Protein 1PBY (pdb70)

Organism: Paracoccus denitrificans (NCBI:txid266)

Sequence (904 aa):
VTGEEVLQNACAACHVQHEDGRWERIDAARKTPEGWDMTVTRMMRNHGVALEPEERAAIVRHLSDTRGLSLAETEERRYILEREPVAWWDEGPDTSMTQTCGRCHSYARVALQRRTPEEDWKHLVNFHLGQFPTLLEYQALARDRDWWGIAQAEIIPFLARTYPLGEAPDAYADDASGAYVLAGRQPGRGDYTGRLVLKKAGEDYEVTMTLDFADGSRSFSGTGRILGAGEWRATLSSDGTVTIRQIFALQDGRFSGRWHDADSDVIGGRLAAVKADAAPQVLAVAPARLKIGEETQLRVAGTGLGSDLTLPEGVAGSVESAGNGVTVLKLTATGTPGPVSLELGGQKVDLVAYDRPDRISIVPDLTIARIGGNGGPIPKVPAQFEAMGWLNGPDGQPGTGDDIALGAFPASWATDNFDEEAEKMQDAKYAGSIDDTGLFTPAEAGPNPERPMQTNNAGNLKVIATVDAEGEPLSAEAHLYATVQRFVDAPIRRDYILAPARPDKLVVIDTEKMAVDKVITIADAGPTPMVPMVAPGGRIAYATVVNKSESLVKIDLVTGETLGRIDLSTPEERVKSLFGAALSPDGKTLAIYESPVRLELTHFEVQPTRVALYDAETLSRRKAFEAPRQITMMLAWARDGSKLYGLGRRDLHVMDPEAGTLVEDKPIQSWEAEETYAQPDVLAVWNQHESSGVMATPFYTARKDIDPADPTTAYRTGLLLTMDLEETGEMAMREVRIMDVFYFSTAVNPAKTRAFGAYNVLLESFDLEKNASIKRVPLPHSYYSVNVSTDGSTVWLGGALGDLAAYDAETLEKKGQVDLPGNASMSLASVRLFTRDEMNALVGCTTSFDPGWEVVDAFGAVSNLCQPMEADLYGCADPCWPAQVADTLNTYPNWSAGADDVMQDWRKLQSVFPETK

CATH classification: 2.40.128.120 (+2 more: 2.60.40.10, 2.60.40.10)

Foldseek 3Di:
DAQVVCCVVFVVVPWPQDPVRRIPLLNFKAFALQLLLVVLVCCCVVVVGDDDPVNSVRNSLNRLAFRYAAVVLCPPLCCLLLVAQQDDAADPDPLLRLLPDPPAGCSSLSRMAGALVSLVVVVVCCCVVPVCSCVDPSRVVDPNVVCCVVPVSVCSNVVRHRPGFDHFDDDDLAAKKKKWWAWQLQTIWIWMWGWDDDPQKTWIKTWTQDPVGIDMWTWIWHAGHHFWIWIWTGDPPWIKIFTWGADPQKTWGWMATPQASNTTITMMIHHQADDWDWGAKPPQEAAAQDWDKMKTFTHPQPFDKFFDDQKDWGWDDDDPRITIITMHGHDAWAWGWIGTSNHIRIHTYDNAFPEKEKVPQEGEWAAEDPPDPRDTHKHAIFIWGWHCADVNVVDDDHIGTSGTAQWAKWKDAPDPVQVVQPLSVQQFTADRSRMTTGYHFDQQPVGVVSHTSWTFMKMKIAHDDDVRPYMYIGTYTHYYDDPDDGSGD/DKWKWFKFAAFWTWIGDVVVLETDDIAGDPLFGRIWFEKAAAPQRQKIKTQGNQQQKMWIAGPVVNDTPDMGGNDDPFKGWHQALEWEAANNRFKIKTKTFMWGHDPPDIHTDAIWIWIAGRVVRHTDDIAGDHPQFAYWYAQNVRQWIWTDGLFTFTHGVVVRGTDDTHDQQCPVVVFKHGKAWADRADAAVLAQKAKFKIKIFGPPDPPVDQQGIFIKMWIQRSHVRDIDIGTAGRDPDDFQGWYAHNVNQWIWTFFQKIWIGGNVVSYTDDIGGDPHTFHDWYADNVRQWIWTFADWFKIWIAGNRPRHTPDIYGDVVRRGSHNHYMYMHDHPD/DVVPPQFDPDDPQGDPAGPVRHNVVADVVVLVCQVVCADCVCPSAHHNLVPDNVCQCPPCPVSVPPVVSRDDPPPDDD

Radius of gyration: 30.81 Å; Cα contacts (8 Å, |Δi|>4): 2446; chains: 3; bounding box: 97×65×70 Å

B-factor: mean 22.51, std 10.13, range [9.24, 61.37]

Nearest PDB structures (foldseek):
  1pby-assembly1_B  TM=1.003E+00  e=1.424E-69  Paracoccus denitrificans
  1jmx-assembly1_B  TM=9.142E-01  e=6.664E-31  Pseudomonas putida
  8itf-assembly1_B  TM=7.274E-01  e=6.333E-11  Homo sapiens
  5oa1-assembly1_V  TM=7.363E-01  e=1.010E-07  Saccharomyces cerevisiae S288C
  9esi-assembly1_C  TM=7.291E-01  e=8.686E-08  Schizosaccharomyces pombe

InterPro domains:
  IPR009111 Quinohemoprotein amine dehydrogenase, alpha subunit, domain 2 [PF14930] (196-295)
  IPR013783 Immunoglobulin-like fold [G3DSA:2.60.40.10] (298-373)
  IPR013783 Immunoglobulin-like fold [G3DSA:2.60.40.10] (374-504)
  IPR014756 Immunoglobulin E-set [SSF81296] (298-374)
  IPR014756 Immunoglobulin E-set [SSF81296] (376-512)
  IPR015182 Quinohemoprotein amine dehydrogenase, alpha subunit, haem binding domain [PF09098] (25-188)
  IPR015183 Quinohemoprotein amine dehydrogenase, alpha subunit domain III [PF09099] (298-374)
  IPR015184 Quinohemoprotein amine dehydrogenase, alpha subunit domain IV [PF09100] (379-511)
  IPR023887 Quinohemoprotein amine dehydrogenase, alpha subunit [TIGR03908] (24-511)
  IPR036718 Quinohemoprotein amine dehydrogenase alpha subunit, domain 2 superfamily [G3DSA:2.40.128.120] (192-297)
  IPR036718 Quinohemoprotein amine dehydrogenase alpha subunit, domain 2 superfamily [SSF69298] (190-296)
  IPR036909 Cytochrome c-like domain superfamily [G3DSA:1.10.760.10] (25-89)
  IPR036909 Cytochrome c-like domain superfamily [SSF46626] (25-102)
  IPR036909 Cytochrome c-like domain superfamily [SSF46626] (110-187)

Solvent-accessible surface area: 34362 Å² total

Secondary structure (DSSP, 8-state):
--HHHHHHHTGGGTS-B-TTSPBTTGGGEEE-HHHHHHHHHHHHHHS-----HHHHHHHHHHHHHHS---SGGGTT-HHHHHT-SS-----SSHHHHHHHSSSS-THHHHTEEE-HHHHHHHHHHHHHH-GGGGGSTTTTTTTHHHHIIIIIHHHHHHHSB---PPPPP-S---EEEEEEEEETTTEEEEEEEEEEEETTEEEEEEEEE-SS-EEEEEEEEEEETTTEEEEEEEETTEEEEEEEEEETTEEEEEEEETTEEEEEEEEEEEETTPSSEEEEEES-EEETT--EEEEEEEES--S-EE--TTEEEEEEE--TTEEEEEEEE-SSSEEEEEEETTEEEEEEEESS-SEEEEESSEEEEE-B-TTSSS--B-EE-EEEEEE--TT--SSSTT-EEEEEE--EEEEEESSHHHHHHTHHHHSEEE-TTSEEEE-B-S--TTSGGG--S-EEEEEEEE--SSS---EEEEEEEEE---S---S--/-EEEEEEETTTEEEEEETTTTEEEEEEE-TT-TT----EEE-TTSSEEEEEETTTTEEEEEETTT--EEEEEE--BTTEEEE-TT-EEE-TTSSEEEEEEEEEEE-SS-EEE---EEEEEETTTTEEEEEEE--SS---EEE-TTSS-EEEESSSEEEEETTTTEEEEEE-STTTTTTTBPPPB--------TTTTEEEEEEEEEBTTS-TTSGGGEEEEEEEEETTT--EEEEEEEE-SS-EEEEEE-TTSSEEEEEESEEEEEETTTTEEEEEEE-SS---EEEE-TTS-EEEEESBSSEEEEEETTT--EEEEEEPGGG---BT---EEEE---/-TTSTTS----SSBSSSBTTSSSTTS-SSTHHHHHHHHTTT---SS--TTTT-TTTTTT-SSHHHHGGGPPPSS-S--

Structure (mmCIF, N/CA/C/O backbone):
data_1PBY
#
_entry.id   1PBY
#
_cell.length_a   99.237
_cell.length_b   99.237
_cell.length_c   213.056
_cell.angle_alpha   90.00
_cell.angle_beta   90.00
_cell.angle_gamma   90.00
#
_symmetry.space_group_name_H-M   'P 41 21 2'
#
loop_
_entity.id
_entity.type
_entity.pdbx_description
1 polymer 'quinohemoprotein amine dehydrogenase 60 kDa subunit'
2 polymer 'quinohemoprotein amine dehydrogenase 40 kDa subunit'
3 polymer 'quinohemoprotein amine dehydrogenase 9 kDa subunit'
4 non-polymer 'HEME C'
5 non-polymer 'TERTIARY-BUTYL ALCOHOL'
6 water water
#
loop_
_atom_site.group_PDB
_atom_site.id
_atom_site.type_symbol
_atom_site.label_atom_id
_atom_site.label_alt_id
_atom_site.label_comp_id
_atom_site.label_asym_id
_atom_site.label_entity_id
_atom_site.label_seq_id
_atom_site.pdbx_PDB_ins_code
_atom_site.Cartn_x
_atom_site.Cartn_y
_atom_site.Cartn_z
_atom_site.occupancy
_atom_site.B_iso_or_equiv
_atom_site.auth_seq_id
_atom_site.auth_comp_id
_atom_site.auth_asym_id
_atom_site.auth_atom_id
_atom_site.pdbx_PDB_model_num
ATOM 1 N N . VAL A 1 1 ? 45.059 41.945 1.388 1.00 29.10 1 VAL A N 1
ATOM 2 C CA . VAL A 1 1 ? 44.660 43.281 1.921 1.00 29.08 1 VAL A CA 1
ATOM 3 C C . VAL A 1 1 ? 45.781 43.832 2.820 1.00 28.38 1 VAL A C 1
ATOM 4 O O . VAL A 1 1 ? 46.496 43.067 3.467 1.00 28.85 1 VAL A O 1
ATOM 8 N N . THR A 1 2 ? 45.929 45.152 2.854 1.00 27.73 2 THR A N 1
ATOM 9 C CA . THR A 1 2 ? 46.962 45.767 3.682 1.00 26.98 2 THR A CA 1
ATOM 10 C C . THR A 1 2 ? 46.327 46.446 4.901 1.00 26.43 2 THR A C 1
ATOM 11 O O . THR A 1 2 ? 45.130 46.711 4.918 1.00 26.02 2 THR A O 1
ATOM 15 N N . GLY A 1 3 ? 47.144 46.720 5.911 1.00 26.56 3 GLY A N 1
ATOM 16 C CA . GLY A 1 3 ? 46.637 47.373 7.102 1.00 26.00 3 GLY A CA 1
ATOM 17 C C . GLY A 1 3 ? 46.147 48.772 6.783 1.00 26.10 3 GLY A C 1
ATOM 18 O O . GLY A 1 3 ? 45.053 49.163 7.182 1.00 25.89 3 GLY A O 1
ATOM 19 N N . GLU A 1 4 ? 46.965 49.527 6.056 1.00 26.03 4 GLU A N 1
ATOM 20 C CA . GLU A 1 4 ? 46.621 50.893 5.674 1.00 25.93 4 GLU A CA 1
ATOM 21 C C . GLU A 1 4 ? 45.245 50.940 5.000 1.00 25.57 4 GLU A C 1
ATOM 22 O O . GLU A 1 4 ? 44.473 51.879 5.187 1.00 25.44 4 GLU A O 1
ATOM 28 N N . GLU A 1 5 ? 44.957 49.910 4.216 1.00 25.16 5 GLU A N 1
ATOM 29 C CA . GLU A 1 5 ? 43.698 49.812 3.498 1.00 25.01 5 GLU A CA 1
ATOM 30 C C . GLU A 1 5 ? 42.513 49.681 4.474 1.00 23.86 5 GLU A C 1
ATOM 31 O O . GLU A 1 5 ? 41.513 50.380 4.347 1.00 23.35 5 GLU A O 1
ATOM 37 N N . VAL A 1 6 ? 42.640 48.784 5.446 1.00 22.54 6 VAL A N 1
ATOM 38 C CA . VAL A 1 6 ? 41.567 48.582 6.412 1.00 21.64 6 VAL A CA 1
ATOM 39 C C . VAL A 1 6 ? 41.379 49.822 7.302 1.00 21.46 6 VAL A C 1
ATOM 40 O O . VAL A 1 6 ? 40.260 50.165 7.673 1.00 20.92 6 VAL A O 1
ATOM 44 N N . LEU A 1 7 ? 42.478 50.482 7.642 1.00 21.67 7 LEU A N 1
ATOM 45 C CA . LEU A 1 7 ? 42.400 51.682 8.467 1.00 22.02 7 LEU A CA 1
ATOM 46 C C . LEU A 1 7 ? 41.555 52.756 7.771 1.00 23.33 7 LEU A C 1
ATOM 47 O O . LEU A 1 7 ? 40.683 53.369 8.389 1.00 22.94 7 LEU A O 1
ATOM 52 N N . GLN A 1 8 ? 41.819 52.967 6.484 1.00 23.79 8 GLN A N 1
ATOM 53 C CA . GLN A 1 8 ? 41.102 53.969 5.699 1.00 24.74 8 GLN A CA 1
ATOM 54 C C . GLN A 1 8 ? 39.682 53.556 5.285 1.00 24.93 8 GLN A C 1
ATOM 55 O O . GLN A 1 8 ? 38.776 54.383 5.259 1.00 25.64 8 GLN A O 1
ATOM 61 N N . ASN A 1 9 ? 39.496 52.281 4.966 1.00 25.33 9 ASN A N 1
ATOM 62 C CA . ASN A 1 9 ? 38.195 51.801 4.515 1.00 25.77 9 ASN A CA 1
ATOM 63 C C . ASN A 1 9 ? 37.231 51.287 5.599 1.00 24.91 9 ASN A C 1
ATOM 64 O O . ASN A 1 9 ? 36.026 51.226 5.370 1.00 25.16 9 ASN A O 1
ATOM 69 N N . ALA A 1 10 ? 37.751 50.925 6.766 1.00 23.72 10 ALA A N 1
ATOM 70 C CA . ALA A 1 10 ? 36.881 50.431 7.827 1.00 23.07 10 ALA A CA 1
ATOM 71 C C . ALA A 1 10 ? 37.005 51.233 9.133 1.00 22.12 10 ALA A C 1
ATOM 72 O O . ALA A 1 10 ? 36.012 51.721 9.661 1.00 22.60 10 ALA A O 1
ATOM 74 N N . CYS A 1 11 ? 38.227 51.366 9.633 1.00 21.22 11 CYS A N 1
ATOM 75 C CA . CYS A 1 11 ? 38.473 52.082 10.883 1.00 20.38 11 CYS A CA 1
ATOM 76 C C . CYS A 1 11 ? 38.139 53.580 10.819 1.00 20.89 11 CYS A C 1
ATOM 77 O O . CYS A 1 11 ? 37.616 54.150 11.781 1.00 20.67 11 CYS A O 1
ATOM 80 N N . ALA A 1 12 ? 38.450 54.205 9.688 1.00 20.50 12 ALA A N 1
ATOM 81 C CA . ALA A 1 12 ? 38.211 55.632 9.500 1.00 21.10 12 ALA A CA 1
ATOM 82 C C . ALA A 1 12 ? 36.740 56.048 9.632 1.00 21.34 12 ALA A C 1
ATOM 83 O O . ALA A 1 12 ? 36.439 57.234 9.719 1.00 22.06 12 ALA A O 1
ATOM 85 N N . ALA A 1 13 ? 35.836 55.076 9.648 1.00 21.64 13 ALA A N 1
ATOM 86 C CA . ALA A 1 13 ? 34.412 55.367 9.769 1.00 21.92 13 ALA A CA 1
ATOM 87 C C . ALA A 1 13 ? 34.089 56.017 11.126 1.00 22.13 13 ALA A C 1
ATOM 88 O O . ALA A 1 13 ? 33.117 56.756 11.253 1.00 22.46 13 ALA A O 1
ATOM 90 N N . CYS A 1 14 ? 34.914 55.734 12.128 1.00 21.33 14 CYS A N 1
ATOM 91 C CA . CYS A 1 14 ? 34.708 56.288 13.463 1.00 20.56 14 CYS A CA 1
ATOM 92 C C . CYS A 1 14 ? 36.000 56.920 14.002 1.00 20.78 14 CYS A C 1
ATOM 93 O O . CYS A 1 14 ? 35.966 57.954 14.668 1.00 21.05 14 CYS A O 1
ATOM 96 N N . HIS A 1 15 ? 37.132 56.297 13.696 1.00 20.56 15 HIS A N 1
ATOM 97 C CA . HIS A 1 15 ? 38.424 56.783 14.160 1.00 20.79 15 HIS A CA 1
ATOM 98 C C . HIS A 1 15 ? 39.012 57.897 13.279 1.00 22.65 15 HIS A C 1
ATOM 99 O O . HIS A 1 15 ? 39.380 57.673 12.129 1.00 22.23 15 HIS A O 1
ATOM 106 N N . VAL A 1 16 ? 39.092 59.094 13.850 1.00 24.62 16 VAL A N 1
ATOM 107 C CA . VAL A 1 16 ? 39.618 60.258 13.149 1.00 26.92 16 VAL A CA 1
ATOM 108 C C . VAL A 1 16 ? 41.142 60.219 12.994 1.00 28.27 16 VAL A C 1
ATOM 109 O O . VAL A 1 16 ? 41.869 59.920 13.940 1.00 28.34 16 VAL A O 1
ATOM 113 N N . GLN A 1 17 ? 41.612 60.515 11.787 1.00 30.43 17 GLN A N 1
ATOM 114 C CA . GLN A 1 17 ? 43.041 60.556 11.525 1.00 32.45 17 GLN A CA 1
ATOM 115 C C . GLN A 1 17 ? 43.425 62.042 11.600 1.00 34.18 17 GLN A C 1
ATOM 116 O O . GLN A 1 17 ? 43.067 62.827 10.725 1.00 34.40 17 GLN A O 1
ATOM 122 N N . HIS A 1 18 ? 44.133 62.417 12.659 1.00 36.18 18 HIS A N 1
ATOM 123 C CA . HIS A 1 18 ? 44.548 63.802 12.854 1.00 37.99 18 HIS A CA 1
ATOM 124 C C . HIS A 1 18 ? 45.470 64.268 11.714 1.00 38.92 18 HIS A C 1
ATOM 125 O O . HIS A 1 18 ? 46.025 63.451 10.984 1.00 39.52 18 HIS A O 1
ATOM 132 N N . GLU A 1 19 ? 45.622 65.581 11.573 1.00 40.30 19 GLU A N 1
ATOM 133 C CA . GLU A 1 19 ? 46.460 66.141 10.518 1.00 41.06 19 GLU A CA 1
ATOM 134 C C . GLU A 1 19 ? 47.926 65.681 10.577 1.00 41.18 19 GLU A C 1
ATOM 135 O O . GLU A 1 19 ? 48.624 65.699 9.564 1.00 41.24 19 GLU A O 1
ATOM 141 N N . ASP A 1 20 ? 48.384 65.267 11.754 1.00 40.90 20 ASP A N 1
ATOM 142 C CA . ASP A 1 20 ? 49.762 64.811 11.898 1.00 40.66 20 ASP A CA 1
ATOM 143 C C . ASP A 1 20 ? 49.934 63.362 11.412 1.00 40.17 20 ASP A C 1
ATOM 144 O O . ASP A 1 20 ? 51.039 62.821 11.424 1.00 40.39 20 ASP A O 1
ATOM 149 N N . GLY A 1 21 ? 48.833 62.747 10.990 1.00 39.32 21 GLY A N 1
ATOM 150 C CA . GLY A 1 21 ? 48.890 61.380 10.505 1.00 38.26 21 GLY A CA 1
ATOM 151 C C . GLY A 1 21 ? 48.427 60.347 11.516 1.00 37.15 21 GLY A C 1
ATOM 152 O O . GLY A 1 21 ? 47.921 59.290 11.141 1.00 37.66 21 GLY A O 1
ATOM 153 N N . ARG A 1 22 ? 48.601 60.648 12.800 1.00 35.77 22 ARG A N 1
ATOM 154 C CA . ARG A 1 22 ? 48.199 59.731 13.861 1.00 33.74 22 ARG A CA 1
ATOM 155 C C . ARG A 1 22 ? 46.674 59.548 13.952 1.00 31.38 22 ARG A C 1
ATOM 156 O O . ARG A 1 22 ? 45.907 60.475 13.700 1.00 30.83 22 ARG A O 1
ATOM 164 N N . TRP A 1 23 ? 46.262 58.337 14.320 1.00 28.43 23 TRP A N 1
ATOM 165 C CA . TRP A 1 23 ? 44.850 57.994 14.443 1.00 25.88 23 TRP A CA 1
ATOM 166 C C . TRP A 1 23 ? 44.360 58.045 15.895 1.00 24.05 23 TRP A C 1
ATOM 167 O O . TRP A 1 23 ? 45.054 57.600 16.798 1.00 23.28 23 TRP A O 1
ATOM 178 N N . GLU A 1 24 ? 43.159 58.581 16.092 1.00 23.05 24 GLU A N 1
ATOM 179 C CA . GLU A 1 24 ? 42.559 58.673 17.421 1.00 21.67 24 GLU A CA 1
ATOM 180 C C . GLU A 1 24 ? 42.509 57.257 18.035 1.00 20.49 24 GLU A C 1
ATOM 181 O O . GLU A 1 24 ? 42.063 56.316 17.384 1.00 20.11 24 GLU A O 1
ATOM 187 N N . ARG A 1 25 ? 42.970 57.141 19.281 1.00 19.30 25 ARG A N 1
ATOM 188 C CA . ARG A 1 25 ? 43.022 55.879 20.027 1.00 18.42 25 ARG A CA 1
ATOM 189 C C . ARG A 1 25 ? 44.118 54.926 19.500 1.00 17.97 25 ARG A C 1
ATOM 190 O O . ARG A 1 25 ? 45.049 54.573 20.218 1.00 17.36 25 ARG A O 1
ATOM 198 N N . ILE A 1 26 ? 43.987 54.526 18.240 1.00 17.93 26 ILE A N 1
ATOM 199 C CA . ILE A 1 26 ? 44.927 53.605 17.608 1.00 18.02 26 ILE A CA 1
ATOM 200 C C . ILE A 1 26 ? 46.415 53.970 17.784 1.00 17.78 26 ILE A C 1
ATOM 201 O O . ILE A 1 26 ? 47.245 53.100 18.048 1.00 17.10 26 ILE A O 1
ATOM 206 N N . ASP A 1 27 ? 46.748 55.249 17.647 1.00 18.16 27 ASP A N 1
ATOM 207 C CA . ASP A 1 27 ? 48.136 55.668 17.794 1.00 18.17 27 ASP A CA 1
ATOM 208 C C . ASP A 1 27 ? 48.510 56.132 19.205 1.00 18.12 27 ASP A C 1
ATOM 209 O O . ASP A 1 27 ? 49.534 56.784 19.397 1.00 18.65 27 ASP A O 1
ATOM 214 N N . ALA A 1 28 ? 47.686 55.779 20.187 1.00 16.94 28 ALA A N 1
ATOM 215 C CA . ALA A 1 28 ? 47.956 56.156 21.570 1.00 16.29 28 ALA A CA 1
ATOM 216 C C . ALA A 1 28 ? 48.156 54.910 22.458 1.00 16.03 28 ALA A C 1
ATOM 217 O O . ALA A 1 28 ? 48.110 54.995 23.683 1.00 15.81 28 ALA A O 1
ATOM 219 N N . ALA A 1 29 ? 48.382 53.762 21.824 1.00 15.22 29 ALA A N 1
ATOM 220 C CA . ALA A 1 29 ? 48.600 52.519 22.552 1.00 15.10 29 ALA A CA 1
ATOM 221 C C . ALA A 1 29 ? 49.491 51.535 21.776 1.00 14.89 29 ALA A C 1
ATOM 222 O O . ALA A 1 29 ? 49.533 51.557 20.546 1.00 15.83 29 ALA A O 1
ATOM 224 N N . ARG A 1 30 ? 50.204 50.696 22.520 1.00 15.26 30 ARG A N 1
ATOM 225 C CA . ARG A 1 30 ? 51.046 49.649 21.948 1.00 14.66 30 ARG A CA 1
ATOM 226 C C . ARG A 1 30 ? 50.754 48.371 22.748 1.00 14.78 30 ARG A C 1
ATOM 227 O O . ARG A 1 30 ? 50.567 48.424 23.963 1.00 14.08 30 ARG A O 1
ATOM 235 N N . LYS A 1 31 ? 50.712 47.235 22.060 1.00 14.29 31 LYS A N 1
ATOM 236 C CA . LYS A 1 31 ? 50.428 45.969 22.721 1.00 13.37 31 LYS A CA 1
ATOM 237 C C . LYS A 1 31 ? 50.872 44.805 21.827 1.00 13.61 31 LYS A C 1
ATOM 238 O O . LYS A 1 31 ? 51.333 45.012 20.710 1.00 14.05 31 LYS A O 1
ATOM 244 N N . THR A 1 32 ? 50.714 43.593 22.343 1.00 12.63 32 THR A N 1
ATOM 245 C CA . THR A 1 32 ? 51.096 42.370 21.647 1.00 13.19 32 THR A CA 1
ATOM 246 C C . THR A 1 32 ? 50.117 42.012 20.515 1.00 13.10 32 THR A C 1
ATOM 247 O O . THR A 1 32 ? 49.047 42.601 20.395 1.00 13.38 32 THR A O 1
ATOM 251 N N . PRO A 1 33 ? 50.488 41.034 19.670 1.00 13.41 33 PRO A N 1
ATOM 252 C CA . PRO A 1 33 ? 49.614 40.632 18.576 1.00 13.17 33 PRO A CA 1
ATOM 253 C C . PRO A 1 33 ? 48.271 40.141 19.132 1.00 13.27 33 PRO A C 1
ATOM 254 O O . PRO A 1 33 ? 47.215 40.436 18.582 1.00 13.76 33 PRO A O 1
ATOM 258 N N . GLU A 1 34 ? 48.340 39.389 20.224 1.00 13.51 34 GLU A N 1
ATOM 259 C CA . GLU A 1 34 ? 47.143 38.860 20.869 1.00 13.56 34 GLU A CA 1
ATOM 260 C C . GLU A 1 34 ? 46.311 40.039 21.391 1.00 13.37 34 GLU A C 1
ATOM 261 O O . GLU A 1 34 ? 45.083 40.022 21.340 1.00 14.18 34 GLU A O 1
ATOM 267 N N . GLY A 1 35 ? 46.999 41.058 21.888 1.00 13.73 35 GLY A N 1
ATOM 268 C CA . GLY A 1 35 ? 46.305 42.234 22.380 1.00 13.65 35 GLY A CA 1
ATOM 269 C C . GLY A 1 35 ? 45.538 42.909 21.256 1.00 13.95 35 GLY A C 1
ATOM 270 O O . GLY A 1 35 ? 44.352 43.211 21.391 1.00 13.57 35 GLY A O 1
ATOM 271 N N . TRP A 1 36 ? 46.202 43.145 20.128 1.00 13.42 36 TRP A N 1
ATOM 272 C CA . TRP A 1 36 ? 45.530 43.798 19.017 1.00 13.80 36 TRP A CA 1
ATOM 273 C C . TRP A 1 36 ? 44.379 42.942 18.463 1.00 13.43 36 TRP A C 1
ATOM 274 O O . TRP A 1 36 ? 43.372 43.470 18.006 1.00 13.73 36 TRP A O 1
ATOM 285 N N . ASP A 1 37 ? 44.536 41.624 18.521 1.00 13.94 37 ASP A N 1
ATOM 286 C CA . ASP A 1 37 ? 43.493 40.720 18.050 1.00 14.76 37 ASP A CA 1
ATOM 287 C C . ASP A 1 37 ? 42.217 40.985 18.894 1.00 14.64 37 ASP A C 1
ATOM 288 O O . ASP A 1 37 ? 41.124 41.166 18.354 1.00 15.23 37 ASP A O 1
ATOM 293 N N . MET A 1 38 ? 42.378 41.035 20.213 1.00 14.50 38 MET A N 1
ATOM 294 C CA . MET A 1 38 ? 41.245 41.272 21.105 1.00 14.12 38 MET A CA 1
ATOM 295 C C . MET A 1 38 ? 40.558 42.629 20.850 1.00 13.64 38 MET A C 1
ATOM 296 O O . MET A 1 38 ? 39.330 42.720 20.849 1.00 12.84 38 MET A O 1
ATOM 301 N N . THR A 1 39 ? 41.348 43.674 20.625 1.00 13.28 39 THR A N 1
ATOM 302 C CA . THR A 1 39 ? 40.771 44.986 20.365 1.00 13.37 39 THR A CA 1
ATOM 303 C C . THR A 1 39 ? 39.947 44.979 19.066 1.00 12.82 39 THR A C 1
ATOM 304 O O . THR A 1 39 ? 38.818 45.465 19.033 1.00 12.89 39 THR A O 1
ATOM 308 N N . VAL A 1 40 ? 40.520 44.429 18.000 1.00 13.04 40 VAL A N 1
ATOM 309 C CA . VAL A 1 40 ? 39.814 44.372 16.727 1.00 12.85 40 VAL A CA 1
ATOM 310 C C . VAL A 1 40 ? 38.553 43.507 16.850 1.00 12.76 40 VAL A C 1
ATOM 311 O O . VAL A 1 40 ? 37.516 43.825 16.272 1.00 12.82 40 VAL A O 1
ATOM 315 N N . THR A 1 41 ? 38.650 42.421 17.610 1.00 12.87 41 THR A N 1
ATOM 316 C CA . THR A 1 41 ? 37.505 41.548 17.815 1.00 12.66 41 THR A CA 1
ATOM 317 C C . THR A 1 41 ? 36.365 42.349 18.480 1.00 13.10 41 THR A C 1
ATOM 318 O O . THR A 1 41 ? 35.204 42.200 18.109 1.00 12.80 41 THR A O 1
ATOM 322 N N . ARG A 1 42 ? 36.705 43.204 19.444 1.00 12.98 42 ARG A N 1
ATOM 323 C CA . ARG A 1 42 ? 35.680 43.997 20.121 1.00 12.96 42 ARG A CA 1
ATOM 324 C C . ARG A 1 42 ? 35.032 45.021 19.167 1.00 13.41 42 ARG A C 1
ATOM 325 O O . ARG A 1 42 ? 33.840 45.302 19.271 1.00 13.06 42 ARG A O 1
ATOM 333 N N . MET A 1 43 ? 35.813 45.571 18.243 1.00 13.05 43 MET A N 1
ATOM 334 C CA . MET A 1 43 ? 35.261 46.527 17.288 1.00 13.79 43 MET A CA 1
ATOM 335 C C . MET A 1 43 ? 34.192 45.805 16.454 1.00 14.25 43 MET A C 1
ATOM 336 O O . MET A 1 43 ? 33.112 46.340 16.202 1.00 14.07 43 MET A O 1
ATOM 341 N N . MET A 1 44 ? 34.506 44.580 16.042 1.00 14.92 44 MET A N 1
ATOM 342 C CA . MET A 1 44 ? 33.579 43.778 15.255 1.00 15.21 44 MET A CA 1
ATOM 343 C C . MET A 1 44 ? 32.344 43.361 16.078 1.00 15.01 44 MET A C 1
ATOM 344 O O . MET A 1 44 ? 31.206 43.462 15.616 1.00 15.10 44 MET A O 1
ATOM 349 N N . ARG A 1 45 ? 32.589 42.894 17.296 1.00 14.67 45 ARG A N 1
ATOM 350 C CA . ARG A 1 45 ? 31.520 42.428 18.165 1.00 14.35 45 ARG A CA 1
ATOM 351 C C . ARG A 1 45 ? 30.624 43.521 18.763 1.00 14.54 45 ARG A C 1
ATOM 352 O O . ARG A 1 45 ? 29.395 43.455 18.666 1.00 14.55 45 ARG A O 1
ATOM 360 N N . ASN A 1 46 ? 31.252 44.508 19.391 1.00 14.63 46 ASN A N 1
ATOM 361 C CA . ASN A 1 46 ? 30.524 45.578 20.064 1.00 14.92 46 ASN A CA 1
ATOM 362 C C . ASN A 1 46 ? 30.053 46.737 19.194 1.00 15.72 46 ASN A C 1
ATOM 363 O O . ASN A 1 46 ? 29.010 47.335 19.459 1.00 15.62 46 ASN A O 1
ATOM 368 N N . HIS A 1 47 ? 30.820 47.068 18.166 1.00 16.36 47 HIS A N 1
ATOM 369 C CA . HIS A 1 47 ? 30.458 48.212 17.351 1.00 17.34 47 HIS A CA 1
ATOM 370 C C . HIS A 1 47 ? 30.097 47.921 15.898 1.00 18.34 47 HIS A C 1
ATOM 371 O O . HIS A 1 47 ? 30.116 48.815 15.051 1.00 19.39 47 HIS A O 1
ATOM 378 N N . GLY A 1 48 ? 29.752 46.667 15.637 1.00 18.92 48 GLY A N 1
ATOM 379 C CA . GLY A 1 48 ? 29.343 46.258 14.306 1.00 19.83 48 GLY A CA 1
ATOM 380 C C . GLY A 1 48 ? 30.294 46.542 13.163 1.00 20.63 48 GLY A C 1
ATOM 381 O O . GLY A 1 48 ? 29.852 46.718 12.030 1.00 21.33 48 GLY A O 1
ATOM 382 N N . VAL A 1 49 ? 31.593 46.587 13.438 1.00 20.68 49 VAL A N 1
ATOM 383 C CA . VAL A 1 49 ? 32.556 46.836 12.375 1.00 20.57 49 VAL A CA 1
ATOM 384 C C . VAL A 1 49 ? 32.687 45.574 11.516 1.00 21.27 49 VAL A C 1
ATOM 385 O O . VAL A 1 49 ? 33.229 44.566 11.956 1.00 21.19 49 VAL A O 1
ATOM 389 N N . ALA A 1 50 ? 32.176 45.647 10.294 1.00 21.87 50 ALA A N 1
ATOM 390 C CA . ALA A 1 50 ? 32.230 44.519 9.376 1.00 22.86 50 ALA A CA 1
ATOM 391 C C . ALA A 1 50 ? 33.643 44.325 8.821 1.00 22.90 50 ALA A C 1
ATOM 392 O O . ALA A 1 50 ? 34.211 45.233 8.216 1.00 23.57 50 ALA A O 1
ATOM 394 N N . LEU A 1 51 ? 34.199 43.138 9.040 1.00 23.35 51 LEU A N 1
ATOM 395 C CA . LEU A 1 51 ? 35.532 42.816 8.542 1.00 23.18 51 LEU A CA 1
ATOM 396 C C . LEU A 1 51 ? 35.561 41.393 7.972 1.00 23.66 51 LEU A C 1
ATOM 397 O O . LEU A 1 51 ? 35.105 40.449 8.616 1.00 23.49 51 LEU A O 1
ATOM 402 N N . GLU A 1 52 ? 36.082 41.258 6.757 1.00 24.34 52 GLU A N 1
ATOM 403 C CA . GLU A 1 52 ? 36.200 39.950 6.133 1.00 25.05 52 GLU A CA 1
ATOM 404 C C . GLU A 1 52 ? 37.427 39.306 6.780 1.00 24.50 52 GLU A C 1
ATOM 405 O O . GLU A 1 52 ? 38.283 40.001 7.317 1.00 24.14 52 GLU A O 1
ATOM 411 N N . PRO A 1 53 ? 37.519 37.972 6.740 1.00 24.43 53 PRO A N 1
ATOM 412 C CA . PRO A 1 53 ? 38.656 37.296 7.338 1.00 24.52 53 PRO A CA 1
ATOM 413 C C . PRO A 1 53 ? 40.023 37.902 6.965 1.00 24.75 53 PRO A C 1
ATOM 414 O O . PRO A 1 53 ? 40.880 38.075 7.829 1.00 24.95 53 PRO A O 1
ATOM 418 N N . GLU A 1 54 ? 40.207 38.231 5.688 1.00 25.20 54 GLU A N 1
ATOM 419 C CA 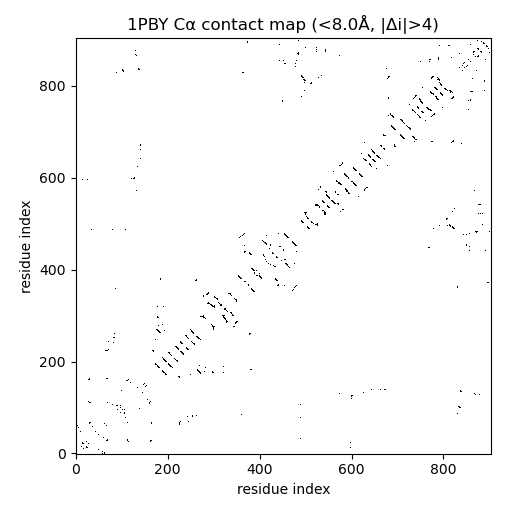. GLU A 1 54 ? 41.473 38.794 5.218 1.00 25.32 54 GLU A CA 1
ATOM 420 C C . GLU A 1 54 ? 41.735 40.193 5.791 1.00 24.23 54 GLU A C 1
ATOM 421 O O . GLU A 1 54 ? 42.872 40.536 6.110 1.00 24.22 54 GLU A O 1
ATOM 427 N N . GLU A 1 55 ? 40.677 40.990 5.907 1.00 23.43 55 GLU A N 1
ATOM 428 C CA . GLU A 1 55 ? 40.795 42.343 6.438 1.00 22.35 55 GLU A CA 1
ATOM 429 C C . GLU A 1 55 ? 41.117 42.283 7.933 1.00 21.10 55 GLU A C 1
ATOM 430 O O . GLU A 1 55 ? 41.985 42.998 8.417 1.00 20.04 55 GLU A O 1
ATOM 436 N N . ARG A 1 56 ? 40.409 41.419 8.653 1.00 20.58 56 ARG A N 1
ATOM 437 C CA . ARG A 1 56 ? 40.636 41.256 10.084 1.00 19.64 56 ARG A CA 1
ATOM 438 C C . ARG A 1 56 ? 42.117 40.889 10.328 1.00 18.77 56 ARG A C 1
ATOM 439 O O . ARG A 1 56 ? 42.804 41.517 11.134 1.00 17.32 56 ARG A O 1
ATOM 447 N N . ALA A 1 57 ? 42.597 39.874 9.617 1.00 17.82 57 ALA A N 1
ATOM 448 C CA . ALA A 1 57 ? 43.978 39.435 9.768 1.00 17.65 57 ALA A CA 1
ATOM 449 C C . ALA A 1 57 ? 44.985 40.530 9.371 1.00 16.89 57 ALA A C 1
ATOM 450 O O . ALA A 1 57 ? 46.016 40.691 10.013 1.00 16.77 57 ALA A O 1
ATOM 452 N N . ALA A 1 58 ? 44.673 41.278 8.315 1.00 17.08 58 ALA A N 1
ATOM 453 C CA . ALA A 1 58 ? 45.566 42.329 7.838 1.00 17.48 58 ALA A CA 1
ATOM 454 C C . ALA A 1 58 ? 45.717 43.481 8.841 1.00 17.53 58 ALA A C 1
ATOM 455 O O . ALA A 1 58 ? 46.832 43.930 9.110 1.00 16.93 58 ALA A O 1
ATOM 457 N N . ILE A 1 59 ? 44.605 43.952 9.398 1.00 17.90 59 ILE A N 1
ATOM 458 C CA . ILE A 1 59 ? 44.694 45.054 10.349 1.00 17.36 59 ILE A CA 1
ATOM 459 C C . ILE A 1 59 ? 45.388 44.603 11.641 1.00 16.75 59 ILE A C 1
ATOM 460 O O . ILE A 1 59 ? 46.220 45.325 12.174 1.00 16.14 59 ILE A O 1
ATOM 465 N N . VAL A 1 60 ? 45.063 43.408 12.132 1.00 16.71 60 VAL A N 1
ATOM 466 C CA . VAL A 1 60 ? 45.708 42.913 13.343 1.00 16.39 60 VAL A CA 1
ATOM 467 C C . VAL A 1 60 ? 47.222 42.758 13.101 1.00 16.56 60 VAL A C 1
ATOM 468 O O . VAL A 1 60 ? 48.029 43.092 13.957 1.00 15.85 60 VAL A O 1
ATOM 472 N N . ARG A 1 61 ? 47.597 42.260 11.927 1.00 17.20 61 ARG A N 1
ATOM 473 C CA . ARG A 1 61 ? 49.016 42.093 11.619 1.00 17.59 61 ARG A CA 1
ATOM 474 C C . ARG A 1 61 ? 49.712 43.460 11.495 1.00 17.40 61 ARG A C 1
ATOM 475 O O . ARG A 1 61 ? 50.815 43.657 12.001 1.00 17.03 61 ARG A O 1
ATOM 483 N N . HIS A 1 62 ? 49.055 44.393 10.817 1.00 17.65 62 HIS A N 1
ATOM 484 C CA . HIS A 1 62 ? 49.611 45.726 10.633 1.00 17.21 62 HIS A CA 1
ATOM 485 C C . HIS A 1 62 ? 49.871 46.400 11.989 1.00 17.29 62 HIS A C 1
ATOM 486 O O . HIS A 1 62 ? 50.926 46.995 12.205 1.00 16.72 62 HIS A O 1
ATOM 493 N N . LEU A 1 63 ? 48.898 46.302 12.890 1.00 16.29 63 LEU A N 1
ATOM 494 C CA . LEU A 1 63 ? 49.032 46.901 14.214 1.00 16.71 63 LEU A CA 1
ATOM 495 C C . LEU A 1 63 ? 50.171 46.238 14.999 1.00 16.65 63 LEU A C 1
ATOM 496 O O . LEU A 1 63 ? 50.919 46.908 15.700 1.00 16.92 63 LEU A O 1
ATOM 501 N N . SER A 1 64 ? 50.302 44.920 14.866 1.00 16.89 64 SER A N 1
ATOM 502 C CA . SER A 1 64 ? 51.353 44.193 15.566 1.00 17.23 64 SER A CA 1
ATOM 503 C C . SER A 1 64 ? 52.735 44.552 14.994 1.00 17.37 64 SER A C 1
ATOM 504 O O . SER A 1 64 ? 53.722 44.574 15.717 1.00 16.14 64 SER A O 1
ATOM 507 N N . ASP A 1 65 ? 52.772 44.832 13.694 1.00 17.67 65 ASP A N 1
ATOM 508 C CA . ASP A 1 65 ? 54.010 45.173 12.993 1.00 18.66 65 ASP A CA 1
ATOM 509 C C . ASP A 1 65 ? 54.477 46.621 13.200 1.00 18.72 65 ASP A C 1
ATOM 510 O O . ASP A 1 65 ? 55.674 46.909 13.119 1.00 19.37 65 ASP A O 1
ATOM 515 N N . THR A 1 66 ? 53.532 47.517 13.462 1.00 18.69 66 THR A N 1
ATOM 516 C CA . THR A 1 66 ? 53.850 48.929 13.625 1.00 18.88 66 THR A CA 1
ATOM 517 C C . THR A 1 66 ? 53.622 49.514 15.019 1.00 19.06 66 THR A C 1
ATOM 518 O O . THR A 1 66 ? 54.219 50.529 15.371 1.00 18.85 66 THR A O 1
ATOM 522 N N . ARG A 1 67 ? 52.757 48.880 15.802 1.00 18.42 67 ARG A N 1
ATOM 523 C CA . ARG A 1 67 ? 52.451 49.383 17.133 1.00 18.34 67 ARG A CA 1
ATOM 524 C C . ARG A 1 67 ? 52.516 48.265 18.191 1.00 18.33 67 ARG A C 1
ATOM 525 O O . ARG A 1 67 ? 51.651 48.165 19.062 1.00 18.52 67 ARG A O 1
ATOM 533 N N . GLY A 1 68 ? 53.559 47.443 18.104 1.00 17.77 68 GLY A N 1
ATOM 534 C CA . GLY A 1 68 ? 53.733 46.349 19.043 1.00 17.05 68 GLY A CA 1
ATOM 535 C C . GLY A 1 68 ? 54.740 46.682 20.125 1.00 16.89 68 GLY A C 1
ATOM 536 O O . GLY A 1 68 ? 55.166 47.829 20.256 1.00 16.66 68 GLY A O 1
ATOM 537 N N . LEU A 1 69 ? 55.115 45.674 20.905 1.00 15.97 69 LEU A N 1
ATOM 538 C CA . LEU A 1 69 ? 56.082 45.836 21.981 1.00 16.31 69 LEU A CA 1
ATOM 539 C C . LEU A 1 69 ? 57.417 45.224 21.546 1.00 16.81 69 LEU A C 1
ATOM 540 O O . LEU A 1 69 ? 57.478 44.459 20.583 1.00 16.94 69 LEU A O 1
ATOM 545 N N . SER A 1 70 ? 58.480 45.566 22.260 1.00 16.69 70 SER A N 1
ATOM 546 C CA . SER A 1 70 ? 59.777 44.986 21.967 1.00 16.68 70 SER A CA 1
ATOM 547 C C . SER A 1 70 ? 59.720 43.665 22.744 1.00 16.97 70 SER A C 1
ATOM 548 O O . SER A 1 70 ? 58.804 43.459 23.543 1.00 16.73 70 SER A O 1
ATOM 551 N N . LEU A 1 71 ? 60.675 42.773 22.516 1.00 16.81 71 LEU A N 1
ATOM 552 C CA . LEU A 1 71 ? 60.671 41.518 23.247 1.00 16.46 71 LEU A CA 1
ATOM 553 C C . LEU A 1 71 ? 60.959 41.785 24.733 1.00 16.75 71 LEU A C 1
ATOM 554 O O . LEU A 1 71 ? 60.407 41.122 25.607 1.00 16.91 71 LEU A O 1
ATOM 559 N N . ALA A 1 72 ? 61.808 42.772 25.006 1.00 16.58 72 ALA A N 1
ATOM 560 C CA . ALA A 1 72 ? 62.157 43.114 26.380 1.00 16.93 72 ALA A CA 1
ATOM 561 C C . ALA A 1 72 ? 60.921 43.583 27.165 1.00 16.90 72 ALA A C 1
ATOM 562 O O . ALA A 1 72 ? 60.788 43.296 28.345 1.00 16.88 72 ALA A O 1
ATOM 564 N N . GLU A 1 73 ? 60.026 44.300 26.496 1.00 17.33 73 GLU A N 1
ATOM 565 C CA . GLU A 1 73 ? 58.822 44.802 27.151 1.00 17.57 73 GLU A CA 1
ATOM 566 C C . GLU A 1 73 ? 57.833 43.686 27.545 1.00 18.08 73 GLU A C 1
ATOM 567 O O . GLU A 1 73 ? 56.859 43.941 28.253 1.00 18.05 73 GLU A O 1
ATOM 573 N N . THR A 1 74 ? 58.089 42.462 27.092 1.00 17.97 74 THR A N 1
ATOM 574 C CA . THR A 1 74 ? 57.214 41.338 27.429 1.00 18.38 74 THR A CA 1
ATOM 575 C C . THR A 1 74 ? 57.827 40.450 28.532 1.00 18.93 74 THR A C 1
ATOM 576 O O . THR A 1 74 ? 57.200 39.492 28.983 1.00 18.94 74 THR A O 1
ATOM 580 N N . GLU A 1 75 ? 59.042 40.776 28.962 1.00 19.60 75 GLU A N 1
ATOM 581 C CA . GLU A 1 75 ? 59.716 39.979 29.981 1.00 20.98 75 GLU A CA 1
ATOM 582 C C . GLU A 1 75 ? 58.897 39.800 31.266 1.00 20.47 75 GLU A C 1
ATOM 583 O O . GLU A 1 75 ? 58.294 40.747 31.771 1.00 20.56 75 GLU A O 1
ATOM 589 N N . GLU A 1 76 ? 58.898 38.571 31.773 1.00 20.60 76 GLU A N 1
ATOM 590 C CA . GLU A 1 76 ? 58.176 38.203 32.987 1.00 20.07 76 GLU A CA 1
ATOM 591 C C . GLU A 1 76 ? 56.665 38.016 32.768 1.00 19.11 76 GLU A C 1
ATOM 592 O O . GLU A 1 76 ? 55.952 37.622 33.690 1.00 19.08 76 GLU A O 1
ATOM 598 N N . ARG A 1 77 ? 56.189 38.282 31.556 1.00 17.41 77 ARG A N 1
ATOM 599 C CA . ARG A 1 77 ? 54.764 38.152 31.262 1.00 15.74 77 ARG A CA 1
ATOM 600 C C . ARG A 1 77 ? 54.457 37.280 30.044 1.00 15.21 77 ARG A C 1
ATOM 601 O O . ARG A 1 77 ? 53.309 37.199 29.626 1.00 14.32 77 ARG A O 1
ATOM 609 N N . ARG A 1 78 ? 55.471 36.636 29.476 1.00 14.78 78 ARG A N 1
ATOM 610 C CA . ARG A 1 78 ? 55.237 35.818 28.292 1.00 15.21 78 ARG A CA 1
ATOM 611 C C . ARG A 1 78 ? 54.336 34.594 28.551 1.00 14.74 78 ARG A C 1
ATOM 612 O O . ARG A 1 78 ? 53.732 34.060 27.625 1.00 14.42 78 ARG A O 1
ATOM 620 N N . TYR A 1 79 ? 54.236 34.176 29.810 1.00 14.51 79 TYR A N 1
ATOM 621 C CA . TYR A 1 79 ? 53.405 33.030 30.163 1.00 14.51 79 TYR A CA 1
ATOM 622 C C . TYR A 1 79 ? 51.961 33.165 29.661 1.00 14.23 79 TYR A C 1
ATOM 623 O O . TYR A 1 79 ? 51.346 32.180 29.256 1.00 14.46 79 TYR A O 1
ATOM 632 N N . ILE A 1 80 ? 51.435 34.386 29.680 1.00 14.05 80 ILE A N 1
ATOM 633 C CA . ILE A 1 80 ? 50.056 34.623 29.260 1.00 13.40 80 ILE A CA 1
ATOM 634 C C . ILE A 1 80 ? 49.897 34.495 27.731 1.00 13.63 80 ILE A C 1
ATOM 635 O O . ILE A 1 80 ? 48.841 34.105 27.242 1.00 13.67 80 ILE A O 1
ATOM 640 N N . LEU A 1 81 ? 50.954 34.817 26.990 1.00 13.52 81 LEU A N 1
ATOM 641 C CA . LEU A 1 81 ? 50.915 34.715 25.535 1.00 13.46 81 LEU A CA 1
ATOM 642 C C . LEU A 1 81 ? 51.087 33.241 25.121 1.00 13.98 81 LEU A C 1
ATOM 643 O O . LEU A 1 81 ? 50.472 32.774 24.163 1.00 13.26 81 LEU A O 1
ATOM 648 N N . GLU A 1 82 ? 51.920 32.524 25.867 1.00 14.35 82 GLU A N 1
ATOM 649 C CA . GLU A 1 82 ? 52.206 31.120 25.578 1.00 14.70 82 GLU A CA 1
ATOM 650 C C . GLU A 1 82 ? 51.141 30.145 26.102 1.00 14.96 82 GLU A C 1
ATOM 651 O O . GLU A 1 82 ? 51.195 28.948 25.816 1.00 14.53 82 GLU A O 1
ATOM 657 N N . ARG A 1 83 ? 50.188 30.664 26.868 1.00 14.91 83 ARG A N 1
ATOM 658 C CA . ARG A 1 83 ? 49.135 29.836 27.447 1.00 15.27 83 ARG A CA 1
ATOM 659 C C . ARG A 1 83 ? 49.794 28.795 28.364 1.00 15.53 83 ARG A C 1
ATOM 660 O O . ARG A 1 83 ? 49.301 27.685 28.507 1.00 15.07 83 ARG A O 1
ATOM 668 N N . GLU A 1 84 ? 50.922 29.172 28.961 1.00 15.39 84 GLU A N 1
ATOM 669 C CA . GLU A 1 84 ? 51.654 28.288 29.863 1.00 15.66 84 GLU A CA 1
ATOM 670 C C . GLU A 1 84 ? 50.763 27.948 31.077 1.00 15.49 84 GLU A C 1
ATOM 671 O O . GLU A 1 84 ? 50.349 28.836 31.808 1.00 16.18 84 GLU A O 1
ATOM 677 N N . PRO A 1 85 ? 50.468 26.656 31.292 1.00 15.79 85 PRO A N 1
ATOM 678 C CA . PRO A 1 85 ? 49.627 26.248 32.415 1.00 15.85 85 PRO A CA 1
ATOM 679 C C . PRO A 1 85 ? 50.285 26.352 33.806 1.00 16.68 85 PRO A C 1
ATOM 680 O O . PRO A 1 85 ? 49.587 26.481 34.815 1.00 16.55 85 PRO A O 1
ATOM 684 N N . VAL A 1 86 ? 51.612 26.284 33.855 1.00 16.31 86 VAL A N 1
ATOM 685 C CA . VAL A 1 86 ? 52.329 26.395 35.122 1.00 17.33 86 VAL A CA 1
ATOM 686 C C . VAL A 1 86 ? 52.812 27.845 35.245 1.00 17.11 86 VAL A C 1
ATOM 687 O O . VAL A 1 86 ? 53.923 28.184 34.833 1.00 17.16 86 VAL A O 1
ATOM 691 N N . ALA A 1 87 ? 51.966 28.695 35.814 1.00 16.66 87 ALA A N 1
ATOM 692 C CA . ALA A 1 87 ? 52.308 30.097 35.941 1.00 17.34 87 ALA A CA 1
ATOM 693 C C . ALA A 1 87 ? 51.710 30.763 37.178 1.00 17.96 87 ALA A C 1
ATOM 694 O O . ALA A 1 87 ? 50.850 30.202 37.857 1.00 18.15 87 ALA A O 1
ATOM 696 N N A TRP A 1 88 ? 52.180 31.973 37.454 0.50 18.28 88 TRP A N 1
ATOM 697 N N B TRP A 1 88 ? 52.185 31.971 37.452 0.50 18.26 88 TRP A N 1
ATOM 698 C CA A TRP A 1 88 ? 51.717 32.751 38.596 0.50 18.43 88 TRP A CA 1
ATOM 699 C CA B TRP A 1 88 ? 51.724 32.759 38.584 0.50 18.40 88 TRP A CA 1
ATOM 700 C C A TRP A 1 88 ? 51.504 34.191 38.115 0.50 18.13 88 TRP A C 1
ATOM 701 C C B TRP A 1 88 ? 51.496 34.191 38.090 0.50 18.09 88 TRP A C 1
ATOM 702 O O A TRP A 1 88 ? 52.396 34.794 37.527 0.50 18.15 88 TRP A O 1
ATOM 703 O O B TRP A 1 88 ? 52.371 34.786 37.468 0.50 18.09 88 TRP A O 1
ATOM 724 N N . ASP A 1 89 ? 50.315 34.729 38.364 1.00 17.61 89 ASP A N 1
ATOM 725 C CA . ASP A 1 89 ? 49.993 36.073 37.921 1.00 17.52 89 ASP A CA 1
ATOM 726 C C . ASP A 1 89 ? 49.597 37.028 39.041 1.00 17.82 89 ASP A C 1
ATOM 727 O O . ASP A 1 89 ? 48.735 36.720 39.855 1.00 17.21 89 ASP A O 1
ATOM 732 N N . GLU A 1 90 ? 50.250 38.185 39.070 1.00 18.00 90 GLU A N 1
ATOM 733 C CA . GLU A 1 90 ? 49.953 39.207 40.065 1.00 19.49 90 GLU A CA 1
ATOM 734 C C . GLU A 1 90 ? 50.405 40.584 39.568 1.00 18.93 90 GLU A C 1
ATOM 735 O O . GLU A 1 90 ? 51.141 40.695 38.581 1.00 18.25 90 GLU A O 1
ATOM 741 N N . GLY A 1 91 ? 49.938 41.623 40.251 1.00 18.07 91 GLY A N 1
ATOM 742 C CA . GLY A 1 91 ? 50.319 42.975 39.897 1.00 18.28 91 GLY A CA 1
ATOM 743 C C . GLY A 1 91 ? 51.465 43.404 40.797 1.00 19.03 91 GLY A C 1
ATOM 744 O O . GLY A 1 91 ? 51.899 42.619 41.641 1.00 18.73 91 GLY A O 1
ATOM 745 N N . PRO A 1 92 ? 51.972 44.639 40.651 1.00 19.59 92 PRO A N 1
ATOM 746 C CA . PRO A 1 92 ? 53.078 45.157 41.460 1.00 20.50 92 PRO A CA 1
ATOM 747 C C . PRO A 1 92 ? 52.757 45.341 42.955 1.00 20.80 92 PRO A C 1
ATOM 748 O O . PRO A 1 92 ? 53.662 45.355 43.793 1.00 21.39 92 PRO A O 1
ATOM 752 N N . ASP A 1 93 ? 51.476 45.483 43.279 1.00 20.94 93 ASP A N 1
ATOM 753 C CA . ASP A 1 93 ? 51.065 45.648 44.668 1.00 21.20 93 ASP A CA 1
ATOM 754 C C . ASP A 1 93 ? 49.620 45.169 44.868 1.00 21.18 93 ASP A C 1
ATOM 755 O O . ASP A 1 93 ? 48.901 44.921 43.900 1.00 21.18 93 ASP A O 1
ATOM 760 N N . THR A 1 94 ? 49.210 45.035 46.126 1.00 20.63 94 THR A N 1
ATOM 761 C CA . THR A 1 94 ? 47.864 44.567 46.443 1.00 20.33 94 THR A CA 1
ATOM 762 C C . THR A 1 94 ? 46.764 45.374 45.741 1.00 19.61 94 THR A C 1
ATOM 763 O O . THR A 1 94 ? 45.806 44.804 45.215 1.00 19.68 94 THR A O 1
ATOM 767 N N . SER A 1 95 ? 46.910 46.695 45.732 1.00 18.98 95 SER A N 1
ATOM 768 C CA . SER A 1 95 ? 45.923 47.558 45.099 1.00 18.29 95 SER A CA 1
ATOM 769 C C . SER A 1 95 ? 45.716 47.234 43.617 1.00 17.64 95 SER A C 1
ATOM 770 O O . SER A 1 95 ? 44.586 47.087 43.162 1.00 17.06 95 SER A O 1
ATOM 773 N N . MET A 1 96 ? 46.809 47.128 42.871 1.00 16.47 96 MET A N 1
ATOM 774 C CA . MET A 1 96 ? 46.701 46.840 41.452 1.00 15.61 96 MET A CA 1
ATOM 775 C C . MET A 1 96 ? 46.272 45.397 41.172 1.00 14.83 96 MET A C 1
ATOM 776 O O . MET A 1 96 ? 45.551 45.142 40.221 1.00 14.42 96 MET A O 1
ATOM 781 N N . THR A 1 97 ? 46.717 44.464 42.005 1.00 14.63 97 THR A N 1
ATOM 782 C CA . THR A 1 97 ? 46.350 43.065 41.826 1.00 14.92 97 THR A CA 1
ATOM 783 C C . THR A 1 97 ? 44.829 42.906 42.016 1.00 14.78 97 THR A C 1
ATOM 784 O O . THR A 1 97 ? 44.159 42.274 41.206 1.00 14.41 97 THR A O 1
ATOM 788 N N . GLN A 1 98 ? 44.295 43.490 43.084 1.00 14.40 98 GLN A N 1
ATOM 789 C CA . GLN A 1 98 ? 42.861 43.398 43.342 1.00 14.12 98 GLN A CA 1
ATOM 790 C C . GLN A 1 98 ? 42.024 44.201 42.342 1.00 13.88 98 GLN A C 1
ATOM 791 O O . GLN A 1 98 ? 40.973 43.757 41.906 1.00 14.04 98 GLN A O 1
ATOM 797 N N . THR A 1 99 ? 42.498 45.388 41.991 1.00 12.84 99 THR A N 1
ATOM 798 C CA . THR A 1 99 ? 41.755 46.249 41.086 1.00 13.07 99 THR A CA 1
ATOM 799 C C . THR A 1 99 ? 41.772 45.819 39.622 1.00 12.95 99 THR A C 1
ATOM 800 O O . THR A 1 99 ? 40.746 45.885 38.951 1.00 11.97 99 THR A O 1
ATOM 804 N N . CYS A 1 100 ? 42.929 45.363 39.146 1.00 12.84 100 CYS A N 1
ATOM 805 C CA . CYS A 1 100 ? 43.075 45.008 37.740 1.00 12.84 100 CYS A CA 1
ATOM 806 C C . CYS A 1 100 ? 43.348 43.558 37.378 1.00 13.35 100 CYS A C 1
ATOM 807 O O . CYS A 1 100 ? 43.407 43.225 36.195 1.00 14.26 100 CYS A O 1
ATOM 810 N N . GLY A 1 101 ? 43.511 42.703 38.379 1.00 13.46 101 GLY A N 1
ATOM 811 C CA . GLY A 1 101 ? 43.777 41.304 38.089 1.00 13.38 101 GLY A CA 1
ATOM 812 C C . GLY A 1 101 ? 42.752 40.352 38.670 1.00 12.93 101 GLY A C 1
ATOM 813 O O . GLY A 1 101 ? 43.000 39.149 38.727 1.00 13.46 101 GLY A O 1
ATOM 814 N N . ARG A 1 102 ? 41.599 40.876 39.087 1.00 12.38 102 ARG A N 1
ATOM 815 C CA . ARG A 1 102 ? 40.557 40.038 39.685 1.00 12.18 102 ARG A CA 1
ATOM 816 C C . ARG A 1 102 ? 39.585 39.386 38.684 1.00 11.86 102 ARG A C 1
ATOM 817 O O . ARG A 1 102 ? 38.870 38.446 39.035 1.00 11.87 102 ARG A O 1
ATOM 825 N N . CYS A 1 103 ? 39.541 39.897 37.457 1.00 11.68 103 CYS A N 1
ATOM 826 C CA . CYS A 1 103 ? 38.681 39.303 36.433 1.00 11.54 103 CYS A CA 1
ATOM 827 C C . CYS A 1 103 ? 39.617 38.556 35.476 1.00 11.86 103 CYS A C 1
ATOM 828 O O . CYS A 1 103 ? 39.561 37.337 35.361 1.00 12.70 103 CYS A O 1
ATOM 831 N N . HIS A 1 104 ? 40.483 39.309 34.808 1.00 12.36 104 HIS A N 1
ATOM 832 C CA . HIS A 1 104 ? 41.457 38.729 33.891 1.00 12.22 104 HIS A CA 1
ATOM 833 C C . HIS A 1 104 ? 42.846 38.885 34.519 1.00 12.46 104 HIS A C 1
ATOM 834 O O . HIS A 1 104 ? 43.008 39.568 35.534 1.00 12.34 104 HIS A O 1
ATOM 841 N N . SER A 1 105 ? 43.843 38.259 33.905 1.00 12.32 105 SER A N 1
ATOM 842 C CA . SER A 1 105 ? 45.206 38.325 34.411 1.00 12.47 105 SER A CA 1
ATOM 843 C C . SER A 1 105 ? 45.704 39.768 34.463 1.00 12.55 105 SER A C 1
ATOM 844 O O . SER A 1 105 ? 45.238 40.621 33.707 1.00 12.73 105 SER A O 1
ATOM 847 N N . TYR A 1 106 ? 46.652 40.035 35.356 1.00 12.66 106 TYR A N 1
ATOM 848 C CA . TYR A 1 106 ? 47.214 41.371 35.432 1.00 13.19 106 TYR A CA 1
ATOM 849 C C . TYR A 1 106 ? 48.163 41.474 34.220 1.00 12.67 106 TYR A C 1
ATOM 850 O O . TYR A 1 106 ? 48.460 42.562 33.744 1.00 12.69 106 TYR A O 1
ATOM 859 N N . ALA A 1 107 ? 48.619 40.320 33.735 1.00 12.29 107 ALA A N 1
ATOM 860 C CA . ALA A 1 107 ? 49.512 40.280 32.579 1.00 12.53 107 ALA A CA 1
ATOM 861 C C . ALA A 1 107 ? 48.871 41.017 31.389 1.00 12.18 107 ALA A C 1
ATOM 862 O O . ALA A 1 107 ? 49.567 41.643 30.592 1.00 13.20 107 ALA A O 1
ATOM 864 N N . ARG A 1 108 ? 47.545 40.939 31.284 1.00 12.44 108 ARG A N 1
ATOM 865 C CA . ARG A 1 108 ? 46.825 41.610 30.205 1.00 11.85 108 ARG A CA 1
ATOM 866 C C . ARG A 1 108 ? 47.103 43.122 30.271 1.00 12.23 108 ARG A C 1
ATOM 867 O O . ARG A 1 108 ? 47.163 43.803 29.248 1.00 11.28 108 ARG A O 1
ATOM 875 N N . VAL A 1 109 ? 47.270 43.625 31.490 1.00 12.09 109 VAL A N 1
ATOM 876 C CA . VAL A 1 109 ? 47.555 45.040 31.715 1.00 12.20 109 VAL A CA 1
ATOM 877 C C . VAL A 1 109 ? 49.032 45.359 31.432 1.00 12.96 109 VAL A C 1
ATOM 878 O O . VAL A 1 109 ? 49.353 46.287 30.675 1.00 12.77 109 VAL A O 1
ATOM 882 N N . ALA A 1 110 ? 49.911 44.576 32.055 1.00 13.46 110 ALA A N 1
ATOM 883 C CA . ALA A 1 110 ? 51.357 44.749 31.939 1.00 13.44 110 ALA A CA 1
ATOM 884 C C . ALA A 1 110 ? 51.917 44.618 30.514 1.00 13.17 110 ALA A C 1
ATOM 885 O O . ALA A 1 110 ? 53.054 45.037 30.251 1.00 13.07 110 ALA A O 1
ATOM 887 N N . LEU A 1 111 ? 51.138 44.037 29.607 1.00 13.26 111 LEU A N 1
ATOM 888 C CA . LEU A 1 111 ? 51.596 43.887 28.229 1.00 13.73 111 LEU A CA 1
ATOM 889 C C . LEU A 1 111 ? 51.056 44.993 27.318 1.00 13.66 111 LEU A C 1
ATOM 890 O O . LEU A 1 111 ? 50.843 44.788 26.128 1.00 13.27 111 LEU A O 1
ATOM 895 N N . GLN A 1 112 ? 50.831 46.167 27.899 1.00 13.61 112 GLN A N 1
ATOM 896 C CA . GLN A 1 112 ? 50.354 47.306 27.134 1.00 13.21 112 GLN A CA 1
ATOM 897 C C . GLN A 1 112 ? 51.099 48.576 27.561 1.00 13.14 112 GLN A C 1
ATOM 898 O O . GLN A 1 112 ? 51.614 48.652 28.668 1.00 13.28 112 GLN A O 1
ATOM 904 N N . ARG A 1 113 ? 51.164 49.541 26.652 1.00 13.20 113 ARG A N 1
ATOM 905 C CA . ARG A 1 113 ? 51.816 50.826 26.897 1.00 13.63 113 ARG A CA 1
ATOM 906 C C . ARG A 1 113 ? 50.886 51.872 26.264 1.00 13.34 113 ARG A C 1
ATOM 907 O O . ARG A 1 113 ? 50.466 51.719 25.118 1.00 13.26 113 ARG A O 1
ATOM 915 N N . ARG A 1 114 ? 50.551 52.924 27.008 1.00 13.47 114 ARG A N 1
ATOM 916 C CA . ARG A 1 114 ? 49.643 53.935 26.480 1.00 12.83 114 ARG A CA 1
ATOM 917 C C . ARG A 1 114 ? 49.935 55.335 27.019 1.00 13.27 114 ARG A C 1
ATOM 918 O O . ARG A 1 114 ? 50.661 55.496 27.990 1.00 14.30 114 ARG A O 1
ATOM 926 N N . THR A 1 115 ? 49.340 56.335 26.380 1.00 14.29 115 THR A N 1
ATOM 927 C CA . THR A 1 115 ? 49.496 57.716 26.831 1.00 14.03 115 THR A CA 1
ATOM 928 C C . THR A 1 115 ? 48.614 57.871 28.083 1.00 14.82 115 THR A C 1
ATOM 929 O O . THR A 1 115 ? 47.730 57.051 28.328 1.00 14.22 115 THR A O 1
ATOM 933 N N . PRO A 1 116 ? 48.850 58.919 28.891 1.00 14.77 116 PRO A N 1
ATOM 934 C CA . PRO A 1 116 ? 48.033 59.097 30.089 1.00 15.49 116 PRO A CA 1
ATOM 935 C C . PRO A 1 116 ? 46.532 59.192 29.782 1.00 15.38 116 PRO A C 1
ATOM 936 O O . PRO A 1 116 ? 45.711 58.575 30.466 1.00 15.74 116 PRO A O 1
ATOM 940 N N A GLU A 1 117 ? 46.192 59.964 28.755 0.50 15.55 117 GLU A N 1
ATOM 941 N N B GLU A 1 117 ? 46.183 59.964 28.756 0.50 15.40 117 GLU A N 1
ATOM 942 C CA A GLU A 1 117 ? 44.806 60.149 28.356 0.50 15.60 117 GLU A CA 1
ATOM 943 C CA B GLU A 1 117 ? 44.786 60.131 28.383 0.50 15.34 117 GLU A CA 1
ATOM 944 C C A GLU A 1 117 ? 44.160 58.824 27.918 0.50 15.62 117 GLU A C 1
ATOM 945 C C B GLU A 1 117 ? 44.157 58.805 27.936 0.50 15.45 117 GLU A C 1
ATOM 946 O O A GLU A 1 117 ? 42.996 58.564 28.218 0.50 15.25 117 GLU A O 1
ATOM 947 O O B GLU A 1 117 ? 43.001 58.525 28.246 0.50 15.05 117 GLU A O 1
ATOM 958 N N . ASP A 1 118 ? 44.917 57.990 27.212 1.00 15.44 118 ASP A N 1
ATOM 959 C CA . ASP A 1 118 ? 44.374 56.723 26.753 1.00 15.14 118 ASP A CA 1
ATOM 960 C C . ASP A 1 118 ? 44.138 55.741 27.908 1.00 14.68 118 ASP A C 1
ATOM 961 O O . ASP A 1 118 ? 43.172 54.983 27.878 1.00 15.41 118 ASP A O 1
ATOM 966 N N . TRP A 1 119 ? 45.005 55.758 28.919 1.00 14.24 119 TRP A N 1
ATOM 967 C CA . TRP A 1 119 ? 44.799 54.877 30.064 1.00 14.32 119 TRP A CA 1
ATOM 968 C C . TRP A 1 119 ? 43.494 55.344 30.731 1.00 14.68 119 TRP A C 1
ATOM 969 O O . TRP A 1 119 ? 42.718 54.534 31.245 1.00 13.72 119 TRP A O 1
ATOM 980 N N . LYS A 1 120 ? 43.257 56.654 30.708 1.00 15.23 120 LYS A N 1
ATOM 981 C CA . LYS A 1 120 ? 42.032 57.200 31.283 1.00 15.41 120 LYS A CA 1
ATOM 982 C C . LYS A 1 120 ? 40.833 56.645 30.492 1.00 15.38 120 LYS A C 1
ATOM 983 O O . LYS A 1 120 ? 39.852 56.191 31.076 1.00 14.78 120 LYS A O 1
ATOM 989 N N . HIS A 1 121 ? 40.926 56.686 29.163 1.00 14.32 121 HIS A N 1
ATOM 990 C CA . HIS A 1 121 ? 39.849 56.179 28.317 1.00 13.72 121 HIS A CA 1
ATOM 991 C C . HIS A 1 121 ? 39.623 54.676 28.569 1.00 13.28 121 HIS A C 1
ATOM 992 O O . HIS A 1 121 ? 38.493 54.200 28.556 1.00 12.69 121 HIS A O 1
ATOM 999 N N . LEU A 1 122 ? 40.705 53.941 28.789 1.00 13.37 122 LEU A N 1
ATOM 1000 C CA . LEU A 1 122 ? 40.590 52.509 29.032 1.00 13.06 122 LEU A CA 1
ATOM 1001 C C . LEU A 1 122 ? 39.790 52.238 30.318 1.00 13.05 122 LEU A C 1
ATOM 1002 O O . LEU A 1 122 ? 38.930 51.363 30.346 1.00 12.42 122 LEU A O 1
ATOM 1007 N N . VAL A 1 123 ? 40.072 53.000 31.370 1.00 12.70 123 VAL A N 1
ATOM 1008 C CA . VAL A 1 123 ? 39.366 52.808 32.635 1.00 12.50 123 VAL A CA 1
ATOM 1009 C C . VAL A 1 123 ? 37.886 53.204 32.486 1.00 12.96 123 VAL A C 1
ATOM 1010 O O . VAL A 1 123 ? 37.007 52.569 33.073 1.00 12.58 123 VAL A O 1
ATOM 1014 N N . ASN A 1 124 ? 37.615 54.242 31.696 1.00 12.71 124 ASN A N 1
ATOM 1015 C CA . ASN A 1 124 ? 36.238 54.664 31.461 1.00 13.05 124 ASN A CA 1
ATOM 1016 C C . ASN A 1 124 ? 35.541 53.559 30.655 1.00 13.12 124 ASN A C 1
ATOM 1017 O O . ASN A 1 124 ? 34.361 53.294 30.850 1.00 13.69 124 ASN A O 1
ATOM 1022 N N . PHE A 1 125 ? 36.281 52.928 29.743 1.00 12.81 125 PHE A N 1
ATOM 1023 C CA . PHE A 1 125 ? 35.714 51.840 28.948 1.00 12.83 125 PHE A CA 1
ATOM 1024 C C . PHE A 1 125 ? 35.211 50.734 29.892 1.00 12.12 125 PHE A C 1
ATOM 1025 O O . PHE A 1 125 ? 34.109 50.221 29.727 1.00 13.34 125 PHE A O 1
ATOM 1033 N N . HIS A 1 126 ? 36.033 50.378 30.874 1.00 12.02 126 HIS A N 1
ATOM 1034 C CA . HIS A 1 126 ? 35.662 49.328 31.819 1.00 11.70 126 HIS A CA 1
ATOM 1035 C C . HIS A 1 126 ? 34.380 49.605 32.606 1.00 12.09 126 HIS A C 1
ATOM 1036 O O . HIS A 1 126 ? 33.473 48.771 32.639 1.00 11.99 126 HIS A O 1
ATOM 1043 N N . LEU A 1 127 ? 34.291 50.767 33.240 1.00 11.67 127 LEU A N 1
ATOM 1044 C CA . LEU A 1 127 ? 33.091 51.048 34.017 1.00 10.66 127 LEU A CA 1
ATOM 1045 C C . LEU A 1 127 ? 31.884 51.285 33.089 1.00 10.65 127 LEU A C 1
ATOM 1046 O O . LEU A 1 127 ? 30.739 51.048 33.475 1.00 10.29 127 LEU A O 1
ATOM 1051 N N . GLY A 1 128 ? 32.156 51.726 31.863 1.00 10.65 128 GLY A N 1
ATOM 1052 C CA . GLY A 1 128 ? 31.090 51.967 30.906 1.00 10.64 128 GLY A CA 1
ATOM 1053 C C . GLY A 1 128 ? 30.551 50.699 30.269 1.00 10.65 128 GLY A C 1
ATOM 1054 O O . GLY A 1 128 ? 29.356 50.585 30.009 1.00 10.70 128 GLY A O 1
ATOM 1055 N N . GLN A 1 129 ? 31.435 49.739 30.020 1.00 10.44 129 GLN A N 1
ATOM 1056 C CA . GLN A 1 129 ? 31.036 48.474 29.403 1.00 11.26 129 GLN A CA 1
ATOM 1057 C C . GLN A 1 129 ? 30.569 47.482 30.478 1.00 11.07 129 GLN A C 1
ATOM 1058 O O . GLN A 1 129 ? 29.691 46.659 30.237 1.00 12.06 129 GLN A O 1
ATOM 1064 N N . PHE A 1 130 ? 31.172 47.580 31.656 1.00 10.95 130 PHE A N 1
ATOM 1065 C CA . PHE A 1 130 ? 30.838 46.703 32.771 1.00 11.68 130 PHE A CA 1
ATOM 1066 C C . PHE A 1 130 ? 30.444 47.558 33.983 1.00 11.10 130 PHE A C 1
ATOM 1067 O O . PHE A 1 130 ? 31.183 47.653 34.955 1.00 11.80 130 PHE A O 1
ATOM 1075 N N . PRO A 1 131 ? 29.264 48.193 33.922 1.00 11.54 131 PRO A N 1
ATOM 1076 C CA . PRO A 1 131 ? 28.790 49.039 35.013 1.00 11.37 131 PRO A CA 1
ATOM 1077 C C . PRO A 1 131 ? 28.688 48.369 36.401 1.00 11.50 131 PRO A C 1
ATOM 1078 O O . PRO A 1 131 ? 28.767 49.053 37.414 1.00 11.22 131 PRO A O 1
ATOM 1082 N N . THR A 1 132 ? 28.529 47.051 36.460 1.00 10.79 132 THR A N 1
ATOM 1083 C CA . THR A 1 132 ? 28.452 46.422 37.780 1.00 10.64 132 THR A CA 1
ATOM 1084 C C . THR A 1 132 ? 29.841 46.155 38.374 1.00 10.40 132 THR A C 1
ATOM 1085 O O . THR A 1 132 ? 29.955 45.645 39.483 1.00 10.88 132 THR A O 1
ATOM 1089 N N A LEU A 1 133 ? 30.882 46.517 37.632 0.50 10.45 133 LEU A N 1
ATOM 1090 N N B LEU A 1 133 ? 30.895 46.496 37.641 0.50 10.37 133 LEU A N 1
ATOM 1091 C CA A LEU A 1 133 ? 32.253 46.313 38.089 0.50 10.50 133 LEU A CA 1
ATOM 1092 C CA B LEU A 1 133 ? 32.237 46.238 38.151 0.50 10.31 133 LEU A CA 1
ATOM 1093 C C A LEU A 1 133 ? 32.472 46.902 39.495 0.50 10.59 133 LEU A C 1
ATOM 1094 C C B LEU A 1 133 ? 32.450 46.882 39.534 0.50 10.47 133 LEU A C 1
ATOM 1095 O O A LEU A 1 133 ? 33.125 46.290 40.337 0.50 10.58 133 LEU A O 1
ATOM 1096 O O B LEU A 1 133 ? 33.087 46.289 40.400 0.50 10.43 133 LEU A O 1
ATOM 1105 N N . GLU A 1 134 ? 31.906 48.081 39.736 1.00 10.40 134 GLU A N 1
ATOM 1106 C CA . GLU A 1 134 ? 32.056 48.759 41.021 1.00 10.31 134 GLU A CA 1
ATOM 1107 C C . GLU A 1 134 ? 31.156 48.183 42.129 1.00 10.45 134 GLU A C 1
ATOM 1108 O O . GLU A 1 134 ? 31.186 48.661 43.259 1.00 10.64 134 GLU A O 1
ATOM 1114 N N . TYR A 1 135 ? 30.381 47.154 41.796 1.00 10.45 135 TYR A N 1
ATOM 1115 C CA . TYR A 1 135 ? 29.488 46.509 42.767 1.00 10.07 135 TYR A CA 1
ATOM 1116 C C . TYR A 1 135 ? 30.030 45.144 43.219 1.00 10.70 135 TYR A C 1
ATOM 1117 O O . TYR A 1 135 ? 29.565 44.568 44.211 1.00 9.78 135 TYR A O 1
ATOM 1126 N N . GLN A 1 136 ? 31.012 44.641 42.481 1.00 10.71 136 GLN A N 1
ATOM 1127 C CA . GLN A 1 136 ? 31.590 43.330 42.750 1.00 11.02 136 GLN A CA 1
ATOM 1128 C C . GLN A 1 136 ? 32.584 43.275 43.927 1.00 11.25 136 GLN A C 1
ATOM 1129 O O . GLN A 1 136 ? 33.071 44.302 44.396 1.00 11.59 136 GLN A O 1
ATOM 1135 N N . ALA A 1 137 ? 32.859 42.065 44.405 1.00 11.88 137 ALA A N 1
ATOM 1136 C CA . ALA A 1 137 ? 33.801 41.890 45.505 1.00 13.08 137 ALA A CA 1
ATOM 1137 C C . ALA A 1 137 ? 35.129 42.552 45.123 1.00 13.73 137 ALA A C 1
ATOM 1138 O O . ALA A 1 137 ? 35.579 42.433 43.986 1.00 13.53 137 ALA A O 1
ATOM 1140 N N . LEU A 1 138 ? 35.738 43.241 46.086 1.00 13.91 138 LEU A N 1
ATOM 1141 C CA . LEU A 1 138 ? 37.003 43.940 45.884 1.00 14.36 138 LEU A CA 1
ATOM 1142 C C . LEU A 1 138 ? 36.808 45.323 45.233 1.00 13.77 138 LEU A C 1
ATOM 1143 O O . LEU A 1 138 ? 37.771 46.038 44.986 1.00 14.29 138 LEU A O 1
ATOM 1148 N N . ALA A 1 139 ? 35.555 45.688 44.973 1.00 13.59 139 ALA A N 1
ATOM 1149 C CA . ALA A 1 139 ? 35.242 46.990 44.384 1.00 13.09 139 ALA A CA 1
ATOM 1150 C C . ALA A 1 139 ? 34.157 47.726 45.198 1.00 13.14 139 ALA A C 1
ATOM 1151 O O . ALA A 1 139 ? 34.251 48.933 45.395 1.00 12.65 139 ALA A O 1
ATOM 1153 N N . ARG A 1 140 ? 33.144 46.999 45.669 1.00 12.76 140 ARG A N 1
ATOM 1154 C CA . ARG A 1 140 ? 32.076 47.622 46.453 1.00 12.96 140 ARG A CA 1
ATOM 1155 C C . ARG A 1 140 ? 32.566 47.964 47.875 1.00 12.80 140 ARG A C 1
ATOM 1156 O O . ARG A 1 140 ? 31.860 48.611 48.648 1.00 13.25 140 ARG A O 1
ATOM 1164 N N . ASP A 1 141 ? 33.777 47.523 48.196 1.00 13.53 141 ASP A N 1
ATOM 1165 C CA . ASP A 1 141 ? 34.386 47.757 49.505 1.00 14.58 141 ASP A CA 1
ATOM 1166 C C . ASP A 1 141 ? 35.162 49.086 49.530 1.00 15.26 141 ASP A C 1
ATOM 1167 O O . ASP A 1 141 ? 35.846 49.391 50.504 1.00 15.70 141 ASP A O 1
ATOM 1172 N N . ARG A 1 142 ? 35.046 49.868 48.464 1.00 14.91 142 ARG A N 1
ATOM 1173 C CA . ARG A 1 142 ? 35.781 51.125 48.385 1.00 15.01 142 ARG A CA 1
ATOM 1174 C C . ARG A 1 142 ? 35.142 52.080 47.379 1.00 14.76 142 ARG A C 1
ATOM 1175 O O . ARG A 1 142 ? 34.233 51.708 46.647 1.00 14.59 142 ARG A O 1
ATOM 1183 N N . ASP A 1 143 ? 35.636 53.313 47.353 1.00 14.31 143 ASP A N 1
ATOM 1184 C CA . ASP A 1 143 ? 35.142 54.302 46.406 1.00 14.21 143 ASP A CA 1
ATOM 1185 C C . ASP A 1 143 ? 35.915 53.971 45.125 1.00 13.50 143 ASP A C 1
ATOM 1186 O O . ASP A 1 143 ? 36.932 54.592 44.823 1.00 13.39 143 ASP A O 1
ATOM 1191 N N . TRP A 1 144 ? 35.423 52.977 44.390 1.00 13.15 144 TRP A N 1
ATOM 1192 C CA . TRP A 1 144 ? 36.095 52.519 43.181 1.00 12.85 144 TRP A CA 1
ATOM 1193 C C . TRP A 1 144 ? 36.375 53.610 42.132 1.00 12.60 144 TRP A C 1
ATOM 1194 O O . TRP A 1 144 ? 37.507 53.757 41.669 1.00 13.13 144 TRP A O 1
ATOM 1205 N N . TRP A 1 145 ? 35.341 54.354 41.761 1.00 12.50 145 TRP A N 1
ATOM 1206 C CA . TRP A 1 145 ? 35.481 55.401 40.756 1.00 13.30 145 TRP A CA 1
ATOM 1207 C C . TRP A 1 145 ? 36.415 56.541 41.223 1.00 13.94 145 TRP A C 1
ATOM 1208 O O . TRP A 1 145 ? 37.244 57.025 40.455 1.00 13.24 145 TRP A O 1
ATOM 1219 N N . GLY A 1 146 ? 36.282 56.952 42.480 1.00 13.93 146 GLY A N 1
ATOM 1220 C CA . GLY A 1 146 ? 37.135 58.012 42.989 1.00 14.10 146 GLY A CA 1
ATOM 1221 C C . GLY A 1 146 ? 38.594 57.598 42.973 1.00 14.41 146 GLY A C 1
ATOM 1222 O O . GLY A 1 146 ? 39.469 58.358 42.541 1.00 14.00 146 GLY A O 1
ATOM 1223 N N . ILE A 1 147 ? 38.853 56.381 43.443 1.00 14.23 147 ILE A N 1
ATOM 1224 C CA . ILE A 1 147 ? 40.202 55.835 43.498 1.00 15.06 147 ILE A CA 1
ATOM 1225 C C . ILE A 1 147 ? 40.759 55.575 42.087 1.00 14.41 147 ILE A C 1
ATOM 1226 O O . ILE A 1 147 ? 41.956 55.742 41.844 1.00 14.58 147 ILE A O 1
ATOM 1231 N N . ALA A 1 148 ? 39.888 55.169 41.170 1.00 14.35 148 ALA A N 1
ATOM 1232 C CA . ALA A 1 148 ? 40.316 54.903 39.802 1.00 14.43 148 ALA A CA 1
ATOM 1233 C C . ALA A 1 148 ? 40.889 56.197 39.196 1.00 15.19 148 ALA A C 1
ATOM 1234 O O . ALA A 1 148 ? 41.938 56.189 38.555 1.00 14.99 148 ALA A O 1
ATOM 1236 N N . GLN A 1 149 ? 40.190 57.301 39.429 1.00 15.49 149 GLN A N 1
ATOM 1237 C CA . GLN A 1 149 ? 40.599 58.606 38.916 1.00 16.03 149 GLN A CA 1
ATOM 1238 C C . GLN A 1 149 ? 41.848 59.192 39.597 1.00 15.98 149 GLN A C 1
ATOM 1239 O O . GLN A 1 149 ? 42.747 59.709 38.932 1.00 15.44 149 GLN A O 1
ATOM 1245 N N . ALA A 1 150 ? 41.899 59.098 40.920 1.00 15.56 150 ALA A N 1
ATOM 1246 C CA . ALA A 1 150 ? 43.007 59.664 41.679 1.00 16.35 150 ALA A CA 1
ATOM 1247 C C . ALA A 1 150 ? 44.268 58.804 41.805 1.00 16.27 150 ALA A C 1
ATOM 1248 O O . ALA A 1 150 ? 45.372 59.338 41.922 1.00 16.18 150 ALA A O 1
ATOM 1250 N N . GLU A 1 151 ? 44.111 57.485 41.771 1.00 16.10 151 GLU A N 1
ATOM 1251 C CA . GLU A 1 151 ? 45.259 56.605 41.949 1.00 16.78 151 GLU A CA 1
ATOM 1252 C C . GLU A 1 151 ? 45.568 55.607 40.827 1.00 16.12 151 GLU A C 1
ATOM 1253 O O . GLU A 1 151 ? 46.711 55.499 40.391 1.00 15.83 151 GLU A O 1
ATOM 1259 N N . ILE A 1 152 ? 44.556 54.879 40.373 1.00 15.35 152 ILE A N 1
ATOM 1260 C CA . ILE A 1 152 ? 44.773 53.872 39.339 1.00 14.98 152 ILE A CA 1
ATOM 1261 C C . ILE A 1 152 ? 45.208 54.442 37.982 1.00 14.79 152 ILE A C 1
ATOM 1262 O O . ILE A 1 152 ? 46.223 54.019 37.432 1.00 15.19 152 ILE A O 1
ATOM 1267 N N . ILE A 1 153 ? 44.453 55.395 37.447 1.00 15.27 153 ILE A N 1
ATOM 1268 C CA . ILE A 1 153 ? 44.809 55.973 36.156 1.00 14.78 153 ILE A CA 1
ATOM 1269 C C . ILE A 1 153 ? 46.227 56.595 36.186 1.00 15.03 153 ILE A C 1
ATOM 1270 O O . ILE A 1 153 ? 47.029 56.349 35.281 1.00 14.57 153 ILE A O 1
ATOM 1275 N N . PRO A 1 154 ? 46.552 57.396 37.221 1.00 14.90 154 PRO A N 1
ATOM 1276 C CA . PRO A 1 154 ? 47.897 57.983 37.266 1.00 14.96 154 PRO A CA 1
ATOM 1277 C C . PRO A 1 154 ? 48.986 56.896 37.401 1.00 15.02 154 PRO A C 1
ATOM 1278 O O . PRO A 1 154 ? 50.086 57.039 36.866 1.00 15.11 154 PRO A O 1
ATOM 1282 N N . PHE A 1 155 ? 48.672 55.815 38.115 1.00 14.87 155 PHE A N 1
ATOM 1283 C CA . PHE A 1 155 ? 49.633 54.732 38.274 1.00 15.19 155 PHE A CA 1
ATOM 1284 C C . PHE A 1 155 ? 49.907 54.074 36.908 1.00 15.48 155 PHE A C 1
ATOM 1285 O O . PHE A 1 155 ? 51.056 53.823 36.550 1.00 15.26 155 PHE A O 1
ATOM 1293 N N . LEU A 1 156 ? 48.842 53.788 36.167 1.00 15.24 156 LEU A N 1
ATOM 1294 C CA . LEU A 1 156 ? 48.977 53.163 34.853 1.00 15.61 156 LEU A CA 1
ATOM 1295 C C . LEU A 1 156 ? 49.765 54.068 33.895 1.00 15.67 156 LEU A C 1
ATOM 1296 O O . LEU A 1 156 ? 50.657 53.608 33.179 1.00 15.01 156 LEU A O 1
ATOM 1301 N N . ALA A 1 157 ? 49.428 55.353 33.901 1.00 16.00 157 ALA A N 1
ATOM 1302 C CA . ALA A 1 157 ? 50.086 56.331 33.039 1.00 16.72 157 ALA A CA 1
ATOM 1303 C C . ALA A 1 157 ? 51.592 56.413 33.323 1.00 17.46 157 ALA A C 1
ATOM 1304 O O . ALA A 1 157 ? 52.412 56.438 32.414 1.00 17.93 157 ALA A O 1
ATOM 1306 N N . ARG A 1 158 ? 51.931 56.456 34.604 1.00 18.03 158 ARG A N 1
ATOM 1307 C CA . ARG A 1 158 ? 53.308 56.552 35.059 1.00 18.83 158 ARG A CA 1
ATOM 1308 C C . ARG A 1 158 ? 54.115 55.250 34.877 1.00 18.36 158 ARG A C 1
ATOM 1309 O O . ARG A 1 158 ? 55.307 55.277 34.548 1.00 18.23 158 ARG A O 1
ATOM 1317 N N . THR A 1 159 ? 53.450 54.121 35.077 1.00 17.48 159 THR A N 1
ATOM 1318 C CA . THR A 1 159 ? 54.101 52.824 34.990 1.00 17.01 159 THR A CA 1
ATOM 1319 C C . THR A 1 159 ? 54.215 52.223 33.573 1.00 17.01 159 THR A C 1
ATOM 1320 O O . THR A 1 159 ? 55.199 51.552 33.262 1.00 17.28 159 THR A O 1
ATOM 1324 N N . TYR A 1 160 ? 53.217 52.469 32.730 1.00 16.95 160 TYR A N 1
ATOM 1325 C CA . TYR A 1 160 ? 53.221 51.932 31.370 1.00 16.95 160 TYR A CA 1
ATOM 1326 C C . TYR A 1 160 ? 53.042 53.028 30.309 1.00 16.85 160 TYR A C 1
ATOM 1327 O O . TYR A 1 160 ? 52.044 53.046 29.577 1.00 16.28 160 TYR A O 1
ATOM 1336 N N . PRO A 1 161 ? 54.015 53.952 30.214 1.00 16.52 161 PRO A N 1
ATOM 1337 C CA . PRO A 1 161 ? 53.952 55.035 29.243 1.00 16.70 161 PRO A CA 1
ATOM 1338 C C . PRO A 1 161 ? 54.064 54.503 27.804 1.00 16.78 161 PRO A C 1
ATOM 1339 O O . PRO A 1 161 ? 54.624 53.434 27.576 1.00 17.60 161 PRO A O 1
ATOM 1343 N N . LEU A 1 162 ? 53.535 55.268 26.855 1.00 17.09 162 LEU A N 1
ATOM 1344 C CA . LEU A 1 162 ? 53.528 54.880 25.448 1.00 17.14 162 LEU A CA 1
ATOM 1345 C C . LEU A 1 162 ? 54.906 54.531 24.863 1.00 17.37 162 LEU A C 1
ATOM 1346 O O . LEU A 1 162 ? 55.060 53.502 24.212 1.00 16.86 162 LEU A O 1
ATOM 1351 N N . GLY A 1 163 ? 55.893 55.388 25.098 1.00 17.89 163 GLY A N 1
ATOM 1352 C CA . GLY A 1 163 ? 57.219 55.132 24.563 1.00 18.65 163 GLY A CA 1
ATOM 1353 C C . GLY A 1 163 ? 57.155 55.072 23.048 1.00 19.55 163 GLY A C 1
ATOM 1354 O O . GLY A 1 163 ? 56.323 55.736 22.433 1.00 18.97 163 GLY A O 1
ATOM 1355 N N . GLU A 1 164 ? 58.021 54.271 22.438 1.00 20.70 164 GLU A N 1
ATOM 1356 C CA . GLU A 1 164 ? 58.022 54.150 20.986 1.00 22.12 164 GLU A CA 1
ATOM 1357 C C . GLU A 1 164 ? 58.084 52.697 20.506 1.00 21.47 164 GLU A C 1
ATOM 1358 O O . GLU A 1 164 ? 58.758 51.863 21.102 1.00 20.41 164 GLU A O 1
ATOM 1364 N N . ALA A 1 165 ? 57.364 52.415 19.425 1.00 21.19 165 ALA A N 1
ATOM 1365 C CA . ALA A 1 165 ? 57.330 51.075 18.858 1.00 21.15 165 ALA A CA 1
ATOM 1366 C C . ALA A 1 165 ? 58.708 50.706 18.300 1.00 21.80 165 ALA A C 1
ATOM 1367 O O . ALA A 1 165 ? 59.401 51.550 17.738 1.00 21.54 165 ALA A O 1
ATOM 1369 N N . PRO A 1 166 ? 59.118 49.439 18.462 1.00 21.96 166 PRO A N 1
ATOM 1370 C CA . PRO A 1 166 ? 60.408 48.998 17.962 1.00 22.13 166 PRO A CA 1
ATOM 1371 C C . PRO A 1 166 ? 60.342 48.721 16.453 1.00 22.70 166 PRO A C 1
ATOM 1372 O O . PRO A 1 166 ? 59.263 48.596 15.882 1.00 22.39 166 PRO A O 1
ATOM 1376 N N . ASP A 1 167 ? 61.507 48.641 15.820 1.00 24.03 167 ASP A N 1
ATOM 1377 C CA . ASP A 1 167 ? 61.576 48.361 14.395 1.00 25.10 167 ASP A CA 1
ATOM 1378 C C . ASP A 1 167 ? 61.166 46.898 14.192 1.00 25.19 167 ASP A C 1
ATOM 1379 O O . ASP A 1 167 ? 61.457 46.045 15.025 1.00 24.82 167 ASP A O 1
ATOM 1384 N N . ALA A 1 168 ? 60.487 46.622 13.090 1.00 25.46 168 ALA A N 1
ATOM 1385 C CA . ALA A 1 168 ? 60.044 45.268 12.806 1.00 25.70 168 ALA A CA 1
ATOM 1386 C C . ALA A 1 168 ? 61.210 44.390 12.343 1.00 26.38 168 ALA A C 1
ATOM 1387 O O . ALA A 1 168 ? 62.203 44.887 11.801 1.00 25.62 168 ALA A O 1
ATOM 1389 N N . TYR A 1 169 ? 61.087 43.088 12.584 1.00 25.92 169 TYR A N 1
ATOM 1390 C CA . TYR A 1 169 ? 62.103 42.134 12.163 1.00 26.62 169 TYR A CA 1
ATOM 1391 C C . TYR A 1 169 ? 62.275 42.395 10.659 1.00 26.95 169 TYR A C 1
ATOM 1392 O O . TYR A 1 169 ? 61.287 42.521 9.941 1.00 27.49 169 TYR A O 1
ATOM 1401 N N . ALA A 1 170 ? 63.517 42.479 10.192 1.00 27.94 170 ALA A N 1
ATOM 1402 C CA . ALA A 1 170 ? 63.767 42.766 8.782 1.00 28.41 170 ALA A CA 1
ATOM 1403 C C . ALA A 1 170 ? 64.714 41.789 8.071 1.00 28.85 170 ALA A C 1
ATOM 1404 O O . ALA A 1 170 ? 65.229 42.100 6.998 1.00 29.88 170 ALA A O 1
ATOM 1406 N N . ASP A 1 171 ? 64.941 40.623 8.662 1.00 28.30 171 ASP A N 1
ATOM 1407 C CA . ASP A 1 171 ? 65.819 39.635 8.049 1.00 27.94 171 ASP A CA 1
ATOM 1408 C C . ASP A 1 171 ? 64.975 38.494 7.459 1.00 26.79 171 ASP A C 1
ATOM 1409 O O . ASP A 1 171 ? 63.749 38.553 7.461 1.00 27.30 171 ASP A O 1
ATOM 1414 N N . ASP A 1 172 ? 65.651 37.469 6.952 1.00 24.65 172 ASP A N 1
ATOM 1415 C CA . ASP A 1 172 ? 64.983 36.312 6.375 1.00 22.68 172 ASP A CA 1
ATOM 1416 C C . ASP A 1 172 ? 65.288 35.117 7.291 1.00 21.34 172 ASP A C 1
ATOM 1417 O O . ASP A 1 172 ? 66.422 34.648 7.339 1.00 21.08 172 ASP A O 1
ATOM 1422 N N . ALA A 1 173 ? 64.274 34.634 8.005 1.00 20.36 173 ALA A N 1
ATOM 1423 C CA . ALA A 1 173 ? 64.455 33.518 8.928 1.00 19.04 173 ALA A CA 1
ATOM 1424 C C . ALA A 1 173 ? 64.476 32.136 8.250 1.00 18.62 173 ALA A C 1
ATOM 1425 O O . ALA A 1 173 ? 64.561 31.120 8.926 1.00 18.29 173 ALA A O 1
ATOM 1427 N N . SER A 1 174 ? 64.405 32.112 6.923 1.00 18.00 174 SER A N 1
ATOM 1428 C CA . SER A 1 174 ? 64.410 30.853 6.179 1.00 18.46 174 SER A CA 1
ATOM 1429 C C . SER A 1 174 ? 65.626 29.970 6.502 1.00 18.23 174 SER A C 1
ATOM 1430 O O . SER A 1 174 ? 66.697 30.470 6.834 1.00 18.44 174 SER A O 1
ATOM 1433 N N . GLY A 1 175 ? 65.440 28.659 6.393 1.00 18.19 175 GLY A N 1
ATOM 1434 C CA . GLY A 1 175 ? 66.529 27.739 6.654 1.00 17.38 175 GLY A CA 1
ATOM 1435 C C . GLY A 1 175 ? 66.189 26.600 7.595 1.00 17.42 175 GLY A C 1
ATOM 1436 O O . GLY A 1 175 ? 65.057 26.477 8.076 1.00 16.99 175 GLY A O 1
ATOM 1437 N N . ALA A 1 176 ? 67.186 25.764 7.856 1.00 16.48 176 ALA A N 1
ATOM 1438 C CA . ALA A 1 176 ? 67.017 24.621 8.740 1.00 17.02 176 ALA A CA 1
ATOM 1439 C C . ALA A 1 176 ? 67.557 24.960 10.134 1.00 16.69 176 ALA A C 1
ATOM 1440 O O . ALA A 1 176 ? 68.618 25.579 10.271 1.00 16.99 176 ALA A O 1
ATOM 1442 N N . TYR A 1 177 ? 66.815 24.547 11.157 1.00 15.68 177 TYR A N 1
ATOM 1443 C CA . TYR A 1 177 ? 67.191 24.793 12.546 1.00 15.58 177 TYR A CA 1
ATOM 1444 C C . TYR A 1 177 ? 67.232 23.484 13.335 1.00 15.63 177 TYR A C 1
ATOM 1445 O O . TYR A 1 177 ? 66.544 22.523 13.002 1.00 16.01 177 TYR A O 1
ATOM 1454 N N . VAL A 1 178 ? 68.042 23.469 14.385 1.00 15.46 178 VAL A N 1
ATOM 1455 C CA . VAL A 1 178 ? 68.128 22.318 15.269 1.00 16.50 178 VAL A CA 1
ATOM 1456 C C . VAL A 1 178 ? 67.381 22.784 16.531 1.00 15.64 178 VAL A C 1
ATOM 1457 O O . VAL A 1 178 ? 67.492 23.946 16.920 1.00 14.42 178 VAL A O 1
ATOM 1461 N N . LEU A 1 179 ? 66.615 21.893 17.152 1.00 15.70 179 LEU A N 1
ATOM 1462 C CA . LEU A 1 179 ? 65.870 22.266 18.348 1.00 15.44 179 LEU A CA 1
ATOM 1463 C C . LEU A 1 179 ? 65.995 21.235 19.474 1.00 15.58 179 LEU A C 1
ATOM 1464 O O . LEU A 1 179 ? 66.443 20.109 19.262 1.00 16.46 179 LEU A O 1
ATOM 1469 N N . ALA A 1 180 ? 65.577 21.647 20.665 1.00 15.02 180 ALA A N 1
ATOM 1470 C CA . ALA A 1 180 ? 65.594 20.805 21.849 1.00 15.10 180 ALA A CA 1
ATOM 1471 C C . ALA A 1 180 ? 64.643 21.427 22.873 1.00 15.00 180 ALA A C 1
ATOM 1472 O O . ALA A 1 180 ? 64.492 22.650 22.929 1.00 14.62 180 ALA A O 1
ATOM 1474 N N . GLY A 1 181 ? 64.018 20.574 23.676 1.00 14.82 181 GLY A N 1
ATOM 1475 C CA . GLY A 1 181 ? 63.091 21.041 24.687 1.00 14.47 181 GLY A CA 1
ATOM 1476 C C . GLY A 1 181 ? 62.411 19.853 25.329 1.00 14.82 181 GLY A C 1
ATOM 1477 O O . GLY A 1 181 ? 62.932 18.741 25.294 1.00 14.25 181 GLY A O 1
ATOM 1478 N N . ARG A 1 182 ? 61.250 20.075 25.931 1.00 15.21 182 ARG A N 1
ATOM 1479 C CA . ARG A 1 182 ? 60.546 18.967 26.550 1.00 15.91 182 ARG A CA 1
ATOM 1480 C C . ARG A 1 182 ? 59.051 19.227 26.637 1.00 16.00 182 ARG A C 1
ATOM 1481 O O . ARG A 1 182 ? 58.606 20.370 26.603 1.00 15.54 182 ARG A O 1
ATOM 1489 N N . GLN A 1 183 ? 58.300 18.137 26.731 1.00 15.97 183 GLN A N 1
ATOM 1490 C CA . GLN A 1 183 ? 56.848 18.168 26.817 1.00 16.17 183 GLN A CA 1
ATOM 1491 C C . GLN A 1 183 ? 56.440 17.515 28.139 1.00 16.47 183 GLN A C 1
ATOM 1492 O O . GLN A 1 183 ? 56.625 16.316 28.330 1.00 16.12 183 GLN A O 1
ATOM 1498 N N . PRO A 1 184 ? 55.898 18.306 29.073 1.00 16.61 184 PRO A N 1
ATOM 1499 C CA . PRO A 1 184 ? 55.494 17.721 30.342 1.00 17.10 184 PRO A CA 1
ATOM 1500 C C . PRO A 1 184 ? 54.571 16.514 30.103 1.00 17.37 184 PRO A C 1
ATOM 1501 O O . PRO A 1 184 ? 53.645 16.581 29.298 1.00 17.36 184 PRO A O 1
ATOM 1505 N N . GLY A 1 185 ? 54.848 15.410 30.787 1.00 17.71 185 GLY A N 1
ATOM 1506 C CA . GLY A 1 185 ? 54.016 14.236 30.629 1.00 19.35 185 GLY A CA 1
ATOM 1507 C C . GLY A 1 185 ? 54.539 13.228 29.629 1.00 19.94 185 GLY A C 1
ATOM 1508 O O . GLY A 1 185 ? 54.135 12.064 29.664 1.00 21.18 185 GLY A O 1
ATOM 1509 N N . ARG A 1 186 ? 55.409 13.664 28.720 1.00 19.89 186 ARG A N 1
ATOM 1510 C CA . ARG A 1 186 ? 55.979 12.750 27.738 1.00 20.14 186 ARG A CA 1
ATOM 1511 C C . ARG A 1 186 ? 57.505 12.696 27.872 1.00 20.26 186 ARG A C 1
ATOM 1512 O O . ARG A 1 186 ? 58.094 11.618 27.890 1.00 19.95 186 ARG A O 1
ATOM 1520 N N . GLY A 1 187 ? 58.139 13.858 27.959 1.00 19.99 187 GLY A N 1
ATOM 1521 C CA . GLY A 1 187 ? 59.580 13.863 28.112 1.00 19.89 187 GLY A CA 1
ATOM 1522 C C . GLY A 1 187 ? 60.356 14.818 27.235 1.00 19.50 187 GLY A C 1
ATOM 1523 O O . GLY A 1 187 ? 59.801 15.696 26.574 1.00 19.47 187 GLY A O 1
ATOM 1524 N N . ASP A 1 188 ? 61.667 14.620 27.234 1.00 19.53 188 ASP A N 1
ATOM 1525 C CA . ASP A 1 188 ? 62.576 15.452 26.470 1.00 19.45 188 ASP A CA 1
ATOM 1526 C C . ASP A 1 188 ? 62.625 15.048 25.003 1.00 18.67 188 ASP A C 1
ATOM 1527 O O . ASP A 1 188 ? 62.381 13.894 24.647 1.00 18.53 188 ASP A O 1
ATOM 1532 N N . TYR A 1 189 ? 62.947 16.015 24.156 1.00 17.79 189 TYR A N 1
ATOM 1533 C CA . TYR A 1 189 ? 63.031 15.762 22.735 1.00 16.89 189 TYR A CA 1
ATOM 1534 C C . TYR A 1 189 ? 64.056 16.659 22.052 1.00 16.50 189 TYR A C 1
ATOM 1535 O O . TYR A 1 189 ? 64.474 17.685 22.592 1.00 16.77 189 TYR A O 1
ATOM 1544 N N . THR A 1 190 ? 64.468 16.227 20.868 1.00 16.50 190 THR A N 1
ATOM 1545 C CA . THR A 1 190 ? 65.397 16.969 20.036 1.00 16.61 190 THR A CA 1
ATOM 1546 C C . THR A 1 190 ? 64.603 17.091 18.726 1.00 17.13 190 THR A C 1
ATOM 1547 O O . THR A 1 190 ? 63.450 16.658 18.663 1.00 17.27 190 THR A O 1
ATOM 1551 N N . GLY A 1 191 ? 65.184 17.679 17.691 1.00 17.63 191 GLY A N 1
ATOM 1552 C CA . GLY A 1 191 ? 64.430 17.783 16.459 1.00 18.26 191 GLY A CA 1
ATOM 1553 C C . GLY A 1 191 ? 64.910 18.823 15.479 1.00 18.68 191 GLY A C 1
ATOM 1554 O O . GLY A 1 191 ? 66.015 19.344 15.591 1.00 18.20 191 GLY A O 1
ATOM 1555 N N . ARG A 1 192 ? 64.057 19.118 14.506 1.00 19.59 192 ARG A N 1
ATOM 1556 C CA . ARG A 1 192 ? 64.378 20.086 13.475 1.00 20.68 192 ARG A CA 1
ATOM 1557 C C . ARG A 1 192 ? 63.197 21.004 13.165 1.00 19.97 192 ARG A C 1
ATOM 1558 O O . ARG A 1 192 ? 62.036 20.606 13.242 1.00 19.39 192 ARG A O 1
ATOM 1566 N N . LEU A 1 193 ? 63.522 22.238 12.814 1.00 19.09 193 LEU A N 1
ATOM 1567 C CA . LEU A 1 193 ? 62.526 23.229 12.460 1.00 19.28 193 LEU A CA 1
ATOM 1568 C C . LEU A 1 193 ? 62.994 23.785 11.112 1.00 19.22 193 LEU A C 1
ATOM 1569 O O . LEU A 1 193 ? 64.101 24.305 11.004 1.00 20.09 193 LEU A O 1
ATOM 1574 N N . VAL A 1 194 ? 62.161 23.652 10.089 1.00 18.65 194 VAL A N 1
ATOM 1575 C CA . VAL A 1 194 ? 62.523 24.140 8.767 1.00 18.64 194 VAL A CA 1
ATOM 1576 C C . VAL A 1 194 ? 61.567 25.233 8.279 1.00 17.99 194 VAL A C 1
ATOM 1577 O O . VAL A 1 194 ? 60.356 25.027 8.209 1.00 18.08 194 VAL A O 1
ATOM 1581 N N . LEU A 1 195 ? 62.127 26.396 7.958 1.00 17.73 195 LEU A N 1
ATOM 1582 C CA . LEU A 1 195 ? 61.343 27.517 7.456 1.00 18.28 195 LEU A CA 1
ATOM 1583 C C . LEU A 1 195 ? 61.666 27.804 5.985 1.00 18.93 195 LEU A C 1
ATOM 1584 O O . LEU A 1 195 ? 62.821 27.760 5.570 1.00 18.03 195 LEU A O 1
ATOM 1589 N N . LYS A 1 196 ? 60.623 28.101 5.218 1.00 20.31 196 LYS A N 1
ATOM 1590 C CA . LYS A 1 196 ? 60.748 28.420 3.802 1.00 22.70 196 LYS A CA 1
ATOM 1591 C C . LYS A 1 196 ? 59.877 29.661 3.556 1.00 23.31 196 LYS A C 1
ATOM 1592 O O . LYS A 1 196 ? 58.658 29.593 3.656 1.00 22.72 196 LYS A O 1
ATOM 1598 N N . LYS A 1 197 ? 60.509 30.788 3.246 1.00 24.77 197 LYS A N 1
ATOM 1599 C CA . LYS A 1 197 ? 59.762 32.016 3.018 1.00 26.22 197 LYS A CA 1
ATOM 1600 C C . LYS A 1 197 ? 58.776 31.908 1.848 1.00 26.50 197 LYS A C 1
ATOM 1601 O O . LYS A 1 197 ? 59.083 31.334 0.807 1.00 26.81 197 LYS A O 1
ATOM 1607 N N . ALA A 1 198 ? 57.587 32.463 2.050 1.00 26.08 198 ALA A N 1
ATOM 1608 C CA . ALA A 1 198 ? 56.540 32.460 1.038 1.00 25.94 198 ALA A CA 1
ATOM 1609 C C . ALA A 1 198 ? 55.800 33.793 1.182 1.00 25.79 198 ALA A C 1
ATOM 1610 O O . ALA A 1 198 ? 54.891 33.922 1.999 1.00 25.55 198 ALA A O 1
ATOM 1612 N N . GLY A 1 199 ? 56.201 34.778 0.387 1.00 25.78 199 GLY A N 1
ATOM 1613 C CA . GLY A 1 199 ? 55.577 36.082 0.484 1.00 25.97 199 GLY A CA 1
ATOM 1614 C C . GLY A 1 199 ? 56.013 36.682 1.807 1.00 25.95 199 GLY A C 1
ATOM 1615 O O . GLY A 1 199 ? 57.209 36.749 2.092 1.00 25.95 199 GLY A O 1
ATOM 1616 N N . GLU A 1 200 ? 55.057 37.096 2.630 1.00 25.69 200 GLU A N 1
ATOM 1617 C CA . GLU A 1 200 ? 55.390 37.681 3.923 1.00 25.80 200 GLU A CA 1
ATOM 1618 C C . GLU A 1 200 ? 55.334 36.655 5.063 1.00 24.66 200 GLU A C 1
ATOM 1619 O O . GLU A 1 200 ? 55.636 36.979 6.207 1.00 24.72 200 GLU A O 1
ATOM 1625 N N . ASP A 1 201 ? 54.956 35.422 4.737 1.00 23.34 201 ASP A N 1
ATOM 1626 C CA . ASP A 1 201 ? 54.879 34.357 5.733 1.00 22.81 201 ASP A CA 1
ATOM 1627 C C . ASP A 1 201 ? 55.968 33.309 5.472 1.00 21.97 201 ASP A C 1
ATOM 1628 O O . ASP A 1 201 ? 56.812 33.474 4.589 1.00 21.66 201 ASP A O 1
ATOM 1633 N N . TYR A 1 202 ? 55.938 32.235 6.252 1.00 20.30 202 TYR A N 1
ATOM 1634 C CA . TYR A 1 202 ? 56.898 31.155 6.093 1.00 19.73 202 TYR A CA 1
ATOM 1635 C C . TYR A 1 202 ? 56.210 29.802 6.127 1.00 19.38 202 TYR A C 1
ATOM 1636 O O . TYR A 1 202 ? 55.311 29.577 6.934 1.00 18.19 202 TYR A O 1
ATOM 1645 N N . GLU A 1 203 ? 56.628 28.912 5.238 1.00 19.34 203 GLU A N 1
ATOM 1646 C CA . GLU A 1 203 ? 56.106 27.558 5.253 1.00 19.95 203 GLU A CA 1
A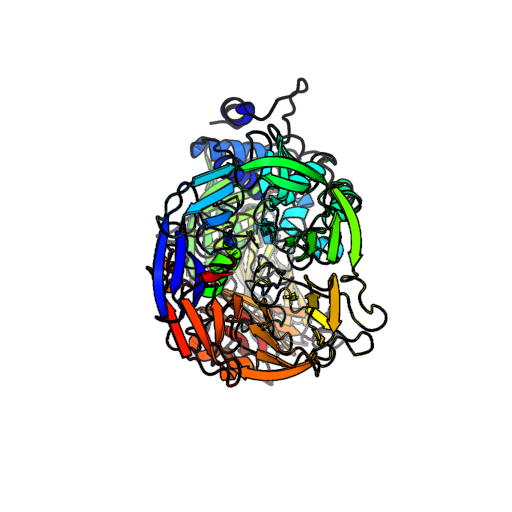TOM 1647 C C . GLU A 1 203 ? 56.951 26.996 6.403 1.00 19.48 203 GLU A C 1
ATOM 1648 O O . GLU A 1 203 ? 58.138 27.302 6.504 1.00 19.02 203 GLU A O 1
ATOM 1654 N N . VAL A 1 204 ? 56.352 26.196 7.270 1.00 18.93 204 VAL A N 1
ATOM 1655 C CA . VAL A 1 204 ? 57.098 25.672 8.397 1.00 18.70 204 VAL A CA 1
ATOM 1656 C C . VAL A 1 204 ? 56.810 24.208 8.708 1.00 18.76 204 VAL A C 1
ATOM 1657 O O . VAL A 1 204 ? 55.674 23.753 8.626 1.00 18.61 204 VAL A O 1
ATOM 1661 N N . THR A 1 205 ? 57.865 23.479 9.051 1.00 18.40 205 THR A N 1
ATOM 1662 C CA . THR A 1 205 ? 57.730 22.087 9.439 1.00 18.13 205 THR A CA 1
ATOM 1663 C C . THR A 1 205 ? 58.568 21.901 10.704 1.00 17.96 205 THR A C 1
ATOM 1664 O O . THR A 1 205 ? 59.716 22.344 10.771 1.00 17.79 205 THR A O 1
ATOM 1668 N N . MET A 1 206 ? 57.972 21.281 11.713 1.00 17.10 206 MET A N 1
ATOM 1669 C CA . MET A 1 206 ? 58.668 21.022 12.965 1.00 16.78 206 MET A CA 1
ATOM 1670 C C . MET A 1 206 ? 58.632 19.514 13.205 1.00 16.32 206 MET A C 1
ATOM 1671 O O . MET A 1 206 ? 57.579 18.891 13.123 1.00 16.37 206 MET A O 1
ATOM 1676 N N . THR A 1 207 ? 59.794 18.938 13.479 1.00 15.95 207 THR A N 1
ATOM 1677 C CA . THR A 1 207 ? 59.886 17.513 13.742 1.00 16.44 207 THR A CA 1
ATOM 1678 C C . THR A 1 207 ? 60.352 17.318 15.186 1.00 16.16 207 THR A C 1
ATOM 1679 O O . THR A 1 207 ? 61.372 17.867 15.598 1.00 16.26 207 THR A O 1
ATOM 1683 N N . LEU A 1 208 ? 59.584 16.553 15.952 1.00 15.52 208 LEU A N 1
ATOM 1684 C CA . LEU A 1 208 ? 59.931 16.286 17.338 1.00 16.24 208 LEU A CA 1
ATOM 1685 C C . LEU A 1 208 ? 60.403 14.843 17.467 1.00 16.80 208 LEU A C 1
ATOM 1686 O O . LEU A 1 208 ? 59.661 13.913 17.154 1.00 17.07 208 LEU A O 1
ATOM 1691 N N . ASP A 1 209 ? 61.637 14.671 17.927 1.00 17.10 209 ASP A N 1
ATOM 1692 C CA . ASP A 1 209 ? 62.201 13.341 18.099 1.00 18.11 209 ASP A CA 1
ATOM 1693 C C . ASP A 1 209 ? 62.286 12.971 19.591 1.00 18.79 209 ASP A C 1
ATOM 1694 O O . ASP A 1 209 ? 63.117 13.506 20.323 1.00 18.41 209 ASP A O 1
ATOM 1699 N N . PHE A 1 210 ? 61.411 12.074 20.035 1.00 19.85 210 PHE A N 1
ATOM 1700 C CA . PHE A 1 210 ? 61.445 11.624 21.422 1.00 21.86 210 PHE A CA 1
ATOM 1701 C C . PHE A 1 210 ? 62.216 10.298 21.430 1.00 23.93 210 PHE A C 1
ATOM 1702 O O . PHE A 1 210 ? 62.533 9.756 20.374 1.00 24.70 210 PHE A O 1
ATOM 1710 N N . ALA A 1 211 ? 62.505 9.780 22.617 1.00 25.59 211 ALA A N 1
ATOM 1711 C CA . ALA A 1 211 ? 63.239 8.528 22.728 1.00 27.73 211 ALA A CA 1
ATOM 1712 C C . ALA A 1 211 ? 62.507 7.362 22.039 1.00 29.12 211 ALA A C 1
ATOM 1713 O O . ALA A 1 211 ? 63.139 6.507 21.420 1.00 30.37 211 ALA A O 1
ATOM 1715 N N . ASP A 1 212 ? 61.180 7.347 22.133 1.00 30.16 212 ASP A N 1
ATOM 1716 C CA . ASP A 1 212 ? 60.390 6.269 21.546 1.00 30.90 212 ASP A CA 1
ATOM 1717 C C . ASP A 1 212 ? 59.912 6.501 20.103 1.00 30.60 212 ASP A C 1
ATOM 1718 O O . ASP A 1 212 ? 59.407 5.582 19.464 1.00 31.43 212 ASP A O 1
ATOM 1723 N N . GLY A 1 213 ? 60.064 7.718 19.594 1.00 29.47 213 GLY A N 1
ATOM 1724 C CA . GLY A 1 213 ? 59.623 7.970 18.236 1.00 27.72 213 GLY A CA 1
ATOM 1725 C C . GLY A 1 213 ? 59.638 9.426 17.815 1.00 26.37 213 GLY A C 1
ATOM 1726 O O . GLY A 1 213 ? 59.927 10.315 18.614 1.00 25.96 213 GLY A O 1
ATOM 1727 N N . SER A 1 214 ? 59.310 9.660 16.548 1.00 24.82 214 SER A N 1
ATOM 1728 C CA . SER A 1 214 ? 59.292 11.005 15.990 1.00 23.11 214 SER A CA 1
ATOM 1729 C C . SER A 1 214 ? 57.973 11.303 15.269 1.00 22.24 214 SER A C 1
ATOM 1730 O O . SER A 1 214 ? 57.245 10.394 14.876 1.00 21.87 214 SER A O 1
ATOM 1733 N N . ARG A 1 215 ? 57.687 12.589 15.100 1.00 20.45 215 ARG A N 1
ATOM 1734 C CA . ARG A 1 215 ? 56.484 13.031 14.408 1.00 19.13 215 ARG A CA 1
ATOM 1735 C C . ARG A 1 215 ? 56.748 14.433 13.846 1.00 18.68 215 ARG A C 1
ATOM 1736 O O . ARG A 1 215 ? 57.418 15.238 14.481 1.00 18.21 215 ARG A O 1
ATOM 1744 N N . SER A 1 216 ? 56.224 14.705 12.657 1.00 18.34 216 SER A N 1
ATOM 1745 C CA . SER A 1 216 ? 56.411 16.005 12.027 1.00 18.42 216 SER A CA 1
ATOM 1746 C C . SER A 1 216 ? 55.072 16.704 11.810 1.00 18.16 216 SER A C 1
ATOM 1747 O O . SER A 1 216 ? 54.054 16.056 11.559 1.00 17.32 216 SER A O 1
ATOM 1750 N N . PHE A 1 217 ? 55.094 18.028 11.916 1.00 17.07 217 PHE A N 1
ATOM 1751 C CA . PHE A 1 217 ? 53.909 18.849 11.717 1.00 16.83 217 PHE A CA 1
ATOM 1752 C C . PHE A 1 217 ? 54.301 19.925 10.701 1.00 16.65 217 PHE A C 1
ATOM 1753 O O . PHE A 1 217 ? 55.421 20.435 10.740 1.00 16.31 217 PHE A O 1
ATOM 1761 N N . SER A 1 218 ? 53.383 20.261 9.801 1.00 15.70 218 SER A N 1
ATOM 1762 C CA . SER A 1 218 ? 53.652 21.270 8.786 1.00 16.63 218 SER A CA 1
ATOM 1763 C C . SER A 1 218 ? 52.548 22.328 8.731 1.00 16.35 218 SER A C 1
ATOM 1764 O O . SER A 1 218 ? 51.368 22.024 8.898 1.00 16.28 218 SER A O 1
ATOM 1767 N N . GLY A 1 219 ? 52.949 23.569 8.488 1.00 16.11 219 GLY A N 1
ATOM 1768 C CA . GLY A 1 219 ? 51.982 24.642 8.421 1.00 16.15 219 GLY A CA 1
ATOM 1769 C C . GLY A 1 219 ? 52.580 25.958 7.975 1.00 16.51 219 GLY A C 1
ATOM 1770 O O . GLY A 1 219 ? 53.534 25.992 7.196 1.00 16.12 219 GLY A O 1
ATOM 1771 N N . THR A 1 220 ? 52.016 27.044 8.489 1.00 16.75 220 THR A N 1
ATOM 1772 C CA . THR A 1 220 ? 52.460 28.382 8.137 1.00 17.22 220 THR A CA 1
ATOM 1773 C C . THR A 1 220 ? 52.744 29.227 9.379 1.00 17.03 220 THR A C 1
ATOM 1774 O O . THR A 1 220 ? 52.053 29.111 10.390 1.00 16.67 220 THR A O 1
ATOM 1778 N N . GLY A 1 221 ? 53.759 30.079 9.282 1.00 16.70 221 GLY A N 1
ATOM 1779 C CA . GLY A 1 221 ? 54.110 30.939 10.397 1.00 16.30 221 GLY A CA 1
ATOM 1780 C C . GLY A 1 221 ? 54.481 32.331 9.926 1.00 16.81 221 GLY A C 1
ATOM 1781 O O . GLY A 1 221 ? 54.588 32.586 8.725 1.00 16.38 221 GLY A O 1
ATOM 1782 N N . ARG A 1 222 ? 54.677 33.239 10.872 1.00 16.71 222 ARG A N 1
ATOM 1783 C CA . ARG A 1 222 ? 55.044 34.601 10.525 1.00 17.41 222 ARG A CA 1
ATOM 1784 C C . ARG A 1 222 ? 55.660 35.314 11.724 1.00 16.87 222 ARG A C 1
ATOM 1785 O O . ARG A 1 222 ? 55.421 34.943 12.872 1.00 15.73 222 ARG A O 1
ATOM 1793 N N . ILE A 1 223 ? 56.466 36.328 11.436 1.00 16.26 223 ILE A N 1
ATOM 1794 C CA . ILE A 1 223 ? 57.110 37.118 12.473 1.00 16.51 223 ILE A CA 1
ATOM 1795 C C . ILE A 1 223 ? 56.326 38.433 12.572 1.00 17.13 223 ILE A C 1
ATOM 1796 O O . ILE A 1 223 ? 56.178 39.155 11.583 1.00 16.89 223 ILE A O 1
ATOM 1801 N N . LEU A 1 224 ? 55.819 38.727 13.764 1.00 16.57 224 LEU A N 1
ATOM 1802 C CA . LEU A 1 224 ? 55.037 39.935 13.982 1.00 17.05 224 LEU A CA 1
ATOM 1803 C C . LEU A 1 224 ? 55.840 40.967 14.778 1.00 17.05 224 LEU A C 1
ATOM 1804 O O . LEU A 1 224 ? 56.409 40.652 15.817 1.00 17.23 224 LEU A O 1
ATOM 1809 N N . GLY A 1 225 ? 55.886 42.196 14.276 1.00 17.46 225 GLY A N 1
ATOM 1810 C CA . GLY A 1 225 ? 56.628 43.231 14.971 1.00 17.93 225 GLY A CA 1
ATOM 1811 C C . GLY A 1 225 ? 58.108 42.925 15.087 1.00 17.76 225 GLY A C 1
ATOM 1812 O O . GLY A 1 225 ? 58.704 42.354 14.175 1.00 18.59 225 GLY A O 1
ATOM 1813 N N . ALA A 1 226 ? 58.703 43.294 16.218 1.00 17.94 226 ALA A N 1
ATOM 1814 C CA . ALA A 1 226 ? 60.129 43.079 16.443 1.00 17.88 226 ALA A CA 1
ATOM 1815 C C . ALA A 1 226 ? 60.571 41.605 16.465 1.00 18.40 226 ALA A C 1
ATOM 1816 O O . ALA A 1 226 ? 61.629 41.266 15.933 1.00 18.97 226 ALA A O 1
ATOM 1818 N N . GLY A 1 227 ? 59.779 40.735 17.080 1.00 17.66 227 GLY A N 1
ATOM 1819 C CA . GLY A 1 227 ? 60.183 39.342 17.129 1.00 17.16 227 GLY A CA 1
ATOM 1820 C C . GLY A 1 227 ? 59.171 38.343 17.651 1.00 15.97 227 GLY A C 1
ATOM 1821 O O . GLY A 1 227 ? 59.558 37.332 18.217 1.00 15.70 227 GLY A O 1
ATOM 1822 N N . GLU A 1 228 ? 57.883 38.615 17.468 1.00 15.49 228 GLU A N 1
ATOM 1823 C CA . GLU A 1 228 ? 56.860 37.679 17.933 1.00 15.50 228 GLU A CA 1
ATOM 1824 C C . GLU A 1 228 ? 56.522 36.671 16.824 1.00 15.12 228 GLU A C 1
ATOM 1825 O O . GLU A 1 228 ? 55.886 37.018 15.833 1.00 15.61 228 GLU A O 1
ATOM 1831 N N . TRP A 1 229 ? 56.961 35.429 17.002 1.00 14.60 229 TRP A N 1
ATOM 1832 C CA . TRP A 1 229 ? 56.697 34.380 16.022 1.00 14.34 229 TRP A CA 1
ATOM 1833 C C . TRP A 1 229 ? 55.424 33.599 16.371 1.00 13.27 229 TRP A C 1
ATOM 1834 O O . TRP A 1 229 ? 55.266 33.125 17.486 1.00 13.76 229 TRP A O 1
ATOM 1845 N N . ARG A 1 230 ? 54.536 33.476 15.392 1.00 13.59 230 ARG A N 1
ATOM 1846 C CA . ARG A 1 230 ? 53.291 32.741 15.564 1.00 13.31 230 ARG A CA 1
ATOM 1847 C C . ARG A 1 230 ? 53.124 31.821 14.347 1.00 14.08 230 ARG A C 1
ATOM 1848 O O . ARG A 1 230 ? 53.332 32.235 13.205 1.00 14.49 230 ARG A O 1
ATOM 1856 N N . ALA A 1 231 ? 52.760 30.575 14.600 1.00 13.23 231 ALA A N 1
ATOM 1857 C CA . ALA A 1 231 ? 52.570 29.623 13.520 1.00 14.37 231 ALA A CA 1
ATOM 1858 C C . ALA A 1 231 ? 51.542 28.562 13.910 1.00 14.57 231 ALA A C 1
ATOM 1859 O O . ALA A 1 231 ? 51.368 28.251 15.085 1.00 14.58 231 ALA A O 1
ATOM 1861 N N . THR A 1 232 ? 50.864 28.029 12.901 1.00 14.98 232 THR A N 1
ATOM 1862 C CA . THR A 1 232 ? 49.876 26.979 13.090 1.00 15.35 232 THR A CA 1
ATOM 1863 C C . THR A 1 232 ? 50.345 25.827 12.189 1.00 15.17 232 THR A C 1
ATOM 1864 O O . THR A 1 232 ? 50.574 26.021 10.999 1.00 15.28 232 THR A O 1
ATOM 1868 N N . LEU A 1 233 ? 50.515 24.646 12.772 1.00 15.12 233 LEU A N 1
ATOM 1869 C CA . LEU A 1 233 ? 50.970 23.482 12.015 1.00 15.49 233 LEU A CA 1
ATOM 1870 C C . LEU A 1 233 ? 50.035 22.307 12.295 1.00 15.97 233 LEU A C 1
ATOM 1871 O O . LEU A 1 233 ? 49.343 22.288 13.309 1.00 15.85 233 LEU A O 1
ATOM 1876 N N A SER A 1 234 ? 50.030 21.323 11.403 0.50 15.63 234 SER A N 1
ATOM 1877 N N B SER A 1 234 ? 50.022 21.331 11.393 0.50 16.10 234 SER A N 1
ATOM 1878 C CA A SER A 1 234 ? 49.172 20.164 11.590 0.50 15.69 234 SER A CA 1
ATOM 1879 C CA B SER A 1 234 ? 49.163 20.167 11.559 0.50 16.60 234 SER A CA 1
ATOM 1880 C C A SER A 1 234 ? 49.807 18.876 11.056 0.50 15.85 234 SER A C 1
ATOM 1881 C C B SER A 1 234 ? 49.798 18.874 11.036 0.50 16.38 234 SER A C 1
ATOM 1882 O O A SER A 1 234 ? 50.760 18.909 10.285 0.50 15.59 234 SER A O 1
ATOM 1883 O O B SER A 1 234 ? 50.743 18.900 10.255 0.50 16.12 234 SER A O 1
ATOM 1888 N N . ASP A 1 235 ? 49.261 17.750 11.498 1.00 16.04 235 ASP A N 1
ATOM 1889 C CA . ASP A 1 235 ? 49.705 16.429 11.071 1.00 16.32 235 ASP A CA 1
ATOM 1890 C C . ASP A 1 235 ? 48.460 15.582 11.290 1.00 16.47 235 ASP A C 1
ATOM 1891 O O . ASP A 1 235 ? 48.038 15.379 12.428 1.00 16.49 235 ASP A O 1
ATOM 1896 N N . GLY A 1 236 ? 47.867 15.097 10.208 1.00 16.56 236 GLY A N 1
ATOM 1897 C CA . GLY A 1 236 ? 46.656 14.321 10.367 1.00 16.78 236 GLY A CA 1
ATOM 1898 C C . GLY A 1 236 ? 45.591 15.247 10.930 1.00 16.69 236 GLY A C 1
ATOM 1899 O O . GLY A 1 236 ? 45.444 16.379 10.468 1.00 16.58 236 GLY A O 1
ATOM 1900 N N . THR A 1 237 ? 44.868 14.780 11.943 1.00 15.94 237 THR A N 1
ATOM 1901 C CA . THR A 1 237 ? 43.802 15.568 12.555 1.00 16.06 237 THR A CA 1
ATOM 1902 C C . THR A 1 237 ? 44.294 16.452 13.707 1.00 16.11 237 THR A C 1
ATOM 1903 O O . THR A 1 237 ? 43.502 17.162 14.328 1.00 17.00 237 THR A O 1
ATOM 1907 N N . VAL A 1 238 ? 45.591 16.395 13.985 1.00 16.17 238 VAL A N 1
ATOM 1908 C CA . VAL A 1 238 ? 46.179 17.182 15.068 1.00 16.55 238 VAL A CA 1
ATOM 1909 C C . VAL A 1 238 ? 46.737 18.529 14.582 1.00 16.50 238 VAL A C 1
ATOM 1910 O O . VAL A 1 238 ? 47.481 18.592 13.603 1.00 16.63 238 VAL A O 1
ATOM 1914 N N . THR A 1 239 ? 46.364 19.595 15.280 1.00 15.75 239 THR A N 1
ATOM 1915 C CA . THR A 1 239 ? 46.838 20.927 14.956 1.00 15.70 239 THR A CA 1
ATOM 1916 C C . THR A 1 239 ? 47.487 21.511 16.211 1.00 15.57 239 THR A C 1
ATOM 1917 O O . THR A 1 239 ? 46.972 21.351 17.315 1.00 15.31 239 THR A O 1
ATOM 1921 N N . ILE A 1 240 ? 48.630 22.163 16.028 1.00 15.41 240 ILE A N 1
ATOM 1922 C CA . ILE A 1 240 ? 49.337 22.780 17.138 1.00 15.41 240 ILE A CA 1
ATOM 1923 C C . ILE A 1 240 ? 49.644 24.244 16.799 1.00 15.39 240 ILE A C 1
ATOM 1924 O O . ILE A 1 240 ? 49.620 24.643 15.633 1.00 14.98 240 ILE A O 1
ATOM 1929 N N . ARG A 1 241 ? 49.916 25.033 17.831 1.00 14.63 241 ARG A N 1
ATOM 1930 C CA . ARG A 1 241 ? 50.244 26.440 17.656 1.00 14.72 241 ARG A CA 1
ATOM 1931 C C . ARG A 1 241 ? 51.628 26.698 18.252 1.00 13.75 241 ARG A C 1
ATOM 1932 O O . ARG A 1 241 ? 51.974 26.141 19.287 1.00 13.39 241 ARG A O 1
ATOM 1940 N N . GLN A 1 242 ? 52.408 27.540 17.586 1.00 13.04 242 GLN A N 1
ATOM 1941 C CA . GLN A 1 242 ? 53.731 27.896 18.069 1.00 13.16 242 GLN A CA 1
ATOM 1942 C C . GLN A 1 242 ? 53.699 29.367 18.503 1.00 12.79 242 GLN A C 1
ATOM 1943 O O . GLN A 1 242 ? 53.262 30.232 17.743 1.00 12.93 242 GLN A O 1
ATOM 1949 N N . ILE A 1 243 ? 54.138 29.624 19.732 1.00 13.30 243 ILE A N 1
ATOM 1950 C CA . ILE A 1 243 ? 54.198 30.979 20.270 1.00 13.51 243 ILE A CA 1
ATOM 1951 C C . ILE A 1 243 ? 55.661 31.165 20.703 1.00 13.78 243 ILE A C 1
ATOM 1952 O O . ILE A 1 243 ? 56.036 30.847 21.835 1.00 13.36 243 ILE A O 1
ATOM 1957 N N . PHE A 1 244 ? 56.479 31.661 19.781 1.00 13.70 244 PHE A N 1
ATOM 1958 C CA . PHE A 1 244 ? 57.897 31.851 20.047 1.00 14.39 244 PHE A CA 1
ATOM 1959 C C . PHE A 1 244 ? 58.352 33.305 19.940 1.00 14.27 244 PHE A C 1
ATOM 1960 O O . PHE A 1 244 ? 57.672 34.150 19.369 1.00 14.42 244 PHE A O 1
ATOM 1968 N N . ALA A 1 245 ? 59.530 33.557 20.497 1.00 14.78 245 ALA A N 1
ATOM 1969 C CA . ALA A 1 245 ? 60.170 34.855 20.416 1.00 14.97 245 ALA A CA 1
ATOM 1970 C C . ALA A 1 245 ? 61.368 34.532 19.508 1.00 16.19 245 ALA A C 1
ATOM 1971 O O . ALA A 1 245 ? 61.989 33.477 19.650 1.00 16.15 245 ALA A O 1
ATOM 1973 N N . LEU A 1 246 ? 61.664 35.421 18.571 1.00 16.29 246 LEU A N 1
ATOM 1974 C CA . LEU A 1 246 ? 62.789 35.219 17.672 1.00 17.35 246 LEU A CA 1
ATOM 1975 C C . LEU A 1 246 ? 63.756 36.376 17.933 1.00 17.39 246 LEU A C 1
ATOM 1976 O O . LEU A 1 246 ? 63.401 37.541 17.762 1.00 16.98 246 LEU A O 1
ATOM 1981 N N . GLN A 1 247 ? 64.962 36.045 18.373 1.00 18.31 247 GLN A N 1
ATOM 1982 C CA . GLN A 1 247 ? 65.968 37.058 18.646 1.00 20.11 247 GLN A CA 1
ATOM 1983 C C . GLN A 1 247 ? 67.357 36.471 18.389 1.00 20.53 247 GLN A C 1
ATOM 1984 O O . GLN A 1 247 ? 67.671 35.376 18.844 1.00 20.47 247 GLN A O 1
ATOM 1990 N N . ASP A 1 248 ? 68.170 37.212 17.643 1.00 22.21 248 ASP A N 1
ATOM 1991 C CA . ASP A 1 248 ? 69.525 36.783 17.316 1.00 23.50 248 ASP A CA 1
ATOM 1992 C C . ASP A 1 248 ? 69.518 35.423 16.602 1.00 22.79 248 ASP A C 1
ATOM 1993 O O . ASP A 1 248 ? 70.339 34.555 16.899 1.00 24.09 248 ASP A O 1
ATOM 1998 N N . GLY A 1 249 ? 68.584 35.255 15.671 1.00 22.55 249 GLY A N 1
ATOM 1999 C CA . GLY A 1 249 ? 68.481 34.012 14.926 1.00 21.70 249 GLY A CA 1
ATOM 2000 C C . GLY A 1 249 ? 68.143 32.795 15.771 1.00 21.33 249 GLY A C 1
ATOM 2001 O O . GLY A 1 249 ? 68.377 31.663 15.353 1.00 21.68 249 GLY A O 1
ATOM 2002 N N . ARG A 1 250 ? 67.590 33.021 16.957 1.00 20.31 250 ARG A N 1
ATOM 2003 C CA . ARG A 1 250 ? 67.231 31.921 17.848 1.00 19.92 250 ARG A CA 1
ATOM 2004 C C . ARG A 1 250 ? 65.761 32.000 18.287 1.00 18.78 250 ARG A C 1
ATOM 2005 O O . ARG A 1 250 ? 65.287 33.056 18.696 1.00 18.11 250 ARG A O 1
ATOM 2013 N N . PHE A 1 251 ? 65.058 30.877 18.177 1.00 17.15 251 PHE A N 1
ATOM 2014 C CA . PHE A 1 251 ? 63.661 30.801 18.592 1.00 16.16 251 PHE A CA 1
ATOM 2015 C C . PHE A 1 251 ? 63.611 30.213 20.007 1.00 15.84 251 PHE A C 1
ATOM 2016 O O . PHE A 1 251 ? 64.405 29.348 20.355 1.00 15.69 251 PHE A O 1
ATOM 2024 N N . SER A 1 252 ? 62.672 30.695 20.811 1.00 15.79 252 SER A N 1
ATOM 2025 C CA . SER A 1 252 ? 62.480 30.182 22.159 1.00 15.65 252 SER A CA 1
ATOM 2026 C C . SER A 1 252 ? 61.008 30.416 22.475 1.00 15.54 252 SER A C 1
ATOM 2027 O O . SER A 1 252 ? 60.431 31.419 22.061 1.00 16.20 252 SER A O 1
ATOM 2030 N N . GLY A 1 253 ? 60.397 29.476 23.178 1.00 15.07 253 GLY A N 1
ATOM 2031 C CA . GLY A 1 253 ? 58.997 29.642 23.507 1.00 14.78 253 GLY A CA 1
ATOM 2032 C C . GLY A 1 253 ? 58.263 28.339 23.716 1.00 14.61 253 GLY A C 1
ATOM 2033 O O . GLY A 1 253 ? 58.869 27.298 23.980 1.00 14.45 253 GLY A O 1
ATOM 2034 N N . ARG A 1 254 ? 56.946 28.403 23.574 1.00 14.49 254 ARG A N 1
ATOM 2035 C CA . ARG A 1 254 ? 56.099 27.245 23.786 1.00 13.95 254 ARG A CA 1
ATOM 2036 C C . ARG A 1 254 ? 55.167 26.978 22.605 1.00 14.15 254 ARG A C 1
ATOM 2037 O O . ARG A 1 254 ? 54.737 27.897 21.918 1.00 13.75 254 ARG A O 1
ATOM 2045 N N . TRP A 1 255 ? 54.896 25.700 22.365 1.00 14.41 255 TRP A N 1
ATOM 2046 C CA . TRP A 1 255 ? 53.961 25.295 21.327 1.00 13.90 255 TRP A CA 1
ATOM 2047 C C . TRP A 1 255 ? 52.925 24.483 22.106 1.00 13.08 255 TRP A C 1
ATOM 2048 O O . TRP A 1 255 ? 53.234 23.943 23.168 1.00 12.59 255 TRP A O 1
ATOM 2059 N N . HIS A 1 256 ? 51.703 24.416 21.601 1.00 13.33 256 HIS A N 1
ATOM 2060 C CA . HIS A 1 256 ? 50.682 23.658 22.298 1.00 13.16 256 HIS A CA 1
ATOM 2061 C C . HIS A 1 256 ? 49.626 23.091 21.359 1.00 13.77 256 HIS A C 1
ATOM 2062 O O . HIS A 1 256 ? 49.491 23.513 20.216 1.00 13.48 256 HIS A O 1
ATOM 2069 N N . ASP A 1 257 ? 48.881 22.125 21.879 1.00 14.00 257 ASP A N 1
ATOM 2070 C CA . ASP A 1 257 ? 47.800 21.482 21.155 1.00 15.57 257 ASP A CA 1
ATOM 2071 C C . ASP A 1 257 ? 46.747 22.578 20.904 1.00 16.12 257 ASP A C 1
ATOM 2072 O O . ASP A 1 257 ? 46.292 23.222 21.845 1.00 16.44 257 ASP A O 1
ATOM 2077 N N . ALA A 1 258 ? 46.372 22.785 19.646 1.00 16.59 258 ALA A N 1
ATOM 2078 C CA . ALA A 1 258 ? 45.391 23.812 19.301 1.00 17.71 258 ALA A CA 1
ATOM 2079 C C . ALA A 1 258 ? 44.024 23.581 19.974 1.00 18.55 258 ALA A C 1
ATOM 2080 O O . ALA A 1 258 ? 43.277 24.533 20.222 1.00 18.96 258 ALA A O 1
ATOM 2082 N N . ASP A 1 259 ? 43.704 22.326 20.266 1.00 18.73 259 ASP A N 1
ATOM 2083 C CA . ASP A 1 259 ? 42.421 22.013 20.894 1.00 19.77 259 ASP A CA 1
ATOM 2084 C C . ASP A 1 259 ? 42.490 21.896 22.425 1.00 19.06 259 ASP A C 1
ATOM 2085 O O . ASP A 1 259 ? 41.465 21.753 23.083 1.00 19.43 259 ASP A O 1
ATOM 2090 N N . SER A 1 260 ? 43.694 21.957 22.982 1.00 18.30 260 SER A N 1
ATOM 2091 C CA . SER A 1 260 ? 43.868 21.847 24.428 1.00 17.27 260 SER A CA 1
ATOM 2092 C C . SER A 1 260 ? 45.212 22.505 24.772 1.00 16.99 260 SER A C 1
ATOM 2093 O O . SER A 1 260 ? 46.231 21.829 24.874 1.00 16.32 260 SER A O 1
ATOM 2096 N N . ASP A 1 261 ? 45.199 23.821 24.972 1.00 16.47 261 ASP A N 1
ATOM 2097 C CA . ASP A 1 261 ? 46.440 24.535 25.226 1.00 16.08 261 ASP A CA 1
ATOM 2098 C C . ASP A 1 261 ? 47.210 24.190 26.503 1.00 15.71 261 ASP A C 1
ATOM 2099 O O . ASP A 1 261 ? 48.332 24.644 26.678 1.00 15.47 261 ASP A O 1
ATOM 2104 N N . VAL A 1 262 ? 46.626 23.368 27.374 1.00 15.07 262 VAL A N 1
ATOM 2105 C CA . VAL A 1 262 ? 47.325 22.953 28.590 1.00 16.07 262 VAL A CA 1
ATOM 2106 C C . VAL A 1 262 ? 48.400 21.917 28.203 1.00 15.81 262 VAL A C 1
ATOM 2107 O O . VAL A 1 262 ? 49.376 21.709 28.924 1.00 16.00 262 VAL A O 1
ATOM 2111 N N . ILE A 1 263 ? 48.196 21.283 27.053 1.00 15.62 263 ILE A N 1
ATOM 2112 C CA . ILE A 1 263 ? 49.114 20.268 26.544 1.00 15.60 263 ILE A CA 1
ATOM 2113 C C . ILE A 1 263 ? 50.091 20.892 25.528 1.00 14.42 263 ILE A C 1
ATOM 2114 O O . ILE A 1 263 ? 49.675 21.457 24.525 1.00 13.83 263 ILE A O 1
ATOM 2119 N N . GLY A 1 264 ? 51.384 20.784 25.805 1.00 14.33 264 GLY A N 1
ATOM 2120 C CA . GLY A 1 264 ? 52.366 21.349 24.894 1.00 13.78 264 GLY A CA 1
ATOM 2121 C C . GLY A 1 264 ? 53.785 21.196 25.399 1.00 14.03 264 GLY A C 1
ATOM 2122 O O . GLY A 1 264 ? 54.045 20.433 26.323 1.00 15.03 264 GLY A O 1
ATOM 2123 N N . GLY A 1 265 ? 54.707 21.934 24.794 1.00 13.82 265 GLY A N 1
ATOM 2124 C CA . GLY A 1 265 ? 56.092 21.839 25.204 1.00 14.36 265 GLY A CA 1
ATOM 2125 C C . GLY A 1 265 ? 56.856 23.123 24.977 1.00 14.26 265 GLY A C 1
ATOM 2126 O O . GLY A 1 265 ? 56.386 24.024 24.297 1.00 13.28 265 GLY A O 1
ATOM 2127 N N . ARG A 1 266 ? 58.043 23.203 25.563 1.00 14.84 266 ARG A N 1
ATOM 2128 C CA . ARG A 1 266 ? 58.878 24.384 25.427 1.00 15.14 266 ARG A CA 1
ATOM 2129 C C . ARG A 1 266 ? 60.128 23.978 24.638 1.00 15.31 266 ARG A C 1
ATOM 2130 O O . ARG A 1 266 ? 60.553 22.827 24.695 1.00 15.67 266 ARG A O 1
ATOM 2138 N N . LEU A 1 267 ? 60.701 24.918 23.896 1.00 15.03 267 LEU A N 1
ATOM 2139 C CA . LEU A 1 267 ? 61.891 24.617 23.114 1.00 14.95 267 LEU A CA 1
ATOM 2140 C C . LEU A 1 267 ? 62.708 25.864 22.783 1.00 14.96 267 LEU A C 1
ATOM 2141 O O . LEU A 1 267 ? 62.301 26.997 23.046 1.00 14.96 267 LEU A O 1
ATOM 2146 N N . ALA A 1 268 ? 63.875 25.615 22.209 1.00 14.80 268 ALA A N 1
ATOM 2147 C CA . ALA A 1 268 ? 64.774 26.656 21.757 1.00 14.27 268 ALA A CA 1
ATOM 2148 C C . ALA A 1 268 ? 65.301 26.058 20.446 1.00 14.28 268 ALA A C 1
ATOM 2149 O O . ALA A 1 268 ? 65.449 24.843 20.337 1.00 14.36 268 ALA A O 1
ATOM 2151 N N . ALA A 1 269 ? 65.550 26.902 19.453 1.00 14.84 269 ALA A N 1
ATOM 2152 C CA . ALA A 1 269 ? 66.052 26.424 18.171 1.00 15.01 269 ALA A CA 1
ATOM 2153 C C . ALA A 1 269 ? 67.042 27.430 17.574 1.00 15.89 269 ALA A C 1
ATOM 2154 O O . ALA A 1 269 ? 66.835 28.638 17.653 1.00 15.88 269 ALA A O 1
ATOM 2156 N N . VAL A 1 270 ? 68.111 26.908 16.982 1.00 16.26 270 VAL A N 1
ATOM 2157 C CA . VAL A 1 270 ? 69.136 27.737 16.355 1.00 16.40 270 VAL A CA 1
ATOM 2158 C C . VAL A 1 270 ? 69.461 27.143 14.974 1.00 16.78 270 VAL A C 1
ATOM 2159 O O . VAL A 1 270 ? 69.221 25.966 14.739 1.00 16.11 270 VAL A O 1
ATOM 2163 N N . LYS A 1 271 ? 69.991 27.967 14.073 1.00 16.64 271 LYS A N 1
ATOM 2164 C CA . LYS A 1 271 ? 70.338 27.514 12.726 1.00 18.09 271 LYS A CA 1
ATOM 2165 C C . LYS A 1 271 ? 71.221 26.256 12.796 1.00 17.09 271 LYS A C 1
ATOM 2166 O O . LYS A 1 271 ? 72.168 26.200 13.570 1.00 17.23 271 LYS A O 1
ATOM 2172 N N . ALA A 1 272 ? 70.900 25.263 11.974 1.00 16.54 272 ALA A N 1
ATOM 2173 C CA . ALA A 1 272 ? 71.635 24.002 11.966 1.00 16.44 272 ALA A CA 1
ATOM 2174 C C . ALA A 1 272 ? 73.133 24.153 11.651 1.00 16.07 272 ALA A C 1
ATOM 2175 O O . ALA A 1 272 ? 73.950 23.369 12.125 1.00 15.88 272 ALA A O 1
ATOM 2177 N N . ASP A 1 273 ? 73.479 25.163 10.862 1.00 16.24 273 ASP A N 1
ATOM 2178 C CA . ASP A 1 273 ? 74.873 25.392 10.481 1.00 16.27 273 ASP A CA 1
ATOM 2179 C C . ASP A 1 273 ? 75.687 26.231 11.488 1.00 16.51 273 ASP A C 1
ATOM 2180 O O . ASP A 1 273 ? 76.884 26.460 11.286 1.00 16.46 273 ASP A O 1
ATOM 2185 N N . ALA A 1 274 ? 75.046 26.672 12.566 1.00 16.07 274 ALA A N 1
ATOM 2186 C CA . ALA A 1 274 ? 75.716 27.512 13.555 1.00 16.06 274 ALA A CA 1
ATOM 2187 C C . ALA A 1 274 ? 76.940 26.905 14.259 1.00 15.95 274 ALA A C 1
ATOM 2188 O O . ALA A 1 274 ? 77.148 25.688 14.279 1.00 16.08 274 ALA A O 1
ATOM 2190 N N . ALA A 1 275 ? 77.743 27.789 14.838 1.00 16.26 275 ALA A N 1
ATOM 2191 C CA . ALA A 1 275 ? 78.942 27.396 15.557 1.00 16.90 275 ALA A CA 1
ATOM 2192 C C . ALA A 1 275 ? 78.542 26.560 16.782 1.00 17.04 275 ALA A C 1
ATOM 2193 O O . ALA A 1 275 ? 77.376 26.550 17.176 1.00 16.91 275 ALA A O 1
ATOM 2195 N N . PRO A 1 276 ? 79.510 25.856 17.393 1.00 17.63 276 PRO A N 1
ATOM 2196 C CA . PRO A 1 276 ? 79.258 25.025 18.564 1.00 17.51 276 PRO A CA 1
ATOM 2197 C C . PRO A 1 276 ? 78.404 25.729 19.638 1.00 18.26 276 PRO A C 1
ATOM 2198 O O . PRO A 1 276 ? 78.775 26.782 20.154 1.00 17.20 276 PRO A O 1
ATOM 2202 N N . GLN A 1 277 ? 77.262 25.129 19.956 1.00 18.23 277 GLN A N 1
ATOM 2203 C CA . GLN A 1 277 ? 76.360 25.678 20.962 1.00 18.86 277 GLN A CA 1
ATOM 2204 C C . GLN A 1 277 ? 75.478 24.562 21.535 1.00 18.73 277 GLN A C 1
ATOM 2205 O O . GLN A 1 277 ? 74.874 23.798 20.785 1.00 18.59 277 GLN A O 1
ATOM 2211 N N . VAL A 1 278 ? 75.417 24.472 22.860 1.00 18.39 278 VAL A N 1
ATOM 2212 C CA . VAL A 1 278 ? 74.590 23.462 23.511 1.00 18.37 278 VAL A CA 1
ATOM 2213 C C . VAL A 1 278 ? 73.211 24.047 23.834 1.00 18.73 278 VAL A C 1
ATOM 2214 O O . VAL A 1 278 ? 73.108 25.112 24.442 1.00 18.61 278 VAL A O 1
ATOM 2218 N N . LEU A 1 279 ? 72.165 23.342 23.418 1.00 18.59 279 LEU A N 1
ATOM 2219 C CA . LEU A 1 279 ? 70.795 23.772 23.668 1.00 19.15 279 LEU A CA 1
ATOM 2220 C C . LEU A 1 279 ? 70.276 23.089 24.939 1.00 19.62 279 LEU A C 1
ATOM 2221 O O . LEU A 1 279 ? 69.604 23.707 25.763 1.00 19.49 279 LEU A O 1
ATOM 2226 N N . ALA A 1 280 ? 70.593 21.808 25.080 1.00 19.58 280 ALA A N 1
ATOM 2227 C CA . ALA A 1 280 ? 70.156 21.048 26.241 1.00 20.46 280 ALA A CA 1
ATOM 2228 C C . ALA A 1 280 ? 70.749 19.645 26.234 1.00 20.66 280 ALA A C 1
ATOM 2229 O O . ALA A 1 280 ? 71.259 19.179 25.223 1.00 20.95 280 ALA A O 1
ATOM 2231 N N . VAL A 1 281 ? 70.674 18.987 27.383 1.00 21.16 281 VAL A N 1
ATOM 2232 C CA . VAL A 1 281 ? 71.164 17.628 27.522 1.00 21.35 281 VAL A CA 1
ATOM 2233 C C . VAL A 1 281 ? 70.069 16.851 28.261 1.00 21.81 281 VAL A C 1
ATOM 2234 O O . VAL A 1 281 ? 69.518 17.329 29.253 1.00 21.68 281 VAL A O 1
ATOM 2238 N N . ALA A 1 282 ? 69.743 15.668 27.754 1.00 22.45 282 ALA A N 1
ATOM 2239 C CA . ALA A 1 282 ? 68.705 14.849 28.365 1.00 23.88 282 ALA A CA 1
ATOM 2240 C C . ALA A 1 282 ? 69.107 13.375 28.428 1.00 24.56 282 ALA A C 1
ATOM 2241 O O . ALA A 1 282 ? 69.485 12.783 27.422 1.00 24.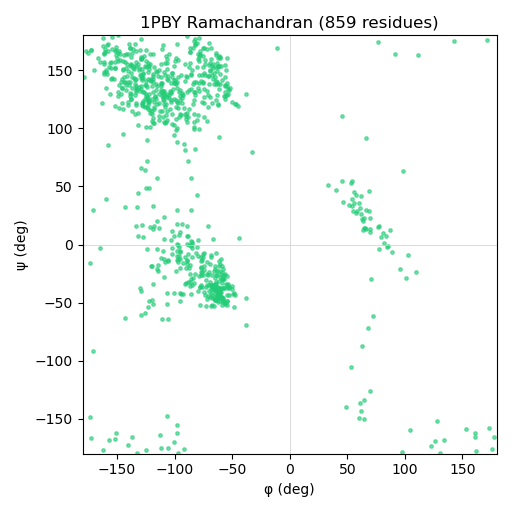66 282 ALA A O 1
ATOM 2243 N N . PRO A 1 283 ? 69.059 12.781 29.628 1.00 25.08 283 PRO A N 1
ATOM 2244 C CA . PRO A 1 283 ? 68.669 13.407 30.889 1.00 25.33 283 PRO A CA 1
ATOM 2245 C C . PRO A 1 283 ? 69.751 14.383 31.370 1.00 25.55 283 PRO A C 1
ATOM 2246 O O . PRO A 1 283 ? 70.862 14.387 30.843 1.00 25.62 283 PRO A O 1
ATOM 2250 N N . ALA A 1 284 ? 69.422 15.198 32.368 1.00 25.78 284 ALA A N 1
ATOM 2251 C CA . ALA A 1 284 ? 70.377 16.156 32.913 1.00 26.17 284 ALA A CA 1
ATOM 2252 C C . ALA A 1 284 ? 70.917 15.630 34.254 1.00 26.22 284 ALA A C 1
ATOM 2253 O O . ALA A 1 284 ? 71.690 16.301 34.935 1.00 26.78 284 ALA A O 1
ATOM 2255 N N . ARG A 1 285 ? 70.499 14.423 34.614 1.00 26.68 285 ARG A N 1
ATOM 2256 C CA . ARG A 1 285 ? 70.933 13.806 35.858 1.00 27.06 285 ARG A CA 1
ATOM 2257 C C . ARG A 1 285 ? 71.617 12.455 35.602 1.00 27.69 285 ARG A C 1
ATOM 2258 O O . ARG A 1 285 ? 71.311 11.765 34.632 1.00 27.86 285 ARG A O 1
ATOM 2266 N N . LEU A 1 286 ? 72.543 12.099 36.486 1.00 28.82 286 LEU A N 1
ATOM 2267 C CA . LEU A 1 286 ? 73.272 10.840 36.390 1.00 30.10 286 LEU A CA 1
ATOM 2268 C C . LEU A 1 286 ? 73.174 10.087 37.723 1.00 30.91 286 LEU A C 1
ATOM 2269 O O . LEU A 1 286 ? 73.561 10.604 38.764 1.00 30.90 286 LEU A O 1
ATOM 2274 N N . LYS A 1 287 ? 72.648 8.870 37.675 1.00 32.65 287 LYS A N 1
ATOM 2275 C CA . LYS A 1 287 ? 72.520 8.056 38.875 1.00 34.58 287 LYS A CA 1
ATOM 2276 C C . LYS A 1 287 ? 73.895 7.421 39.139 1.00 35.51 287 LYS A C 1
ATOM 2277 O O . LYS A 1 287 ? 74.318 6.517 38.421 1.00 35.71 287 LYS A O 1
ATOM 2283 N N . ILE A 1 288 ? 74.577 7.923 40.165 1.00 36.64 288 ILE A N 1
ATOM 2284 C CA . ILE A 1 288 ? 75.908 7.451 40.542 1.00 37.91 288 ILE A CA 1
ATOM 2285 C C . ILE A 1 288 ? 76.119 5.932 40.413 1.00 38.69 288 ILE A C 1
ATOM 2286 O O . ILE A 1 288 ? 75.327 5.133 40.915 1.00 39.08 288 ILE A O 1
ATOM 2291 N N . GLY A 1 289 ? 77.200 5.561 39.733 1.00 39.25 289 GLY A N 1
ATOM 2292 C CA . GLY A 1 289 ? 77.528 4.161 39.544 1.00 40.03 289 GLY A CA 1
ATOM 2293 C C . GLY A 1 289 ? 76.692 3.473 38.487 1.00 40.56 289 GLY A C 1
ATOM 2294 O O . GLY A 1 289 ? 76.672 2.248 38.407 1.00 40.93 289 GLY A O 1
ATOM 2295 N N . GLU A 1 290 ? 76.003 4.255 37.666 1.00 41.26 290 GLU A N 1
ATOM 2296 C CA . GLU A 1 290 ? 75.166 3.681 36.624 1.00 41.83 290 GLU A CA 1
ATOM 2297 C C . GLU A 1 290 ? 75.392 4.323 35.250 1.00 41.77 290 GLU A C 1
ATOM 2298 O O . GLU A 1 290 ? 75.086 5.497 35.036 1.00 41.73 290 GLU A O 1
ATOM 2304 N N . GLU A 1 291 ? 75.939 3.532 34.332 1.00 41.50 291 GLU A N 1
ATOM 2305 C CA . GLU A 1 291 ? 76.209 3.994 32.978 1.00 40.94 291 GLU A CA 1
ATOM 2306 C C . GLU A 1 291 ? 74.874 4.354 32.317 1.00 40.45 291 GLU A C 1
ATOM 2307 O O . GLU A 1 291 ? 73.937 3.559 32.327 1.00 40.20 291 GLU A O 1
ATOM 2313 N N . THR A 1 292 ? 74.797 5.550 31.746 1.00 39.78 292 THR A N 1
ATOM 2314 C CA . THR A 1 292 ? 73.564 5.990 31.111 1.00 39.26 292 THR A CA 1
ATOM 2315 C C . THR A 1 292 ? 73.759 6.734 29.786 1.00 38.45 292 THR A C 1
ATOM 2316 O O . THR A 1 292 ? 74.796 7.349 29.544 1.00 38.41 292 THR A O 1
ATOM 2320 N N . GLN A 1 293 ? 72.735 6.658 28.943 1.00 37.52 293 GLN A N 1
ATOM 2321 C CA . GLN A 1 293 ? 72.734 7.306 27.640 1.00 36.59 293 GLN A CA 1
ATOM 2322 C C . GLN A 1 293 ? 72.313 8.773 27.820 1.00 35.43 293 GLN A C 1
ATOM 2323 O O . GLN A 1 293 ? 71.325 9.058 28.488 1.00 35.19 293 GLN A O 1
ATOM 2329 N N . LEU A 1 294 ? 73.071 9.692 27.230 1.00 33.90 294 LEU A N 1
ATOM 2330 C CA . LEU A 1 294 ? 72.752 11.111 27.327 1.00 32.17 294 LEU A CA 1
ATOM 2331 C C . LEU A 1 294 ? 72.757 11.752 25.941 1.00 31.11 294 LEU A C 1
ATOM 2332 O O . LEU A 1 294 ? 73.688 11.557 25.162 1.00 30.87 294 LEU A O 1
ATOM 2337 N N . ARG A 1 295 ? 71.712 12.515 25.643 1.00 29.04 295 ARG A N 1
ATOM 2338 C CA . ARG A 1 295 ? 71.619 13.184 24.356 1.00 27.61 295 ARG A CA 1
ATOM 2339 C C . ARG A 1 295 ? 71.850 14.687 24.529 1.00 26.04 295 ARG A C 1
ATOM 2340 O O . ARG A 1 295 ? 71.038 15.390 25.133 1.00 25.71 295 ARG A O 1
ATOM 2348 N N . VAL A 1 296 ? 72.980 15.158 24.013 1.00 23.92 296 VAL A N 1
ATOM 2349 C CA . VAL A 1 296 ? 73.323 16.569 24.082 1.00 22.05 296 VAL A CA 1
ATOM 2350 C C . VAL A 1 296 ? 72.884 17.210 22.756 1.00 21.29 296 VAL A C 1
ATOM 2351 O O . VAL A 1 296 ? 73.468 16.947 21.707 1.00 21.10 296 VAL A O 1
ATOM 2355 N N . ALA A 1 297 ? 71.846 18.035 22.818 1.00 19.88 297 ALA A N 1
ATOM 2356 C CA . ALA A 1 297 ? 71.325 18.695 21.631 1.00 18.67 297 ALA A CA 1
ATOM 2357 C C . ALA A 1 297 ? 72.017 20.046 21.435 1.00 18.40 297 ALA A C 1
ATOM 2358 O O . ALA A 1 297 ? 72.275 20.766 22.395 1.00 18.15 297 ALA A O 1
ATOM 2360 N N . GLY A 1 298 ? 72.314 20.375 20.183 1.00 17.86 298 GLY A N 1
ATOM 2361 C CA . GLY A 1 298 ? 72.977 21.632 19.894 1.00 17.59 298 GLY A CA 1
ATOM 2362 C C . GLY A 1 298 ? 73.594 21.596 18.513 1.00 17.52 298 GLY A C 1
ATOM 2363 O O . GLY A 1 298 ? 73.451 20.607 17.799 1.00 17.09 298 GLY A O 1
ATOM 2364 N N . THR A 1 299 ? 74.284 22.669 18.143 1.00 17.06 299 THR A N 1
ATOM 2365 C CA . THR A 1 299 ? 74.910 22.759 16.832 1.00 17.67 299 THR A CA 1
ATOM 2366 C C . THR A 1 299 ? 76.439 22.581 16.876 1.00 17.70 299 THR A C 1
ATOM 2367 O O . THR A 1 299 ? 77.092 22.994 17.832 1.00 17.20 299 THR A O 1
ATOM 2371 N N . GLY A 1 300 ? 76.979 21.950 15.835 1.00 17.06 300 GLY A N 1
ATOM 2372 C CA . GLY A 1 300 ? 78.414 21.725 15.734 1.00 17.86 300 GLY A CA 1
ATOM 2373 C C . GLY A 1 300 ? 79.131 21.200 16.966 1.00 18.28 300 GLY A C 1
ATOM 2374 O O . GLY A 1 300 ? 80.281 21.563 17.217 1.00 18.70 300 GLY A O 1
ATOM 2375 N N . LEU A 1 301 ? 78.473 20.325 17.719 1.00 18.15 301 LEU A N 1
ATOM 2376 C CA . LEU A 1 301 ? 79.058 19.776 18.936 1.00 18.81 301 LEU A CA 1
ATOM 2377 C C . LEU A 1 301 ? 80.232 18.799 18.726 1.00 19.00 301 LEU A C 1
ATOM 2378 O O . LEU A 1 301 ? 81.149 18.752 19.537 1.00 19.07 301 LEU A O 1
ATOM 2383 N N . GLY A 1 302 ? 80.186 18.015 17.655 1.00 19.47 302 GLY A N 1
ATOM 2384 C CA . GLY A 1 302 ? 81.265 17.079 17.392 1.00 19.98 302 GLY A CA 1
ATOM 2385 C C . GLY A 1 302 ? 81.417 15.982 18.432 1.00 20.79 302 GLY A C 1
ATOM 2386 O O . GLY A 1 302 ? 80.440 15.568 19.071 1.00 20.19 302 GLY A O 1
ATOM 2387 N N . SER A 1 303 ? 82.649 15.509 18.613 1.00 20.65 303 SER A N 1
ATOM 2388 C CA . SER A 1 303 ? 82.908 14.438 19.567 1.00 21.63 303 SER A CA 1
ATOM 2389 C C . SER A 1 303 ? 84.118 14.672 20.488 1.00 21.94 303 SER A C 1
ATOM 2390 O O . SER A 1 303 ? 84.603 13.735 21.116 1.00 22.34 303 SER A O 1
ATOM 2393 N N . ASP A 1 304 ? 84.600 15.909 20.559 1.00 22.90 304 ASP A N 1
ATOM 2394 C CA . ASP A 1 304 ? 85.730 16.220 21.428 1.00 24.21 304 ASP A CA 1
ATOM 2395 C C . ASP A 1 304 ? 85.176 16.347 22.855 1.00 25.44 304 ASP A C 1
ATOM 2396 O O . ASP A 1 304 ? 84.627 17.380 23.234 1.00 25.35 304 ASP A O 1
ATOM 2401 N N . LEU A 1 305 ? 85.339 15.281 23.629 1.00 26.77 305 LEU A N 1
ATOM 2402 C CA . LEU A 1 305 ? 84.827 15.224 24.990 1.00 28.53 305 LEU A CA 1
ATOM 2403 C C . LEU A 1 305 ? 85.899 15.243 26.092 1.00 29.95 305 LEU A C 1
ATOM 2404 O O . LEU A 1 305 ? 86.833 14.445 26.079 1.00 30.08 305 LEU A O 1
ATOM 2409 N N . THR A 1 306 ? 85.747 16.167 27.036 1.00 31.53 306 THR A N 1
ATOM 2410 C CA . THR A 1 306 ? 86.658 16.275 28.171 1.00 33.35 306 THR A CA 1
ATOM 2411 C C . THR A 1 306 ? 85.809 16.116 29.442 1.00 34.22 306 THR A C 1
ATOM 2412 O O . THR A 1 306 ? 84.956 16.953 29.744 1.00 33.93 306 THR A O 1
ATOM 2416 N N . LEU A 1 307 ? 86.045 15.022 30.161 1.00 35.30 307 LEU A N 1
ATOM 2417 C CA . LEU A 1 307 ? 85.297 14.706 31.372 1.00 36.42 307 LEU A CA 1
ATOM 2418 C C . LEU A 1 307 ? 86.054 15.019 32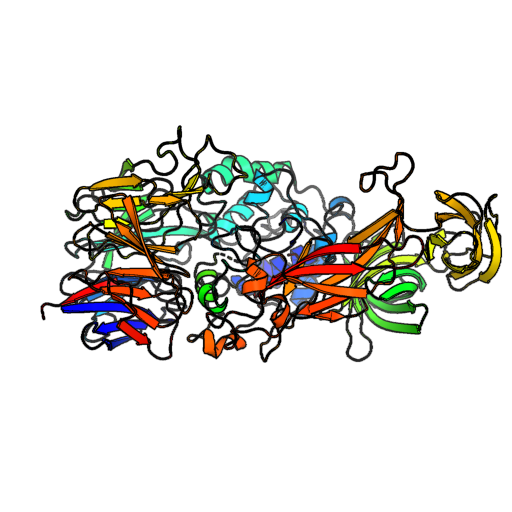.671 1.00 37.45 307 LEU A C 1
ATOM 2419 O O . LEU A 1 307 ? 87.279 14.925 32.729 1.00 37.76 307 LEU A O 1
ATOM 2424 N N . PRO A 1 308 ? 85.318 15.405 33.725 1.00 38.34 308 PRO A N 1
ATOM 2425 C CA . PRO A 1 308 ? 85.905 15.723 35.017 1.00 39.04 308 PRO A CA 1
ATOM 2426 C C . PRO A 1 308 ? 86.148 14.451 35.854 1.00 39.72 308 PRO A C 1
ATOM 2427 O O . PRO A 1 308 ? 85.771 13.352 35.453 1.00 39.52 308 PRO A O 1
ATOM 2431 N N . GLU A 1 309 ? 86.769 14.630 37.016 1.00 40.67 309 GLU A N 1
ATOM 2432 C CA . GLU A 1 309 ? 87.095 13.536 37.930 1.00 41.51 309 GLU A CA 1
ATOM 2433 C C . GLU A 1 309 ? 86.067 12.396 38.081 1.00 41.29 309 GLU A C 1
ATOM 2434 O O . GLU A 1 309 ? 86.309 11.270 37.653 1.00 41.90 309 GLU A O 1
ATOM 2440 N N . GLY A 1 310 ? 84.931 12.701 38.697 1.00 40.85 310 GLY A N 1
ATOM 2441 C CA . GLY A 1 310 ? 83.916 11.689 38.938 1.00 40.19 310 GLY A CA 1
ATOM 2442 C C . GLY A 1 310 ? 83.158 11.050 37.787 1.00 39.68 310 GLY A C 1
ATOM 2443 O O . GLY A 1 310 ? 82.251 10.256 38.033 1.00 39.91 310 GLY A O 1
ATOM 2444 N N . VAL A 1 311 ? 83.504 11.362 36.543 1.00 38.98 311 VAL A N 1
ATOM 2445 C CA . VAL A 1 311 ? 82.778 10.767 35.426 1.00 37.93 311 VAL A CA 1
ATOM 2446 C C . VAL A 1 311 ? 83.657 10.212 34.293 1.00 37.18 311 VAL A C 1
ATOM 2447 O O . VAL A 1 311 ? 84.620 10.844 33.862 1.00 36.94 311 VAL A O 1
ATOM 2451 N N . ALA A 1 312 ? 83.294 9.022 33.825 1.00 36.20 312 ALA A N 1
ATOM 2452 C CA . ALA A 1 312 ? 84.007 8.354 32.745 1.00 35.58 312 ALA A CA 1
ATOM 2453 C C . ALA A 1 312 ? 82.991 7.887 31.697 1.00 34.89 312 ALA A C 1
ATOM 2454 O O . ALA A 1 312 ? 81.836 7.616 32.017 1.00 34.80 312 ALA A O 1
ATOM 2456 N N . GLY A 1 313 ? 83.430 7.798 30.448 1.00 34.06 313 GLY A N 1
ATOM 2457 C CA . GLY A 1 313 ? 82.533 7.367 29.394 1.00 33.13 313 GLY A CA 1
ATOM 2458 C C . GLY A 1 313 ? 83.037 7.747 28.019 1.00 32.63 313 GLY A C 1
ATOM 2459 O O . GLY A 1 313 ? 84.213 8.057 27.847 1.00 32.98 313 GLY A O 1
ATOM 2460 N N . SER A 1 314 ? 82.143 7.740 27.037 1.00 32.03 314 SER A N 1
ATOM 2461 C CA . SER A 1 314 ? 82.531 8.067 25.674 1.00 31.27 314 SER A CA 1
ATOM 2462 C C . SER A 1 314 ? 81.375 8.609 24.820 1.00 30.75 314 SER A C 1
ATOM 2463 O O . SER A 1 314 ? 80.235 8.718 25.276 1.00 30.32 314 SER A O 1
ATOM 2466 N N . VAL A 1 315 ? 81.701 8.939 23.574 1.00 30.14 315 VAL A N 1
ATOM 2467 C CA . VAL A 1 315 ? 80.732 9.454 22.618 1.00 29.50 315 VAL A CA 1
ATOM 2468 C C . VAL A 1 315 ? 80.285 8.287 21.726 1.00 29.84 315 VAL A C 1
ATOM 2469 O O . VAL A 1 315 ? 81.114 7.625 21.106 1.00 30.01 315 VAL A O 1
ATOM 2473 N N . GLU A 1 316 ? 78.981 8.040 21.671 1.00 29.80 316 GLU A N 1
ATOM 2474 C CA . GLU A 1 316 ? 78.460 6.954 20.849 1.00 30.26 316 GLU A CA 1
ATOM 2475 C C . GLU A 1 316 ? 78.126 7.394 19.422 1.00 29.13 316 GLU A C 1
ATOM 2476 O O . GLU A 1 316 ? 78.252 6.613 18.483 1.00 29.33 316 GLU A O 1
ATOM 2482 N N . SER A 1 317 ? 77.688 8.639 19.272 1.00 27.64 317 SER A N 1
ATOM 2483 C CA . SER A 1 317 ? 77.337 9.164 17.959 1.00 26.37 317 SER A CA 1
ATOM 2484 C C . SER A 1 317 ? 77.310 10.697 17.981 1.00 25.71 317 SER A C 1
ATOM 2485 O O . SER A 1 317 ? 77.261 11.312 19.047 1.00 24.16 317 SER A O 1
ATOM 2488 N N . ALA A 1 318 ? 77.335 11.297 16.795 1.00 25.57 318 ALA A N 1
ATOM 2489 C CA . ALA A 1 318 ? 77.317 12.750 16.671 1.00 25.85 318 ALA A CA 1
ATOM 2490 C C . ALA A 1 318 ? 76.768 13.191 15.307 1.00 25.85 318 ALA A C 1
ATOM 2491 O O . ALA A 1 318 ? 76.807 12.435 14.337 1.00 26.12 318 ALA A O 1
ATOM 2493 N N . GLY A 1 319 ? 76.259 14.419 15.254 1.00 25.88 319 GLY A N 1
ATOM 2494 C CA . GLY A 1 319 ? 75.719 14.950 14.017 1.00 25.76 319 GLY A CA 1
ATOM 2495 C C . GLY A 1 319 ? 74.213 15.134 14.028 1.00 25.76 319 GLY A C 1
ATOM 2496 O O . GLY A 1 319 ? 73.512 14.584 14.876 1.00 25.60 319 GLY A O 1
ATOM 2497 N N . ASN A 1 320 ? 73.714 15.922 13.082 1.00 25.65 320 ASN A N 1
ATOM 2498 C CA . ASN A 1 320 ? 72.282 16.164 12.973 1.00 25.88 320 ASN A CA 1
ATOM 2499 C C . ASN A 1 320 ? 71.703 16.808 14.243 1.00 24.68 320 ASN A C 1
ATOM 2500 O O . ASN A 1 320 ? 70.583 16.497 14.646 1.00 24.79 320 ASN A O 1
ATOM 2505 N N . GLY A 1 321 ? 72.482 17.685 14.870 1.00 23.18 321 GLY A N 1
ATOM 2506 C CA . GLY A 1 321 ? 72.019 18.374 16.062 1.00 22.08 321 GLY A CA 1
ATOM 2507 C C . GLY A 1 321 ? 72.052 17.622 17.381 1.00 21.35 321 GLY A C 1
ATOM 2508 O O . GLY A 1 321 ? 71.560 18.131 18.391 1.00 21.22 321 GLY A O 1
ATOM 2509 N N . VAL A 1 322 ? 72.618 16.419 17.394 1.00 20.53 322 VAL A N 1
ATOM 2510 C CA . VAL A 1 322 ? 72.684 15.651 18.633 1.00 20.41 322 VAL A CA 1
ATOM 2511 C C . VAL A 1 322 ? 73.940 14.780 18.766 1.00 20.37 322 VAL A C 1
ATOM 2512 O O . VAL A 1 322 ? 74.282 14.027 17.862 1.00 20.03 322 VAL A O 1
ATOM 2516 N N . THR A 1 323 ? 74.617 14.902 19.901 1.00 20.67 323 THR A N 1
ATOM 2517 C CA . THR A 1 323 ? 75.789 14.082 20.176 1.00 21.09 323 THR A CA 1
ATOM 2518 C C . THR A 1 323 ? 75.356 13.191 21.344 1.00 21.77 323 THR A C 1
ATOM 2519 O O . THR A 1 323 ? 74.954 13.693 22.390 1.00 21.72 323 THR A O 1
ATOM 2523 N N . VAL A 1 324 ? 75.411 11.877 21.148 1.00 22.32 324 VAL A N 1
ATOM 2524 C CA . VAL A 1 324 ? 75.008 10.943 22.194 1.00 23.42 324 VAL A CA 1
ATOM 2525 C C . VAL A 1 324 ? 76.214 10.474 23.014 1.00 24.37 324 VAL A C 1
ATOM 2526 O O . VAL A 1 324 ? 77.203 9.999 22.463 1.00 24.44 324 VAL A O 1
ATOM 2530 N N . LEU A 1 325 ? 76.110 10.608 24.333 1.00 25.23 325 LEU A N 1
ATOM 2531 C CA . LEU A 1 325 ? 77.185 10.207 25.226 1.00 26.72 325 LEU A CA 1
ATOM 2532 C C . LEU A 1 325 ? 76.788 8.994 26.078 1.00 28.18 325 LEU A C 1
ATOM 2533 O O . LEU A 1 325 ? 75.608 8.740 26.308 1.00 28.39 325 LEU A O 1
ATOM 2538 N N . LYS A 1 326 ? 77.793 8.251 26.524 1.00 29.76 326 LYS A N 1
ATOM 2539 C CA . LYS A 1 326 ? 77.588 7.090 27.381 1.00 31.65 326 LYS A CA 1
ATOM 2540 C C . LYS A 1 326 ? 78.468 7.378 28.600 1.00 32.25 326 LYS A C 1
ATOM 2541 O O . LYS A 1 326 ? 79.682 7.205 28.549 1.00 32.34 326 LYS A O 1
ATOM 2547 N N . LEU A 1 327 ? 77.849 7.823 29.687 1.00 33.04 327 LEU A N 1
ATOM 2548 C CA . LEU A 1 327 ? 78.603 8.170 30.882 1.00 33.91 327 LEU A CA 1
ATOM 2549 C C . LEU A 1 327 ? 78.214 7.393 32.142 1.00 34.84 327 LEU A C 1
ATOM 2550 O O . LEU A 1 327 ? 77.162 6.762 32.211 1.00 34.87 327 LEU A O 1
ATOM 2555 N N . THR A 1 328 ? 79.095 7.459 33.132 1.00 36.02 328 THR A N 1
ATOM 2556 C CA . THR A 1 328 ? 78.882 6.807 34.411 1.00 37.28 328 THR A CA 1
ATOM 2557 C C . THR A 1 328 ? 79.521 7.707 35.482 1.00 38.05 328 THR A C 1
ATOM 2558 O O . THR A 1 328 ? 80.708 8.027 35.416 1.00 37.73 328 THR A O 1
ATOM 2562 N N . ALA A 1 329 ? 78.713 8.137 36.444 1.00 38.85 329 ALA A N 1
ATOM 2563 C CA . ALA A 1 329 ? 79.203 8.999 37.508 1.00 39.71 329 ALA A CA 1
ATOM 2564 C C . ALA A 1 329 ? 79.605 8.168 38.732 1.00 40.26 329 ALA A C 1
ATOM 2565 O O . ALA A 1 329 ? 78.999 7.142 39.023 1.00 40.46 329 ALA A O 1
ATOM 2567 N N . THR A 1 330 ? 80.637 8.629 39.427 1.00 41.12 330 THR A N 1
ATOM 2568 C CA . THR A 1 330 ? 81.136 7.961 40.621 1.00 41.99 330 THR A CA 1
ATOM 2569 C C . THR A 1 330 ? 81.628 9.035 41.598 1.00 42.46 330 THR A C 1
ATOM 2570 O O . THR A 1 330 ? 82.320 9.971 41.206 1.00 42.81 330 THR A O 1
ATOM 2574 N N . GLY A 1 331 ? 81.262 8.893 42.865 1.00 42.97 331 GLY A N 1
ATOM 2575 C CA . GLY A 1 331 ? 81.674 9.868 43.855 1.00 43.44 331 GLY A CA 1
ATOM 2576 C C . GLY A 1 331 ? 80.490 10.382 44.645 1.00 43.64 331 GLY A C 1
ATOM 2577 O O . GLY A 1 331 ? 79.494 9.680 44.805 1.00 43.88 331 GLY A O 1
ATOM 2578 N N . THR A 1 332 ? 80.593 11.613 45.135 1.00 43.67 332 THR A N 1
ATOM 2579 C CA . THR A 1 332 ? 79.522 12.207 45.923 1.00 43.66 332 THR A CA 1
ATOM 2580 C C . THR A 1 332 ? 78.521 12.973 45.043 1.00 43.14 332 THR A C 1
ATOM 2581 O O . THR A 1 332 ? 78.895 13.578 44.039 1.00 43.28 332 THR A O 1
ATOM 2585 N N . PRO A 1 333 ? 77.231 12.941 45.415 1.00 42.49 333 PRO A N 1
ATOM 2586 C CA . PRO A 1 333 ? 76.193 13.630 44.662 1.00 41.73 333 PRO A CA 1
ATOM 2587 C C . PRO A 1 333 ? 76.514 15.127 44.524 1.00 41.00 333 PRO A C 1
ATOM 2588 O O . PRO A 1 333 ? 77.222 15.692 45.353 1.00 41.04 333 PRO A O 1
ATOM 2592 N N . GLY A 1 334 ? 75.991 15.754 43.475 1.00 40.19 334 GLY A N 1
ATOM 2593 C CA . GLY A 1 334 ? 76.242 17.169 43.276 1.00 38.83 334 GLY A CA 1
ATOM 2594 C C . GLY A 1 334 ? 76.416 17.570 41.823 1.00 38.06 334 GLY A C 1
ATOM 2595 O O . GLY A 1 334 ? 76.432 16.720 40.936 1.00 37.89 334 GLY A O 1
ATOM 2596 N N . PRO A 1 335 ? 76.543 18.876 41.552 1.00 37.40 335 PRO A N 1
ATOM 2597 C CA . PRO A 1 335 ? 76.717 19.393 40.204 1.00 36.86 335 PRO A CA 1
ATOM 2598 C C . PRO A 1 335 ? 78.017 18.891 39.555 1.00 36.50 335 PRO A C 1
ATOM 2599 O O . PRO A 1 335 ? 79.061 18.832 40.199 1.00 36.39 335 PRO A O 1
ATOM 2603 N N . VAL A 1 336 ? 77.933 18.530 38.280 1.00 35.73 336 VAL A N 1
ATOM 2604 C CA . VAL A 1 336 ? 79.090 18.053 37.538 1.00 35.38 336 VAL A CA 1
ATOM 2605 C C . VAL A 1 336 ? 79.033 18.648 36.130 1.00 34.77 336 VAL A C 1
ATOM 2606 O O . VAL A 1 336 ? 77.968 18.702 35.517 1.00 34.46 336 VAL A O 1
ATOM 2610 N N . SER A 1 337 ? 80.179 19.099 35.633 1.00 34.10 337 SER A N 1
ATOM 2611 C CA . SER A 1 337 ? 80.240 19.692 34.305 1.00 33.37 337 SER A CA 1
ATOM 2612 C C . SER A 1 337 ? 81.339 19.082 33.436 1.00 32.76 337 SER A C 1
ATOM 2613 O O . SER A 1 337 ? 82.405 18.706 33.922 1.00 32.54 337 SER A O 1
ATOM 2616 N N . LEU A 1 338 ? 81.054 18.992 32.144 1.00 31.75 338 LEU A N 1
ATOM 2617 C CA . LEU A 1 338 ? 81.999 18.459 31.182 1.00 30.65 338 L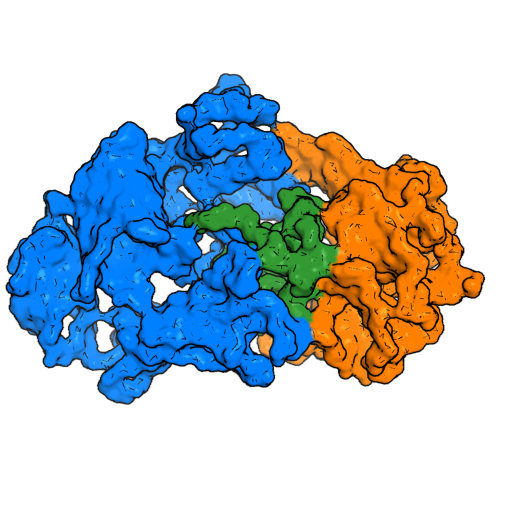EU A CA 1
ATOM 2618 C C . LEU A 1 338 ? 81.988 19.404 29.980 1.00 30.24 338 LEU A C 1
ATOM 2619 O O . LEU A 1 338 ? 81.181 20.332 29.922 1.00 29.53 338 LEU A O 1
ATOM 2624 N N . GLU A 1 339 ? 82.898 19.187 29.040 1.00 29.81 339 GLU A N 1
ATOM 2625 C CA . GLU A 1 339 ? 82.938 20.024 27.853 1.00 29.87 339 GLU A CA 1
ATOM 2626 C C . GLU A 1 339 ? 82.882 19.152 26.605 1.00 28.74 339 GLU A C 1
ATOM 2627 O O . GLU A 1 339 ? 83.519 18.102 26.533 1.00 28.43 339 GLU A O 1
ATOM 2633 N N . LEU A 1 340 ? 82.092 19.598 25.639 1.00 27.43 340 LEU A N 1
ATOM 2634 C CA . LEU A 1 340 ? 81.937 18.894 24.378 1.00 26.50 340 LEU A CA 1
ATOM 2635 C C . LEU A 1 340 ? 82.052 19.966 23.294 1.00 25.95 340 LEU A C 1
ATOM 2636 O O . LEU A 1 340 ? 81.271 20.916 23.272 1.00 25.59 340 LEU A O 1
ATOM 2641 N N . GLY A 1 341 ? 83.039 19.817 22.414 1.00 25.40 341 GLY A N 1
ATOM 2642 C CA . GLY A 1 341 ? 83.229 20.794 21.360 1.00 25.19 341 GLY A CA 1
ATOM 2643 C C . GLY A 1 341 ? 83.540 22.163 21.935 1.00 25.18 341 GLY A C 1
ATOM 2644 O O . GLY A 1 341 ? 83.271 23.185 21.309 1.00 25.08 341 GLY A O 1
ATOM 2645 N N . GLY A 1 342 ? 84.105 22.177 23.139 1.00 24.99 342 GLY A N 1
ATOM 2646 C CA . GLY A 1 342 ? 84.448 23.429 23.787 1.00 25.72 342 GLY A CA 1
ATOM 2647 C C . GLY A 1 342 ? 83.288 24.046 24.545 1.00 26.29 342 GLY A C 1
ATOM 2648 O O . GLY A 1 342 ? 83.437 25.093 25.174 1.00 26.51 342 GLY A O 1
ATOM 2649 N N . GLN A 1 343 ? 82.128 23.398 24.487 1.00 26.40 343 GLN A N 1
ATOM 2650 C CA . GLN A 1 343 ? 80.943 23.906 25.171 1.00 27.04 343 GLN A CA 1
ATOM 2651 C C . GLN A 1 343 ? 80.711 23.174 26.495 1.00 27.22 343 GLN A C 1
ATOM 2652 O O . GLN A 1 343 ? 80.911 21.973 26.592 1.00 27.29 343 GLN A O 1
ATOM 2658 N N . LYS A 1 344 ? 80.281 23.917 27.507 1.00 28.14 344 LYS A N 1
ATOM 2659 C CA . LYS A 1 344 ? 80.032 23.333 28.812 1.00 29.00 344 LYS A CA 1
ATOM 2660 C C . LYS A 1 344 ? 78.671 22.621 28.858 1.00 29.29 344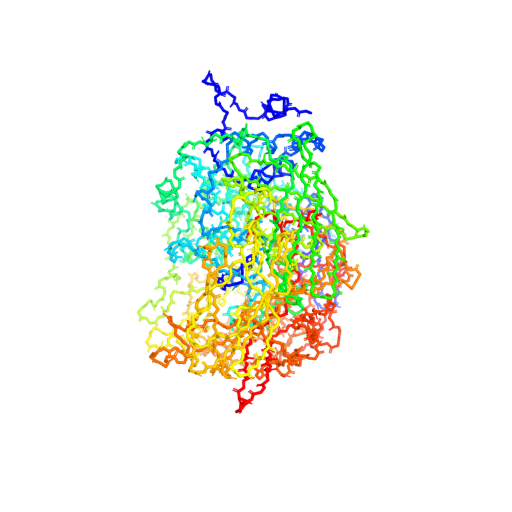 LYS A C 1
ATOM 2661 O O . LYS A 1 344 ? 77.667 23.142 28.373 1.00 29.21 344 LYS A O 1
ATOM 2667 N N . VAL A 1 345 ? 78.667 21.422 29.430 1.00 28.86 345 VAL A N 1
ATOM 2668 C CA . VAL A 1 345 ? 77.455 20.628 29.580 1.00 28.87 345 VAL A CA 1
ATOM 2669 C C . VAL A 1 345 ? 77.286 20.378 31.087 1.00 29.08 345 VAL A C 1
ATOM 2670 O O . VAL A 1 345 ? 78.123 19.730 31.712 1.00 28.51 345 VAL A O 1
ATOM 2674 N N . ASP A 1 346 ? 76.210 20.906 31.658 1.00 29.19 346 ASP A N 1
ATOM 2675 C CA . ASP A 1 346 ? 75.963 20.755 33.086 1.00 29.82 346 ASP A CA 1
ATOM 2676 C C . ASP A 1 346 ? 75.020 19.592 33.421 1.00 29.72 346 ASP A C 1
ATOM 2677 O O . ASP A 1 346 ? 73.954 19.447 32.829 1.00 29.19 346 ASP A O 1
ATOM 2682 N N . LEU A 1 347 ? 75.439 18.772 34.380 1.00 29.47 347 LEU A N 1
ATOM 2683 C CA . LEU A 1 347 ? 74.656 17.626 34.820 1.00 29.51 347 LEU A CA 1
ATOM 2684 C C . LEU A 1 347 ? 74.609 17.619 36.355 1.00 29.51 347 LEU A C 1
ATOM 2685 O O . LEU A 1 347 ? 75.168 18.500 37.008 1.00 29.43 347 LEU A O 1
ATOM 2690 N N . VAL A 1 348 ? 73.935 16.622 36.914 1.00 29.81 348 VAL A N 1
ATOM 2691 C CA . VAL A 1 348 ? 73.833 16.491 38.358 1.00 30.29 348 VAL A CA 1
ATOM 2692 C C . VAL A 1 348 ? 73.944 15.012 38.738 1.00 30.51 348 VAL A C 1
ATOM 2693 O O . VAL A 1 348 ? 73.145 14.188 38.297 1.00 30.09 348 VAL A O 1
ATOM 2697 N N . ALA A 1 349 ? 74.952 14.689 39.542 1.00 31.19 349 ALA A N 1
ATOM 2698 C CA . ALA A 1 349 ? 75.160 13.318 39.992 1.00 32.13 349 ALA A CA 1
ATOM 2699 C C . ALA A 1 349 ? 74.370 13.131 41.296 1.00 32.56 349 ALA A C 1
ATOM 2700 O O . ALA A 1 349 ? 74.283 14.048 42.105 1.00 32.86 349 ALA A O 1
ATOM 2702 N N . TYR A 1 350 ? 73.802 11.944 41.490 1.00 33.46 350 TYR A N 1
ATOM 2703 C CA . TYR A 1 350 ? 73.018 11.674 42.692 1.00 34.42 350 TYR A CA 1
ATOM 2704 C C . TYR A 1 350 ? 72.793 10.159 42.863 1.00 35.29 350 TYR A C 1
ATOM 2705 O O . TYR A 1 350 ? 72.854 9.403 41.897 1.00 35.57 350 TYR A O 1
ATOM 2714 N N . ASP A 1 351 ? 72.529 9.734 44.096 1.00 36.79 351 ASP A N 1
ATOM 2715 C CA . ASP A 1 351 ? 72.254 8.328 44.364 1.00 38.15 351 ASP A CA 1
ATOM 2716 C C . ASP A 1 351 ? 70.731 8.199 44.478 1.00 38.40 351 ASP A C 1
ATOM 2717 O O . ASP A 1 351 ? 70.129 7.263 43.957 1.00 38.52 351 ASP A O 1
ATOM 2722 N N . ARG A 1 352 ? 70.127 9.169 45.156 1.00 38.96 352 ARG A N 1
ATOM 2723 C CA . ARG A 1 352 ? 68.684 9.197 45.350 1.00 39.36 352 ARG A CA 1
ATOM 2724 C C . ARG A 1 352 ? 68.235 10.636 45.669 1.00 39.17 352 ARG A C 1
ATOM 2725 O O . ARG A 1 352 ? 68.970 11.402 46.290 1.00 38.97 352 ARG A O 1
ATOM 2733 N N . PRO A 1 353 ? 67.026 11.018 45.230 1.00 38.96 353 PRO A N 1
ATOM 2734 C CA . PRO A 1 353 ? 66.532 12.366 45.497 1.00 39.12 353 PRO A CA 1
ATOM 2735 C C . PRO A 1 353 ? 66.208 12.545 46.993 1.00 39.30 353 PRO A C 1
ATOM 2736 O O . PRO A 1 353 ? 65.762 11.607 47.648 1.00 39.40 353 PRO A O 1
ATOM 2740 N N . ASP A 1 354 ? 66.440 13.742 47.521 1.00 39.45 354 ASP A N 1
ATOM 2741 C CA . ASP A 1 354 ? 66.137 14.003 48.923 1.00 39.82 354 ASP A CA 1
ATOM 2742 C C . ASP A 1 354 ? 64.621 14.191 49.079 1.00 39.56 354 ASP A C 1
ATOM 2743 O O . ASP A 1 354 ? 64.074 14.049 50.173 1.00 40.00 354 ASP A O 1
ATOM 2748 N N . ARG A 1 355 ? 63.958 14.506 47.971 1.00 38.77 355 ARG A N 1
ATOM 2749 C CA . ARG A 1 355 ? 62.515 14.709 47.975 1.00 37.85 355 ARG A CA 1
ATOM 2750 C C . ARG A 1 355 ? 62.006 14.989 46.558 1.00 36.79 355 ARG A C 1
ATOM 2751 O O . ARG A 1 355 ? 62.785 15.270 45.647 1.00 36.55 355 ARG A O 1
ATOM 2759 N N . ILE A 1 356 ? 60.692 14.909 46.392 1.00 35.55 356 ILE A N 1
ATOM 2760 C CA . ILE A 1 356 ? 60.068 15.188 45.109 1.00 33.95 356 ILE A CA 1
ATOM 2761 C C . ILE A 1 356 ? 58.915 16.164 45.348 1.00 32.94 356 ILE A C 1
ATOM 2762 O O . ILE A 1 356 ? 58.312 16.173 46.420 1.00 32.68 356 ILE A O 1
ATOM 2767 N N . SER A 1 357 ? 58.635 16.988 44.347 1.00 31.01 357 SER A N 1
ATOM 2768 C CA . SER A 1 357 ? 57.547 17.950 44.424 1.00 29.21 357 SER A CA 1
ATOM 2769 C C . SER A 1 357 ? 56.646 17.690 43.217 1.00 27.64 357 SER A C 1
ATOM 2770 O O . SER A 1 357 ? 57.018 16.951 42.306 1.00 27.84 357 SER A O 1
ATOM 2773 N N . ILE A 1 358 ? 55.462 18.286 43.225 1.00 25.81 358 ILE A N 1
ATOM 2774 C CA . ILE A 1 358 ? 54.536 18.127 42.114 1.00 23.93 358 ILE A CA 1
ATOM 2775 C C . ILE A 1 358 ? 54.417 19.477 41.415 1.00 22.77 358 ILE A C 1
ATOM 2776 O O . ILE A 1 358 ? 54.223 20.497 42.062 1.00 22.96 358 ILE A O 1
ATOM 2781 N N . VAL A 1 359 ? 54.550 19.472 40.095 1.00 21.77 359 VAL A N 1
ATOM 2782 C CA . VAL A 1 359 ? 54.441 20.698 39.321 1.00 20.28 359 VAL A CA 1
ATOM 2783 C C . VAL A 1 359 ? 53.337 20.528 38.269 1.00 19.87 359 VAL A C 1
ATOM 2784 O O . VAL A 1 359 ? 53.394 19.616 37.443 1.00 18.98 359 VAL A O 1
ATOM 2788 N N . PRO A 1 360 ? 52.299 21.382 38.320 1.00 19.41 360 PRO A N 1
ATOM 2789 C CA . PRO A 1 360 ? 52.113 22.466 39.290 1.00 19.39 360 PRO A CA 1
ATOM 2790 C C . PRO A 1 360 ? 51.580 21.895 40.626 1.00 19.29 360 PRO A C 1
ATOM 2791 O O . PRO A 1 360 ? 51.032 20.800 40.651 1.00 18.73 360 PRO A O 1
ATOM 2795 N N . ASP A 1 361 ? 51.739 22.636 41.719 1.00 20.31 361 ASP A N 1
ATOM 2796 C CA . ASP A 1 361 ? 51.259 22.155 43.013 1.00 20.81 361 ASP A CA 1
ATOM 2797 C C . ASP A 1 361 ? 49.855 22.698 43.345 1.00 20.53 361 ASP A C 1
ATOM 2798 O O . ASP A 1 361 ? 49.246 22.310 44.330 1.00 19.61 361 ASP A O 1
ATOM 2803 N N . LEU A 1 362 ? 49.358 23.591 42.497 1.00 19.71 362 LEU A N 1
ATOM 2804 C CA . LEU A 1 362 ? 48.038 24.177 42.677 1.00 19.66 362 LEU A CA 1
ATOM 2805 C C . LEU A 1 362 ? 47.559 24.516 41.261 1.00 18.81 362 LEU A C 1
ATOM 2806 O O . LEU A 1 362 ? 48.197 25.303 40.567 1.00 18.73 362 LEU A O 1
ATOM 2811 N N . THR A 1 363 ? 46.451 23.916 40.837 1.00 18.01 363 THR A N 1
ATOM 2812 C CA . THR A 1 363 ? 45.940 24.178 39.495 1.00 16.50 363 THR A CA 1
ATOM 2813 C C . THR A 1 363 ? 44.464 23.766 39.343 1.00 16.49 363 THR A C 1
ATOM 2814 O O . THR A 1 363 ? 43.823 23.341 40.297 1.00 16.44 363 THR A O 1
ATOM 2818 N N . ILE A 1 364 ? 43.938 23.903 38.131 1.00 15.86 364 ILE A N 1
ATOM 2819 C CA . ILE A 1 364 ? 42.554 23.540 37.871 1.00 15.62 364 ILE A CA 1
ATOM 2820 C C . ILE A 1 364 ? 42.431 22.633 36.649 1.00 15.97 364 ILE A C 1
ATOM 2821 O O . ILE A 1 364 ? 43.370 22.474 35.865 1.00 15.37 364 ILE A O 1
ATOM 2826 N N . ALA A 1 365 ? 41.245 22.056 36.519 1.00 15.51 365 ALA A N 1
ATOM 2827 C CA . ALA A 1 365 ? 40.867 21.218 35.390 1.00 15.28 365 ALA A CA 1
ATOM 2828 C C . ALA A 1 365 ? 39.407 21.651 35.243 1.00 15.30 365 ALA A C 1
ATOM 2829 O O . ALA A 1 365 ? 38.830 22.166 36.198 1.00 15.49 365 ALA A O 1
ATOM 2831 N N . ARG A 1 366 ? 38.823 21.486 34.064 1.00 14.64 366 ARG A N 1
ATOM 2832 C CA . ARG A 1 366 ? 37.435 21.886 33.880 1.00 14.59 366 ARG A CA 1
ATOM 2833 C C . ARG A 1 366 ? 36.580 20.802 33.224 1.00 15.06 366 ARG A C 1
ATOM 2834 O O . ARG A 1 366 ? 36.989 20.169 32.244 1.00 14.69 366 ARG A O 1
ATOM 2842 N N . ILE A 1 367 ? 35.386 20.604 33.771 1.00 15.00 367 ILE A N 1
ATOM 2843 C CA . ILE A 1 367 ? 34.452 19.631 33.228 1.00 14.61 367 ILE A CA 1
ATOM 2844 C C . ILE A 1 367 ? 34.069 20.084 31.812 1.00 15.20 367 ILE A C 1
ATOM 2845 O O . ILE A 1 367 ? 34.173 21.267 31.482 1.00 14.40 367 ILE A O 1
ATOM 2850 N N . GLY A 1 368 ? 33.636 19.141 30.982 1.00 14.67 368 GLY A N 1
ATOM 2851 C CA . GLY A 1 368 ? 33.260 19.489 29.625 1.00 15.21 368 GLY A CA 1
ATOM 2852 C C . GLY A 1 368 ? 32.625 18.333 28.882 1.00 15.67 368 GLY A C 1
ATOM 2853 O O . GLY A 1 368 ? 32.250 17.328 29.490 1.00 15.92 368 GLY A O 1
ATOM 2854 N N . GLY A 1 369 ? 32.511 18.475 27.565 1.00 16.05 369 GLY A N 1
ATOM 2855 C CA . GLY A 1 369 ? 31.909 17.430 26.756 1.00 16.13 369 GLY A CA 1
ATOM 2856 C C . GLY A 1 369 ? 30.468 17.173 27.152 1.00 16.63 369 GLY A C 1
ATOM 2857 O O . GLY A 1 369 ? 29.705 18.109 27.369 1.00 16.07 369 GLY A O 1
ATOM 2858 N N . ASN A 1 370 ? 30.106 15.896 27.240 1.00 16.18 370 ASN A N 1
ATOM 2859 C CA . ASN A 1 370 ? 28.759 15.469 27.613 1.00 16.86 370 ASN A CA 1
ATOM 2860 C C . ASN A 1 370 ? 27.671 16.068 26.707 1.00 17.27 370 ASN A C 1
ATOM 2861 O O . ASN A 1 370 ? 26.574 16.395 27.168 1.00 17.81 370 ASN A O 1
ATOM 2866 N N . GLY A 1 371 ? 27.985 16.209 25.422 1.00 16.82 371 GLY A N 1
ATOM 2867 C CA . GLY A 1 371 ? 27.018 16.753 24.487 1.00 17.01 371 GLY A CA 1
ATOM 2868 C C . GLY A 1 371 ? 27.068 18.263 24.366 1.00 17.11 371 GLY A C 1
ATOM 2869 O O . GLY A 1 371 ? 26.387 18.844 23.525 1.00 17.71 371 GLY A O 1
ATOM 2870 N N . GLY A 1 372 ? 27.873 18.898 25.212 1.00 16.71 372 GLY A N 1
ATOM 2871 C CA . GLY A 1 372 ? 28.000 20.343 25.174 1.00 16.89 372 GLY A CA 1
ATOM 2872 C C . GLY A 1 372 ? 29.060 20.762 24.173 1.00 16.90 372 GLY A C 1
ATOM 2873 O O . GLY A 1 372 ? 29.849 19.928 23.732 1.00 16.95 372 GLY A O 1
ATOM 2874 N N . PRO A 1 373 ? 29.112 22.050 23.802 1.00 17.04 373 PRO A N 1
ATOM 2875 C CA . PRO A 1 373 ? 30.085 22.541 22.845 1.00 16.99 373 PRO A CA 1
ATOM 2876 C C . PRO A 1 373 ? 31.445 22.939 23.444 1.00 17.18 373 PRO A C 1
ATOM 2877 O O . PRO A 1 373 ? 32.308 23.432 22.733 1.00 18.36 373 PRO A O 1
ATOM 2881 N N . ILE A 1 374 ? 31.624 22.737 24.744 1.00 16.23 374 ILE A N 1
ATOM 2882 C CA . ILE A 1 374 ? 32.883 23.095 25.389 1.00 15.73 374 ILE A CA 1
ATOM 2883 C C . ILE A 1 374 ? 33.621 21.839 25.862 1.00 16.39 374 ILE A C 1
ATOM 2884 O O . ILE A 1 374 ? 33.148 21.121 26.737 1.00 16.69 374 ILE A O 1
ATOM 2889 N N . PRO A 1 375 ? 34.793 21.562 25.271 1.00 16.17 375 PRO A N 1
ATOM 2890 C CA . PRO A 1 375 ? 35.581 20.394 25.634 1.00 16.17 375 PRO A CA 1
ATOM 2891 C C . PRO A 1 375 ? 36.208 20.471 27.030 1.00 15.78 375 PRO A C 1
ATOM 2892 O O . PRO A 1 375 ? 36.425 21.558 27.577 1.00 15.31 375 PRO A O 1
ATOM 2896 N N . LYS A 1 376 ? 36.494 19.302 27.592 1.00 15.20 376 LYS A N 1
ATOM 2897 C CA . LYS A 1 376 ? 37.126 19.213 28.898 1.00 14.95 376 LYS A CA 1
ATOM 2898 C C . LYS A 1 376 ? 38.498 19.885 28.845 1.00 15.44 376 LYS A C 1
ATOM 2899 O O . LYS A 1 376 ? 39.129 19.960 27.784 1.00 15.68 376 LYS A O 1
ATOM 2905 N N . VAL A 1 377 ? 38.947 20.371 29.994 1.00 14.69 377 VAL A N 1
ATOM 2906 C CA . VAL A 1 377 ? 40.256 20.992 30.108 1.00 14.82 377 VAL A CA 1
ATOM 2907 C C . VAL A 1 377 ? 41.014 20.125 31.116 1.00 14.53 377 VAL A C 1
ATOM 2908 O O . VAL A 1 377 ? 40.701 20.122 32.308 1.00 13.90 377 VAL A O 1
ATOM 2912 N N . PRO A 1 378 ? 42.006 19.361 30.640 1.00 14.32 378 PRO A N 1
ATOM 2913 C CA . PRO A 1 378 ? 42.773 18.507 31.519 1.00 14.76 378 PRO A CA 1
ATOM 2914 C C . PRO A 1 378 ? 43.830 19.285 32.305 1.00 15.34 378 PRO A C 1
ATOM 2915 O O . PRO A 1 378 ? 43.992 20.492 32.132 1.00 14.86 378 PRO A O 1
ATOM 2919 N N . ALA A 1 379 ? 44.545 18.567 33.162 1.00 15.46 379 ALA A N 1
ATOM 2920 C CA . ALA A 1 379 ? 45.610 19.152 33.959 1.00 16.24 379 ALA A CA 1
ATOM 2921 C C . ALA A 1 379 ? 46.763 18.149 33.930 1.00 16.97 379 ALA A C 1
ATOM 2922 O O . ALA A 1 379 ? 46.572 16.977 34.249 1.00 16.98 379 ALA A O 1
ATOM 2924 N N . GLN A 1 380 ? 47.941 18.605 33.521 1.00 17.15 380 GLN A N 1
ATOM 2925 C CA . GLN A 1 380 ? 49.113 17.735 33.463 1.00 17.18 380 GLN A CA 1
ATOM 2926 C C . GLN A 1 380 ? 50.018 17.998 34.670 1.00 17.31 380 GLN A C 1
ATOM 2927 O O . GLN A 1 380 ? 50.300 19.146 35.008 1.00 17.02 380 GLN A O 1
ATOM 2933 N N . PHE A 1 381 ? 50.460 16.922 35.311 1.00 17.50 381 PHE A N 1
ATOM 2934 C CA . PHE A 1 381 ? 51.329 17.016 36.475 1.00 17.99 381 PHE A CA 1
ATOM 2935 C C . PHE A 1 381 ? 52.620 16.234 36.216 1.00 18.48 381 PHE A C 1
ATOM 2936 O O . PHE A 1 381 ? 52.635 15.296 35.423 1.00 18.65 381 PHE A O 1
ATOM 2944 N N . GLU A 1 382 ? 53.691 16.635 36.893 1.00 19.36 382 GLU A N 1
ATOM 2945 C CA . GLU A 1 382 ? 54.979 15.962 36.781 1.00 20.49 382 GLU A CA 1
ATOM 2946 C C . GLU A 1 382 ? 55.666 15.935 38.149 1.00 21.37 382 GLU A C 1
ATOM 2947 O O . GLU A 1 382 ? 55.647 16.918 38.887 1.00 21.24 382 GLU A O 1
ATOM 2953 N N . ALA A 1 383 ? 56.260 14.795 38.479 1.00 22.23 383 ALA A N 1
ATOM 2954 C CA . ALA A 1 383 ? 56.959 14.643 39.744 1.00 22.94 383 ALA A CA 1
ATOM 2955 C C . ALA A 1 383 ? 58.420 15.069 39.546 1.00 23.81 383 ALA A C 1
ATOM 2956 O O . ALA A 1 383 ? 59.169 14.418 38.821 1.00 24.04 383 ALA A O 1
ATOM 2958 N N . MET A 1 384 ? 58.807 16.165 40.188 1.00 24.36 384 MET A N 1
ATOM 2959 C CA . MET A 1 384 ? 60.165 16.677 40.075 1.00 25.52 384 MET A CA 1
ATOM 2960 C C . MET A 1 384 ? 61.007 16.226 41.273 1.00 26.61 384 MET A C 1
ATOM 2961 O O . MET A 1 384 ? 60.524 16.210 42.404 1.00 26.63 384 MET A O 1
ATOM 2966 N N . GLY A 1 385 ? 62.260 15.869 41.010 1.00 27.33 385 GLY A N 1
ATOM 2967 C CA . GLY A 1 385 ? 63.145 15.438 42.078 1.00 28.81 385 GLY A CA 1
ATOM 2968 C C . GLY A 1 385 ? 64.084 16.556 42.487 1.00 29.92 385 GLY A C 1
ATOM 2969 O O . GLY A 1 385 ? 64.388 17.440 41.687 1.00 29.92 385 GLY A O 1
ATOM 2970 N N . TRP A 1 386 ? 64.545 16.529 43.733 1.00 31.16 386 TRP A N 1
ATOM 2971 C CA . TRP A 1 386 ? 65.450 17.564 44.212 1.00 32.51 386 TRP A CA 1
ATOM 2972 C C . TRP A 1 386 ? 66.508 17.027 45.183 1.00 33.94 386 TRP A C 1
ATOM 2973 O O . TRP A 1 386 ? 66.378 15.933 45.730 1.00 33.89 386 TRP A O 1
ATOM 2984 N N . LEU A 1 387 ? 67.556 17.821 45.371 1.00 35.58 387 LEU A N 1
ATOM 2985 C CA . LEU A 1 387 ? 68.629 17.493 46.297 1.00 37.48 387 LEU A CA 1
ATOM 2986 C C . LEU A 1 387 ? 68.694 18.652 47.286 1.00 39.03 387 LEU A C 1
ATOM 2987 O O . LEU A 1 387 ? 68.850 19.807 46.888 1.00 39.21 387 LEU A O 1
ATOM 2992 N N . ASN A 1 388 ? 68.551 18.332 48.566 1.00 40.95 388 ASN A N 1
ATOM 2993 C CA . ASN A 1 388 ? 68.591 19.334 49.618 1.00 43.07 388 ASN A CA 1
ATOM 2994 C C . ASN A 1 388 ? 69.644 20.411 49.306 1.00 43.94 388 ASN A C 1
ATOM 2995 O O . ASN A 1 388 ? 69.382 21.603 49.423 1.00 44.24 388 ASN A O 1
ATOM 3000 N N . GLY A 1 389 ? 70.827 19.973 48.893 1.00 45.29 389 GLY A N 1
ATOM 3001 C CA . GLY A 1 389 ? 71.882 20.915 48.576 1.00 46.65 389 GLY A CA 1
ATOM 3002 C C . GLY A 1 389 ? 72.940 20.956 49.661 1.00 47.87 389 GLY A C 1
ATOM 3003 O O . GLY A 1 389 ? 73.051 20.021 50.455 1.00 47.84 389 GLY A O 1
ATOM 3004 N N . PRO A 1 390 ? 73.735 22.034 49.723 1.00 48.75 390 PRO A N 1
ATOM 3005 C CA . PRO A 1 390 ? 74.788 22.179 50.724 1.00 49.68 390 PRO A CA 1
ATOM 3006 C C . PRO A 1 390 ? 74.269 22.343 52.168 1.00 50.49 390 PRO A C 1
ATOM 3007 O O . PRO A 1 390 ? 74.680 21.621 53.077 1.00 50.52 390 PRO A O 1
ATOM 3011 N N . ASP A 1 391 ? 73.366 23.298 52.356 1.00 51.38 391 ASP A N 1
ATOM 3012 C CA . ASP A 1 391 ? 72.796 23.584 53.668 1.00 52.34 391 ASP A CA 1
ATOM 3013 C C . ASP A 1 391 ? 71.586 22.707 54.002 1.00 52.72 391 ASP A C 1
ATOM 3014 O O . ASP A 1 391 ? 70.709 23.133 54.750 1.00 52.97 391 ASP A O 1
ATOM 3019 N N . GLY A 1 392 ? 71.549 21.490 53.470 1.00 53.05 392 GLY A N 1
ATOM 3020 C CA . GLY A 1 392 ? 70.404 20.635 53.726 1.00 53.41 392 GLY A CA 1
ATOM 3021 C C . GLY A 1 392 ? 69.222 21.367 53.121 1.00 53.67 392 GLY A C 1
ATOM 3022 O O . GLY A 1 392 ? 68.868 21.140 51.972 1.00 54.06 392 GLY A O 1
ATOM 3023 N N . GLN A 1 393 ? 68.616 22.253 53.902 1.00 53.69 393 GLN A N 1
ATOM 3024 C CA . GLN A 1 393 ? 67.498 23.070 53.438 1.00 53.64 393 GLN A CA 1
ATOM 3025 C C . GLN A 1 393 ? 66.330 22.307 52.781 1.00 53.64 393 GLN A C 1
ATOM 3026 O O . GLN A 1 393 ? 65.695 22.836 51.876 1.00 53.77 393 GLN A O 1
ATOM 3032 N N . PRO A 1 394 ? 66.026 21.079 53.238 1.00 53.58 394 PRO A N 1
ATOM 3033 C CA . PRO A 1 394 ? 64.927 20.320 52.639 1.00 53.50 394 PRO A CA 1
ATOM 3034 C C . PRO A 1 394 ? 63.752 21.190 52.141 1.00 53.45 394 PRO A C 1
ATOM 3035 O O . PRO A 1 394 ? 62.726 21.305 52.809 1.00 53.47 394 PRO A O 1
ATOM 3039 N N . GLY A 1 395 ? 63.927 21.790 50.965 1.00 53.32 395 GLY A N 1
ATOM 3040 C CA . GLY A 1 395 ? 62.897 22.636 50.390 1.00 53.18 395 GLY A CA 1
ATOM 3041 C C . GLY A 1 395 ? 63.074 24.134 50.588 1.00 53.01 395 GLY A C 1
ATOM 3042 O O . GLY A 1 395 ? 62.244 24.770 51.233 1.00 53.21 395 GLY A O 1
ATOM 3043 N N . THR A 1 396 ? 64.148 24.705 50.043 1.00 52.81 396 THR A N 1
ATOM 3044 C CA . THR A 1 396 ? 64.387 26.146 50.157 1.00 52.51 396 THR A CA 1
ATOM 3045 C C . THR A 1 396 ? 64.942 26.722 48.836 1.00 52.29 396 THR A C 1
ATOM 3046 O O . THR A 1 396 ? 65.003 26.025 47.825 1.00 52.45 396 THR A O 1
ATOM 3050 N N . GLY A 1 397 ? 65.346 27.989 48.862 1.00 52.02 397 GLY A N 1
ATOM 3051 C CA . GLY A 1 397 ? 65.865 28.626 47.662 1.00 51.49 397 GLY A CA 1
ATOM 3052 C C . GLY A 1 397 ? 67.346 28.414 47.407 1.00 51.06 397 GLY A C 1
ATOM 3053 O O . GLY A 1 397 ? 68.105 29.373 47.279 1.00 51.39 397 GLY A O 1
ATOM 3054 N N . ASP A 1 398 ? 67.757 27.154 47.319 1.00 50.29 398 ASP A N 1
ATOM 3055 C CA . ASP A 1 398 ? 69.155 26.819 47.079 1.00 49.21 398 ASP A CA 1
ATOM 3056 C C . ASP A 1 398 ? 69.260 25.342 46.655 1.00 48.10 398 ASP A C 1
ATOM 3057 O O . ASP A 1 398 ? 70.342 24.846 46.342 1.00 48.20 398 ASP A O 1
ATOM 3062 N N . ASP A 1 399 ? 68.119 24.659 46.650 1.00 46.65 399 ASP A N 1
ATOM 3063 C CA . ASP A 1 399 ? 68.056 23.250 46.277 1.00 44.85 399 ASP A CA 1
ATOM 3064 C C . ASP A 1 399 ? 68.545 23.023 44.838 1.00 43.22 399 ASP A C 1
ATOM 3065 O O . ASP A 1 399 ? 68.588 23.949 44.032 1.00 43.24 399 ASP A O 1
ATOM 3070 N N . ILE A 1 400 ? 68.906 21.781 44.537 1.00 41.34 400 ILE A N 1
ATOM 3071 C CA . ILE A 1 400 ? 69.392 21.415 43.213 1.00 39.22 400 ILE A CA 1
ATOM 3072 C C . ILE A 1 400 ? 68.335 20.561 42.496 1.00 37.47 400 ILE A C 1
ATOM 3073 O O . ILE A 1 400 ? 67.903 19.539 43.014 1.00 37.14 400 ILE A O 1
ATOM 3078 N N . ALA A 1 401 ? 67.928 20.995 41.308 1.00 35.81 401 ALA A N 1
ATOM 3079 C CA . ALA A 1 401 ? 66.920 20.277 40.535 1.00 34.07 401 ALA A CA 1
ATOM 3080 C C . ALA A 1 401 ? 67.484 19.009 39.875 1.00 32.83 401 ALA A C 1
ATOM 3081 O O . ALA A 1 401 ? 68.603 19.010 39.366 1.00 32.54 401 ALA A O 1
ATOM 3083 N N . LEU A 1 402 ? 66.694 17.939 39.891 1.00 31.12 402 LEU A N 1
ATOM 3084 C CA . LEU A 1 402 ? 67.101 16.675 39.288 1.00 30.01 402 LEU A CA 1
ATOM 3085 C C . LEU A 1 402 ? 66.250 16.353 38.051 1.00 28.93 402 LEU A C 1
ATOM 3086 O O . LEU A 1 402 ? 66.575 15.451 37.281 1.00 28.11 402 LEU A O 1
ATOM 3091 N N . GLY A 1 403 ? 65.163 17.098 37.875 1.00 27.67 403 GLY A N 1
ATOM 3092 C CA . GLY A 1 403 ? 64.299 16.870 36.733 1.00 27.05 403 GLY A CA 1
ATOM 3093 C C . GLY A 1 403 ? 63.098 16.008 37.059 1.00 26.62 403 GLY A C 1
ATOM 3094 O O . GLY A 1 403 ? 62.908 15.594 38.205 1.00 25.97 403 GLY A O 1
ATOM 3095 N N . ALA A 1 404 ? 62.287 15.735 36.043 1.00 26.13 404 ALA A N 1
ATOM 3096 C CA . ALA A 1 404 ? 61.085 14.926 36.202 1.00 26.37 404 ALA A CA 1
ATOM 3097 C C . ALA A 1 404 ? 61.405 13.430 36.331 1.00 26.91 404 ALA A C 1
ATOM 3098 O O . ALA A 1 404 ? 62.261 12.906 35.624 1.00 26.31 404 ALA A O 1
ATOM 3100 N N . PHE A 1 405 ? 60.704 12.760 37.239 1.00 27.48 405 PHE A N 1
ATOM 3101 C CA . PHE A 1 405 ? 60.895 11.332 37.460 1.00 28.32 405 PHE A CA 1
ATOM 3102 C C . PHE A 1 405 ? 59.606 10.561 37.173 1.00 29.34 405 PHE A C 1
ATOM 3103 O O . PHE A 1 405 ? 58.506 11.057 37.425 1.00 28.96 405 PHE A O 1
ATOM 3111 N N . PRO A 1 406 ? 59.729 9.340 36.631 1.00 29.74 406 PRO A N 1
ATOM 3112 C CA . PRO A 1 406 ? 58.541 8.554 36.349 1.00 30.29 406 PRO A CA 1
ATOM 3113 C C . PRO A 1 406 ? 57.881 8.286 37.713 1.00 30.30 406 PRO A C 1
ATOM 3114 O O . PRO A 1 406 ? 58.575 8.202 38.724 1.00 30.33 406 PRO A O 1
ATOM 3118 N N . ALA A 1 407 ? 56.561 8.161 37.749 1.00 30.54 407 ALA A N 1
ATOM 3119 C CA . ALA A 1 407 ? 55.901 7.924 39.024 1.00 30.41 407 ALA A CA 1
ATOM 3120 C C . ALA A 1 407 ? 54.496 7.349 38.893 1.00 30.21 407 ALA A C 1
ATOM 3121 O O . ALA A 1 407 ? 53.923 7.311 37.809 1.00 30.25 407 ALA A O 1
ATOM 3123 N N . SER A 1 408 ? 53.966 6.891 40.022 1.00 30.28 408 SER A N 1
ATOM 3124 C CA . SER A 1 408 ? 52.622 6.338 40.083 1.00 30.13 408 SER A CA 1
ATOM 3125 C C . SER A 1 408 ? 51.736 7.508 40.528 1.00 29.14 408 SER A C 1
ATOM 3126 O O . SER A 1 408 ? 52.073 8.215 41.473 1.00 29.15 408 SER A O 1
ATOM 3129 N N . TRP A 1 409 ? 50.617 7.708 39.844 1.00 28.68 409 TRP A N 1
ATOM 3130 C CA . TRP A 1 409 ? 49.736 8.812 40.185 1.00 28.38 409 TRP A CA 1
ATOM 3131 C C . TRP A 1 409 ? 48.368 8.374 40.706 1.00 28.46 409 TRP A C 1
ATOM 3132 O O . TRP A 1 409 ? 47.808 7.372 40.263 1.00 29.11 409 TRP A O 1
ATOM 3143 N N . ALA A 1 410 ? 47.844 9.151 41.647 1.00 28.44 410 ALA A N 1
ATOM 3144 C CA . ALA A 1 410 ? 46.547 8.869 42.238 1.00 28.12 410 ALA A CA 1
ATOM 3145 C C . ALA A 1 410 ? 45.889 10.175 42.703 1.00 27.67 410 ALA A C 1
ATOM 3146 O O . ALA A 1 410 ? 46.565 11.171 42.950 1.00 27.71 410 ALA A O 1
ATOM 3148 N N . THR A 1 411 ? 44.567 10.152 42.811 1.00 27.34 411 THR A N 1
ATOM 3149 C CA . THR A 1 411 ? 43.815 11.312 43.262 1.00 27.26 411 THR A CA 1
ATOM 3150 C C . THR A 1 411 ? 43.023 10.913 44.507 1.00 27.47 411 THR A C 1
ATOM 3151 O O . THR A 1 411 ? 42.725 9.737 44.712 1.00 27.48 411 THR A O 1
ATOM 3155 N N . ASP A 1 412 ? 42.694 11.898 45.331 1.00 27.14 412 ASP A N 1
ATOM 3156 C CA . ASP A 1 412 ? 41.925 11.652 46.542 1.00 27.67 412 ASP A CA 1
ATOM 3157 C C . ASP A 1 412 ? 41.316 12.984 46.996 1.00 27.55 412 ASP A C 1
ATOM 3158 O O . ASP A 1 412 ? 41.714 14.048 46.524 1.00 26.92 412 ASP A O 1
ATOM 3163 N N . ASN A 1 413 ? 40.344 12.913 47.896 1.00 27.43 413 ASN A N 1
ATOM 3164 C CA . ASN A 1 413 ? 39.688 14.112 48.391 1.00 27.01 413 ASN A CA 1
ATOM 3165 C C . ASN A 1 413 ? 40.686 14.994 49.146 1.00 27.04 413 ASN A C 1
ATOM 3166 O O . ASN A 1 413 ? 41.547 14.495 49.868 1.00 26.89 413 ASN A O 1
ATOM 3171 N N . PHE A 1 414 ? 40.569 16.305 48.962 1.00 26.91 414 PHE A N 1
ATOM 3172 C CA . PHE A 1 414 ? 41.473 17.240 49.615 1.00 27.85 414 PHE A CA 1
ATOM 3173 C C . PHE A 1 414 ? 41.270 17.292 51.135 1.00 28.43 414 PHE A C 1
ATOM 3174 O O . PHE A 1 414 ? 42.233 17.410 51.889 1.00 28.28 414 PHE A O 1
ATOM 3182 N N . ASP A 1 415 ? 40.014 17.216 51.566 1.00 29.39 415 ASP A N 1
ATOM 3183 C CA . ASP A 1 415 ? 39.685 17.253 52.986 1.00 30.42 415 ASP A CA 1
ATOM 3184 C C . ASP A 1 415 ? 38.419 16.440 53.306 1.00 30.84 415 ASP A C 1
ATOM 3185 O O . ASP A 1 415 ? 37.810 15.851 52.415 1.00 30.32 415 ASP A O 1
ATOM 3190 N N . GLU A 1 416 ? 38.043 16.417 54.583 1.00 32.04 416 GLU A N 1
ATOM 3191 C CA . GLU A 1 416 ? 36.865 15.679 55.037 1.00 32.93 416 GLU A CA 1
ATOM 3192 C C . GLU A 1 416 ? 35.593 16.061 54.272 1.00 32.64 416 GLU A C 1
ATOM 3193 O O . GLU A 1 416 ? 34.798 15.199 53.908 1.00 31.94 416 GLU A O 1
ATOM 3199 N N . GLU A 1 417 ? 35.408 17.359 54.055 1.00 32.77 417 GLU A N 1
ATOM 3200 C CA . GLU A 1 417 ? 34.239 17.862 53.345 1.00 33.24 417 GLU A CA 1
ATOM 3201 C C . GLU A 1 417 ? 34.153 17.254 51.940 1.00 32.80 417 GLU A C 1
ATOM 3202 O O . GLU A 1 417 ? 33.104 16.772 51.524 1.00 31.83 417 GLU A O 1
ATOM 3208 N N . ALA A 1 418 ? 35.270 17.286 51.222 1.00 32.42 418 ALA A N 1
ATOM 3209 C CA . ALA A 1 418 ? 35.320 16.735 49.877 1.00 32.45 418 ALA A CA 1
ATOM 3210 C C . ALA A 1 418 ? 35.034 15.227 49.925 1.00 32.44 418 ALA A C 1
ATOM 3211 O O . ALA A 1 418 ? 34.372 14.688 49.045 1.00 32.11 418 ALA A O 1
ATOM 3213 N N . GLU A 1 419 ? 35.533 14.562 50.964 1.00 33.00 419 GLU A N 1
ATOM 3214 C CA . GLU A 1 419 ? 35.327 13.125 51.114 1.00 33.51 419 GLU A CA 1
ATOM 3215 C C . GLU A 1 419 ? 33.843 12.797 51.333 1.00 33.46 419 GLU A C 1
ATOM 3216 O O . GLU A 1 419 ? 33.338 11.810 50.807 1.00 33.05 419 GLU A O 1
ATOM 3222 N N . LYS A 1 420 ? 33.160 13.629 52.115 1.00 33.44 420 LYS A N 1
ATOM 3223 C CA . LYS A 1 420 ? 31.741 13.428 52.376 1.00 33.42 420 LYS A CA 1
ATOM 3224 C C . LYS A 1 420 ? 30.989 13.507 51.041 1.00 32.91 420 LYS A C 1
ATOM 3225 O O . LYS A 1 420 ? 30.084 12.719 50.776 1.00 32.60 420 LYS A O 1
ATOM 3231 N N . MET A 1 421 ? 31.381 14.473 50.213 1.00 32.03 421 MET A N 1
ATOM 3232 C CA . MET A 1 421 ? 30.767 14.669 48.904 1.00 31.22 421 MET A CA 1
ATOM 3233 C C . MET A 1 421 ? 31.251 13.621 47.895 1.00 30.30 421 MET A C 1
ATOM 3234 O O . MET A 1 421 ? 30.677 13.480 46.819 1.00 30.21 421 MET A O 1
ATOM 3239 N N . GLN A 1 422 ? 32.307 12.900 48.256 1.00 29.27 422 GLN A N 1
ATOM 3240 C CA . GLN A 1 422 ? 32.874 11.882 47.382 1.00 28.59 422 GLN A CA 1
ATOM 3241 C C . GLN A 1 422 ? 33.390 12.516 46.079 1.00 27.21 422 GLN A C 1
ATOM 3242 O O . GLN A 1 422 ? 33.199 11.967 44.997 1.00 27.34 422 GLN A O 1
ATOM 3248 N N . ASP A 1 423 ? 34.040 13.669 46.199 1.00 26.05 423 ASP A N 1
ATOM 3249 C CA . ASP A 1 423 ? 34.568 14.360 45.029 1.00 24.94 423 ASP A CA 1
ATOM 3250 C C . ASP A 1 423 ? 35.493 13.462 44.187 1.00 25.04 423 ASP A C 1
ATOM 3251 O O . ASP A 1 423 ? 35.344 13.383 42.973 1.00 25.46 423 ASP A O 1
ATOM 3256 N N . ALA A 1 424 ? 36.437 12.794 44.843 1.00 25.63 424 ALA A N 1
ATOM 3257 C CA . ALA A 1 424 ? 37.384 11.919 44.152 1.00 25.76 424 ALA A CA 1
ATOM 3258 C C . ALA A 1 424 ? 36.682 10.854 43.293 1.00 25.99 424 ALA A C 1
ATOM 3259 O O . ALA A 1 424 ? 37.235 10.381 42.299 1.00 26.11 424 ALA A O 1
ATOM 3261 N N . LYS A 1 425 ? 35.466 10.490 43.680 1.00 25.84 425 LYS A N 1
ATOM 3262 C CA . LYS A 1 425 ? 34.707 9.485 42.950 1.00 25.79 425 LYS A CA 1
ATOM 3263 C C . LYS A 1 425 ? 34.076 10.010 41.651 1.00 25.26 425 LYS A C 1
ATOM 3264 O O . LYS A 1 425 ? 33.996 9.284 40.663 1.00 25.06 425 LYS A O 1
ATOM 3270 N N . TYR A 1 426 ? 33.640 11.268 41.655 1.00 24.39 426 TYR A N 1
ATOM 3271 C CA . TYR A 1 426 ? 32.993 11.839 40.475 1.00 24.20 426 TYR A CA 1
ATOM 3272 C C . TYR A 1 426 ? 33.784 12.887 39.685 1.00 23.39 426 TYR A C 1
ATOM 3273 O O . TYR A 1 426 ? 33.424 13.194 38.556 1.00 23.67 426 TYR A O 1
ATOM 3282 N N . ALA A 1 427 ? 34.844 13.426 40.277 1.00 23.37 427 ALA A N 1
ATOM 3283 C CA . ALA A 1 427 ? 35.625 14.486 39.640 1.00 23.11 427 ALA A CA 1
ATOM 3284 C C . ALA A 1 427 ? 36.585 14.111 38.493 1.00 23.11 427 ALA A C 1
ATOM 3285 O O . ALA A 1 427 ? 37.101 14.995 37.817 1.00 23.14 427 ALA A O 1
ATOM 3287 N N . GLY A 1 428 ? 36.820 12.823 38.276 1.00 22.42 428 GLY A N 1
ATOM 3288 C CA . GLY A 1 428 ? 37.715 12.426 37.203 1.00 22.29 428 GLY A CA 1
ATOM 3289 C C . GLY A 1 428 ? 38.832 11.515 37.671 1.00 22.50 428 GLY A C 1
ATOM 3290 O O . GLY A 1 428 ? 38.820 11.034 38.802 1.00 22.22 428 GLY A O 1
ATOM 3291 N N . SER A 1 429 ? 39.813 11.285 36.805 1.00 22.31 429 SER A N 1
ATOM 3292 C CA . SER A 1 429 ? 40.924 10.409 37.151 1.00 22.72 429 SER A CA 1
ATOM 3293 C C . SER A 1 429 ? 42.244 10.842 36.501 1.00 22.68 429 SER A C 1
ATOM 3294 O O . SER A 1 429 ? 42.257 11.558 35.503 1.00 22.48 429 SER A O 1
ATOM 3297 N N . ILE A 1 430 ? 43.345 10.386 37.084 1.00 22.92 430 ILE A N 1
ATOM 3298 C CA . ILE A 1 430 ? 44.672 10.710 36.587 1.00 23.15 430 ILE A CA 1
ATOM 3299 C C . ILE A 1 430 ? 45.349 9.412 36.118 1.00 24.41 430 ILE A C 1
ATOM 3300 O O . ILE A 1 430 ? 45.236 8.377 36.779 1.00 24.17 430 ILE A O 1
ATOM 3305 N N . ASP A 1 431 ? 46.037 9.470 34.981 1.00 24.83 431 ASP A N 1
ATOM 3306 C CA . ASP A 1 431 ? 46.704 8.282 34.460 1.00 25.65 431 ASP A CA 1
ATOM 3307 C C . ASP A 1 431 ? 48.156 8.161 34.937 1.00 26.42 431 ASP A C 1
ATOM 3308 O O . ASP A 1 431 ? 48.628 8.965 35.739 1.00 26.15 431 ASP A O 1
ATOM 3313 N N . ASP A 1 432 ? 48.848 7.147 34.426 1.00 27.10 432 ASP A N 1
ATOM 3314 C CA . ASP A 1 432 ? 50.230 6.872 34.796 1.00 28.32 432 ASP A CA 1
ATOM 3315 C C . ASP A 1 432 ? 51.246 7.920 34.314 1.00 27.78 432 ASP A C 1
ATOM 3316 O O . ASP A 1 432 ? 52.405 7.890 34.722 1.00 28.01 432 ASP A O 1
ATOM 3321 N N . THR A 1 433 ? 50.816 8.827 33.442 1.00 27.34 433 THR A N 1
ATOM 3322 C CA . THR A 1 433 ? 51.713 9.862 32.936 1.00 26.72 433 THR A CA 1
ATOM 3323 C C . THR A 1 433 ? 51.516 11.173 33.712 1.00 25.89 433 THR A C 1
ATOM 3324 O O . THR A 1 433 ? 52.173 12.175 33.433 1.00 25.91 433 THR A O 1
ATOM 3328 N N . GLY A 1 434 ? 50.611 11.149 34.686 1.00 24.21 434 GLY A N 1
ATOM 3329 C CA . GLY A 1 434 ? 50.347 12.336 35.476 1.00 22.94 434 GLY A CA 1
ATOM 3330 C C . GLY A 1 434 ? 49.304 13.236 34.839 1.00 21.84 434 GLY A C 1
ATOM 3331 O O . GLY A 1 434 ? 49.134 14.381 35.249 1.00 21.05 434 GLY A O 1
ATOM 3332 N N . LEU A 1 435 ? 48.604 12.720 33.833 1.00 20.51 435 LEU A N 1
ATOM 3333 C CA . LEU A 1 435 ? 47.575 13.496 33.150 1.00 19.95 435 LEU A CA 1
ATOM 3334 C C . LEU A 1 435 ? 46.192 13.280 33.778 1.00 19.52 435 LEU A C 1
ATOM 3335 O O . LEU A 1 435 ? 45.667 12.169 33.775 1.00 18.85 435 LEU A O 1
ATOM 3340 N N . PHE A 1 436 ? 45.612 14.353 34.304 1.00 18.45 436 PHE A N 1
ATOM 3341 C CA . PHE A 1 436 ? 44.295 14.276 34.921 1.00 18.34 436 PHE A CA 1
ATOM 3342 C C . PHE A 1 436 ? 43.189 14.659 33.930 1.00 17.85 436 PHE A C 1
ATOM 3343 O O . PHE A 1 436 ? 43.211 15.747 33.347 1.00 17.19 436 PHE A O 1
ATOM 3351 N N . THR A 1 437 ? 42.225 13.761 33.755 1.00 17.85 437 THR A N 1
ATOM 3352 C CA . THR A 1 437 ? 41.105 13.999 32.857 1.00 17.98 437 THR A CA 1
ATOM 3353 C C . THR A 1 437 ? 39.840 14.238 33.699 1.00 18.21 437 THR A C 1
ATOM 3354 O O . THR A 1 437 ? 39.412 13.364 34.463 1.00 17.68 437 THR A O 1
ATOM 3358 N N . PRO A 1 438 ? 39.240 15.432 33.577 1.00 17.57 438 PRO A N 1
ATOM 3359 C CA . PRO A 1 438 ? 38.040 15.732 34.344 1.00 17.45 438 PRO A CA 1
ATOM 3360 C C . PRO A 1 438 ? 36.816 14.939 33.868 1.00 17.15 438 PRO A C 1
ATOM 3361 O O . PRO A 1 438 ? 36.863 14.249 32.850 1.00 16.78 438 PRO A O 1
ATOM 3365 N N . ALA A 1 439 ? 35.723 15.058 34.616 1.00 17.40 439 ALA A N 1
ATOM 3366 C CA . ALA A 1 439 ? 34.490 14.352 34.300 1.00 18.00 439 ALA A CA 1
ATOM 3367 C C . ALA A 1 439 ? 33.568 15.146 33.353 1.00 18.34 439 ALA A C 1
ATOM 3368 O O . ALA A 1 439 ? 33.887 16.263 32.939 1.00 18.03 439 ALA A O 1
ATOM 3370 N N . GLU A 1 440 ? 32.429 14.546 33.017 1.00 18.51 440 GLU A N 1
ATOM 3371 C CA . GLU A 1 440 ? 31.458 15.165 32.123 1.00 18.83 440 GLU A CA 1
ATOM 3372 C C . GLU A 1 440 ? 30.831 16.421 32.746 1.00 18.55 440 GLU A C 1
ATOM 3373 O O . GLU A 1 440 ? 30.658 16.502 33.958 1.00 17.94 440 GLU A O 1
ATOM 3379 N N . ALA A 1 441 ? 30.492 17.387 31.899 1.00 17.70 441 ALA A N 1
ATOM 3380 C CA . ALA A 1 441 ? 29.887 18.633 32.357 1.00 17.55 441 ALA A CA 1
ATOM 3381 C C . ALA A 1 441 ? 28.382 18.455 32.608 1.00 17.67 441 ALA A C 1
ATOM 3382 O O . ALA A 1 441 ? 27.815 17.400 32.325 1.00 17.85 441 ALA A O 1
ATOM 3384 N N . GLY A 1 442 ? 27.756 19.495 33.152 1.00 17.22 442 GLY A N 1
ATOM 3385 C CA . GLY A 1 442 ? 26.331 19.450 33.415 1.00 17.75 442 GLY A CA 1
ATOM 3386 C C . GLY A 1 442 ? 25.945 18.949 34.792 1.00 17.96 442 GLY A C 1
ATOM 3387 O O . GLY A 1 442 ? 26.750 18.341 35.491 1.00 17.59 442 GLY A O 1
ATOM 3388 N N . PRO A 1 443 ? 24.697 19.199 35.212 1.00 18.93 443 PRO A N 1
ATOM 3389 C CA . PRO A 1 443 ? 24.257 18.744 36.522 1.00 20.39 443 PRO A CA 1
ATOM 3390 C C . PRO A 1 443 ? 24.292 17.212 36.573 1.00 21.72 443 PRO A C 1
ATOM 3391 O O . PRO A 1 443 ? 23.936 16.559 35.604 1.00 22.24 443 PRO A O 1
ATOM 3395 N N . ASN A 1 444 ? 24.731 16.648 37.691 1.00 23.28 444 ASN A N 1
ATOM 3396 C CA . ASN A 1 444 ? 24.757 15.197 37.814 1.00 25.06 444 ASN A CA 1
ATOM 3397 C C . ASN A 1 444 ? 23.669 14.803 38.826 1.00 26.44 444 ASN A C 1
ATOM 3398 O O . ASN A 1 444 ? 23.798 15.064 40.017 1.00 25.94 444 ASN A O 1
ATOM 3403 N N . PRO A 1 445 ? 22.585 14.171 38.350 1.00 28.15 445 PRO A N 1
ATOM 3404 C CA . PRO A 1 445 ? 21.489 13.755 39.224 1.00 29.21 445 PRO A CA 1
ATOM 3405 C C . PRO A 1 445 ? 21.899 12.786 40.353 1.00 30.00 445 PRO A C 1
ATOM 3406 O O . PRO A 1 445 ? 21.181 12.636 41.342 1.00 30.68 445 PRO A O 1
ATOM 3410 N N . GLU A 1 446 ? 23.053 12.147 40.201 1.00 30.53 446 GLU A N 1
ATOM 3411 C CA . GLU A 1 446 ? 23.541 11.207 41.205 1.00 30.84 446 GLU A CA 1
ATOM 3412 C C . GLU A 1 446 ? 24.130 11.892 42.444 1.00 30.08 446 GLU A C 1
ATOM 3413 O O . GLU A 1 446 ? 24.249 11.276 43.500 1.00 29.73 446 GLU A O 1
ATOM 3419 N N . ARG A 1 447 ? 24.494 13.163 42.313 1.00 28.71 447 ARG A N 1
ATOM 3420 C CA . ARG A 1 447 ? 25.077 13.884 43.436 1.00 27.29 447 ARG A CA 1
ATOM 3421 C C . ARG A 1 447 ? 24.047 14.766 44.150 1.00 27.19 447 ARG A C 1
ATOM 3422 O O . ARG A 1 447 ? 23.023 15.130 43.579 1.00 27.01 447 ARG A O 1
ATOM 3430 N N . PRO A 1 448 ? 24.313 15.110 45.416 1.00 27.09 448 PRO A N 1
ATOM 3431 C CA . PRO A 1 448 ? 23.382 15.951 46.151 1.00 26.76 448 PRO A CA 1
ATOM 3432 C C . PRO A 1 448 ? 23.189 17.299 45.436 1.00 26.24 448 PRO A C 1
ATOM 3433 O O . PRO A 1 448 ? 24.141 17.866 44.888 1.00 25.66 448 PRO A O 1
ATOM 3437 N N . MET A 1 449 ? 21.951 17.786 45.443 1.00 25.42 449 MET A N 1
ATOM 3438 C CA . MET A 1 449 ? 21.600 19.041 44.791 1.00 24.94 449 MET A CA 1
ATOM 3439 C C . MET A 1 449 ? 21.844 18.902 43.272 1.00 24.78 449 MET A C 1
ATOM 3440 O O . MET A 1 449 ? 21.822 19.885 42.538 1.00 24.67 449 MET A O 1
ATOM 3445 N N . GLN A 1 450 ? 22.046 17.662 42.825 1.00 24.23 450 GLN A N 1
ATOM 3446 C CA . GLN A 1 450 ? 22.317 17.361 41.417 1.00 24.31 450 GLN A CA 1
ATOM 3447 C C . GLN A 1 450 ? 23.514 18.198 40.948 1.00 23.07 450 GLN A C 1
ATOM 3448 O O . GLN A 1 450 ? 23.587 18.596 39.784 1.00 22.95 450 GLN A O 1
ATOM 3454 N N . THR A 1 451 ? 24.446 18.448 41.859 1.00 21.47 451 THR A N 1
ATOM 3455 C CA . THR A 1 451 ? 25.601 19.263 41.534 1.00 19.84 451 THR A CA 1
ATOM 3456 C C . THR A 1 451 ? 26.520 18.641 40.465 1.00 19.58 451 THR A C 1
ATOM 3457 O O . THR A 1 451 ? 26.450 17.444 40.163 1.00 18.45 451 THR A O 1
ATOM 3461 N N . ASN A 1 452 ? 27.368 19.484 39.889 1.00 18.56 452 ASN A N 1
ATOM 3462 C CA . ASN A 1 452 ? 28.287 19.067 38.840 1.00 18.23 452 ASN A CA 1
ATOM 3463 C C . ASN A 1 452 ? 29.373 18.130 39.352 1.00 18.40 452 ASN A C 1
ATOM 3464 O O . ASN A 1 452 ? 29.563 17.973 40.552 1.00 18.56 452 ASN A O 1
ATOM 3469 N N . ASN A 1 453 ? 30.094 17.533 38.412 1.00 19.00 453 ASN A N 1
ATOM 3470 C CA . ASN A 1 453 ? 31.184 16.629 38.737 1.00 19.30 453 ASN A CA 1
ATOM 3471 C C . ASN A 1 453 ? 32.446 17.420 39.097 1.00 19.59 453 ASN A C 1
ATOM 3472 O O . ASN A 1 453 ? 33.553 17.083 38.666 1.00 19.86 453 ASN A O 1
ATOM 3477 N N . ALA A 1 454 ? 32.262 18.481 39.877 1.00 19.19 454 ALA A N 1
ATOM 3478 C CA . ALA A 1 454 ? 33.377 19.303 40.316 1.00 19.17 454 ALA A CA 1
ATOM 3479 C C . ALA A 1 454 ? 33.926 18.650 41.583 1.00 20.03 454 ALA A C 1
ATOM 3480 O O . ALA A 1 454 ? 33.269 17.794 42.176 1.00 19.93 454 ALA A O 1
ATOM 3482 N N . GLY A 1 455 ? 35.122 19.053 41.992 1.00 19.68 455 GLY A N 1
ATOM 3483 C CA . GLY A 1 455 ? 35.698 18.467 43.182 1.00 19.88 455 GLY A CA 1
ATOM 3484 C C . GLY A 1 455 ? 36.939 19.154 43.704 1.00 20.04 455 GLY A C 1
ATOM 3485 O O . GLY A 1 455 ? 37.715 19.746 42.950 1.00 18.63 455 GLY A O 1
ATOM 3486 N N . ASN A 1 456 ? 37.109 19.070 45.019 1.00 20.07 456 ASN A N 1
ATOM 3487 C CA . ASN A 1 456 ? 38.250 19.643 45.710 1.00 20.96 456 ASN A CA 1
ATOM 3488 C C . ASN A 1 456 ? 39.172 18.429 45.892 1.00 21.69 456 ASN A C 1
ATOM 3489 O O . ASN A 1 456 ? 38.995 17.638 46.815 1.00 21.75 456 ASN A O 1
ATOM 3494 N N . LEU A 1 457 ? 40.151 18.295 45.005 1.00 22.08 457 LEU A N 1
ATOM 3495 C CA . LEU A 1 457 ? 41.035 17.142 45.036 1.00 22.99 457 LEU A CA 1
ATOM 3496 C C . LEU A 1 457 ? 42.491 17.365 45.436 1.00 23.84 457 LEU A C 1
ATOM 3497 O O . LEU A 1 457 ? 42.983 18.486 45.527 1.00 23.91 457 LEU A O 1
ATOM 3502 N N . LYS A 1 458 ? 43.160 16.243 45.670 1.00 25.10 458 LYS A N 1
ATOM 3503 C CA . LYS A 1 458 ? 44.563 16.215 46.028 1.00 26.18 458 LYS A CA 1
ATOM 3504 C C . LYS A 1 458 ? 45.202 15.212 45.052 1.00 26.23 458 LYS A C 1
ATOM 3505 O O . LYS A 1 458 ? 44.656 14.136 44.817 1.00 25.76 458 LYS A O 1
ATOM 3511 N N . VAL A 1 459 ? 46.332 15.594 44.468 1.00 26.55 459 VAL A N 1
ATOM 3512 C CA . VAL A 1 459 ? 47.046 14.731 43.535 1.00 27.38 459 VAL A CA 1
ATOM 3513 C C . VAL A 1 459 ? 48.286 14.220 44.270 1.00 28.04 459 VAL A C 1
ATOM 3514 O O . VAL A 1 459 ? 49.055 15.005 44.824 1.00 28.24 459 VAL A O 1
ATOM 3518 N N . ILE A 1 460 ? 48.455 12.902 44.282 1.00 29.73 460 ILE A N 1
ATOM 3519 C CA . ILE A 1 460 ? 49.581 12.275 44.960 1.00 30.87 460 ILE A CA 1
ATOM 3520 C C . ILE A 1 460 ? 50.487 11.527 43.977 1.00 31.82 460 ILE A C 1
ATOM 3521 O O . ILE A 1 460 ? 50.026 10.686 43.211 1.00 31.32 460 ILE A O 1
ATOM 3526 N N . ALA A 1 461 ? 51.775 11.844 44.012 1.00 33.87 461 ALA A N 1
ATOM 3527 C CA . ALA A 1 461 ? 52.741 11.187 43.143 1.00 36.15 461 ALA A CA 1
ATOM 3528 C C . ALA A 1 461 ? 53.777 10.454 44.003 1.00 37.64 461 ALA A C 1
ATOM 3529 O O . ALA A 1 461 ? 54.173 10.939 45.059 1.00 37.20 461 ALA A O 1
ATOM 3531 N N . THR A 1 462 ? 54.205 9.287 43.536 1.00 40.29 462 THR A N 1
ATOM 3532 C CA . THR A 1 462 ? 55.191 8.492 44.255 1.00 42.75 462 THR A CA 1
ATOM 3533 C C . THR A 1 462 ? 56.273 7.998 43.280 1.00 44.20 462 THR A C 1
ATOM 3534 O O . THR A 1 462 ? 55.960 7.319 42.307 1.00 44.05 462 THR A O 1
ATOM 3538 N N . VAL A 1 463 ? 57.533 8.340 43.547 1.00 46.70 463 VAL A N 1
ATOM 3539 C CA . VAL A 1 463 ? 58.620 7.910 42.671 1.00 49.35 463 VAL A CA 1
ATOM 3540 C C . VAL A 1 463 ? 59.361 6.651 43.181 1.00 51.12 463 VAL A C 1
ATOM 3541 O O . VAL A 1 463 ? 58.848 5.939 44.035 1.00 51.26 463 VAL A O 1
ATOM 3545 N N . ASP A 1 464 ? 60.567 6.401 42.673 1.00 53.32 464 ASP A N 1
ATOM 3546 C CA . ASP A 1 464 ? 61.305 5.181 43.014 1.00 55.26 464 ASP A CA 1
ATOM 3547 C C . ASP A 1 464 ? 62.427 5.062 44.081 1.00 56.17 464 ASP A C 1
ATOM 3548 O O . ASP A 1 464 ? 62.510 5.813 45.049 1.00 56.39 464 ASP A O 1
ATOM 3553 N N . ALA A 1 465 ? 63.250 4.042 43.827 1.00 57.40 465 ALA A N 1
ATOM 3554 C CA . ALA A 1 465 ? 64.413 3.561 44.586 1.00 58.21 465 ALA A CA 1
ATOM 3555 C C . ALA A 1 465 ? 65.095 4.293 45.763 1.00 58.73 465 ALA A C 1
ATOM 3556 O O . ALA A 1 465 ? 64.838 5.460 46.057 1.00 58.87 465 ALA A O 1
ATOM 3558 N N . GLU A 1 466 ? 65.979 3.524 46.405 1.00 59.14 466 GLU A N 1
ATOM 3559 C CA . GLU A 1 466 ? 66.810 3.904 47.549 1.00 59.39 466 GLU A CA 1
ATOM 3560 C C . GLU A 1 466 ? 66.125 4.665 48.690 1.00 59.32 466 GLU A C 1
ATOM 3561 O O . GLU A 1 466 ? 65.751 5.828 48.546 1.00 59.50 466 GLU A O 1
ATOM 3567 N N . GLY A 1 467 ? 65.991 3.987 49.830 1.00 59.02 467 GLY A N 1
ATOM 3568 C CA . GLY A 1 467 ? 65.338 4.577 50.986 1.00 58.62 467 GLY A CA 1
ATOM 3569 C C . GLY A 1 467 ? 63.856 4.696 50.686 1.00 58.26 467 GLY A C 1
ATOM 3570 O O . GLY A 1 467 ? 63.010 4.643 51.578 1.00 58.32 467 GLY A O 1
ATOM 3571 N N . GLU A 1 468 ? 63.571 4.859 49.396 1.00 57.80 468 GLU A N 1
ATOM 3572 C CA . GLU A 1 468 ? 62.231 5.001 48.834 1.00 57.09 468 GLU A CA 1
ATOM 3573 C C . GLU A 1 468 ? 61.132 5.704 49.651 1.00 56.20 468 GLU A C 1
ATOM 3574 O O . GLU A 1 468 ? 60.043 5.163 49.835 1.00 56.59 468 GLU A O 1
ATOM 3580 N N . PRO A 1 469 ? 61.419 6.914 50.156 1.00 55.05 469 PRO A N 1
ATOM 3581 C CA . PRO A 1 469 ? 60.452 7.667 50.925 1.00 53.69 469 PRO A CA 1
ATOM 3582 C C . PRO A 1 469 ? 60.151 8.936 50.101 1.00 52.12 469 PRO A C 1
ATOM 3583 O O . PRO A 1 469 ? 60.342 10.056 50.575 1.00 52.41 469 PRO A O 1
ATOM 3587 N N . LEU A 1 470 ? 59.696 8.738 48.867 1.00 50.09 470 LEU A N 1
ATOM 3588 C CA . LEU A 1 470 ? 59.417 9.855 47.973 1.00 47.75 470 LEU A CA 1
ATOM 3589 C C . LEU A 1 470 ? 57.951 9.983 47.532 1.00 46.03 470 LEU A C 1
ATOM 3590 O O . LEU A 1 470 ? 57.472 9.237 46.679 1.00 45.37 470 LEU A O 1
ATOM 3595 N N . SER A 1 471 ? 57.262 10.953 48.122 1.00 43.83 471 SER A N 1
ATOM 3596 C CA . SER A 1 471 ? 55.864 11.215 47.812 1.00 41.52 471 SER A CA 1
ATOM 3597 C C . SER A 1 471 ? 55.614 12.726 47.917 1.00 39.47 471 SER A C 1
ATOM 3598 O O . SER A 1 471 ? 56.181 13.396 48.777 1.00 39.06 471 SER A O 1
ATOM 3601 N N . ALA A 1 472 ? 54.777 13.249 47.028 1.00 37.23 472 ALA A N 1
ATOM 3602 C CA . ALA A 1 472 ? 54.451 14.670 47.030 1.00 34.97 472 ALA A CA 1
ATOM 3603 C C . ALA A 1 472 ? 52.966 14.846 46.691 1.00 33.40 472 ALA A C 1
ATOM 3604 O O . ALA A 1 472 ? 52.362 13.983 46.059 1.00 32.96 472 ALA A O 1
ATOM 3606 N N . GLU A 1 473 ? 52.385 15.961 47.117 1.00 31.91 473 GLU A N 1
ATOM 3607 C CA . GLU A 1 473 ? 50.979 16.221 46.843 1.00 30.55 473 GLU A CA 1
ATOM 3608 C C . GLU A 1 473 ? 50.785 17.541 46.094 1.00 28.72 473 GLU A C 1
ATOM 3609 O O . GLU A 1 473 ? 51.620 18.437 46.158 1.00 28.27 473 GLU A O 1
ATOM 3615 N N . ALA A 1 474 ? 49.671 17.633 45.381 1.00 27.30 474 ALA A N 1
ATOM 3616 C CA . ALA A 1 474 ? 49.320 18.835 44.642 1.00 25.65 474 ALA A CA 1
ATOM 3617 C C . ALA A 1 474 ? 47.842 19.090 44.936 1.00 24.47 474 ALA A C 1
ATOM 3618 O O . ALA A 1 474 ? 47.088 18.154 45.200 1.00 24.38 474 ALA A O 1
ATOM 3620 N N . HIS A 1 475 ? 47.443 20.355 44.905 1.00 22.67 475 HIS A N 1
ATOM 3621 C CA . HIS A 1 475 ? 46.059 20.727 45.167 1.00 21.34 475 HIS A CA 1
ATOM 3622 C C . HIS A 1 475 ? 45.381 20.940 43.803 1.00 19.90 475 HIS A C 1
ATOM 3623 O O . HIS A 1 475 ? 45.789 21.809 43.036 1.00 19.63 475 HIS A O 1
ATOM 3630 N N . LEU A 1 476 ? 44.357 20.145 43.514 1.00 18.60 476 LEU A N 1
ATOM 3631 C CA . LEU A 1 476 ? 43.652 20.236 42.239 1.00 18.19 476 LEU A CA 1
ATOM 3632 C C . LEU A 1 476 ? 42.165 20.579 42.365 1.00 18.09 476 LEU A C 1
ATOM 3633 O O . LEU A 1 476 ? 41.421 19.906 43.071 1.00 18.48 476 LEU A O 1
ATOM 3638 N N . TYR A 1 477 ? 41.750 21.633 41.669 1.00 17.21 477 TYR A N 1
ATOM 3639 C CA . TYR A 1 477 ? 40.355 22.039 41.664 1.00 17.13 477 TYR A CA 1
ATOM 3640 C C . TYR A 1 477 ? 39.705 21.575 40.358 1.00 16.38 477 TYR A C 1
ATOM 3641 O O . TYR A 1 477 ? 39.940 22.166 39.303 1.00 16.52 477 TYR A O 1
ATOM 3650 N N . ALA A 1 478 ? 38.918 20.506 40.422 1.00 15.62 478 ALA A N 1
ATOM 3651 C CA . ALA A 1 478 ? 38.214 20.036 39.235 1.00 14.71 478 ALA A CA 1
ATOM 3652 C C . ALA A 1 478 ? 36.994 20.956 39.257 1.00 15.04 478 ALA A C 1
ATOM 3653 O O . ALA A 1 478 ? 36.047 20.722 40.008 1.00 14.94 478 ALA A O 1
ATOM 3655 N N . THR A 1 479 ? 37.027 22.012 38.449 1.00 14.03 479 THR A N 1
ATOM 3656 C CA . THR A 1 479 ? 35.936 22.970 38.464 1.00 13.89 479 THR A CA 1
ATOM 3657 C C . THR A 1 479 ? 35.058 23.038 37.200 1.00 13.73 479 THR A C 1
ATOM 3658 O O . THR A 1 479 ? 35.075 22.137 36.361 1.00 12.55 479 THR A O 1
ATOM 3662 N N . VAL A 1 480 ? 34.293 24.118 37.089 1.00 13.28 480 VAL A N 1
ATOM 3663 C CA . VAL A 1 480 ? 33.355 24.309 35.995 1.00 12.89 480 VAL A CA 1
ATOM 3664 C C . VAL A 1 480 ? 33.909 24.946 34.712 1.00 12.52 480 VAL A C 1
ATOM 3665 O O . VAL A 1 480 ? 35.021 25.460 34.681 1.00 13.60 480 VAL A O 1
ATOM 3669 N N . GLN A 1 481 ? 33.103 24.907 33.660 1.00 12.77 481 GLN A N 1
ATOM 3670 C CA . GLN A 1 481 ? 33.508 25.475 32.382 1.00 12.33 481 GLN A CA 1
ATOM 3671 C C . GLN A 1 481 ? 33.589 26.997 32.472 1.00 12.53 481 GLN A C 1
ATOM 3672 O O . GLN A 1 481 ? 33.010 27.614 33.364 1.00 12.43 481 GLN A O 1
ATOM 3678 N N . ARG A 1 482 ? 34.330 27.582 31.538 1.00 12.50 482 ARG A N 1
ATOM 3679 C CA . ARG A 1 482 ? 34.410 29.025 31.420 1.00 12.45 482 ARG A CA 1
ATOM 3680 C C . ARG A 1 482 ? 33.780 29.242 30.032 1.00 12.50 482 ARG A C 1
ATOM 3681 O O . ARG A 1 482 ? 34.100 28.518 29.082 1.00 12.87 482 ARG A O 1
ATOM 3689 N N . PHE A 1 483 ? 32.860 30.197 29.933 1.00 11.64 483 PHE A N 1
ATOM 3690 C CA . PHE A 1 483 ? 32.186 30.474 28.670 1.00 12.25 483 PHE A CA 1
ATOM 3691 C C . PHE A 1 483 ? 32.828 31.643 27.926 1.00 12.60 483 PHE A C 1
ATOM 3692 O O . PHE A 1 483 ? 32.568 31.852 26.746 1.00 12.88 483 PHE A O 1
ATOM 3700 N N . VAL A 1 484 ? 33.652 32.407 28.636 1.00 11.94 484 VAL A N 1
ATOM 3701 C CA . VAL A 1 484 ? 34.378 33.505 28.019 1.00 12.09 484 VAL A CA 1
ATOM 3702 C C . VAL A 1 484 ? 35.857 33.112 28.128 1.00 12.20 484 VAL A C 1
ATOM 3703 O O . VAL A 1 484 ? 36.302 32.610 29.160 1.00 12.01 484 VAL A O 1
ATOM 3707 N N . ASP A 1 485 ? 36.595 33.315 27.046 1.00 12.78 485 ASP A N 1
ATOM 3708 C CA . ASP A 1 485 ? 38.019 33.017 27.012 1.00 12.91 485 ASP A CA 1
ATOM 3709 C C . ASP A 1 485 ? 38.557 34.006 25.970 1.00 13.02 485 ASP A C 1
ATOM 3710 O O . ASP A 1 485 ? 37.780 34.607 25.237 1.00 13.33 485 ASP A O 1
ATOM 3715 N N . ALA A 1 486 ? 39.869 34.179 25.909 1.00 13.15 486 ALA A N 1
ATOM 3716 C CA . ALA A 1 486 ? 40.436 35.126 24.958 1.00 13.79 486 ALA A CA 1
ATOM 3717 C C . ALA A 1 486 ? 41.918 34.841 24.693 1.00 13.98 486 ALA A C 1
ATOM 3718 O O . ALA A 1 486 ? 42.550 34.090 25.425 1.00 14.57 486 ALA A O 1
ATOM 3720 N N . PRO A 1 487 ? 42.478 35.446 23.634 1.00 14.34 487 PRO A N 1
ATOM 3721 C CA . PRO A 1 487 ? 43.881 35.271 23.261 1.00 14.78 487 PRO A CA 1
ATOM 3722 C C . PRO A 1 487 ? 44.811 35.502 24.465 1.00 14.31 487 PRO A C 1
ATOM 3723 O O . PRO A 1 487 ? 45.852 34.857 24.601 1.00 14.38 487 PRO A O 1
ATOM 3727 N N . ILE A 1 488 ? 44.424 36.445 25.316 1.00 13.67 488 ILE A N 1
ATOM 3728 C CA . ILE A 1 488 ? 45.167 36.758 26.530 1.00 13.71 488 ILE A CA 1
ATOM 3729 C C . ILE A 1 488 ? 44.147 36.654 27.666 1.00 13.16 488 ILE A C 1
ATOM 3730 O O . ILE A 1 488 ? 43.157 37.380 27.680 1.00 13.02 488 ILE A O 1
ATOM 3735 N N . ARG A 1 489 ? 44.383 35.745 28.604 1.00 13.05 489 ARG A N 1
ATOM 3736 C CA . ARG A 1 489 ? 43.453 35.574 29.708 1.00 12.93 489 ARG A CA 1
ATOM 3737 C C . ARG A 1 489 ? 43.644 36.624 30.813 1.00 13.12 489 ARG A C 1
ATOM 3738 O O . ARG A 1 489 ? 43.084 36.424 31.915 1.00 12.82 489 ARG A O 1
ATOM 3747 N N . ARG B 2 1 ? -5.582 38.517 49.876 1.00 22.89 1 ARG B N 1
ATOM 3748 C CA . ARG B 2 1 ? -5.231 37.346 49.028 1.00 23.06 1 ARG B CA 1
ATOM 3749 C C . ARG B 2 1 ? -3.810 37.568 48.464 1.00 22.41 1 ARG B C 1
ATOM 3750 O O . ARG B 2 1 ? -3.564 38.547 47.769 1.00 21.60 1 ARG B O 1
ATOM 3758 N N . ASP B 2 2 ? -2.899 36.648 48.773 1.00 21.42 2 ASP B N 1
ATOM 3759 C CA . ASP B 2 2 ? -1.504 36.749 48.332 1.00 20.82 2 ASP B CA 1
ATOM 3760 C C . ASP B 2 2 ? -1.179 36.235 46.928 1.00 20.15 2 ASP B C 1
ATOM 3761 O O . ASP B 2 2 ? -1.645 35.181 46.507 1.00 20.53 2 ASP B O 1
ATOM 3766 N N . TYR B 2 3 ? -0.348 36.995 46.223 1.00 19.36 3 TYR B N 1
ATOM 3767 C CA . TYR B 2 3 ? 0.096 36.624 44.890 1.00 18.95 3 TYR B CA 1
ATOM 3768 C C . TYR B 2 3 ? 1.588 36.944 44.793 1.00 18.43 3 TYR B C 1
ATOM 3769 O O . TYR B 2 3 ? 2.096 37.783 45.525 1.00 18.09 3 TYR B O 1
ATOM 3778 N N . ILE B 2 4 ? 2.282 36.253 43.899 1.00 17.66 4 ILE B N 1
ATOM 3779 C CA . ILE B 2 4 ? 3.696 36.513 43.699 1.00 17.33 4 ILE B CA 1
ATOM 3780 C C . ILE B 2 4 ? 3.881 36.966 42.252 1.00 16.68 4 ILE B C 1
ATOM 3781 O O . ILE B 2 4 ? 3.227 36.460 41.349 1.00 17.33 4 ILE B O 1
ATOM 3786 N N . LEU B 2 5 ? 4.746 37.950 42.050 1.00 16.52 5 LEU B N 1
ATOM 3787 C CA . LEU B 2 5 ? 5.037 38.436 40.711 1.00 16.09 5 LEU B CA 1
ATOM 3788 C C . LEU B 2 5 ? 6.497 38.054 40.485 1.00 15.98 5 LEU B C 1
ATOM 3789 O O . LEU B 2 5 ? 7.391 38.645 41.077 1.00 16.08 5 LEU B O 1
ATOM 3794 N N . ALA B 2 6 ? 6.727 37.050 39.648 1.00 16.04 6 ALA B N 1
ATOM 3795 C CA . ALA B 2 6 ? 8.084 36.596 39.391 1.00 16.47 6 ALA B CA 1
ATOM 3796 C C . ALA B 2 6 ? 8.518 36.724 37.931 1.00 16.98 6 ALA B C 1
ATOM 3797 O O . ALA B 2 6 ? 7.804 36.319 37.017 1.00 17.31 6 ALA B O 1
ATOM 3799 N N . PRO B 2 7 ? 9.699 37.308 37.703 1.00 17.13 7 PRO B N 1
ATOM 3800 C CA . PRO B 2 7 ? 10.206 37.467 36.353 1.00 17.19 7 PRO B CA 1
ATOM 3801 C C . PRO B 2 7 ? 10.685 36.103 35.832 1.00 17.26 7 PRO B C 1
ATOM 3802 O O . PRO B 2 7 ? 11.179 35.281 36.599 1.00 16.65 7 PRO B O 1
ATOM 3806 N N . ALA B 2 8 ? 10.509 35.873 34.537 1.00 16.59 8 ALA B N 1
ATOM 3807 C CA . ALA B 2 8 ? 10.930 34.626 33.906 1.00 16.81 8 ALA B CA 1
ATOM 3808 C C . ALA B 2 8 ? 11.520 35.003 32.543 1.00 16.34 8 ALA B C 1
ATOM 3809 O O . ALA B 2 8 ? 10.846 35.622 31.715 1.00 16.83 8 ALA B O 1
ATOM 3811 N N . ARG B 2 9 ? 12.774 34.631 32.315 1.00 15.85 9 ARG B N 1
ATOM 3812 C CA . ARG B 2 9 ? 13.426 34.979 31.065 1.00 15.28 9 ARG B CA 1
ATOM 3813 C C . ARG B 2 9 ? 12.756 34.322 29.848 1.00 15.81 9 ARG B C 1
ATOM 3814 O O . ARG B 2 9 ? 12.150 33.252 29.944 1.00 14.69 9 ARG B O 1
ATOM 3822 N N . PRO B 2 10 ? 12.876 34.965 28.681 1.00 16.71 10 PRO B N 1
ATOM 3823 C CA . PRO B 2 10 ? 13.596 36.220 28.525 1.00 17.29 10 PRO B CA 1
ATOM 3824 C C . PRO B 2 10 ? 12.725 37.479 28.593 1.00 17.99 10 PRO B C 1
ATOM 3825 O O . PRO B 2 10 ? 13.239 38.585 28.730 1.00 18.25 10 PRO B O 1
ATOM 3829 N N . ASP B 2 11 ? 11.412 37.303 28.529 1.00 18.87 11 ASP B N 1
ATOM 3830 C CA . ASP B 2 11 ? 10.521 38.452 28.465 1.00 19.16 11 ASP B CA 1
ATOM 3831 C C . ASP B 2 11 ? 9.201 38.314 29.217 1.00 19.42 11 ASP B C 1
ATOM 3832 O O . ASP B 2 11 ? 8.196 38.888 28.793 1.00 19.01 11 ASP B O 1
ATOM 3837 N N . LYS B 2 12 ? 9.189 37.585 30.324 1.00 18.85 12 LYS B N 1
ATOM 3838 C CA . LYS B 2 12 ? 7.934 37.403 31.032 1.00 19.48 12 LYS B CA 1
ATOM 3839 C C . LYS B 2 12 ? 7.882 37.783 32.509 1.00 18.70 12 LYS B C 1
ATOM 3840 O O . LYS B 2 12 ? 8.893 37.858 33.196 1.00 18.12 12 LYS B O 1
ATOM 3846 N N . LEU B 2 13 ? 6.661 38.032 32.966 1.00 18.42 13 LEU B N 1
ATOM 3847 C CA . LEU B 2 13 ? 6.376 38.326 34.360 1.00 18.70 13 LEU B CA 1
ATOM 3848 C C . LEU B 2 13 ? 5.266 37.311 34.666 1.00 18.25 13 LEU B C 1
ATOM 3849 O O . LEU B 2 13 ? 4.249 37.264 33.979 1.00 18.20 13 LEU B O 1
ATOM 3854 N N . VAL B 2 14 ? 5.482 36.480 35.673 1.00 17.65 14 VAL B N 1
ATOM 3855 C CA . VAL B 2 14 ? 4.498 35.470 36.010 1.00 17.67 14 VAL B CA 1
ATOM 3856 C C . VAL B 2 14 ? 3.806 35.793 37.327 1.00 17.80 14 VAL B C 1
ATOM 3857 O O . VAL B 2 14 ? 4.459 36.082 38.322 1.00 16.91 14 VAL B O 1
ATOM 3861 N N . VAL B 2 15 ? 2.478 35.766 37.311 1.00 18.05 15 VAL B N 1
ATOM 3862 C CA . VAL B 2 15 ? 1.705 36.017 38.516 1.00 18.24 15 VAL B CA 1
ATOM 3863 C C . VAL B 2 15 ? 1.335 34.637 39.074 1.00 18.60 15 VAL B C 1
ATOM 3864 O O . VAL B 2 15 ? 0.730 33.821 38.384 1.00 19.25 15 VAL B O 1
ATOM 3868 N N . ILE B 2 16 ? 1.724 34.384 40.315 1.00 18.48 16 ILE B N 1
ATOM 3869 C CA . ILE B 2 16 ? 1.444 33.107 40.952 1.00 19.69 16 ILE B CA 1
ATOM 3870 C C . ILE B 2 16 ? 0.401 33.273 42.061 1.00 20.42 16 ILE B C 1
ATOM 3871 O O . ILE B 2 16 ? 0.497 34.177 42.882 1.00 19.97 16 ILE B O 1
ATOM 3876 N N . ASP B 2 17 ? -0.597 32.397 42.055 1.00 21.97 17 ASP B N 1
ATOM 3877 C CA . ASP B 2 17 ? -1.642 32.414 43.070 1.00 23.59 17 ASP B CA 1
ATOM 3878 C C . ASP B 2 17 ? -1.092 31.502 44.175 1.00 23.94 17 ASP B C 1
ATOM 3879 O O . ASP B 2 17 ? -1.073 30.285 44.020 1.00 24.05 17 ASP B O 1
ATOM 3884 N N . THR B 2 18 ? -0.637 32.096 45.274 1.00 24.51 18 THR B N 1
ATOM 3885 C CA . THR B 2 18 ? -0.052 31.320 46.361 1.00 25.68 18 THR B CA 1
ATOM 3886 C C . THR B 2 18 ? -1.004 30.309 47.009 1.00 27.09 18 THR B C 1
ATOM 3887 O O . THR B 2 18 ? -0.572 29.255 47.465 1.00 26.99 18 THR B O 1
ATOM 3891 N N . GLU B 2 19 ? -2.291 30.634 47.039 1.00 28.23 19 GLU B N 1
ATOM 3892 C CA . GLU B 2 19 ? -3.274 29.745 47.638 1.00 29.78 19 GLU B CA 1
ATOM 3893 C C . GLU B 2 19 ? -3.489 28.505 46.751 1.00 29.88 19 GLU B C 1
ATOM 3894 O O . GLU B 2 19 ? -3.490 27.376 47.244 1.00 30.57 19 GLU B O 1
ATOM 3900 N N . LYS B 2 20 ? -3.658 28.722 45.450 1.00 29.95 20 LYS B N 1
ATOM 3901 C CA . LYS B 2 20 ? -3.851 27.621 44.510 1.00 30.09 20 LYS B CA 1
ATOM 3902 C C . LYS B 2 20 ? -2.506 26.937 44.216 1.00 30.14 20 LYS B C 1
ATOM 3903 O O . LYS B 2 20 ? -2.464 25.839 43.661 1.00 30.19 20 LYS B O 1
ATOM 3909 N N . MET B 2 21 ? -1.417 27.604 44.586 1.00 29.73 21 MET B N 1
ATOM 3910 C CA . MET B 2 21 ? -0.081 27.076 44.347 1.00 29.47 21 MET B CA 1
ATOM 3911 C C . MET B 2 21 ? 0.049 26.795 42.839 1.00 28.68 21 MET B C 1
ATOM 3912 O O . MET B 2 21 ? 0.539 25.745 42.426 1.00 28.31 21 MET B O 1
ATOM 3917 N N . ALA B 2 22 ? -0.406 27.750 42.033 1.00 27.91 22 ALA B N 1
ATOM 3918 C CA . ALA B 2 22 ? -0.368 27.620 40.584 1.00 27.41 22 ALA B CA 1
ATOM 3919 C C . ALA B 2 22 ? -0.214 28.985 39.896 1.00 27.05 22 ALA B C 1
ATOM 3920 O O . ALA B 2 22 ? -0.409 30.029 40.514 1.00 26.55 22 ALA B O 1
ATOM 3922 N N . VAL B 2 23 ? 0.134 28.957 38.613 1.00 26.71 23 VAL B N 1
ATOM 3923 C CA . VAL B 2 23 ? 0.300 30.177 37.834 1.00 26.80 23 VAL B CA 1
ATOM 3924 C C . VAL B 2 23 ? -1.075 30.808 37.548 1.00 27.11 23 VAL B C 1
ATOM 3925 O O . VAL B 2 23 ? -2.007 30.121 37.129 1.00 27.66 23 VAL B O 1
ATOM 3929 N N . ASP B 2 24 ? -1.181 32.113 37.779 1.00 26.84 24 ASP B N 1
ATOM 3930 C CA . ASP B 2 24 ? -2.427 32.843 37.560 1.00 27.10 24 ASP B CA 1
ATOM 3931 C C . ASP B 2 24 ? -2.464 33.488 36.167 1.00 26.77 24 ASP B C 1
ATOM 3932 O O . ASP B 2 24 ? -3.487 33.449 35.485 1.00 26.47 24 ASP B O 1
ATOM 3937 N N . LYS B 2 25 ? -1.347 34.080 35.757 1.00 25.66 25 LYS B N 1
ATOM 3938 C CA . LYS B 2 25 ? -1.280 34.740 34.460 1.00 24.98 25 LYS B CA 1
ATOM 3939 C C . LYS B 2 25 ? 0.183 34.924 34.030 1.00 23.96 25 LYS B C 1
ATOM 3940 O O . LYS B 2 25 ? 1.066 35.110 34.866 1.00 23.30 25 LYS B O 1
ATOM 3946 N N . VAL B 2 26 ? 0.424 34.856 32.727 1.00 23.06 26 VAL B N 1
ATOM 3947 C CA . VAL B 2 26 ? 1.764 35.048 32.191 1.00 22.85 26 VAL B CA 1
ATOM 3948 C C . VAL B 2 26 ? 1.744 36.282 31.280 1.00 22.92 26 VAL B C 1
ATOM 3949 O O . VAL B 2 26 ? 1.043 36.304 30.266 1.00 23.74 26 VAL B O 1
ATOM 3953 N N . ILE B 2 27 ? 2.503 37.304 31.661 1.00 22.25 27 ILE B N 1
ATOM 3954 C CA . ILE B 2 27 ? 2.582 38.532 30.883 1.00 21.63 27 ILE B CA 1
ATOM 3955 C C . ILE B 2 27 ? 3.871 38.532 30.049 1.00 21.32 27 ILE B C 1
ATOM 3956 O O . ILE B 2 27 ? 4.966 38.361 30.585 1.00 21.20 27 ILE B O 1
ATOM 3961 N N . THR B 2 28 ? 3.725 38.721 28.743 1.00 20.29 28 THR B N 1
ATOM 3962 C CA . THR B 2 28 ? 4.871 38.759 27.845 1.00 20.18 28 THR B CA 1
ATOM 3963 C C . THR B 2 28 ? 5.155 40.220 27.481 1.00 20.19 28 THR B C 1
ATOM 3964 O O . THR B 2 28 ? 4.251 40.962 27.106 1.00 20.61 28 THR B O 1
ATOM 3968 N N . ILE B 2 29 ? 6.416 40.621 27.610 1.00 20.17 29 ILE B N 1
ATOM 3969 C CA . ILE B 2 29 ? 6.824 41.990 27.319 1.00 19.76 29 ILE B CA 1
ATOM 3970 C C . ILE B 2 29 ? 7.713 42.055 26.067 1.00 19.58 29 ILE B C 1
ATOM 3971 O O . ILE B 2 29 ? 8.611 41.234 25.894 1.00 19.37 29 ILE B O 1
ATOM 3976 N N . ALA B 2 30 ? 7.449 43.037 25.208 1.00 19.51 30 ALA B N 1
ATOM 3977 C CA . ALA B 2 30 ? 8.215 43.214 23.980 1.00 19.89 30 ALA B CA 1
ATOM 3978 C C . ALA B 2 30 ? 9.562 43.889 24.269 1.00 19.74 30 ALA B C 1
ATOM 3979 O O . ALA B 2 30 ? 9.661 44.732 25.161 1.00 19.17 30 ALA B O 1
ATOM 3981 N N . ASP B 2 31 ? 10.585 43.513 23.501 1.00 19.63 31 ASP B N 1
ATOM 3982 C CA . ASP B 2 31 ? 11.925 44.079 23.656 1.00 19.82 31 ASP B CA 1
ATOM 3983 C C . ASP B 2 31 ? 12.314 44.125 25.136 1.00 18.88 31 ASP B C 1
ATOM 3984 O O . ASP B 2 31 ? 12.700 45.170 25.660 1.00 17.98 31 ASP B O 1
ATOM 3989 N N . ALA B 2 32 ? 12.234 42.970 25.787 1.00 17.85 32 ALA B N 1
ATOM 3990 C CA . ALA B 2 32 ? 12.521 42.876 27.208 1.00 17.30 32 ALA B CA 1
ATOM 3991 C C . ALA B 2 32 ? 13.763 42.046 27.578 1.00 17.06 32 ALA B C 1
ATOM 3992 O O . ALA B 2 32 ? 14.274 42.162 28.691 1.00 15.91 32 ALA B O 1
ATOM 3994 N N . GLY B 2 33 ? 14.233 41.219 26.647 1.00 16.66 33 GLY B N 1
ATOM 3995 C CA . GLY B 2 33 ? 15.387 40.371 26.912 1.00 16.66 33 GLY B CA 1
ATOM 3996 C C . GLY B 2 33 ? 16.633 41.085 27.402 1.00 16.68 33 GLY B C 1
ATOM 3997 O O . GLY B 2 33 ? 16.780 42.286 27.190 1.00 17.09 33 GLY B O 1
ATOM 3998 N N . PRO B 2 34 ? 17.574 40.361 28.033 1.00 15.97 34 PRO B N 1
ATOM 3999 C CA . PRO B 2 34 ? 17.523 38.925 28.299 1.00 15.54 34 PRO B CA 1
ATOM 4000 C C . PRO B 2 34 ? 16.618 38.493 29.468 1.00 15.39 34 PRO B C 1
ATOM 4001 O O . PRO B 2 34 ? 16.374 37.300 29.648 1.00 15.38 34 PRO B O 1
ATOM 4005 N N . THR B 2 35 ? 16.145 39.455 30.257 1.00 14.77 35 THR B N 1
ATOM 4006 C CA . THR B 2 35 ? 15.259 39.152 31.379 1.00 14.84 35 THR B CA 1
ATOM 4007 C C . THR B 2 35 ? 14.790 40.393 32.147 1.00 15.42 35 THR B C 1
ATOM 4008 O O . THR B 2 35 ? 15.530 41.368 32.282 1.00 15.10 35 THR B O 1
ATOM 4012 N N . PRO B 2 36 ? 13.537 40.378 32.629 1.00 15.55 36 PRO B N 1
ATOM 4013 C CA . PRO B 2 36 ? 13.073 41.533 33.386 1.00 15.55 36 PRO B CA 1
ATOM 4014 C C . PRO B 2 36 ? 13.946 41.506 34.655 1.00 15.96 36 PRO B C 1
ATOM 4015 O O . PRO B 2 36 ? 14.387 40.433 35.064 1.00 16.23 36 PRO B O 1
ATOM 4019 N N . MET B 2 37 ? 14.194 42.660 35.266 1.00 15.63 37 MET B N 1
ATOM 4020 C CA . MET B 2 37 ? 15.040 42.710 36.455 1.00 16.37 37 MET B CA 1
ATOM 4021 C C . MET B 2 37 ? 14.296 43.043 37.746 1.00 15.77 37 MET B C 1
ATOM 4022 O O . MET B 2 37 ? 14.247 42.234 38.673 1.00 15.33 37 MET B O 1
ATOM 4027 N N . VAL B 2 38 ? 13.735 44.245 37.806 1.00 14.96 38 VAL B N 1
ATOM 4028 C CA . VAL B 2 38 ? 13.031 44.665 39.006 1.00 14.20 38 VAL B CA 1
ATOM 4029 C C . VAL B 2 38 ? 11.555 44.983 38.787 1.00 14.75 38 VAL B C 1
ATOM 4030 O O . VAL B 2 38 ? 11.213 46.018 38.222 1.00 14.25 38 VAL B O 1
ATOM 4034 N N . PRO B 2 39 ? 10.666 44.076 39.221 1.00 14.95 39 PRO B N 1
ATOM 4035 C CA . PRO B 2 39 ? 9.247 44.300 39.070 1.00 15.80 39 PRO B CA 1
ATOM 4036 C C . PRO B 2 39 ? 8.740 45.008 40.346 1.00 16.26 39 PRO B C 1
ATOM 4037 O O . PRO B 2 39 ? 9.364 44.909 41.414 1.00 15.23 39 PRO B O 1
ATOM 4041 N N . MET B 2 40 ? 7.637 45.736 40.210 1.00 16.90 40 MET B N 1
ATOM 4042 C CA . MET B 2 40 ? 7.018 46.464 41.319 1.00 17.77 40 MET B CA 1
ATOM 4043 C C . MET B 2 40 ? 5.506 46.385 41.109 1.00 17.85 40 MET B C 1
ATOM 4044 O O . MET B 2 40 ? 5.037 46.437 39.979 1.00 17.97 40 MET B O 1
ATOM 4049 N N . VAL B 2 41 ? 4.750 46.291 42.196 1.00 17.35 41 VAL B N 1
ATOM 4050 C CA . VAL B 2 41 ? 3.303 46.213 42.087 1.00 17.69 41 VAL B CA 1
ATOM 4051 C C . VAL B 2 41 ? 2.641 47.421 42.754 1.00 17.87 41 VAL B C 1
ATOM 4052 O O . VAL B 2 41 ? 2.920 47.736 43.906 1.00 17.26 41 VAL B O 1
ATOM 4056 N N . ALA B 2 42 ? 1.766 48.092 42.014 1.00 18.96 42 ALA B N 1
ATOM 4057 C CA . ALA B 2 42 ? 1.071 49.256 42.543 1.00 20.33 42 ALA B CA 1
ATOM 4058 C C . ALA B 2 42 ? 0.011 48.799 43.549 1.00 21.95 42 ALA B C 1
ATOM 4059 O O . ALA B 2 42 ? -0.455 47.658 43.500 1.00 21.07 42 ALA B O 1
ATOM 4061 N N . PRO B 2 43 ? -0.371 49.684 44.482 1.00 23.36 43 PRO B N 1
ATOM 4062 C CA . PRO B 2 43 ? -1.380 49.298 45.456 1.00 24.47 43 PRO B CA 1
ATOM 4063 C C . PRO B 2 43 ? -2.642 48.838 44.708 1.00 24.50 43 PRO B C 1
ATOM 4064 O O . PRO B 2 43 ? -3.047 49.457 43.725 1.00 25.03 43 PRO B O 1
ATOM 4068 N N . GLY B 2 44 ? -3.241 47.744 45.166 1.00 24.61 44 GLY B N 1
ATOM 4069 C CA . GLY B 2 44 ? -4.427 47.236 44.502 1.00 24.55 44 GLY B CA 1
ATOM 4070 C C . GLY B 2 44 ? -4.138 45.938 43.773 1.00 24.52 44 GLY B C 1
ATOM 4071 O O . GLY B 2 44 ? -5.042 45.149 43.525 1.00 25.00 44 GLY B O 1
ATOM 4072 N N . GLY B 2 45 ? -2.872 45.726 43.419 1.00 24.16 45 GLY B N 1
ATOM 4073 C CA . GLY B 2 45 ? -2.476 44.504 42.737 1.00 23.87 45 GLY B CA 1
ATOM 4074 C C . GLY B 2 45 ? -2.963 44.332 41.309 1.00 24.30 45 GLY B C 1
ATOM 4075 O O . GLY B 2 45 ? -3.036 43.211 40.807 1.00 23.86 45 GLY B O 1
ATOM 4076 N N . ARG B 2 46 ? -3.283 45.439 40.648 1.00 24.64 46 ARG B N 1
ATOM 4077 C CA . ARG B 2 46 ? -3.773 45.395 39.274 1.00 25.20 46 ARG B CA 1
ATOM 4078 C C . ARG B 2 46 ? -2.704 45.872 38.278 1.00 24.23 46 ARG B C 1
ATOM 4079 O O . ARG B 2 46 ? -2.528 45.287 37.216 1.00 24.63 46 ARG B O 1
ATOM 4087 N N . ILE B 2 47 ? -1.997 46.935 38.637 1.00 23.02 47 ILE B N 1
ATOM 4088 C CA . ILE B 2 47 ? -0.960 47.476 37.770 1.00 22.28 47 ILE B CA 1
ATOM 4089 C C . ILE B 2 47 ? 0.420 47.171 38.352 1.00 21.00 47 ILE B C 1
ATOM 4090 O O . ILE B 2 47 ? 0.597 47.146 39.565 1.00 20.42 47 ILE B O 1
ATOM 4095 N N . ALA B 2 48 ? 1.386 46.935 37.472 1.00 19.72 48 ALA B N 1
ATOM 4096 C CA . ALA B 2 48 ? 2.746 46.652 37.896 1.00 18.83 48 ALA B CA 1
ATOM 4097 C C . ALA B 2 48 ? 3.723 47.345 36.947 1.00 18.27 48 ALA B C 1
ATOM 4098 O O . ALA B 2 48 ? 3.345 47.783 35.857 1.00 17.94 48 ALA B O 1
ATOM 4100 N N . TYR B 2 49 ? 4.972 47.449 37.383 1.00 17.00 49 TYR B N 1
ATOM 4101 C CA . TYR B 2 49 ? 6.021 48.068 36.590 1.00 16.68 49 TYR B CA 1
ATOM 4102 C C . TYR B 2 49 ? 7.226 47.129 36.674 1.00 16.28 49 TYR B C 1
ATOM 4103 O O . TYR B 2 49 ? 7.371 46.389 37.640 1.00 16.05 49 TYR B O 1
ATOM 4112 N N . ALA B 2 50 ? 8.088 47.157 35.670 1.00 15.60 50 ALA B N 1
ATOM 4113 C CA . ALA B 2 50 ? 9.252 46.287 35.710 1.00 14.97 50 ALA B CA 1
ATOM 4114 C C . ALA B 2 50 ? 10.340 46.790 34.779 1.00 14.95 50 ALA B C 1
ATOM 4115 O O . ALA B 2 50 ? 10.064 47.172 33.639 1.00 14.68 50 ALA B O 1
ATOM 4117 N N . THR B 2 51 ? 11.570 46.804 35.275 1.00 14.29 51 THR B N 1
ATOM 4118 C CA . THR B 2 51 ? 12.685 47.222 34.446 1.00 14.00 51 THR B CA 1
ATOM 4119 C C . THR B 2 51 ? 12.987 46.014 33.559 1.00 14.45 51 THR B C 1
ATOM 4120 O O . THR B 2 51 ? 12.850 44.865 33.983 1.00 14.47 51 THR B O 1
ATOM 4124 N N A VAL B 2 52 ? 13.366 46.286 32.316 0.50 14.06 52 VAL B N 1
ATOM 4125 N N B VAL B 2 52 ? 13.414 46.287 32.335 0.50 14.72 52 VAL B N 1
ATOM 4126 C CA A VAL B 2 52 ? 13.659 45.237 31.345 0.50 14.00 52 VAL B CA 1
ATOM 4127 C CA B VAL B 2 52 ? 13.724 45.221 31.402 0.50 15.34 52 VAL B CA 1
ATOM 4128 C C A VAL B 2 52 ? 14.726 45.740 30.362 0.50 13.91 52 VAL B C 1
ATOM 4129 C C B VAL B 2 52 ? 14.750 45.731 30.374 0.50 14.66 52 VAL B C 1
ATOM 4130 O O A VAL B 2 52 ? 15.293 46.809 30.550 0.50 14.39 52 VAL B O 1
ATOM 4131 O O B VAL B 2 52 ? 15.308 46.808 30.542 0.50 15.08 52 VAL B O 1
ATOM 4138 N N . ASN B 2 53 ? 14.993 44.949 29.327 1.00 14.51 53 ASN B N 1
ATOM 4139 C CA . ASN B 2 53 ? 15.952 45.333 28.298 1.00 14.35 53 ASN B CA 1
ATOM 4140 C C . ASN B 2 53 ? 17.338 45.705 28.877 1.00 14.27 53 ASN B C 1
ATOM 4141 O O . ASN B 2 53 ? 17.799 46.840 28.747 1.00 13.76 53 ASN B O 1
ATOM 4146 N N . LYS B 2 54 ? 17.985 44.733 29.515 1.00 13.93 54 LYS B N 1
ATOM 4147 C CA . LYS B 2 54 ? 19.309 44.947 30.098 1.00 14.09 54 LYS B CA 1
ATOM 4148 C C . LYS B 2 54 ? 19.281 46.085 31.142 1.00 14.17 54 LYS B C 1
ATOM 4149 O O . LYS B 2 54 ? 20.282 46.763 31.360 1.00 13.60 54 LYS B O 1
ATOM 4155 N N . SER B 2 55 ? 18.116 46.258 31.764 1.00 13.66 55 SER B N 1
ATOM 4156 C CA . SER B 2 55 ? 17.854 47.273 32.787 1.00 12.92 55 SER B CA 1
ATOM 4157 C C . SER B 2 55 ? 17.821 48.705 32.234 1.00 13.30 55 SER B C 1
ATOM 4158 O O . SER B 2 55 ? 17.782 49.667 33.001 1.00 12.28 55 SER B O 1
ATOM 4161 N N . GLU B 2 56 ? 17.807 48.830 30.911 1.00 12.64 56 GLU B N 1
ATOM 4162 C CA . GLU B 2 56 ? 17.792 50.137 30.258 1.00 13.07 56 GLU B CA 1
ATOM 4163 C C . GLU B 2 56 ? 16.382 50.705 30.022 1.00 13.39 56 GLU B C 1
ATOM 4164 O O . GLU B 2 56 ? 16.236 51.855 29.625 1.00 13.13 56 GLU B O 1
ATOM 4170 N N . SER B 2 57 ? 15.360 49.897 30.270 1.00 13.81 57 SER B N 1
ATOM 4171 C CA . SER B 2 57 ? 13.986 50.339 30.073 1.00 14.62 57 SER B CA 1
ATOM 4172 C C . SER B 2 57 ? 13.072 49.862 31.206 1.00 14.92 57 SER B C 1
ATOM 4173 O O . SER B 2 57 ? 13.458 49.036 32.025 1.00 15.37 57 SER B O 1
ATOM 4176 N N . LEU B 2 58 ? 11.862 50.406 31.237 1.00 15.90 58 LEU B N 1
ATOM 4177 C CA . LEU B 2 58 ? 10.875 50.038 32.243 1.00 16.34 58 LEU B CA 1
ATOM 4178 C C . LEU B 2 58 ? 9.492 50.092 31.592 1.00 16.94 58 LEU B C 1
ATOM 4179 O O . LEU B 2 58 ? 9.173 51.040 30.874 1.00 17.48 58 LEU B O 1
ATOM 4184 N N . VAL B 2 59 ? 8.688 49.066 31.837 1.00 16.95 59 VAL B N 1
ATOM 4185 C CA . VAL B 2 59 ? 7.350 49.019 31.276 1.00 17.02 59 VAL B CA 1
ATOM 4186 C C . VAL B 2 59 ? 6.278 49.000 32.369 1.00 17.60 59 VAL B C 1
ATOM 4187 O O . VAL B 2 59 ? 6.507 48.547 33.493 1.00 17.77 59 VAL B O 1
ATOM 4191 N N . LYS B 2 60 ? 5.110 49.508 32.008 1.00 17.99 60 LYS B N 1
ATOM 4192 C CA . LYS B 2 60 ? 3.959 49.540 32.893 1.00 19.01 60 LYS B CA 1
ATOM 4193 C C . LYS B 2 60 ? 3.045 48.483 32.277 1.00 19.00 60 LYS B C 1
ATOM 4194 O O . LYS B 2 60 ? 2.788 48.516 31.077 1.00 18.38 60 LYS B O 1
ATOM 4200 N N . ILE B 2 61 ? 2.581 47.536 33.080 1.00 19.91 61 ILE B N 1
ATOM 4201 C CA . ILE B 2 61 ? 1.718 46.499 32.545 1.00 21.19 61 ILE B CA 1
ATOM 4202 C C . ILE B 2 61 ? 0.464 46.267 33.387 1.00 21.54 61 ILE B C 1
ATOM 4203 O O . ILE B 2 61 ? 0.437 46.553 34.584 1.00 20.73 61 ILE B O 1
ATOM 4208 N N . ASP B 2 62 ? -0.568 45.749 32.733 1.00 22.15 62 ASP B N 1
ATOM 4209 C CA . ASP B 2 62 ? -1.818 45.429 33.398 1.00 23.12 62 ASP B CA 1
ATOM 4210 C C . ASP B 2 62 ? -1.695 43.942 33.764 1.00 23.20 62 ASP B C 1
ATOM 4211 O O . ASP B 2 62 ? -1.680 43.083 32.889 1.00 23.18 62 ASP B O 1
ATOM 4216 N N . LEU B 2 63 ? -1.597 43.663 35.058 1.00 23.65 63 LEU B N 1
ATOM 4217 C CA . LEU B 2 63 ? -1.442 42.302 35.564 1.00 24.30 63 LEU B CA 1
ATOM 4218 C C . LEU B 2 63 ? -2.587 41.324 35.238 1.00 24.72 63 LEU B C 1
ATOM 4219 O O . LEU B 2 63 ? -2.388 40.108 35.241 1.00 23.82 63 LEU B O 1
ATOM 4224 N N . VAL B 2 64 ? -3.774 41.854 34.968 1.00 25.26 64 VAL B N 1
ATOM 4225 C CA . VAL B 2 64 ? -4.916 41.002 34.665 1.00 26.29 64 VAL B CA 1
ATOM 4226 C C . VAL B 2 64 ? -5.086 40.754 33.157 1.00 26.80 64 VAL B C 1
ATOM 4227 O O . VAL B 2 64 ? -5.351 39.628 32.735 1.00 26.97 64 VAL B O 1
ATOM 4231 N N . THR B 2 65 ? -4.926 41.804 32.357 1.00 26.88 65 THR B N 1
ATOM 4232 C CA . THR B 2 65 ? -5.066 41.678 30.909 1.00 27.17 65 THR B CA 1
ATOM 4233 C C . THR B 2 65 ? -3.746 41.238 30.261 1.00 27.19 65 THR B C 1
ATOM 4234 O O . THR B 2 65 ? -3.744 40.585 29.219 1.00 28.03 65 THR B O 1
ATOM 4238 N N . GLY B 2 66 ? -2.633 41.610 30.887 1.00 26.90 66 GLY B N 1
ATOM 4239 C CA . GLY B 2 66 ? -1.328 41.250 30.361 1.00 26.68 66 GLY B CA 1
ATOM 4240 C C . GLY B 2 66 ? -0.819 42.198 29.289 1.00 26.57 66 GLY B C 1
ATOM 4241 O O . GLY B 2 66 ? 0.213 41.949 28.673 1.00 26.85 66 GLY B O 1
ATOM 4242 N N . GLU B 2 67 ? -1.534 43.294 29.064 1.00 26.33 67 GLU B N 1
ATOM 4243 C CA . GLU B 2 67 ? -1.119 44.253 28.047 1.00 26.32 67 GLU B CA 1
ATOM 4244 C C . GLU B 2 67 ? -0.108 45.266 28.607 1.00 24.93 67 GLU B C 1
ATOM 4245 O O . GLU B 2 67 ? -0.159 45.620 29.778 1.00 24.68 67 GLU B O 1
ATOM 4251 N N . THR B 2 68 ? 0.816 45.706 27.761 1.00 24.04 68 THR B N 1
ATOM 4252 C CA . THR B 2 68 ? 1.800 46.698 28.169 1.00 22.93 68 THR B CA 1
ATOM 4253 C C . THR B 2 68 ? 1.110 48.055 27.998 1.00 22.76 68 THR B C 1
ATOM 4254 O O . THR B 2 68 ? 0.680 48.406 26.901 1.00 23.22 68 THR B O 1
ATOM 4258 N N . LEU B 2 69 ? 1.001 48.797 29.091 1.00 22.29 69 LEU B N 1
ATOM 4259 C CA . LEU B 2 69 ? 0.327 50.092 29.079 1.00 21.77 69 LEU B CA 1
ATOM 4260 C C . LEU B 2 69 ? 1.225 51.277 28.700 1.00 21.38 69 LEU B C 1
ATOM 4261 O O . LEU B 2 69 ? 0.741 52.297 28.210 1.00 22.22 69 LEU B O 1
ATOM 4266 N N . GLY B 2 70 ? 2.525 51.138 28.928 1.00 20.30 70 GLY B N 1
ATOM 4267 C CA . GLY B 2 70 ? 3.445 52.212 28.601 1.00 19.51 70 GLY B CA 1
ATOM 4268 C C . GLY B 2 70 ? 4.882 51.766 28.778 1.00 19.50 70 GLY B C 1
ATOM 4269 O O . GLY B 2 70 ? 5.139 50.724 29.374 1.00 18.78 70 GLY B O 1
ATOM 4270 N N . ARG B 2 71 ? 5.821 52.555 28.269 1.00 18.86 71 ARG B N 1
ATOM 4271 C CA . ARG B 2 71 ? 7.226 52.198 28.378 1.00 18.59 71 ARG B CA 1
ATOM 4272 C C . ARG B 2 71 ? 8.132 53.413 28.555 1.00 18.92 71 ARG B C 1
ATOM 4273 O O . ARG B 2 71 ? 7.825 54.506 28.089 1.00 19.73 71 ARG B O 1
ATOM 4281 N N . ILE B 2 72 ? 9.241 53.199 29.253 1.00 18.63 72 ILE B N 1
ATOM 4282 C CA . ILE B 2 72 ? 10.232 54.234 29.488 1.00 18.37 72 ILE B CA 1
ATOM 4283 C C . ILE B 2 72 ? 11.580 53.676 29.013 1.00 18.02 72 ILE B C 1
ATOM 4284 O O . ILE B 2 72 ? 11.987 52.592 29.434 1.00 18.06 72 ILE B O 1
ATOM 4289 N N . ASP B 2 73 ? 12.244 54.397 28.118 1.00 16.93 73 ASP B N 1
ATOM 4290 C CA . ASP B 2 73 ? 13.560 53.985 27.648 1.00 16.81 73 ASP B CA 1
ATOM 4291 C C . ASP B 2 73 ? 14.534 55.022 28.220 1.00 16.25 73 ASP B C 1
ATOM 4292 O O . ASP B 2 73 ? 14.462 56.201 27.881 1.00 16.62 73 ASP B O 1
ATOM 4297 N N . LEU B 2 74 ? 15.419 54.572 29.106 1.00 15.22 74 LEU B N 1
ATOM 4298 C CA . LEU B 2 74 ? 16.384 55.449 29.764 1.00 14.70 74 LEU B CA 1
ATOM 4299 C C . LEU B 2 74 ? 17.580 55.839 28.876 1.00 14.70 74 LEU B C 1
ATOM 4300 O O . LEU B 2 74 ? 18.187 56.887 29.072 1.00 14.78 74 LEU B O 1
ATOM 4305 N N . SER B 2 75 ? 17.909 54.994 27.908 1.00 14.90 75 SER B N 1
ATOM 4306 C CA . SER B 2 75 ? 19.047 55.269 27.039 1.00 15.21 75 SER B CA 1
ATOM 4307 C C . SER B 2 75 ? 18.701 56.143 25.832 1.00 15.65 75 SER B C 1
ATOM 4308 O O . SER B 2 75 ? 17.557 56.208 25.404 1.00 15.84 75 SER B O 1
ATOM 4311 N N . THR B 2 76 ? 19.727 56.808 25.315 1.00 16.07 76 THR B N 1
ATOM 4312 C CA . THR B 2 76 ? 19.627 57.668 24.143 1.00 16.92 76 THR B CA 1
ATOM 4313 C C . THR B 2 76 ? 20.857 57.308 23.295 1.00 17.25 76 THR B C 1
ATOM 4314 O O . THR B 2 76 ? 21.763 56.618 23.771 1.00 17.13 76 THR B O 1
ATOM 4318 N N . PRO B 2 77 ? 20.906 57.771 22.037 1.00 17.46 77 PRO B N 1
ATOM 4319 C CA . PRO B 2 77 ? 22.035 57.465 21.171 1.00 17.65 77 PRO B CA 1
ATOM 4320 C C . PRO B 2 77 ? 23.422 57.791 21.746 1.00 17.90 77 PRO B C 1
ATOM 4321 O O . PRO B 2 77 ? 24.378 57.044 21.537 1.00 19.25 77 PRO B O 1
ATOM 4325 N N . GLU B 2 78 ? 23.522 58.898 22.471 1.00 17.61 78 GLU B N 1
ATOM 4326 C CA . GLU B 2 78 ? 24.802 59.321 23.020 1.00 17.77 78 GLU B CA 1
ATOM 4327 C C . GLU B 2 78 ? 25.019 58.927 24.488 1.00 16.48 78 GLU B C 1
ATOM 4328 O O . GLU B 2 78 ? 26.097 59.137 25.033 1.00 15.88 78 GLU B O 1
ATOM 4334 N N . GLU B 2 79 ? 24.002 58.358 25.125 1.00 16.05 79 GLU B N 1
ATOM 4335 C CA . GLU B 2 79 ? 24.162 57.974 26.521 1.00 15.00 79 GLU B CA 1
ATOM 4336 C C . GLU B 2 79 ? 23.416 56.690 26.891 1.00 14.28 79 GLU B C 1
ATOM 4337 O O . GLU B 2 79 ? 22.184 56.625 26.825 1.00 14.33 79 GLU B O 1
ATOM 4343 N N . ARG B 2 80 ? 24.177 55.673 27.275 1.00 14.38 80 ARG B N 1
ATOM 4344 C CA . ARG B 2 80 ? 23.592 54.403 27.685 1.00 13.86 80 ARG B CA 1
ATOM 4345 C C . ARG B 2 80 ? 23.351 54.515 29.192 1.00 13.77 80 ARG B C 1
ATOM 4346 O O . ARG B 2 80 ? 24.236 54.931 29.941 1.00 12.99 80 ARG B O 1
ATOM 4354 N N . VAL B 2 81 ? 22.148 54.150 29.620 1.00 13.21 81 VAL B N 1
ATOM 4355 C CA . VAL B 2 81 ? 21.778 54.239 31.022 1.00 13.34 81 VAL B CA 1
ATOM 4356 C C . VAL B 2 81 ? 21.295 52.889 31.567 1.00 12.87 81 VAL B C 1
ATOM 4357 O O . VAL B 2 81 ? 20.434 52.249 30.979 1.00 12.98 81 VAL B O 1
ATOM 4361 N N . LYS B 2 82 ? 21.869 52.479 32.694 1.00 12.74 82 LYS B N 1
ATOM 4362 C CA . LYS B 2 82 ? 21.504 51.223 33.337 1.00 12.10 82 LYS B CA 1
ATOM 4363 C C . LYS B 2 82 ? 20.840 51.526 34.680 1.00 12.26 82 LYS B C 1
ATOM 4364 O O . LYS B 2 82 ? 21.383 52.290 35.479 1.00 12.22 82 LYS B O 1
ATOM 4370 N N . SER B 2 83 ? 19.672 50.938 34.926 1.00 12.37 83 SER B N 1
ATOM 4371 C CA . SER B 2 83 ? 19.009 51.152 36.208 1.00 12.14 83 SER B CA 1
ATOM 4372 C C . SER B 2 83 ? 19.526 50.068 37.178 1.00 12.17 83 SER B C 1
ATOM 4373 O O . SER B 2 83 ? 19.348 50.160 38.391 1.00 11.30 83 SER B O 1
ATOM 4376 N N . LEU B 2 84 ? 20.184 49.060 36.611 1.00 11.45 84 LEU B N 1
ATOM 4377 C CA . LEU B 2 84 ? 20.756 47.960 37.380 1.00 11.40 84 LEU B CA 1
ATOM 4378 C C . LEU B 2 84 ? 19.721 47.304 38.312 1.00 11.48 84 LEU B C 1
ATOM 4379 O O . LEU B 2 84 ? 18.856 46.574 37.840 1.00 12.37 84 LEU B O 1
ATOM 4384 N N . PHE B 2 85 ? 19.806 47.566 39.617 1.00 11.55 85 PHE B N 1
ATOM 4385 C CA . PHE B 2 85 ? 18.863 46.969 40.563 1.00 11.29 85 PHE B CA 1
ATOM 4386 C C . PHE B 2 85 ? 18.030 48.026 41.306 1.00 11.52 85 PHE B C 1
ATOM 4387 O O . PHE B 2 85 ? 17.356 47.705 42.293 1.00 11.24 85 PHE B O 1
ATOM 4395 N N . GLY B 2 86 ? 18.072 49.268 40.821 1.00 11.68 86 GLY B N 1
ATOM 4396 C CA . GLY B 2 86 ? 17.358 50.351 41.477 1.00 11.52 86 GLY B CA 1
ATOM 4397 C C . GLY B 2 86 ? 16.133 50.911 40.779 1.00 11.98 86 GLY B C 1
ATOM 4398 O O . GLY B 2 86 ? 16.236 51.653 39.803 1.00 11.23 86 GLY B O 1
ATOM 4399 N N . ALA B 2 87 ? 14.965 50.559 41.299 1.00 12.37 87 ALA B N 1
ATOM 4400 C CA . ALA B 2 87 ? 13.694 51.023 40.752 1.00 12.87 87 ALA B CA 1
ATOM 4401 C C . ALA B 2 87 ? 12.640 50.773 41.829 1.00 13.49 87 ALA B C 1
ATOM 4402 O O . ALA B 2 87 ? 12.446 49.636 42.262 1.00 13.64 87 ALA B O 1
ATOM 4404 N N . ALA B 2 88 ? 11.965 51.836 42.253 1.00 13.85 88 ALA B N 1
ATOM 4405 C CA . ALA B 2 88 ? 10.961 51.710 43.296 1.00 14.54 88 ALA B CA 1
ATOM 4406 C C . ALA B 2 88 ? 9.765 52.634 43.058 1.00 14.91 88 ALA B C 1
ATOM 4407 O O . ALA B 2 88 ? 9.927 53.779 42.645 1.00 14.34 88 ALA B O 1
ATOM 4409 N N . LEU B 2 89 ? 8.573 52.114 43.332 1.00 15.02 89 LEU B N 1
ATOM 4410 C CA . LEU B 2 89 ? 7.333 52.864 43.174 1.00 15.56 89 LEU B CA 1
ATOM 4411 C C . LEU B 2 89 ? 6.942 53.424 44.552 1.00 15.75 89 LEU B C 1
ATOM 4412 O O . LEU B 2 89 ? 7.004 52.715 45.552 1.00 15.54 89 LEU B O 1
ATOM 4417 N N . SER B 2 90 ? 6.551 54.694 44.591 1.00 16.17 90 SER B N 1
ATOM 4418 C CA . SER B 2 90 ? 6.169 55.342 45.844 1.00 16.24 90 SER B CA 1
ATOM 4419 C C . SER B 2 90 ? 4.947 54.651 46.465 1.00 16.55 90 SER B C 1
ATOM 4420 O O . SER B 2 90 ? 4.139 54.062 45.763 1.00 17.13 90 SER B O 1
ATOM 4423 N N . PRO B 2 91 ? 4.809 54.721 47.798 1.00 17.61 91 PRO B N 1
ATOM 4424 C CA . PRO B 2 91 ? 3.666 54.080 48.430 1.00 18.27 91 PRO B CA 1
ATOM 4425 C C . PRO B 2 91 ? 2.295 54.553 47.915 1.00 18.81 91 PRO B C 1
ATOM 4426 O O . PRO B 2 91 ? 1.340 53.777 47.919 1.00 19.21 91 PRO B O 1
ATOM 4430 N N . ASP B 2 92 ? 2.197 55.806 47.469 1.00 18.91 92 ASP B N 1
ATOM 4431 C CA . ASP B 2 92 ? 0.920 56.291 46.952 1.00 19.37 92 ASP B CA 1
ATOM 4432 C C . ASP B 2 92 ? 0.742 55.932 45.474 1.00 19.17 92 ASP B C 1
ATOM 4433 O O . ASP B 2 92 ? -0.260 56.290 44.852 1.00 19.09 92 ASP B O 1
ATOM 4438 N N . GLY B 2 93 ? 1.724 55.212 44.936 1.00 18.88 93 GLY B N 1
ATOM 4439 C CA . GLY B 2 93 ? 1.687 54.775 43.553 1.00 18.41 93 GLY B CA 1
ATOM 4440 C C . GLY B 2 93 ? 1.768 55.843 42.478 1.00 18.42 93 GLY B C 1
ATOM 4441 O O . GLY B 2 93 ? 1.527 55.557 41.311 1.00 18.45 93 GLY B O 1
ATOM 4442 N N . LYS B 2 94 ? 2.129 57.066 42.853 1.00 18.11 94 LYS B N 1
ATOM 4443 C CA . LYS B 2 94 ? 2.203 58.156 41.885 1.00 18.17 94 LYS B CA 1
ATOM 4444 C C . LYS B 2 94 ? 3.588 58.429 41.290 1.00 17.66 94 LYS B C 1
ATOM 4445 O O . LYS B 2 94 ? 3.695 59.043 40.227 1.00 17.34 94 LYS B O 1
ATOM 4451 N N . THR B 2 95 ? 4.637 57.979 41.970 1.00 17.45 95 THR B N 1
ATOM 4452 C CA . THR B 2 95 ? 5.989 58.270 41.514 1.00 16.83 95 THR B CA 1
ATOM 4453 C C . THR B 2 95 ? 6.962 57.090 41.469 1.00 16.68 95 THR B C 1
ATOM 4454 O O . THR B 2 95 ? 7.062 56.318 42.410 1.00 16.24 95 THR B O 1
ATOM 4458 N N . LEU B 2 96 ? 7.684 56.988 40.360 1.00 15.88 96 LEU B N 1
ATOM 4459 C CA . LEU B 2 96 ? 8.681 55.944 40.181 1.00 15.52 96 LEU B CA 1
ATOM 4460 C C . LEU B 2 96 ? 10.059 56.576 40.386 1.00 15.44 96 LEU B C 1
ATOM 4461 O O . LEU B 2 96 ? 10.343 57.642 39.843 1.00 15.40 96 LEU B O 1
ATOM 4466 N N . ALA B 2 97 ? 10.893 55.935 41.197 1.00 14.62 97 ALA B N 1
ATOM 4467 C CA . ALA B 2 97 ? 12.246 56.418 41.422 1.00 13.65 97 ALA B CA 1
ATOM 4468 C C . ALA B 2 97 ? 13.124 55.388 40.695 1.00 13.51 97 ALA B C 1
ATOM 4469 O O . ALA B 2 97 ? 13.070 54.202 40.997 1.00 13.49 97 ALA B O 1
ATOM 4471 N N . ILE B 2 98 ? 13.912 55.846 39.728 1.00 13.16 98 ILE B N 1
ATOM 4472 C CA . ILE B 2 98 ? 14.749 54.934 38.953 1.00 12.56 98 ILE B CA 1
ATOM 4473 C C . ILE B 2 98 ? 16.218 55.349 39.033 1.00 12.68 98 ILE B C 1
ATOM 4474 O O . ILE B 2 98 ? 16.563 56.503 38.768 1.00 13.23 98 ILE B O 1
ATOM 4479 N N . TYR B 2 99 ? 17.072 54.403 39.411 1.00 11.87 99 TYR B N 1
ATOM 4480 C CA . TYR B 2 99 ? 18.498 54.669 39.504 1.00 11.69 99 TYR B CA 1
ATOM 4481 C C . TYR B 2 99 ? 19.045 54.735 38.076 1.00 11.46 99 TYR B C 1
ATOM 4482 O O . TYR B 2 99 ? 18.546 54.051 37.182 1.00 11.48 99 TYR B O 1
ATOM 4491 N N . GLU B 2 100 ? 20.065 55.558 37.868 1.00 11.85 100 GLU B N 1
ATOM 4492 C CA . GLU B 2 100 ? 20.654 55.675 36.544 1.00 11.89 100 GLU B CA 1
ATOM 4493 C C . GLU B 2 100 ? 22.184 55.702 36.596 1.00 11.85 100 GLU B C 1
ATOM 4494 O O . GLU B 2 100 ? 22.786 56.612 37.167 1.00 11.31 100 GLU B O 1
ATOM 4500 N N . SER B 2 101 ? 22.796 54.672 36.022 1.00 12.10 101 SER B N 1
ATOM 4501 C CA . SER B 2 101 ? 24.249 54.598 35.939 1.00 12.31 101 SER B CA 1
ATOM 4502 C C . SER B 2 101 ? 24.476 54.846 34.449 1.00 12.62 101 SER B C 1
ATOM 4503 O O . SER B 2 101 ? 24.237 53.969 33.623 1.00 12.23 101 SER B O 1
ATOM 4506 N N . PRO B 2 102 ? 24.931 56.053 34.094 1.00 12.80 102 PRO B N 1
ATOM 4507 C CA . PRO B 2 102 ? 25.143 56.346 32.704 1.00 13.02 102 PRO B CA 1
ATOM 4508 C C . PRO B 2 102 ? 26.579 56.450 32.202 1.00 12.75 102 PRO B C 1
ATOM 4509 O O . PRO B 2 102 ? 27.505 56.730 32.956 1.00 13.13 102 PRO B O 1
ATOM 4513 N N . VAL B 2 103 ? 26.728 56.227 30.901 1.00 12.63 103 VAL B N 1
ATOM 4514 C CA . VAL B 2 103 ? 28.017 56.346 30.237 1.00 13.59 103 VAL B CA 1
ATOM 4515 C C . VAL B 2 103 ? 27.746 57.054 28.894 1.00 13.79 103 VAL B C 1
ATOM 4516 O O . VAL B 2 103 ? 26.857 56.657 28.145 1.00 14.08 103 VAL B O 1
ATOM 4520 N N . ARG B 2 104 ? 28.490 58.125 28.629 1.00 15.09 104 ARG B N 1
ATOM 4521 C CA . ARG B 2 104 ? 28.329 58.871 27.390 1.00 16.54 104 ARG B CA 1
ATOM 4522 C C . ARG B 2 104 ? 29.126 58.127 26.315 1.00 17.20 104 ARG B C 1
ATOM 4523 O O . ARG B 2 104 ? 30.281 57.759 26.525 1.00 16.71 104 ARG B O 1
ATOM 4531 N N . LEU B 2 105 ? 28.484 57.901 25.177 1.00 18.48 105 LEU B N 1
ATOM 4532 C CA . LEU B 2 105 ? 29.098 57.169 24.086 1.00 20.51 105 LEU B CA 1
ATOM 4533 C C . LEU B 2 105 ? 29.621 58.110 22.996 1.00 21.82 105 LEU B C 1
ATOM 4534 O O . LEU B 2 105 ? 28.874 58.511 22.107 1.00 22.76 105 LEU B O 1
ATOM 4539 N N . GLU B 2 106 ? 30.902 58.459 23.088 1.00 22.69 106 GLU B N 1
ATOM 4540 C CA . GLU B 2 106 ? 31.545 59.331 22.111 1.00 24.19 106 GLU B CA 1
ATOM 4541 C C . GLU B 2 106 ? 31.962 58.484 20.896 1.00 23.75 106 GLU B C 1
ATOM 4542 O O . GLU B 2 106 ? 31.866 57.256 20.928 1.00 23.79 106 GLU B O 1
ATOM 4548 N N . LEU B 2 107 ? 32.431 59.140 19.840 1.00 22.69 107 LEU B N 1
ATOM 4549 C CA . LEU B 2 107 ? 32.827 58.422 18.634 1.00 22.48 107 LEU B CA 1
ATOM 4550 C C . LEU B 2 107 ? 33.742 57.217 18.882 1.00 20.95 107 LEU B C 1
ATOM 4551 O O . LEU B 2 107 ? 33.436 56.113 18.439 1.00 20.96 107 LEU B O 1
ATOM 4556 N N . THR B 2 108 ? 34.855 57.428 19.578 1.00 19.67 108 THR B N 1
ATOM 4557 C CA . THR B 2 108 ? 35.768 56.324 19.839 1.00 18.11 108 THR B CA 1
ATOM 4558 C C . THR B 2 108 ? 36.267 56.189 21.286 1.00 17.17 108 THR B C 1
ATOM 4559 O O . THR B 2 108 ? 37.389 55.762 21.527 1.00 16.44 108 THR B O 1
ATOM 4563 N N . HIS B 2 109 ? 35.424 56.561 22.242 1.00 16.43 109 HIS B N 1
ATOM 4564 C CA . HIS B 2 109 ? 35.770 56.400 23.651 1.00 15.51 109 HIS B CA 1
ATOM 4565 C C . HIS B 2 109 ? 34.511 56.600 24.496 1.00 14.64 109 HIS B C 1
ATOM 4566 O O . HIS B 2 109 ? 33.521 57.156 24.029 1.00 14.23 109 HIS B O 1
ATOM 4573 N N . PHE B 2 110 ? 34.552 56.103 25.726 1.00 14.62 110 PHE B N 1
ATOM 4574 C CA . PHE B 2 110 ? 33.423 56.217 26.641 1.00 13.91 110 PHE B CA 1
ATOM 4575 C C . PHE B 2 110 ? 33.736 57.251 27.715 1.00 13.31 110 PHE B C 1
ATOM 4576 O O . PHE B 2 110 ? 34.891 57.450 28.075 1.00 13.41 110 PHE B O 1
ATOM 4584 N N . GLU B 2 111 ? 32.694 57.890 28.230 1.00 13.72 111 GLU B N 1
ATOM 4585 C CA . GLU B 2 111 ? 32.852 58.865 29.302 1.00 14.36 111 GLU B CA 1
ATOM 4586 C C . GLU B 2 111 ? 31.826 58.535 30.394 1.00 13.40 111 GLU B C 1
ATOM 4587 O O . GLU B 2 111 ? 30.636 58.812 30.244 1.00 13.13 111 GLU B O 1
ATOM 4593 N N . VAL B 2 112 ? 32.300 57.925 31.476 1.00 13.31 112 VAL B N 1
ATOM 4594 C CA . VAL B 2 112 ? 31.426 57.576 32.587 1.00 13.47 112 VAL B CA 1
ATOM 4595 C C . VAL B 2 112 ? 30.825 58.871 33.149 1.00 13.56 112 VAL B C 1
ATOM 4596 O O . VAL B 2 112 ? 31.538 59.857 33.347 1.00 13.73 112 VAL B O 1
ATOM 4600 N N . GLN B 2 113 ? 29.515 58.854 33.380 1.00 13.57 113 GLN B N 1
ATOM 4601 C CA . GLN B 2 113 ? 28.793 60.008 33.911 1.00 13.23 113 GLN B CA 1
ATOM 4602 C C . GLN B 2 113 ? 28.416 59.769 35.376 1.00 13.28 113 GLN B C 1
ATOM 4603 O O . GLN B 2 113 ? 28.383 58.632 35.834 1.00 12.22 113 GLN B O 1
ATOM 4609 N N . PRO B 2 114 ? 28.129 60.846 36.124 1.00 12.46 114 PRO B N 1
ATOM 4610 C CA . PRO B 2 114 ? 27.754 60.679 37.524 1.00 12.78 114 PRO B CA 1
ATOM 4611 C C . PRO B 2 114 ? 26.422 59.918 37.611 1.00 12.17 114 PRO B C 1
ATOM 4612 O O . PRO B 2 114 ? 25.546 60.090 36.765 1.00 12.70 114 PRO B O 1
ATOM 4616 N N . THR B 2 115 ? 26.282 59.079 38.630 1.00 11.95 115 THR B N 1
ATOM 4617 C CA . THR B 2 115 ? 25.054 58.325 38.823 1.00 11.81 115 THR B CA 1
ATOM 4618 C C . THR B 2 115 ? 23.930 59.286 39.237 1.00 12.42 115 THR B C 1
ATOM 4619 O O . THR B 2 115 ? 24.180 60.321 39.869 1.00 11.91 115 THR B O 1
ATOM 4623 N N . ARG B 2 116 ? 22.701 58.937 38.878 1.00 12.80 116 ARG B N 1
ATOM 4624 C CA . ARG B 2 116 ? 21.554 59.785 39.182 1.00 13.31 116 ARG B CA 1
ATOM 4625 C C . ARG B 2 116 ? 20.343 58.982 39.650 1.00 13.36 116 ARG B C 1
ATOM 4626 O O . ARG B 2 116 ? 20.310 57.760 39.562 1.00 13.17 116 ARG B O 1
ATOM 4634 N N . VAL B 2 117 ? 19.355 59.705 40.160 1.00 13.55 117 VAL B N 1
ATOM 4635 C CA . VAL B 2 117 ? 18.082 59.112 40.523 1.00 14.14 117 VAL B CA 1
ATOM 4636 C C . VAL B 2 117 ? 17.119 59.952 39.675 1.00 14.39 117 VAL B C 1
ATOM 4637 O O . VAL B 2 117 ? 17.166 61.182 39.711 1.00 15.06 117 VAL B O 1
ATOM 4641 N N . ALA B 2 118 ? 16.289 59.287 38.883 1.00 14.49 118 ALA B N 1
ATOM 4642 C CA . ALA B 2 118 ? 15.329 59.988 38.048 1.00 15.10 118 ALA B CA 1
ATOM 4643 C C . ALA B 2 118 ? 13.942 59.695 38.597 1.00 15.81 118 ALA B C 1
ATOM 4644 O O . ALA B 2 118 ? 13.656 58.574 38.998 1.00 15.61 118 ALA B O 1
ATOM 4646 N N . LEU B 2 119 ? 13.093 60.712 38.633 1.00 16.38 119 LEU B N 1
ATOM 4647 C CA . LEU B 2 119 ? 11.738 60.518 39.113 1.00 16.74 119 LEU B CA 1
ATOM 4648 C C . LEU B 2 119 ? 10.796 60.632 37.921 1.00 16.99 119 LEU B C 1
ATOM 4649 O O . LEU B 2 119 ? 10.891 61.570 37.131 1.00 17.91 119 LEU B O 1
ATOM 4654 N N . TYR B 2 120 ? 9.913 59.650 37.787 1.00 17.07 120 TYR B N 1
ATOM 4655 C CA . TYR B 2 120 ? 8.930 59.643 36.715 1.00 17.04 120 TYR B CA 1
ATOM 4656 C C . TYR B 2 120 ? 7.532 59.618 37.322 1.00 17.46 120 TYR B C 1
ATOM 4657 O O . TYR B 2 120 ? 7.303 58.963 38.338 1.00 17.06 120 TYR B O 1
ATOM 4666 N N . ASP B 2 121 ? 6.606 60.339 36.703 1.00 17.34 121 ASP B N 1
ATOM 4667 C CA . ASP B 2 121 ? 5.225 60.322 37.167 1.00 17.31 121 ASP B CA 1
ATOM 4668 C C . ASP B 2 121 ? 4.737 58.949 36.682 1.00 17.66 121 ASP B C 1
ATOM 4669 O O . ASP B 2 121 ? 4.865 58.634 35.508 1.00 17.92 121 ASP B O 1
ATOM 4674 N N . ALA B 2 122 ? 4.189 58.143 37.587 1.00 17.92 122 ALA B N 1
ATOM 4675 C CA . ALA B 2 122 ? 3.726 56.802 37.241 1.00 18.17 122 ALA B CA 1
ATOM 4676 C C . ALA B 2 122 ? 2.573 56.743 36.222 1.00 18.24 122 ALA B C 1
ATOM 4677 O O . ALA B 2 122 ? 2.614 55.961 35.273 1.00 17.56 122 ALA B O 1
ATOM 4679 N N . GLU B 2 123 ? 1.551 57.565 36.426 1.00 18.83 123 GLU B N 1
ATOM 4680 C CA . GLU B 2 123 ? 0.405 57.570 35.526 1.00 19.79 123 GLU B CA 1
ATOM 4681 C C . GLU B 2 123 ? 0.755 57.939 34.071 1.00 19.95 123 GLU B C 1
ATOM 4682 O O . GLU B 2 123 ? 0.300 57.284 33.135 1.00 20.16 123 GLU B O 1
ATOM 4688 N N . THR B 2 124 ? 1.569 58.973 33.892 1.00 20.47 124 THR B N 1
ATOM 4689 C CA . THR B 2 124 ? 1.945 59.424 32.552 1.00 20.84 124 THR B CA 1
ATOM 4690 C C . THR B 2 124 ? 3.308 58.906 32.065 1.00 21.22 124 THR B C 1
ATOM 4691 O O . THR B 2 124 ? 3.651 59.066 30.894 1.00 21.28 124 THR B O 1
ATOM 4695 N N . LEU B 2 125 ? 4.068 58.295 32.968 1.00 21.38 125 LEU B N 1
ATOM 4696 C CA . LEU B 2 125 ? 5.398 57.788 32.645 1.00 21.12 125 LEU B CA 1
ATOM 4697 C C . LEU B 2 125 ? 6.273 58.898 32.044 1.00 21.13 125 LEU B C 1
ATOM 4698 O O . LEU B 2 125 ? 7.037 58.665 31.109 1.00 21.61 125 LEU B O 1
ATOM 4703 N N . SER B 2 126 ? 6.148 60.100 32.593 1.00 20.53 126 SER B N 1
ATOM 4704 C CA . SER B 2 126 ? 6.929 61.235 32.122 1.00 20.20 126 SER B CA 1
ATOM 4705 C C . SER B 2 126 ? 8.085 61.534 33.094 1.00 19.92 126 SER B C 1
ATOM 4706 O O . SER B 2 126 ? 7.921 61.462 34.312 1.00 19.47 126 SER B O 1
ATOM 4709 N N . ARG B 2 127 ? 9.253 61.847 32.537 1.00 19.73 127 ARG B N 1
ATOM 4710 C CA . ARG B 2 127 ? 10.433 62.167 33.336 1.00 19.58 127 ARG B CA 1
ATOM 4711 C C . ARG B 2 127 ? 10.186 63.547 33.974 1.00 20.07 127 ARG B C 1
ATOM 4712 O O . ARG B 2 127 ? 10.031 64.546 33.268 1.00 20.51 127 ARG B O 1
ATOM 4720 N N . ARG B 2 128 ? 10.159 63.595 35.303 1.00 19.84 128 ARG B N 1
ATOM 4721 C CA . ARG B 2 128 ? 9.882 64.843 36.008 1.00 20.10 128 ARG B CA 1
ATOM 4722 C C . ARG B 2 128 ? 11.059 65.465 36.745 1.00 20.06 128 ARG B C 1
ATOM 4723 O O . ARG B 2 128 ? 11.105 66.679 36.933 1.00 20.28 128 ARG B O 1
ATOM 4731 N N . LYS B 2 129 ? 12.006 64.640 37.168 1.00 19.91 129 LYS B N 1
ATOM 4732 C CA . LYS B 2 129 ? 13.157 65.160 37.882 1.00 20.42 129 LYS B CA 1
ATOM 4733 C C . LYS B 2 129 ? 14.335 64.194 37.775 1.00 19.83 129 LYS B C 1
ATOM 4734 O O . LYS B 2 129 ? 14.151 62.992 37.607 1.00 19.12 129 LYS B O 1
ATOM 4740 N N . ALA B 2 130 ? 15.537 64.748 37.860 1.00 19.46 130 ALA B N 1
ATOM 4741 C CA . ALA B 2 130 ? 16.759 63.962 37.819 1.00 19.32 130 ALA B CA 1
ATOM 4742 C C . ALA B 2 130 ? 17.789 64.707 38.668 1.00 19.36 130 ALA B C 1
ATOM 4743 O O . ALA B 2 130 ? 18.007 65.906 38.486 1.00 20.45 130 ALA B O 1
ATOM 4745 N N . PHE B 2 131 ? 18.397 63.999 39.612 1.00 18.35 131 PHE B N 1
ATOM 4746 C CA . PHE B 2 131 ? 19.396 64.603 40.476 1.00 17.80 131 PHE B CA 1
ATOM 4747 C C . PHE B 2 131 ? 20.543 63.618 40.723 1.00 17.25 131 PHE B C 1
ATOM 4748 O O . PHE B 2 131 ? 20.342 62.408 40.704 1.00 16.87 131 PHE B O 1
ATOM 4756 N N . GLU B 2 132 ? 21.746 64.142 40.928 1.00 17.69 132 GLU B N 1
ATOM 4757 C CA . GLU B 2 132 ? 22.891 63.276 41.155 1.00 17.27 132 GLU B CA 1
ATOM 4758 C C . GLU B 2 132 ? 22.727 62.484 42.457 1.00 16.55 132 GLU B C 1
ATOM 4759 O O . GLU B 2 132 ? 22.260 63.012 43.477 1.00 16.52 132 GLU B O 1
ATOM 4765 N N . ALA B 2 133 ? 23.096 61.209 42.401 1.00 15.50 133 ALA B N 1
ATOM 4766 C CA . ALA B 2 133 ? 23.001 60.335 43.557 1.00 14.34 133 ALA B CA 1
ATOM 4767 C C . ALA B 2 133 ? 24.351 59.635 43.771 1.00 13.63 133 ALA B C 1
ATOM 4768 O O . ALA B 2 133 ? 25.192 59.602 42.869 1.00 13.94 133 ALA B O 1
ATOM 4770 N N . PRO B 2 134 ? 24.583 59.091 44.977 1.00 13.23 134 PRO B N 1
ATOM 4771 C CA . PRO B 2 134 ? 25.842 58.409 45.241 1.00 12.18 134 PRO B CA 1
ATOM 4772 C C . PRO B 2 134 ? 25.978 57.201 44.303 1.00 11.92 134 PRO B C 1
ATOM 4773 O O . PRO B 2 134 ? 24.977 56.653 43.848 1.00 11.77 134 PRO B O 1
ATOM 4777 N N . ARG B 2 135 ? 27.214 56.805 44.019 1.00 11.97 135 ARG B N 1
ATOM 4778 C CA . ARG B 2 135 ? 27.442 55.648 43.166 1.00 11.89 135 ARG B CA 1
ATOM 4779 C C . ARG B 2 135 ? 27.327 54.381 44.031 1.00 11.70 135 ARG B C 1
ATOM 4780 O O . ARG B 2 135 ? 27.229 54.458 45.252 1.00 11.25 135 ARG B O 1
ATOM 4788 N N . GLN B 2 136 ? 27.331 53.228 43.373 1.00 11.33 136 GLN B N 1
ATOM 4789 C CA . GLN B 2 136 ? 27.293 51.939 44.057 1.00 11.22 136 GLN B CA 1
ATOM 4790 C C . GLN B 2 136 ? 26.028 51.628 44.871 1.00 11.87 136 GLN B C 1
ATOM 4791 O O . GLN B 2 136 ? 26.053 50.795 45.786 1.00 11.20 136 GLN B O 1
ATOM 4797 N N . ILE B 2 137 ? 24.932 52.294 44.531 1.00 11.49 137 ILE B N 1
ATOM 4798 C CA . ILE B 2 137 ? 23.664 52.041 45.197 1.00 11.54 137 ILE B CA 1
ATOM 4799 C C . ILE B 2 137 ? 23.005 50.884 44.434 1.00 11.65 137 ILE B C 1
ATOM 4800 O O . ILE B 2 137 ? 22.973 50.885 43.205 1.00 11.58 137 ILE B O 1
ATOM 4805 N N . THR B 2 138 ? 22.513 49.892 45.165 1.00 11.83 138 THR B N 1
ATOM 4806 C CA . THR B 2 138 ? 21.841 48.775 44.529 1.00 11.92 138 THR B CA 1
ATOM 4807 C C . THR B 2 138 ? 20.330 49.049 44.559 1.00 12.39 138 THR B C 1
ATOM 4808 O O . THR B 2 138 ? 19.763 49.506 43.575 1.00 12.54 138 THR B O 1
ATOM 4812 N N A MET B 2 139 ? 19.690 48.784 45.696 0.50 12.47 139 MET B N 1
ATOM 4813 N N B MET B 2 139 ? 19.696 48.799 45.699 0.50 12.73 139 MET B N 1
ATOM 4814 C CA A MET B 2 139 ? 18.254 49.009 45.811 0.50 12.47 139 MET B CA 1
ATOM 4815 C CA B MET B 2 139 ? 18.264 49.020 45.815 0.50 12.90 139 MET B CA 1
ATOM 4816 C C A MET B 2 139 ? 17.865 50.426 46.255 0.50 12.52 139 MET B C 1
ATOM 4817 C C B MET B 2 139 ? 17.868 50.434 46.255 0.50 12.78 139 MET B C 1
ATOM 4818 O O A MET B 2 139 ? 18.598 51.097 46.985 0.50 12.41 139 MET B O 1
ATOM 4819 O O B MET B 2 139 ? 18.597 51.111 46.982 0.50 12.60 139 MET B O 1
ATOM 4828 N N . LEU B 2 140 ? 16.697 50.854 45.790 1.00 12.85 140 LEU B N 1
ATOM 4829 C CA . LEU B 2 140 ? 16.129 52.143 46.137 1.00 12.88 140 LEU B CA 1
ATOM 4830 C C . LEU B 2 140 ? 14.823 51.687 46.799 1.00 13.48 140 LEU B C 1
ATOM 4831 O O . LEU B 2 140 ? 14.185 50.743 46.327 1.00 13.51 140 LEU B O 1
ATOM 4836 N N . ALA B 2 141 ? 14.440 52.332 47.892 1.00 13.36 141 ALA B N 1
ATOM 4837 C CA . ALA B 2 141 ? 13.204 51.977 48.577 1.00 13.78 141 ALA B CA 1
ATOM 4838 C C . ALA B 2 141 ? 12.629 53.247 49.204 1.00 14.06 141 ALA B C 1
ATOM 4839 O O . ALA B 2 141 ? 13.366 54.047 49.774 1.00 13.94 141 ALA B O 1
ATOM 4841 N N . TRP B 2 142 ? 11.316 53.416 49.086 1.00 15.10 142 TRP B N 1
ATOM 4842 C CA . TRP B 2 142 ? 10.639 54.585 49.633 1.00 16.12 142 TRP B CA 1
ATOM 4843 C C . TRP B 2 142 ? 10.248 54.445 51.107 1.00 16.61 142 TRP B C 1
ATOM 4844 O O . TRP B 2 142 ? 9.904 53.355 51.572 1.00 16.38 142 TRP B O 1
ATOM 4855 N N . ALA B 2 143 ? 10.295 55.561 51.825 1.00 17.06 143 ALA B N 1
ATOM 4856 C CA . ALA B 2 143 ? 9.868 55.570 53.215 1.00 17.17 143 ALA B CA 1
ATOM 4857 C C . ALA B 2 143 ? 8.351 55.359 53.070 1.00 17.79 143 ALA B C 1
ATOM 4858 O O . ALA B 2 143 ? 7.762 55.765 52.067 1.00 17.12 143 ALA B O 1
ATOM 4860 N N . ARG B 2 144 ? 7.732 54.721 54.054 1.00 18.72 144 ARG B N 1
ATOM 4861 C CA . ARG B 2 144 ? 6.302 54.467 53.995 1.00 20.44 144 ARG B CA 1
ATOM 4862 C C . ARG B 2 144 ? 5.461 55.752 53.860 1.00 20.65 144 ARG B C 1
ATOM 4863 O O . ARG B 2 144 ? 4.381 55.723 53.268 1.00 20.85 144 ARG B O 1
ATOM 4871 N N . ASP B 2 145 ? 5.949 56.868 54.396 1.00 21.41 145 ASP B N 1
ATOM 4872 C CA . ASP B 2 145 ? 5.197 58.113 54.285 1.00 22.13 145 ASP B CA 1
ATOM 4873 C C . ASP B 2 145 ? 5.531 58.857 52.980 1.00 22.42 145 ASP B C 1
ATOM 4874 O O . ASP B 2 145 ? 4.988 59.929 52.709 1.00 22.92 145 ASP B O 1
ATOM 4879 N N . GLY B 2 146 ? 6.431 58.275 52.190 1.00 21.58 146 GLY B N 1
ATOM 4880 C CA . GLY B 2 146 ? 6.815 58.858 50.916 1.00 21.12 146 GLY B CA 1
ATOM 4881 C C . GLY B 2 146 ? 7.627 60.139 50.951 1.00 20.81 146 GLY B C 1
ATOM 4882 O O . GLY B 2 146 ? 7.787 60.790 49.919 1.00 20.67 146 GLY B O 1
ATOM 4883 N N . SER B 2 147 ? 8.160 60.494 52.117 1.00 20.28 147 SER B N 1
ATOM 4884 C CA . SER B 2 147 ? 8.939 61.723 52.256 1.00 20.24 147 SER B CA 1
ATOM 4885 C C . SER B 2 147 ? 10.438 61.540 51.987 1.00 19.43 147 SER B C 1
ATOM 4886 O O . SER B 2 147 ? 11.156 62.514 51.776 1.00 18.58 147 SER B O 1
ATOM 4889 N N . LYS B 2 148 ? 10.902 60.297 52.009 1.00 18.14 148 LYS B N 1
ATOM 4890 C CA . LYS B 2 148 ? 12.313 60.031 51.778 1.00 17.52 148 LYS B CA 1
ATOM 4891 C C . LYS B 2 148 ? 12.512 58.849 50.829 1.00 16.52 148 LYS B C 1
ATOM 4892 O O . LYS B 2 148 ? 11.658 57.976 50.720 1.00 16.12 148 LYS B O 1
ATOM 4898 N N . LEU B 2 149 ? 13.648 58.849 50.141 1.00 15.42 149 LEU B N 1
ATOM 4899 C CA . LEU B 2 149 ? 13.995 57.761 49.235 1.00 14.84 149 LEU B CA 1
ATOM 4900 C C . LEU B 2 149 ? 15.335 57.233 49.748 1.00 14.15 149 LEU B C 1
ATOM 4901 O O . LEU B 2 149 ? 16.296 57.986 49.865 1.00 13.89 149 LEU B O 1
ATOM 4906 N N . TYR B 2 150 ? 15.387 55.944 50.062 1.00 13.94 150 TYR B N 1
ATOM 4907 C CA . TYR B 2 150 ? 16.610 55.349 50.574 1.00 13.94 150 TYR B CA 1
ATOM 4908 C C . TYR B 2 150 ? 17.361 54.581 49.485 1.00 13.82 150 TYR B C 1
ATOM 4909 O O . TYR B 2 150 ? 16.750 53.924 48.658 1.00 14.96 150 TYR B O 1
ATOM 4918 N N . GLY B 2 151 ? 18.686 54.685 49.505 1.00 13.13 151 GLY B N 1
ATOM 4919 C CA . GLY B 2 151 ? 19.508 53.988 48.534 1.00 13.55 151 GLY B CA 1
ATOM 4920 C C . GLY B 2 151 ? 20.580 53.211 49.271 1.00 13.03 151 GLY B C 1
ATOM 4921 O O . GLY B 2 151 ? 21.364 53.795 50.019 1.00 13.70 151 GLY B O 1
ATOM 4922 N N . LEU B 2 152 ? 20.613 51.897 49.073 1.00 12.75 152 LEU B N 1
ATOM 4923 C CA . LEU B 2 152 ? 21.599 51.054 49.739 1.00 12.30 152 LEU B CA 1
ATOM 4924 C C . LEU B 2 152 ? 22.939 51.048 48.979 1.00 12.67 152 LEU B C 1
ATOM 4925 O O . LEU B 2 152 ? 23.079 50.364 47.978 1.00 13.18 152 LEU B O 1
ATOM 4930 N N . GLY B 2 153 ? 23.903 51.820 49.473 1.00 13.13 153 GLY B N 1
ATOM 4931 C CA . GLY B 2 153 ? 25.215 51.887 48.844 1.00 12.63 153 GLY B CA 1
ATOM 4932 C C . GLY B 2 153 ? 26.279 51.583 49.878 1.00 13.24 153 GLY B C 1
ATOM 4933 O O . GLY B 2 153 ? 26.060 50.750 50.760 1.00 13.40 153 GLY B O 1
ATOM 4934 N N A ARG B 2 154 ? 27.429 52.245 49.786 0.50 13.23 154 ARG B N 1
ATOM 4935 N N B ARG B 2 154 ? 27.428 52.244 49.785 0.50 13.43 154 ARG B N 1
ATOM 4936 C CA A ARG B 2 154 ? 28.494 52.004 50.753 0.50 13.53 154 ARG B CA 1
ATOM 4937 C CA B ARG B 2 154 ? 28.495 52.014 50.752 0.50 13.87 154 ARG B CA 1
ATOM 4938 C C A ARG B 2 154 ? 28.040 52.449 52.158 0.50 13.90 154 ARG B C 1
ATOM 4939 C C B ARG B 2 154 ? 27.977 52.367 52.158 0.50 14.10 154 ARG B C 1
ATOM 4940 O O A ARG B 2 154 ? 28.670 52.127 53.164 0.50 13.79 154 ARG B O 1
ATOM 4941 O O B ARG B 2 154 ? 28.504 51.903 53.166 0.50 13.81 154 ARG B O 1
ATOM 4956 N N . ASP B 2 155 ? 26.938 53.193 52.191 1.00 14.37 155 ASP B N 1
ATOM 4957 C CA . ASP B 2 155 ? 26.303 53.624 53.435 1.00 14.30 155 ASP B CA 1
ATOM 4958 C C . ASP B 2 155 ? 24.822 53.652 53.047 1.00 14.07 155 ASP B C 1
ATOM 4959 O O . ASP B 2 155 ? 24.500 53.604 51.863 1.00 14.32 155 ASP B O 1
ATOM 4964 N N . LEU B 2 156 ? 23.924 53.701 54.023 1.00 14.17 156 LEU B N 1
ATOM 4965 C CA . LEU B 2 156 ? 22.504 53.758 53.693 1.00 14.33 156 LEU B CA 1
ATOM 4966 C C . LEU B 2 156 ? 22.226 55.245 53.422 1.00 14.69 156 LEU B C 1
ATOM 4967 O O . LEU B 2 156 ? 22.176 56.056 54.347 1.00 14.47 156 LEU B O 1
ATOM 4972 N N . HIS B 2 157 ? 22.064 55.590 52.147 1.00 14.16 157 HIS B N 1
ATOM 4973 C CA . HIS B 2 157 ? 21.834 56.974 51.742 1.00 13.96 157 HIS B CA 1
ATOM 4974 C C . HIS B 2 157 ? 20.377 57.411 51.843 1.00 13.93 157 HIS B C 1
ATOM 4975 O O . HIS B 2 157 ? 19.502 56.794 51.259 1.00 14.42 157 HIS B O 1
ATOM 4982 N N . VAL B 2 158 ? 20.136 58.485 52.589 1.00 14.81 158 VAL B N 1
ATOM 4983 C CA . VAL B 2 158 ? 18.788 59.015 52.745 1.00 15.81 158 VAL B CA 1
ATOM 4984 C C . VAL B 2 158 ? 18.662 60.255 51.847 1.00 15.97 158 VAL B C 1
ATOM 4985 O O . VAL B 2 158 ? 19.298 61.274 52.096 1.00 15.56 158 VAL B O 1
ATOM 4989 N N . MET B 2 159 ? 17.845 60.151 50.808 1.00 16.47 159 MET B N 1
ATOM 4990 C CA . MET B 2 159 ? 17.651 61.257 49.878 1.00 17.18 159 MET B CA 1
ATOM 4991 C C . MET B 2 159 ? 16.259 61.891 49.999 1.00 18.15 159 MET B C 1
ATOM 4992 O O . MET B 2 159 ? 15.280 61.218 50.332 1.00 17.86 159 MET B O 1
ATOM 4997 N N . ASP B 2 160 ? 16.199 63.194 49.735 1.00 18.60 160 ASP B N 1
ATOM 4998 C CA . ASP B 2 160 ? 14.952 63.955 49.762 1.00 19.10 160 ASP B CA 1
ATOM 4999 C C . ASP B 2 160 ? 14.551 64.079 48.282 1.00 19.67 160 ASP B C 1
ATOM 5000 O O . ASP B 2 160 ? 15.133 64.876 47.553 1.00 19.61 160 ASP B O 1
ATOM 5005 N N . PRO B 2 161 ? 13.565 63.284 47.830 1.00 20.81 161 PRO B N 1
ATOM 5006 C CA . PRO B 2 161 ? 13.076 63.278 46.446 1.00 21.64 161 PRO B CA 1
ATOM 5007 C C . PRO B 2 161 ? 12.527 64.626 45.944 1.00 22.48 161 PRO B C 1
ATOM 5008 O O . PRO B 2 161 ? 12.592 64.927 44.752 1.00 21.69 161 PRO B O 1
ATOM 5012 N N . GLU B 2 162 ? 11.982 65.417 46.861 1.00 23.41 162 GLU B N 1
ATOM 5013 C CA . GLU B 2 162 ? 11.406 66.711 46.511 1.00 24.65 162 GLU B CA 1
ATOM 5014 C C . GLU B 2 162 ? 12.513 67.729 46.208 1.00 24.16 162 GLU B C 1
ATOM 5015 O O . GLU B 2 162 ? 12.433 68.478 45.240 1.00 24.40 162 GLU B O 1
ATOM 5021 N N . ALA B 2 163 ? 13.544 67.737 47.044 1.00 23.91 163 ALA B N 1
ATOM 5022 C CA . ALA B 2 163 ? 14.662 68.654 46.875 1.00 23.48 163 ALA B CA 1
ATOM 5023 C C . ALA B 2 163 ? 15.748 68.075 45.950 1.00 23.38 163 ALA B C 1
ATOM 5024 O O . ALA B 2 163 ? 16.566 68.815 45.406 1.00 23.31 163 ALA B O 1
ATOM 5026 N N . GLY B 2 164 ? 15.746 66.756 45.782 1.00 22.88 164 GLY B N 1
ATOM 5027 C CA . GLY B 2 164 ? 16.743 66.117 44.939 1.00 22.68 164 GLY B CA 1
ATOM 5028 C C . GLY B 2 164 ? 18.113 66.206 45.580 1.00 22.37 164 GLY B C 1
ATOM 5029 O O . GLY B 2 164 ? 19.099 66.536 44.923 1.00 22.73 164 GLY B O 1
ATOM 5030 N N . THR B 2 165 ? 18.179 65.895 46.871 1.00 21.71 165 THR B N 1
ATOM 5031 C CA . THR B 2 165 ? 19.436 65.973 47.610 1.00 21.22 165 THR B CA 1
ATOM 5032 C C . THR B 2 165 ? 19.669 64.797 48.567 1.00 21.12 165 THR B C 1
ATOM 5033 O O . THR B 2 165 ? 18.738 64.074 48.923 1.00 20.84 165 THR B O 1
ATOM 5037 N N . LEU B 2 166 ? 20.927 64.624 48.963 1.00 20.91 166 LEU B N 1
ATOM 5038 C CA . LEU B 2 166 ? 21.316 63.594 49.920 1.00 20.93 166 LEU B CA 1
ATOM 5039 C C . LEU B 2 166 ? 21.313 64.343 51.261 1.00 21.57 166 LEU B C 1
ATOM 5040 O O . LEU B 2 166 ? 22.137 65.229 51.483 1.00 21.71 166 LEU B O 1
ATOM 5045 N N . VAL B 2 167 ? 20.381 63.994 52.141 1.00 21.98 167 VAL B N 1
ATOM 5046 C CA . VAL B 2 167 ? 20.276 64.677 53.425 1.00 22.69 167 VAL B CA 1
ATOM 5047 C C . VAL B 2 167 ? 20.928 63.949 54.607 1.00 22.92 167 VAL B C 1
ATOM 5048 O O . VAL B 2 167 ? 21.279 64.572 55.606 1.00 23.72 167 VAL B O 1
ATOM 5052 N N . GLU B 2 168 ? 21.097 62.639 54.490 1.00 23.15 168 GLU B N 1
ATOM 5053 C CA . GLU B 2 168 ? 21.685 61.877 55.582 1.00 23.33 168 GLU B CA 1
ATOM 5054 C C . GLU B 2 168 ? 22.253 60.538 55.114 1.00 22.72 168 GLU B C 1
ATOM 5055 O O . GLU B 2 168 ? 21.746 59.934 54.170 1.00 22.17 168 GLU B O 1
ATOM 5061 N N . ASP B 2 169 ? 23.313 60.099 55.786 1.00 22.09 169 ASP B N 1
ATOM 5062 C CA . ASP B 2 169 ? 23.939 58.813 55.506 1.00 21.13 169 ASP B CA 1
ATOM 5063 C C . ASP B 2 169 ? 23.936 58.008 56.809 1.00 20.78 169 ASP B C 1
ATOM 5064 O O . ASP B 2 169 ? 24.445 58.466 57.829 1.00 21.09 169 ASP B O 1
ATOM 5069 N N . LYS B 2 170 ? 23.337 56.827 56.776 1.00 20.07 170 LYS B N 1
ATOM 5070 C CA . LYS B 2 170 ? 23.331 55.965 57.947 1.00 19.73 170 LYS B CA 1
ATOM 5071 C C . LYS B 2 170 ? 24.556 55.069 57.709 1.00 19.01 170 LYS B C 1
ATOM 5072 O O . LYS B 2 170 ? 24.645 54.385 56.695 1.00 17.93 170 LYS B O 1
ATOM 5078 N N . PRO B 2 171 ? 25.516 55.080 58.644 1.00 18.84 171 PRO B N 1
ATOM 5079 C CA . PRO B 2 171 ? 26.743 54.300 58.547 1.00 18.35 171 PRO B CA 1
ATOM 5080 C C . PRO B 2 171 ? 26.634 52.781 58.316 1.00 17.81 171 PRO B C 1
ATOM 5081 O O . PRO B 2 171 ? 25.916 52.085 59.024 1.00 17.58 171 PRO B O 1
ATOM 5085 N N . ILE B 2 172 ? 27.358 52.294 57.312 1.00 16.80 172 ILE B N 1
ATOM 5086 C CA . ILE B 2 172 ? 27.422 50.866 57.029 1.00 15.88 172 ILE B CA 1
ATOM 5087 C C . ILE B 2 172 ? 28.911 50.499 57.004 1.00 16.39 172 ILE B C 1
ATOM 5088 O O . ILE B 2 172 ? 29.374 49.677 57.788 1.00 16.73 172 ILE B O 1
ATOM 5093 N N . GLN B 2 173 ? 29.651 51.144 56.106 1.00 16.75 173 GLN B N 1
ATOM 5094 C CA . GLN B 2 173 ? 31.075 50.885 55.951 1.00 17.28 173 GLN B CA 1
ATOM 5095 C C . GLN B 2 173 ? 31.891 51.150 57.227 1.00 17.57 173 GLN B C 1
ATOM 5096 O O . GLN B 2 173 ? 32.949 50.559 57.417 1.00 17.71 173 GLN B O 1
ATOM 5102 N N . SER B 2 174 ? 31.384 52.021 58.097 1.00 17.93 174 SER B N 1
ATOM 5103 C CA . SER B 2 174 ? 32.087 52.361 59.331 1.00 18.38 174 SER B CA 1
ATOM 5104 C C . SER B 2 174 ? 31.421 51.808 60.602 1.00 18.60 174 SER B C 1
ATOM 5105 O O . SER B 2 174 ? 31.868 52.094 61.708 1.00 17.97 174 SER B O 1
ATOM 5108 N N . TRP B 2 175 ? 30.366 51.018 60.431 1.00 18.42 175 TRP B N 1
ATOM 5109 C CA . TRP B 2 175 ? 29.632 50.444 61.558 1.00 18.43 175 TRP B CA 1
ATOM 5110 C C . TRP B 2 175 ? 30.532 49.745 62.598 1.00 18.49 175 TRP B C 1
ATOM 5111 O O . TRP B 2 175 ? 31.260 48.811 62.269 1.00 17.62 175 TRP B O 1
ATOM 5122 N N . GLU B 2 176 ? 30.452 50.206 63.847 1.00 19.40 176 GLU B N 1
ATOM 5123 C CA . GLU B 2 176 ? 31.227 49.634 64.948 1.00 20.06 176 GLU B CA 1
ATOM 5124 C C . GLU B 2 176 ? 32.659 49.275 64.532 1.00 19.45 176 GLU B C 1
ATOM 5125 O O . GLU B 2 176 ? 33.149 48.197 64.845 1.00 18.58 176 GLU B O 1
ATOM 5131 N N . ALA B 2 177 ? 33.320 50.199 63.845 1.00 19.37 177 ALA B N 1
ATOM 5132 C CA . ALA B 2 177 ? 34.677 49.985 63.358 1.00 19.98 177 ALA B CA 1
ATOM 5133 C C . ALA B 2 177 ? 35.716 49.586 64.431 1.00 20.10 177 ALA B C 1
ATOM 5134 O O . ALA B 2 177 ? 36.697 48.915 64.123 1.00 20.03 177 ALA B O 1
ATOM 5136 N N A GLU B 2 178 ? 35.484 50.000 65.672 0.50 20.52 178 GLU B N 1
ATOM 5137 N N B GLU B 2 178 ? 35.505 50.010 65.673 0.50 20.12 178 GLU B N 1
ATOM 5138 C CA A GLU B 2 178 ? 36.396 49.689 66.765 0.50 21.16 178 GLU B CA 1
ATOM 5139 C CA B GLU B 2 178 ? 36.437 49.666 66.743 0.50 20.43 178 GLU B CA 1
ATOM 5140 C C A GLU B 2 178 ? 36.347 48.186 67.094 0.50 20.79 178 GLU B C 1
ATOM 5141 C C B GLU B 2 178 ? 36.372 48.161 67.048 0.50 20.33 178 GLU B C 1
ATOM 5142 O O A GLU B 2 178 ? 37.308 47.622 67.610 0.50 21.05 178 GLU B O 1
ATOM 5143 O O B GLU B 2 178 ? 37.346 47.570 67.508 0.50 20.58 178 GLU B O 1
ATOM 5154 N N . THR B 2 179 ? 35.220 47.558 66.779 1.00 20.56 179 THR B N 1
ATOM 5155 C CA . THR B 2 179 ? 35.016 46.140 67.048 1.00 20.38 179 THR B CA 1
ATOM 5156 C C . THR B 2 179 ? 34.996 45.210 65.823 1.00 19.83 179 THR B C 1
ATOM 5157 O O . THR B 2 179 ? 35.547 44.105 65.864 1.00 19.02 179 THR B O 1
ATOM 5161 N N . TYR B 2 180 ? 34.365 45.665 64.745 1.00 18.27 180 TYR B N 1
ATOM 5162 C CA . TYR B 2 180 ? 34.220 44.845 63.550 1.00 17.25 180 TYR B CA 1
ATOM 5163 C C . TYR B 2 180 ? 34.916 45.327 62.282 1.00 16.90 180 TYR B C 1
ATOM 5164 O O . TYR B 2 180 ? 35.046 46.529 62.043 1.00 16.26 180 TYR B O 1
ATOM 5173 N N . ALA B 2 181 ? 35.328 44.366 61.461 1.00 16.14 181 ALA B N 1
ATOM 5174 C CA . ALA B 2 181 ? 35.965 44.672 60.187 1.00 16.08 181 ALA B CA 1
ATOM 5175 C C . ALA B 2 181 ? 34.871 45.259 59.278 1.00 15.58 181 ALA B C 1
ATOM 5176 O O . ALA B 2 181 ? 33.688 44.978 59.467 1.00 14.65 181 ALA B O 1
ATOM 5178 N N . GLN B 2 182 ? 35.274 46.069 58.303 1.00 15.47 182 GLN B N 1
ATOM 5179 C CA . GLN B 2 182 ? 34.330 46.695 57.383 1.00 15.67 182 GLN B CA 1
ATOM 5180 C C . GLN B 2 182 ? 33.317 45.684 56.828 1.00 15.23 182 GLN B C 1
ATOM 5181 O O . GLN B 2 182 ? 33.696 44.707 56.192 1.00 14.94 182 GLN B O 1
ATOM 5187 N N . PRO B 2 183 ? 32.016 45.925 57.058 1.00 14.99 183 PRO B N 1
ATOM 5188 C CA . PRO B 2 183 ? 30.958 45.041 56.586 1.00 15.24 183 PRO B CA 1
ATOM 5189 C C . PRO B 2 183 ? 30.972 44.794 55.072 1.00 14.84 183 PRO B C 1
ATOM 5190 O O . PRO B 2 183 ? 31.161 45.719 54.282 1.00 14.98 183 PRO B O 1
ATOM 5194 N N . ASP B 2 184 ? 30.778 43.536 54.693 1.00 14.98 184 ASP B N 1
ATOM 5195 C CA . ASP B 2 184 ? 30.718 43.135 53.289 1.00 14.68 184 ASP B CA 1
ATOM 5196 C C . ASP B 2 184 ? 29.217 42.917 53.024 1.00 14.23 184 ASP B C 1
ATOM 5197 O O . ASP B 2 184 ? 28.597 42.039 53.633 1.00 12.82 184 ASP B O 1
ATOM 5202 N N . VAL B 2 185 ? 28.647 43.720 52.130 1.00 12.99 185 VAL B N 1
ATOM 5203 C CA . VAL B 2 185 ? 27.226 43.630 51.815 1.00 13.33 185 VAL B CA 1
ATOM 5204 C C . VAL B 2 185 ? 26.944 43.411 50.317 1.00 13.35 185 VAL B C 1
ATOM 5205 O O . VAL B 2 185 ? 27.304 44.243 49.479 1.00 13.45 185 VAL B O 1
ATOM 5209 N N . LEU B 2 186 ? 26.313 42.284 49.993 1.00 13.06 186 LEU B N 1
ATOM 5210 C CA . LEU B 2 186 ? 25.939 41.988 48.613 1.00 12.51 186 LEU B CA 1
ATOM 5211 C C . LEU B 2 186 ? 24.411 41.849 48.646 1.00 12.83 186 LEU B C 1
ATOM 5212 O O . LEU B 2 186 ? 23.885 40.866 49.159 1.00 12.39 186 LEU B O 1
ATOM 5217 N N . ALA B 2 187 ? 23.714 42.847 48.112 1.00 12.91 187 ALA B N 1
ATOM 5218 C CA . ALA B 2 187 ? 22.255 42.836 48.121 1.00 13.08 187 ALA B CA 1
ATOM 5219 C C . ALA B 2 187 ? 21.658 43.537 46.900 1.00 13.29 187 ALA B C 1
ATOM 5220 O O . ALA B 2 187 ? 21.839 44.738 46.721 1.00 14.18 187 ALA B O 1
ATOM 5222 N N . VAL B 2 188 ? 20.933 42.782 46.082 1.00 12.63 188 VAL B N 1
ATOM 5223 C CA . VAL B 2 188 ? 20.301 43.338 44.889 1.00 12.49 188 VAL B CA 1
ATOM 5224 C C . VAL B 2 188 ? 18.825 42.909 44.818 1.00 12.13 188 VAL B C 1
ATOM 5225 O O . VAL B 2 188 ? 18.144 43.173 43.833 1.00 12.23 188 VAL B O 1
ATOM 5229 N N . TRP B 2 189 ? 18.347 42.262 45.879 1.00 11.95 189 TRP B N 1
ATOM 5230 C CA . TRP B 2 189 ? 16.977 41.761 45.921 1.00 12.41 189 TRP B CA 1
ATOM 5231 C C . TRP B 2 189 ? 15.950 42.658 46.626 1.00 13.33 189 TRP B C 1
ATOM 5232 O O . TRP B 2 189 ? 16.053 42.919 47.823 1.00 13.90 189 TRP B O 1
ATOM 5243 N N . ASN B 2 190 ? 14.964 43.108 45.854 1.00 12.74 190 ASN B N 1
ATOM 5244 C CA . ASN B 2 190 ? 13.889 43.958 46.352 1.00 13.30 190 ASN B CA 1
ATOM 5245 C C . ASN B 2 190 ? 12.789 43.021 46.858 1.00 12.87 190 ASN B C 1
ATOM 5246 O O . ASN B 2 190 ? 12.115 42.360 46.071 1.00 12.84 190 ASN B O 1
ATOM 5251 N N . GLN B 2 191 ? 12.619 42.971 48.175 1.00 12.82 191 GLN B N 1
ATOM 5252 C CA . GLN B 2 191 ? 11.640 42.068 48.776 1.00 13.34 191 GLN B CA 1
ATOM 5253 C C . GLN B 2 191 ? 11.249 42.507 50.198 1.00 13.74 191 GLN B C 1
ATOM 5254 O O . GLN B 2 191 ? 11.067 41.679 51.085 1.00 14.78 191 GLN B O 1
ATOM 5260 N N . HIS B 2 192 ? 11.106 43.813 50.387 1.00 14.24 192 HIS B N 1
ATOM 5261 C CA . HIS B 2 192 ? 10.760 44.382 51.686 1.00 14.41 192 HIS B CA 1
ATOM 5262 C C . HIS B 2 192 ? 9.252 44.672 51.863 1.00 15.04 192 HIS B C 1
ATOM 5263 O O . HIS B 2 192 ? 8.807 44.980 52.962 1.00 15.45 192 HIS B O 1
ATOM 5270 N N . GLU B 2 193 ? 8.490 44.571 50.780 1.00 15.91 193 GLU B N 1
ATOM 5271 C CA . GLU B 2 193 ? 7.065 44.889 50.794 1.00 16.18 193 GLU B CA 1
ATOM 5272 C C . GLU B 2 193 ? 6.176 44.295 51.912 1.00 16.56 193 GLU B C 1
ATOM 5273 O O . GLU B 2 193 ? 5.331 44.998 52.461 1.00 16.82 193 GLU B O 1
ATOM 5279 N N . SER B 2 194 ? 6.367 43.025 52.251 1.00 16.64 194 SER B N 1
ATOM 5280 C CA . SER B 2 194 ? 5.535 42.389 53.275 1.00 17.36 194 SER B CA 1
ATOM 5281 C C . SER B 2 194 ? 5.767 42.884 54.709 1.00 17.74 194 SER B C 1
ATOM 5282 O O . SER B 2 194 ? 4.879 42.774 55.561 1.00 18.10 194 SER B O 1
ATOM 5285 N N . SER B 2 195 ? 6.945 43.435 54.970 1.00 17.46 195 SER B N 1
ATOM 5286 C CA . SER B 2 195 ? 7.282 43.894 56.311 1.00 16.77 195 SER B CA 1
ATOM 5287 C C . SER B 2 195 ? 7.596 45.391 56.418 1.00 16.89 195 SER B C 1
ATOM 5288 O O . SER B 2 195 ? 7.560 45.955 57.509 1.00 17.16 195 SER B O 1
ATOM 5291 N N . GLY B 2 196 ? 7.908 46.021 55.291 1.00 16.33 196 GLY B N 1
ATOM 5292 C CA . GLY B 2 196 ? 8.268 47.423 55.324 1.00 15.81 196 GLY B CA 1
ATOM 5293 C C . GLY B 2 196 ? 9.698 47.528 55.821 1.00 16.12 196 GLY B C 1
ATOM 5294 O O . GLY B 2 196 ? 10.160 48.594 56.220 1.00 16.37 196 GLY B O 1
ATOM 5295 N N . VAL B 2 197 ? 10.405 46.401 55.803 1.00 14.87 197 VAL B N 1
ATOM 5296 C CA . VAL B 2 197 ? 11.790 46.364 56.254 1.00 14.23 197 VAL B CA 1
ATOM 5297 C C . VAL B 2 197 ? 12.725 45.832 55.160 1.00 14.03 197 VAL B C 1
ATOM 5298 O O . VAL B 2 197 ? 12.595 44.690 54.727 1.00 14.32 197 VAL B O 1
ATOM 5302 N N . MET B 2 198 ? 13.648 46.675 54.708 1.00 13.39 198 MET B N 1
ATOM 5303 C CA . MET B 2 198 ? 14.616 46.255 53.704 1.00 13.06 198 MET B CA 1
ATOM 5304 C C . MET B 2 198 ? 15.764 45.645 54.524 1.00 12.66 198 MET B C 1
ATOM 5305 O O . MET B 2 198 ? 16.405 46.333 55.313 1.00 12.64 198 MET B O 1
ATOM 5310 N N . ALA B 2 199 ? 16.002 44.350 54.344 1.00 12.57 199 ALA B N 1
ATOM 5311 C CA . ALA B 2 199 ? 17.041 43.673 55.107 1.00 12.35 199 ALA B CA 1
ATOM 5312 C C . ALA B 2 199 ? 18.015 42.883 54.244 1.00 12.05 199 ALA B C 1
ATOM 5313 O O . ALA B 2 199 ? 17.656 42.386 53.183 1.00 12.75 199 ALA B O 1
ATOM 5315 N N . THR B 2 200 ? 19.241 42.757 54.735 1.00 12.24 200 THR B N 1
ATOM 5316 C CA . THR B 2 200 ? 20.273 42.010 54.030 1.00 11.79 200 THR B CA 1
ATOM 5317 C C . THR B 2 200 ? 21.315 41.480 55.008 1.00 12.20 200 THR B C 1
ATOM 5318 O O . THR B 2 200 ? 21.631 42.115 56.008 1.00 12.20 200 THR B O 1
ATOM 5322 N N . PRO B 2 201 ? 21.831 40.280 54.748 1.00 12.42 201 PRO B N 1
ATOM 5323 C CA . PRO B 2 201 ? 22.822 39.818 55.673 1.00 12.72 201 PRO B CA 1
ATOM 5324 C C . PRO B 2 201 ? 24.103 40.569 55.285 1.00 12.87 201 PRO B C 1
ATOM 5325 O O . PRO B 2 201 ? 24.180 41.145 54.200 1.00 13.31 201 PRO B O 1
ATOM 5329 N N . PHE B 2 202 ? 25.075 40.601 56.181 1.00 12.68 202 PHE B N 1
ATOM 5330 C CA . PHE B 2 202 ? 26.345 41.226 55.871 1.00 13.40 202 PHE B CA 1
ATOM 5331 C C . PHE B 2 202 ? 27.383 40.389 56.594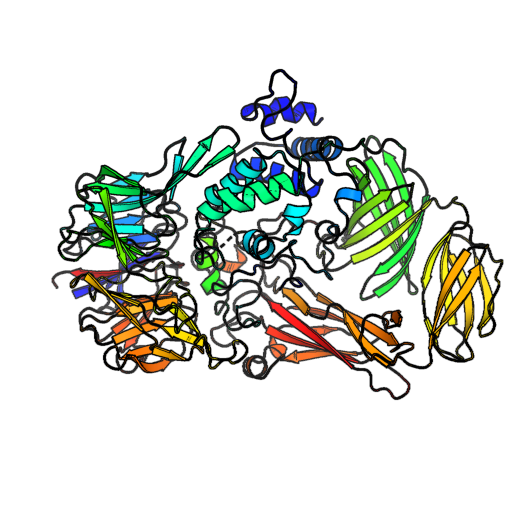 1.00 13.23 202 PHE B C 1
ATOM 5332 O O . PHE B 2 202 ? 27.059 39.665 57.547 1.00 13.11 202 PHE B O 1
ATOM 5340 N N . TYR B 2 203 ? 28.619 40.454 56.127 1.00 13.07 203 TYR B N 1
ATOM 5341 C CA . TYR B 2 203 ? 29.660 39.645 56.726 1.00 13.24 203 TYR B CA 1
ATOM 5342 C C . TYR B 2 203 ? 30.786 40.498 57.280 1.00 13.87 203 TYR B C 1
ATOM 5343 O O . TYR B 2 203 ? 31.175 41.497 56.688 1.00 12.86 203 TYR B O 1
ATOM 5352 N N . THR B 2 204 ? 31.293 40.095 58.438 1.00 13.67 204 THR B N 1
ATOM 5353 C CA . THR B 2 204 ? 32.334 40.856 59.094 1.00 14.22 204 THR B CA 1
ATOM 5354 C C . THR B 2 204 ? 33.198 39.926 59.952 1.00 14.61 204 THR B C 1
ATOM 5355 O O . THR B 2 204 ? 33.117 38.703 59.832 1.00 14.75 204 THR B O 1
ATOM 5359 N N . ALA B 2 205 ? 34.028 40.512 60.802 1.00 15.06 205 ALA B N 1
ATOM 5360 C CA . ALA B 2 205 ? 34.894 39.725 61.666 1.00 15.71 205 ALA B CA 1
ATOM 5361 C C . ALA B 2 205 ? 35.265 40.532 62.908 1.00 16.50 205 ALA B C 1
ATOM 5362 O O . ALA B 2 205 ? 35.291 41.765 62.871 1.00 16.43 205 ALA B O 1
ATOM 5364 N N . ARG B 2 206 ? 35.528 39.832 64.006 1.00 16.52 206 ARG B N 1
ATOM 5365 C CA . ARG B 2 206 ? 35.925 40.493 65.244 1.00 17.69 206 ARG B CA 1
ATOM 5366 C C . ARG B 2 206 ? 37.391 40.896 65.030 1.00 17.46 206 ARG B C 1
ATOM 5367 O O . ARG B 2 206 ? 38.224 40.049 64.738 1.00 17.80 206 ARG B O 1
ATOM 5375 N N . LYS B 2 207 ? 37.692 42.182 65.165 1.00 18.63 207 LYS B N 1
ATOM 5376 C CA . LYS B 2 207 ? 39.056 42.654 64.956 1.00 19.86 207 LYS B CA 1
ATOM 5377 C C . LYS B 2 207 ? 40.079 42.120 65.965 1.00 21.74 207 LYS B C 1
ATOM 5378 O O . LYS B 2 207 ? 41.254 41.974 65.634 1.00 22.62 207 LYS B O 1
ATOM 5384 N N . ASP B 2 208 ? 39.633 41.819 67.179 1.00 23.69 208 ASP B N 1
ATOM 5385 C CA . ASP B 2 208 ? 40.550 41.320 68.199 1.00 25.54 208 ASP B CA 1
ATOM 5386 C C . ASP B 2 208 ? 40.716 39.789 68.206 1.00 26.28 208 ASP B C 1
ATOM 5387 O O . ASP B 2 208 ? 41.217 39.216 69.173 1.00 26.73 208 ASP B O 1
ATOM 5392 N N . ILE B 2 209 ? 40.296 39.136 67.129 1.00 26.57 209 ILE B N 1
ATOM 5393 C CA . ILE B 2 209 ? 40.435 37.690 67.026 1.00 27.15 209 ILE B CA 1
ATOM 5394 C C . ILE B 2 209 ? 41.307 37.348 65.804 1.00 27.89 209 ILE B C 1
ATOM 5395 O O . ILE B 2 209 ? 41.153 37.943 64.737 1.00 28.64 209 ILE B O 1
ATOM 5400 N N . ASP B 2 210 ? 42.224 36.402 65.982 1.00 28.40 210 ASP B N 1
ATOM 5401 C CA . ASP B 2 210 ? 43.125 35.974 64.914 1.00 28.94 210 ASP B CA 1
ATOM 5402 C C . ASP B 2 210 ? 42.345 35.777 63.596 1.00 28.78 210 ASP B C 1
ATOM 5403 O O . ASP B 2 210 ? 41.446 34.942 63.516 1.00 27.96 210 ASP B O 1
ATOM 5408 N N . PRO B 2 211 ? 42.694 36.544 62.551 1.00 28.65 211 PRO B N 1
ATOM 5409 C CA . PRO B 2 211 ? 42.010 36.425 61.269 1.00 28.33 211 PRO B CA 1
ATOM 5410 C C . PRO B 2 211 ? 42.154 35.030 60.645 1.00 27.88 211 PRO B C 1
ATOM 5411 O O . PRO B 2 211 ? 41.431 34.678 59.717 1.00 27.88 211 PRO B O 1
ATOM 5415 N N . ALA B 2 212 ? 43.090 34.244 61.167 1.00 27.66 212 ALA B N 1
ATOM 5416 C CA . ALA B 2 212 ? 43.315 32.896 60.662 1.00 27.11 212 ALA B CA 1
ATOM 5417 C C . ALA B 2 212 ? 42.352 31.920 61.348 1.00 26.67 212 ALA B C 1
ATOM 5418 O O . ALA B 2 212 ? 42.217 30.773 60.936 1.00 27.06 212 ALA B O 1
ATOM 5420 N N . ASP B 2 213 ? 41.686 32.400 62.392 1.00 25.91 213 ASP B N 1
ATOM 5421 C CA . ASP B 2 213 ? 40.746 31.584 63.151 1.00 25.19 213 ASP B CA 1
ATOM 5422 C C . ASP B 2 213 ? 39.312 31.764 62.623 1.00 24.37 213 ASP B C 1
ATOM 5423 O O . ASP B 2 213 ? 38.810 32.882 62.533 1.00 24.05 213 ASP B O 1
ATOM 5428 N N . PRO B 2 214 ? 38.643 30.657 62.272 1.00 23.88 214 PRO B N 1
ATOM 5429 C CA . PRO B 2 214 ? 37.280 30.728 61.763 1.00 23.54 214 PRO B CA 1
ATOM 5430 C C . PRO B 2 214 ? 36.294 31.430 62.724 1.00 23.18 214 PRO B C 1
ATOM 5431 O O . PRO B 2 214 ? 35.334 32.060 62.283 1.00 23.59 214 PRO B O 1
ATOM 5435 N N A THR B 2 215 ? 36.551 31.315 64.023 0.50 22.93 215 THR B N 1
ATOM 5436 N N B THR B 2 215 ? 36.539 31.314 64.027 0.50 23.04 215 THR B N 1
ATOM 5437 C CA A THR B 2 215 ? 35.688 31.923 65.030 0.50 22.52 215 THR B CA 1
ATOM 5438 C CA B THR B 2 215 ? 35.660 31.932 65.019 0.50 22.73 215 THR B CA 1
ATOM 5439 C C A THR B 2 215 ? 35.640 33.456 64.884 0.50 21.76 215 THR B C 1
ATOM 5440 C C B THR B 2 215 ? 35.632 33.464 64.879 0.50 21.87 215 THR B C 1
ATOM 5441 O O A THR B 2 215 ? 34.744 34.109 65.410 0.50 21.63 215 THR B O 1
ATOM 5442 O O B THR B 2 215 ? 34.744 34.126 65.408 0.50 21.73 215 THR B O 1
ATOM 5449 N N . ALA B 2 216 ? 36.608 34.012 64.165 1.00 21.11 216 ALA B N 1
ATOM 5450 C CA . ALA B 2 216 ? 36.679 35.455 63.965 1.00 19.99 216 ALA B CA 1
ATOM 5451 C C . ALA B 2 216 ? 35.557 35.992 63.065 1.00 18.91 216 ALA B C 1
ATOM 5452 O O . ALA B 2 216 ? 35.080 37.106 63.257 1.00 18.68 216 ALA B O 1
ATOM 5454 N N . TYR B 2 217 ? 35.135 35.187 62.098 1.00 18.67 217 TYR B N 1
ATOM 5455 C CA . TYR B 2 217 ? 34.121 35.621 61.146 1.00 17.96 217 TYR B CA 1
ATOM 5456 C C . TYR B 2 217 ? 32.675 35.495 61.619 1.00 17.86 217 TYR B C 1
ATOM 5457 O O . TYR B 2 217 ? 32.238 34.441 62.082 1.00 17.28 217 TYR B O 1
ATOM 5466 N N . ARG B 2 218 ? 31.946 36.600 61.489 1.00 16.89 218 ARG B N 1
ATOM 5467 C CA . ARG B 2 218 ? 30.560 36.656 61.924 1.00 15.62 218 ARG B CA 1
ATOM 5468 C C . ARG B 2 218 ? 29.593 37.103 60.823 1.00 16.09 218 ARG B C 1
ATOM 5469 O O . ARG B 2 218 ? 29.965 37.834 59.901 1.00 15.69 218 ARG B O 1
ATOM 5477 N N . THR B 2 219 ? 28.349 36.650 60.950 1.00 14.17 219 THR B N 1
ATOM 5478 C CA . THR B 2 219 ? 27.283 36.998 60.029 1.00 14.76 219 THR B CA 1
ATOM 5479 C C . THR B 2 219 ? 26.387 38.012 60.736 1.00 14.63 219 THR B C 1
ATOM 5480 O O . THR B 2 219 ? 25.913 37.768 61.845 1.00 15.52 219 THR B O 1
ATOM 5484 N N . GLY B 2 220 ? 26.166 39.148 60.092 1.00 14.27 220 GLY B N 1
ATOM 5485 C CA . GLY B 2 220 ? 25.322 40.160 60.685 1.00 13.54 220 GLY B CA 1
ATOM 5486 C C . GLY B 2 220 ? 24.080 40.352 59.848 1.00 13.86 220 GLY B C 1
ATOM 5487 O O . GLY B 2 220 ? 23.989 39.851 58.727 1.00 14.02 220 GLY B O 1
ATOM 5488 N N A LEU B 2 221 ? 23.108 41.068 60.399 0.50 13.76 221 LEU B N 1
ATOM 5489 N N B LEU B 2 221 ? 23.108 41.065 60.402 0.50 13.40 221 LEU B N 1
ATOM 5490 C CA A LEU B 2 221 ? 21.871 41.334 59.686 0.50 13.77 221 LEU B CA 1
ATOM 5491 C CA B LEU B 2 221 ? 21.874 41.344 59.689 0.50 13.14 221 LEU B CA 1
ATOM 5492 C C A LEU B 2 221 ? 21.638 42.850 59.693 0.50 13.43 221 LEU B C 1
ATOM 5493 C C B LEU B 2 221 ? 21.656 42.858 59.691 0.50 13.01 221 LEU B C 1
ATOM 5494 O O A LEU B 2 221 ? 21.706 43.488 60.739 0.50 13.56 221 LEU B O 1
ATOM 5495 O O B LEU B 2 221 ? 21.750 43.503 60.731 0.50 13.11 221 LEU B O 1
ATOM 5504 N N . LEU B 2 222 ? 21.388 43.414 58.518 1.00 13.27 222 LEU B N 1
ATOM 5505 C CA . LEU B 2 222 ? 21.140 44.843 58.400 1.00 13.28 222 LEU B CA 1
ATOM 5506 C C . LEU B 2 222 ? 19.647 44.990 58.122 1.00 13.37 222 LEU B C 1
ATOM 5507 O O . LEU B 2 222 ? 19.124 44.368 57.204 1.00 14.12 222 LEU B O 1
ATOM 5512 N N . THR B 2 223 ? 18.962 45.786 58.936 1.00 14.09 223 THR B N 1
ATOM 5513 C CA . THR B 2 223 ? 17.537 46.012 58.734 1.00 14.46 223 THR B CA 1
ATOM 5514 C C . THR B 2 223 ? 17.246 47.513 58.682 1.00 14.89 223 THR B C 1
ATOM 5515 O O . THR B 2 223 ? 17.521 48.244 59.628 1.00 15.95 223 THR B O 1
ATOM 5519 N N . MET B 2 224 ? 16.717 47.956 57.549 1.00 15.09 224 MET B N 1
ATOM 5520 C CA . MET B 2 224 ? 16.359 49.356 57.356 1.00 15.70 224 MET B CA 1
ATOM 5521 C C . MET B 2 224 ? 14.827 49.396 57.396 1.00 15.67 224 MET B C 1
ATOM 5522 O O . MET B 2 224 ? 14.165 48.961 56.459 1.00 15.73 224 MET B O 1
ATOM 5527 N N . ASP B 2 225 ? 14.278 49.893 58.500 1.00 16.26 225 ASP B N 1
ATOM 5528 C CA . ASP B 2 225 ? 12.830 49.962 58.652 1.00 16.27 225 ASP B CA 1
ATOM 5529 C C . ASP B 2 225 ? 12.298 51.179 57.888 1.00 16.25 225 ASP B C 1
ATOM 5530 O O . ASP B 2 225 ? 12.551 52.321 58.266 1.00 16.14 225 ASP B O 1
ATOM 5535 N N . LEU B 2 226 ? 11.560 50.911 56.814 1.00 16.49 226 LEU B N 1
ATOM 5536 C CA . LEU B 2 226 ? 11.009 51.959 55.965 1.00 17.64 226 LEU B CA 1
ATOM 5537 C C . LEU B 2 226 ? 9.851 52.735 56.596 1.00 18.57 226 LEU B C 1
ATOM 5538 O O . LEU B 2 226 ? 9.441 53.774 56.077 1.00 18.77 226 LEU B O 1
ATOM 5543 N N A GLU B 2 227 ? 9.333 52.222 57.707 0.50 18.82 227 GLU B N 1
ATOM 5544 N N B GLU B 2 227 ? 9.327 52.232 57.709 0.50 19.16 227 GLU B N 1
ATOM 5545 C CA A GLU B 2 227 ? 8.225 52.870 58.394 0.50 19.65 227 GLU B CA 1
ATOM 5546 C CA B GLU B 2 227 ? 8.222 52.902 58.385 0.50 20.25 227 GLU B CA 1
ATOM 5547 C C A GLU B 2 227 ? 8.747 53.807 59.497 0.50 19.61 227 GLU B C 1
ATOM 5548 C C B GLU B 2 227 ? 8.744 53.816 59.505 0.50 20.02 227 GLU B C 1
ATOM 5549 O O A GLU B 2 227 ? 8.340 54.964 59.581 0.50 20.14 227 GLU B O 1
ATOM 5550 O O B GLU B 2 227 ? 8.334 54.970 59.610 0.50 20.57 227 GLU B O 1
ATOM 5561 N N . THR B 2 228 ? 9.654 53.299 60.324 1.00 19.60 228 THR B N 1
ATOM 5562 C CA . THR B 2 228 ? 10.222 54.082 61.418 1.00 20.18 228 THR B CA 1
ATOM 5563 C C . THR B 2 228 ? 11.416 54.922 60.943 1.00 20.25 228 THR B C 1
ATOM 5564 O O . THR B 2 228 ? 11.771 55.919 61.571 1.00 20.28 228 THR B O 1
ATOM 5568 N N . GLY B 2 229 ? 12.022 54.504 59.835 1.00 19.52 229 GLY B N 1
ATOM 5569 C CA . GLY B 2 229 ? 13.169 55.212 59.295 1.00 20.29 229 GLY B CA 1
ATOM 5570 C C . GLY B 2 229 ? 14.464 54.856 60.003 1.00 20.58 229 GLY B C 1
ATOM 5571 O O . GLY B 2 229 ? 15.496 55.489 59.778 1.00 20.91 229 GLY B O 1
ATOM 5572 N N . GLU B 2 230 ? 14.423 53.835 60.852 1.00 20.72 230 GLU B N 1
ATOM 5573 C CA . GLU B 2 230 ? 15.610 53.433 61.598 1.00 21.25 230 GLU B CA 1
ATOM 5574 C C . GLU B 2 230 ? 16.330 52.210 61.013 1.00 20.13 230 GLU B C 1
ATOM 5575 O O . GLU B 2 230 ? 15.700 51.250 60.584 1.00 19.56 230 GLU B O 1
ATOM 5581 N N . MET B 2 231 ? 17.656 52.267 61.002 1.00 19.48 231 MET B N 1
ATOM 5582 C CA . MET B 2 231 ? 18.450 51.156 60.500 1.00 18.49 231 MET B CA 1
ATOM 5583 C C . MET B 2 231 ? 19.208 50.513 61.659 1.00 17.52 231 MET B C 1
ATOM 5584 O O . MET B 2 231 ? 19.809 51.203 62.483 1.00 17.22 231 MET B O 1
ATOM 5589 N N . ALA B 2 232 ? 19.158 49.189 61.720 1.00 16.36 232 ALA B N 1
ATOM 5590 C CA . ALA B 2 232 ? 19.859 48.457 62.759 1.00 15.64 232 ALA B CA 1
ATOM 5591 C C . ALA B 2 232 ? 20.805 47.449 62.107 1.00 15.16 232 ALA B C 1
ATOM 5592 O O . ALA B 2 232 ? 20.486 46.859 61.077 1.00 15.34 232 ALA B O 1
ATOM 5594 N N . MET B 2 233 ? 21.974 47.287 62.712 1.00 14.89 233 MET B N 1
ATOM 5595 C CA . MET B 2 233 ? 22.972 46.344 62.235 1.00 14.77 233 MET B CA 1
ATOM 5596 C C . MET B 2 233 ? 23.483 45.597 63.462 1.00 15.08 233 MET B C 1
ATOM 5597 O O . MET B 2 233 ? 23.858 46.210 64.456 1.00 14.33 233 MET B O 1
ATOM 5602 N N . ARG B 2 234 ? 23.474 44.273 63.387 1.00 15.39 234 ARG B N 1
ATOM 5603 C CA . ARG B 2 234 ? 23.928 43.464 64.498 1.00 16.07 234 ARG B CA 1
ATOM 5604 C C . ARG B 2 234 ? 24.310 42.051 64.079 1.00 16.12 234 ARG B C 1
ATOM 5605 O O . ARG B 2 234 ? 23.771 41.500 63.127 1.00 16.07 234 ARG B O 1
ATOM 5613 N N . GLU B 2 235 ? 25.259 41.491 64.816 1.00 17.02 235 GLU B N 1
ATOM 5614 C CA . GLU B 2 235 ? 25.748 40.141 64.595 1.00 17.81 235 GLU B CA 1
ATOM 5615 C C . GLU B 2 235 ? 24.630 39.163 65.012 1.00 17.87 235 GLU B C 1
ATOM 5616 O O . GLU B 2 235 ? 23.963 39.387 66.023 1.00 18.75 235 GLU B O 1
ATOM 5622 N N . VAL B 2 236 ? 24.413 38.106 64.228 1.00 17.32 236 VAL B N 1
ATOM 5623 C CA . VAL B 2 236 ? 23.383 37.122 64.561 1.00 17.55 236 VAL B CA 1
ATOM 5624 C C . VAL B 2 236 ? 23.935 35.694 64.746 1.00 17.75 236 VAL B C 1
ATOM 5625 O O . VAL B 2 236 ? 23.280 34.846 65.343 1.00 18.35 236 VAL B O 1
ATOM 5629 N N . ARG B 2 237 ? 25.132 35.436 64.230 1.00 17.25 237 ARG B N 1
ATOM 5630 C CA . ARG B 2 237 ? 25.748 34.122 64.388 1.00 15.90 237 ARG B CA 1
ATOM 5631 C C . ARG B 2 237 ? 27.186 34.124 63.875 1.00 16.15 237 ARG B C 1
ATOM 5632 O O . ARG B 2 237 ? 27.618 35.066 63.211 1.00 15.86 237 ARG B O 1
ATOM 5640 N N . ILE B 2 238 ? 27.920 33.069 64.210 1.00 15.82 238 ILE B N 1
ATOM 5641 C CA . ILE B 2 238 ? 29.289 32.915 63.745 1.00 16.62 238 ILE B CA 1
ATOM 5642 C C . ILE B 2 238 ? 29.105 32.416 62.308 1.00 16.70 238 ILE B C 1
ATOM 5643 O O . ILE B 2 238 ? 28.321 31.501 62.056 1.00 16.87 238 ILE B O 1
ATOM 5648 N N . MET B 2 239 ? 29.816 33.035 61.372 1.00 16.99 239 MET B N 1
ATOM 5649 C CA . MET B 2 239 ? 29.680 32.698 59.959 1.00 17.17 239 MET B CA 1
ATOM 5650 C C . MET B 2 239 ? 30.248 31.353 59.498 1.00 17.12 239 MET B C 1
ATOM 5651 O O . MET B 2 239 ? 31.457 31.1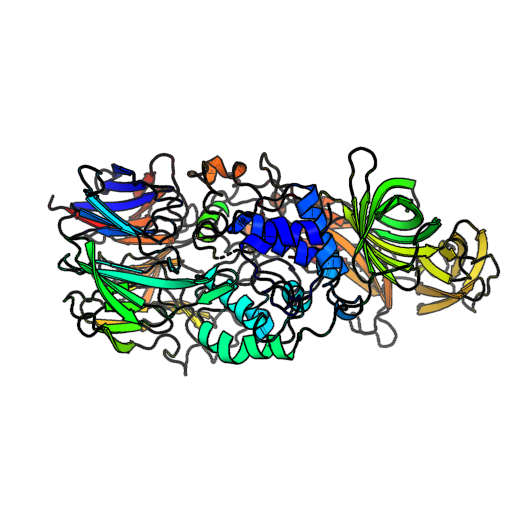95 59.388 1.00 18.13 239 MET B O 1
ATOM 5656 N N . ASP B 2 240 ? 29.371 30.396 59.213 1.00 16.22 240 ASP B N 1
ATOM 5657 C CA . ASP B 2 240 ? 29.827 29.107 58.719 1.00 15.90 240 ASP B CA 1
ATOM 5658 C C . ASP B 2 240 ? 29.292 28.930 57.291 1.00 15.65 240 ASP B C 1
ATOM 5659 O O . ASP B 2 240 ? 29.838 28.160 56.506 1.00 16.72 240 ASP B O 1
ATOM 5664 N N . VAL B 2 241 ? 28.236 29.671 56.965 1.00 14.95 241 VAL B N 1
ATOM 5665 C CA . VAL B 2 241 ? 27.645 29.627 55.630 1.00 14.52 241 VAL B CA 1
ATOM 5666 C C . VAL B 2 241 ? 27.295 31.036 55.128 1.00 14.56 241 VAL B C 1
ATOM 5667 O O . VAL B 2 241 ? 27.251 31.993 55.901 1.00 14.28 241 VAL B O 1
ATOM 5671 N N . PHE B 2 242 ? 27.045 31.129 53.827 1.00 13.87 242 PHE B N 1
ATOM 5672 C CA . PHE B 2 242 ? 26.704 32.384 53.167 1.00 14.33 242 PHE B CA 1
ATOM 5673 C C . PHE B 2 242 ? 25.241 32.350 52.693 1.00 13.17 242 PHE B C 1
ATOM 5674 O O . PHE B 2 242 ? 24.749 31.299 52.297 1.00 13.73 242 PHE B O 1
ATOM 5682 N N . TYR B 2 243 ? 24.561 33.496 52.759 1.00 12.85 243 TYR B N 1
ATOM 5683 C CA . TYR B 2 243 ? 23.178 33.623 52.282 1.00 12.13 243 TYR B CA 1
ATOM 5684 C C . TYR B 2 243 ? 23.188 34.785 51.278 1.00 11.67 243 TYR B C 1
ATOM 5685 O O . TYR B 2 243 ? 23.862 35.786 51.503 1.00 12.54 243 TYR B O 1
ATOM 5694 N N . PHE B 2 244 ? 22.445 34.654 50.184 1.00 11.83 244 PHE B N 1
ATOM 5695 C CA . PHE B 2 244 ? 22.400 35.722 49.192 1.00 12.00 244 PHE B CA 1
ATOM 5696 C C . PHE B 2 244 ? 21.464 36.860 49.610 1.00 11.99 244 PHE B C 1
ATOM 5697 O O . PHE B 2 244 ? 21.768 38.024 49.397 1.00 11.65 244 PHE B O 1
ATOM 5705 N N . SER B 2 245 ? 20.323 36.515 50.196 1.00 11.94 245 SER B N 1
ATOM 5706 C CA . SER B 2 245 ? 19.377 37.541 50.609 1.00 12.27 245 SER B CA 1
ATOM 5707 C C . SER B 2 245 ? 18.546 37.110 51.814 1.00 12.44 245 SER B C 1
ATOM 5708 O O . SER B 2 245 ? 18.568 35.947 52.224 1.00 12.21 245 SER B O 1
ATOM 5711 N N . THR B 2 246 ? 17.818 38.077 52.360 1.00 12.57 246 THR B N 1
ATOM 5712 C CA . THR B 2 246 ? 16.964 37.868 53.520 1.00 12.42 246 THR B CA 1
ATOM 5713 C C . THR B 2 246 ? 15.664 38.674 53.405 1.00 13.02 246 THR B C 1
ATOM 5714 O O . THR B 2 246 ? 15.625 39.735 52.777 1.00 12.68 246 THR B O 1
ATOM 5718 N N . ALA B 2 247 ? 14.614 38.164 54.035 1.00 12.95 247 ALA B N 1
ATOM 5719 C CA . ALA B 2 247 ? 13.330 38.854 54.065 1.00 13.23 247 ALA B CA 1
ATOM 5720 C C . ALA B 2 247 ? 12.833 38.755 55.510 1.00 13.89 247 ALA B C 1
ATOM 5721 O O . ALA B 2 247 ? 13.055 37.745 56.182 1.00 13.74 247 ALA B O 1
ATOM 5723 N N . VAL B 2 248 ? 12.183 39.815 55.972 1.00 13.62 248 VAL B N 1
ATOM 5724 C CA . VAL B 2 248 ? 11.652 39.876 57.327 1.00 14.51 248 VAL B CA 1
ATOM 5725 C C . VAL B 2 248 ? 10.131 39.633 57.278 1.00 14.83 248 VAL B C 1
ATOM 5726 O O . VAL B 2 248 ? 9.475 40.006 56.306 1.00 14.96 248 VAL B O 1
ATOM 5730 N N . ASN B 2 249 ? 9.580 39.006 58.313 1.00 15.21 249 ASN B N 1
ATOM 5731 C CA . ASN B 2 249 ? 8.145 38.741 58.330 1.00 15.82 249 ASN B CA 1
ATOM 5732 C C . ASN B 2 249 ? 7.381 40.015 58.731 1.00 16.05 249 ASN B C 1
ATOM 5733 O O . ASN B 2 249 ? 7.958 40.938 59.289 1.00 16.40 249 ASN B O 1
ATOM 5738 N N . PRO B 2 250 ? 6.074 40.075 58.425 1.00 15.93 250 PRO B N 1
ATOM 5739 C CA . PRO B 2 250 ? 5.259 41.239 58.760 1.00 16.94 250 PRO B CA 1
ATOM 5740 C C . PRO B 2 250 ? 5.379 41.694 60.230 1.00 17.25 250 PRO B C 1
ATOM 5741 O O . PRO B 2 250 ? 5.392 42.891 60.519 1.00 17.27 250 PRO B O 1
ATOM 5745 N N . ALA B 2 251 ? 5.471 40.727 61.139 1.00 17.66 251 ALA B N 1
ATOM 5746 C CA . ALA B 2 251 ? 5.573 41.005 62.571 1.00 17.89 251 ALA B CA 1
ATOM 5747 C C . ALA B 2 251 ? 6.915 41.642 62.974 1.00 18.33 251 ALA B C 1
ATOM 5748 O O . ALA B 2 251 ? 7.040 42.208 64.059 1.00 18.34 251 ALA B O 1
ATOM 5750 N N . LYS B 2 252 ? 7.907 41.535 62.095 1.00 18.00 252 LYS B N 1
ATOM 5751 C CA . LYS B 2 252 ? 9.235 42.077 62.359 1.00 18.19 252 LYS B CA 1
ATOM 5752 C C . LYS B 2 252 ? 9.919 41.328 63.511 1.00 18.26 252 LYS B C 1
ATOM 5753 O O . LYS B 2 252 ? 10.739 41.893 64.229 1.00 18.88 252 LYS B O 1
ATOM 5759 N N . THR B 2 253 ? 9.577 40.053 63.672 1.00 18.54 253 THR B N 1
ATOM 5760 C CA . THR B 2 253 ? 10.161 39.241 64.734 1.00 19.40 253 THR B CA 1
ATOM 5761 C C . THR B 2 253 ? 11.123 38.193 64.173 1.00 19.01 253 THR B C 1
ATOM 5762 O O . THR B 2 253 ? 11.883 37.579 64.917 1.00 19.55 253 THR B O 1
ATOM 5766 N N . ARG B 2 254 ? 11.085 37.998 62.862 1.00 18.86 254 ARG B N 1
ATOM 5767 C CA . ARG B 2 254 ? 11.956 37.017 62.235 1.00 18.74 254 ARG B CA 1
ATOM 5768 C C . ARG B 2 254 ? 12.456 37.398 60.840 1.00 17.76 254 ARG B C 1
ATOM 5769 O O . ARG B 2 254 ? 11.800 38.128 60.103 1.00 17.55 254 ARG B O 1
ATOM 5777 N N . ALA B 2 255 ? 13.638 36.892 60.507 1.00 17.00 255 ALA B N 1
ATOM 5778 C CA . ALA B 2 255 ? 14.248 37.122 59.208 1.00 15.42 255 ALA B CA 1
ATOM 5779 C C . ALA B 2 255 ? 14.654 35.743 58.685 1.00 15.21 255 ALA B C 1
ATOM 5780 O O . ALA B 2 255 ? 15.021 34.859 59.467 1.00 15.02 255 ALA B O 1
ATOM 5782 N N . PHE B 2 256 ? 14.569 35.562 57.372 1.00 14.52 256 PHE B N 1
ATOM 5783 C CA . PHE B 2 256 ? 14.925 34.295 56.757 1.00 14.55 256 PHE B CA 1
ATOM 5784 C C . PHE B 2 256 ? 15.978 34.532 55.670 1.00 14.51 256 PHE B C 1
ATOM 5785 O O . PHE B 2 256 ? 15.792 35.382 54.805 1.00 14.65 256 PHE B O 1
ATOM 5793 N N . GLY B 2 257 ? 17.079 33.788 55.737 1.00 14.51 257 GLY B N 1
ATOM 5794 C CA . GLY B 2 257 ? 18.134 33.941 54.746 1.00 13.94 257 GLY B CA 1
ATOM 5795 C C . GLY B 2 257 ? 18.311 32.676 53.931 1.00 13.88 257 GLY B C 1
ATOM 5796 O O . GLY B 2 257 ? 18.094 31.575 54.440 1.00 13.92 257 GLY B O 1
ATOM 5797 N N . ALA B 2 258 ? 18.719 32.817 52.671 1.00 12.94 258 ALA B N 1
ATOM 5798 C CA . ALA B 2 258 ? 18.890 31.645 51.825 1.00 12.42 258 ALA B CA 1
ATOM 5799 C C . ALA B 2 258 ? 19.972 31.737 50.749 1.00 12.54 258 ALA B C 1
ATOM 5800 O O . ALA B 2 258 ? 20.362 32.818 50.325 1.00 11.73 258 ALA B O 1
ATOM 5802 N N . TYR B 2 259 ? 20.418 30.556 50.333 1.00 12.22 259 TYR B N 1
ATOM 5803 C CA . TYR B 2 259 ? 21.396 30.337 49.270 1.00 12.91 259 TYR B CA 1
ATOM 5804 C C . TYR B 2 259 ? 21.368 28.819 49.044 1.00 12.88 259 TYR B C 1
ATOM 5805 O O . TYR B 2 259 ? 20.568 28.324 48.253 1.00 12.55 259 TYR B O 1
ATOM 5814 N N . ASN B 2 260 ? 22.241 28.094 49.742 1.00 13.04 260 ASN B N 1
ATOM 5815 C CA . ASN B 2 260 ? 22.266 26.642 49.631 1.00 13.56 260 ASN B CA 1
ATOM 5816 C C . ASN B 2 260 ? 21.581 26.004 50.839 1.00 13.68 260 ASN B C 1
ATOM 5817 O O . ASN B 2 260 ? 21.364 24.796 50.879 1.00 13.75 260 ASN B O 1
ATOM 5822 N N . VAL B 2 261 ? 21.255 26.840 51.818 1.00 13.65 261 VAL B N 1
ATOM 5823 C CA . VAL B 2 261 ? 20.527 26.405 53.003 1.00 13.76 261 VAL B CA 1
ATOM 5824 C C . VAL B 2 261 ? 19.515 27.513 53.303 1.00 13.18 261 VAL B C 1
ATOM 5825 O O . VAL B 2 261 ? 19.639 28.633 52.806 1.00 13.39 261 VAL B O 1
ATOM 5829 N N A LEU B 2 262 ? 18.505 27.181 54.097 0.50 13.22 262 LEU B N 1
ATOM 5830 N N B LEU B 2 262 ? 18.511 27.179 54.103 0.50 13.75 262 LEU B N 1
ATOM 5831 C CA A LEU B 2 262 ? 17.488 28.144 54.499 0.50 13.13 262 LEU B CA 1
ATOM 5832 C CA B LEU B 2 262 ? 17.486 28.133 54.497 0.50 14.05 262 LEU B CA 1
ATOM 5833 C C A LEU B 2 262 ? 17.577 28.238 56.021 0.50 13.77 262 LEU B C 1
ATOM 5834 C C B LEU B 2 262 ? 17.582 28.235 56.022 0.50 14.34 262 LEU B C 1
ATOM 5835 O O A LEU B 2 262 ? 17.479 27.230 56.714 0.50 13.36 262 LEU B O 1
ATOM 5836 O O B LEU B 2 262 ? 17.491 27.228 56.719 0.50 13.86 262 LEU B O 1
ATOM 5845 N N . GLU B 2 263 ? 17.772 29.448 56.530 1.00 13.74 263 GLU B N 1
ATOM 5846 C CA . GLU B 2 263 ? 17.883 29.643 57.965 1.00 14.14 263 GLU B CA 1
ATOM 5847 C C . GLU B 2 263 ? 16.986 30.770 58.481 1.00 14.36 263 GLU B C 1
ATOM 5848 O O . GLU B 2 263 ? 16.886 31.831 57.870 1.00 13.67 263 GLU B O 1
ATOM 5854 N N . SER B 2 264 ? 16.327 30.508 59.605 1.00 14.65 264 SER B N 1
ATOM 5855 C CA . SER B 2 264 ? 15.454 31.488 60.232 1.00 15.16 264 SER B CA 1
ATOM 5856 C C . SER B 2 264 ? 16.191 32.108 61.422 1.00 15.30 264 SER B C 1
ATOM 5857 O O . SER B 2 264 ? 16.959 31.430 62.104 1.00 15.53 264 SER B O 1
ATOM 5860 N N . PHE B 2 265 ? 15.960 33.398 61.650 1.00 15.85 265 PHE B N 1
ATOM 5861 C CA . PHE B 2 265 ? 16.595 34.115 62.749 1.00 16.60 265 PHE B CA 1
ATOM 5862 C C . PHE B 2 265 ? 15.560 34.838 63.613 1.00 17.30 265 PHE B C 1
ATOM 5863 O O . PHE B 2 265 ? 14.573 35.360 63.102 1.00 17.21 265 PHE B O 1
ATOM 5871 N N . ASP B 2 266 ? 15.813 34.858 64.918 1.00 18.41 266 ASP B N 1
ATOM 5872 C CA . ASP B 2 266 ? 14.940 35.521 65.880 1.00 19.71 266 ASP B CA 1
ATOM 5873 C C . ASP B 2 266 ? 15.465 36.961 66.020 1.00 20.15 266 ASP B C 1
ATOM 5874 O O . ASP B 2 266 ? 16.560 37.179 66.526 1.00 20.08 266 ASP B O 1
ATOM 5879 N N . LEU B 2 267 ? 14.683 37.931 65.553 1.00 20.56 267 LEU B N 1
ATOM 5880 C CA . LEU B 2 267 ? 15.096 39.331 65.605 1.00 22.11 267 LEU B CA 1
ATOM 5881 C C . LEU B 2 267 ? 14.997 39.950 67.005 1.00 23.37 267 LEU B C 1
ATOM 5882 O O . LEU B 2 267 ? 15.453 41.066 67.226 1.00 23.35 267 LEU B O 1
ATOM 5887 N N . GLU B 2 268 ? 14.400 39.217 67.937 1.00 24.92 268 GLU B N 1
ATOM 5888 C CA . GLU B 2 268 ? 14.261 39.695 69.306 1.00 26.72 268 GLU B CA 1
ATOM 5889 C C . GLU B 2 268 ? 15.511 39.277 70.107 1.00 26.47 268 GLU B C 1
ATOM 5890 O O . GLU B 2 268 ? 15.954 39.990 71.005 1.00 27.13 268 GLU B O 1
ATOM 5896 N N . LYS B 2 269 ? 16.076 38.127 69.750 1.00 25.72 269 LYS B N 1
ATOM 5897 C CA . LYS B 2 269 ? 17.267 37.607 70.415 1.00 24.78 269 LYS B CA 1
ATOM 5898 C C . LYS B 2 269 ? 18.508 37.785 69.525 1.00 23.74 269 LYS B C 1
ATOM 5899 O O . LYS B 2 269 ? 19.641 37.633 69.987 1.00 23.43 269 LYS B O 1
ATOM 5905 N N . ASN B 2 270 ? 18.279 38.102 68.255 1.00 22.34 270 ASN B N 1
ATOM 5906 C CA . ASN B 2 270 ? 19.367 38.247 67.298 1.00 21.45 270 ASN B CA 1
ATOM 5907 C C . ASN B 2 270 ? 20.186 36.957 67.337 1.00 20.45 270 ASN B C 1
ATOM 5908 O O . ASN B 2 270 ? 21.393 36.971 67.560 1.00 20.70 270 ASN B O 1
ATOM 5913 N N . ALA B 2 271 ? 19.493 35.843 67.127 1.00 19.58 271 ALA B N 1
ATOM 5914 C CA . ALA B 2 271 ? 20.118 34.531 67.135 1.00 18.99 271 ALA B CA 1
ATOM 5915 C C . ALA B 2 271 ? 19.403 33.609 66.143 1.00 18.34 271 ALA B C 1
ATOM 5916 O O . ALA B 2 271 ? 18.292 33.895 65.700 1.00 18.74 271 ALA B O 1
ATOM 5918 N N . SER B 2 272 ? 20.053 32.503 65.808 1.00 18.01 272 SER B N 1
ATOM 5919 C CA . SER B 2 272 ? 19.488 31.537 64.878 1.00 17.51 272 SER B CA 1
ATOM 5920 C C . SER B 2 272 ? 18.396 30.685 65.547 1.00 17.64 272 SER B C 1
ATOM 5921 O O . SER B 2 272 ? 18.483 30.369 66.733 1.00 17.58 272 SER B O 1
ATOM 5924 N N . ILE B 2 273 ? 17.380 30.326 64.769 1.00 17.77 273 ILE B N 1
ATOM 5925 C CA . ILE B 2 273 ? 16.282 29.495 65.252 1.00 18.30 273 ILE B CA 1
ATOM 5926 C C . ILE B 2 273 ? 16.397 28.075 64.662 1.00 18.24 273 ILE B C 1
ATOM 5927 O O . ILE B 2 273 ? 16.364 27.078 65.394 1.00 18.75 273 ILE B O 1
ATOM 5932 N N . LYS B 2 274 ? 16.538 27.995 63.341 1.00 17.81 274 LYS B N 1
ATOM 5933 C CA . LYS B 2 274 ? 16.645 26.706 62.666 1.00 17.88 274 LYS B CA 1
ATOM 5934 C C . LYS B 2 274 ? 17.242 26.844 61.258 1.00 17.75 274 LYS B C 1
ATOM 5935 O O . LYS B 2 274 ? 17.190 27.916 60.650 1.00 17.85 274 LYS B O 1
ATOM 5941 N N . ARG B 2 275 ? 17.813 25.751 60.761 1.00 17.18 275 ARG B N 1
ATOM 5942 C CA . ARG B 2 275 ? 18.400 25.719 59.423 1.00 16.20 275 ARG B CA 1
ATOM 5943 C C . ARG B 2 275 ? 18.079 24.384 58.744 1.00 16.42 275 ARG B C 1
ATOM 5944 O O . ARG B 2 275 ? 18.112 23.331 59.382 1.00 15.61 275 ARG B O 1
ATOM 5952 N N . VAL B 2 276 ? 17.767 24.446 57.453 1.00 16.36 276 VAL B N 1
ATOM 5953 C CA . VAL B 2 276 ? 17.474 23.256 56.665 1.00 16.71 276 VAL B CA 1
ATOM 5954 C C . VAL B 2 276 ? 18.193 23.391 55.315 1.00 16.77 276 VAL B C 1
ATOM 5955 O O . VAL B 2 276 ? 18.440 24.500 54.842 1.00 17.34 276 VAL B O 1
ATOM 5959 N N . PRO B 2 277 ? 18.554 22.258 54.697 1.00 16.65 277 PRO B N 1
ATOM 5960 C CA . PRO B 2 277 ? 19.234 22.301 53.410 1.00 16.94 277 PRO B CA 1
ATOM 5961 C C . PRO B 2 277 ? 18.236 22.581 52.278 1.00 16.39 277 PRO B C 1
ATOM 5962 O O . PRO B 2 277 ? 17.022 22.500 52.481 1.00 16.19 277 PRO B O 1
ATOM 5966 N N . LEU B 2 278 ? 18.757 22.923 51.104 1.00 15.95 278 LEU B N 1
ATOM 5967 C CA . LEU B 2 278 ? 17.926 23.206 49.937 1.00 15.96 278 LEU B CA 1
ATOM 5968 C C . LEU B 2 278 ? 18.326 22.278 48.771 1.00 15.59 278 LEU B C 1
ATOM 5969 O O . LEU B 2 278 ? 19.489 21.893 48.653 1.00 16.48 278 LEU B O 1
ATOM 5974 N N . PRO B 2 279 ? 17.362 21.908 47.908 1.00 16.01 279 PRO B N 1
ATOM 5975 C CA . PRO B 2 279 ? 17.598 21.028 46.763 1.00 15.80 279 PRO B CA 1
ATOM 5976 C C . PRO B 2 279 ? 18.558 21.608 45.718 1.00 15.55 279 PRO B C 1
ATOM 5977 O O . PRO B 2 279 ? 19.190 20.871 44.966 1.00 15.27 279 PRO B O 1
ATOM 5981 N N . HIS B 2 280 ? 18.629 22.933 45.667 1.00 14.34 280 HIS B N 1
ATOM 5982 C CA . HIS B 2 280 ? 19.522 23.622 44.748 1.00 13.63 280 HIS B CA 1
ATOM 5983 C C . HIS B 2 280 ? 19.679 25.058 45.250 1.00 13.20 280 HIS B C 1
ATOM 5984 O O . HIS B 2 280 ? 18.979 25.477 46.163 1.00 13.55 280 HIS B O 1
ATOM 5991 N N . SER B 2 281 ? 20.606 25.800 44.661 1.00 12.61 281 SER B N 1
ATOM 5992 C CA . SER B 2 281 ? 20.822 27.176 45.081 1.00 12.89 281 SER B CA 1
ATOM 5993 C C . SER B 2 281 ? 19.616 28.072 44.779 1.00 12.92 281 SER B C 1
ATOM 5994 O O . SER B 2 281 ? 19.021 27.978 43.715 1.00 12.66 281 SER B O 1
ATOM 5997 N N . TYR B 2 282 ? 19.274 28.936 45.731 1.00 12.64 282 TYR B N 1
ATOM 5998 C CA . TYR B 2 282 ? 18.198 29.911 45.555 1.00 12.77 282 TYR B CA 1
ATOM 5999 C C . TYR B 2 282 ? 18.800 31.289 45.889 1.00 12.31 282 TYR B C 1
ATOM 6000 O O . TYR B 2 282 ? 19.843 31.364 46.536 1.00 12.04 282 TYR B O 1
ATOM 6009 N N . TYR B 2 283 ? 18.138 32.359 45.453 1.00 12.29 283 TYR B N 1
ATOM 6010 C CA . TYR B 2 283 ? 18.615 33.722 45.707 1.00 12.59 283 TYR B CA 1
ATOM 6011 C C . TYR B 2 283 ? 17.640 34.584 46.522 1.00 12.62 283 TYR B C 1
ATOM 6012 O O . TYR B 2 283 ? 18.032 35.233 47.491 1.00 12.45 283 TYR B O 1
ATOM 6021 N N . SER B 2 284 ? 16.385 34.613 46.073 1.00 12.59 284 SER B N 1
ATOM 6022 C CA . SER B 2 284 ? 15.356 35.452 46.675 1.00 12.10 284 SER B CA 1
ATOM 6023 C C . SER B 2 284 ? 14.581 34.853 47.845 1.00 12.17 284 SER B C 1
ATOM 6024 O O . SER B 2 284 ? 14.421 33.641 47.954 1.00 12.41 284 SER B O 1
ATOM 6027 N N . VAL B 2 285 ? 14.095 35.739 48.707 1.00 12.13 285 VAL B N 1
ATOM 6028 C CA . VAL B 2 285 ? 13.326 35.335 49.874 1.00 11.90 285 VAL B CA 1
ATOM 6029 C C . VAL B 2 285 ? 12.196 36.336 50.118 1.00 12.64 285 VAL B C 1
ATOM 6030 O O . VAL B 2 285 ? 12.411 37.547 50.079 1.00 12.85 285 VAL B O 1
ATOM 6034 N N . ASN B 2 286 ? 10.993 35.822 50.352 1.00 13.84 286 ASN B N 1
ATOM 6035 C CA . ASN B 2 286 ? 9.861 36.681 50.659 1.00 14.66 286 ASN B CA 1
ATOM 6036 C C . ASN B 2 286 ? 9.013 35.972 51.719 1.00 15.44 286 ASN B C 1
ATOM 6037 O O . ASN B 2 286 ? 9.170 34.775 51.948 1.00 15.10 286 ASN B O 1
ATOM 6042 N N . VAL B 2 287 ? 8.127 36.722 52.361 1.00 16.04 287 VAL B N 1
ATOM 6043 C CA . VAL B 2 287 ? 7.269 36.162 53.398 1.00 16.39 287 VAL B CA 1
ATOM 6044 C C . VAL B 2 287 ? 5.806 36.537 53.122 1.00 17.46 287 VAL B C 1
ATOM 6045 O O . VAL B 2 287 ? 5.502 37.683 52.765 1.00 17.06 287 VAL B O 1
ATOM 6049 N N . SER B 2 288 ? 4.916 35.560 53.277 1.00 17.02 288 SER B N 1
ATOM 6050 C CA . SER B 2 288 ? 3.494 35.772 53.047 1.00 17.42 288 SER B CA 1
ATOM 6051 C C . SER B 2 288 ? 2.927 36.813 54.027 1.00 18.09 288 SER B C 1
ATOM 6052 O O . SER B 2 288 ? 3.509 37.081 55.079 1.00 18.42 288 SER B O 1
ATOM 6055 N N . THR B 2 289 ? 1.784 37.385 53.668 1.00 18.72 289 THR B N 1
ATOM 6056 C CA . THR B 2 289 ? 1.128 38.395 54.490 1.00 19.95 289 THR B CA 1
ATOM 6057 C C . THR B 2 289 ? 0.824 37.897 55.914 1.00 19.81 289 THR B C 1
ATOM 6058 O O . THR B 2 289 ? 0.933 38.658 56.878 1.00 20.47 289 THR B O 1
ATOM 6062 N N . ASP B 2 290 ? 0.446 36.627 56.041 1.00 20.48 290 ASP B N 1
ATOM 6063 C CA . ASP B 2 290 ? 0.128 36.073 57.354 1.00 20.58 290 ASP B CA 1
ATOM 6064 C C . ASP B 2 290 ? 1.389 35.588 58.087 1.00 20.67 290 ASP B C 1
ATOM 6065 O O . ASP B 2 290 ? 1.316 35.084 59.208 1.00 20.05 290 ASP B O 1
ATOM 6070 N N . GLY B 2 291 ? 2.536 35.754 57.432 1.00 20.67 291 GLY B N 1
ATOM 6071 C CA . GLY B 2 291 ? 3.810 35.369 58.017 1.00 20.24 291 GLY B CA 1
ATOM 6072 C C . GLY B 2 291 ? 4.052 33.897 58.294 1.00 19.82 291 GLY B C 1
ATOM 6073 O O . GLY B 2 291 ? 4.998 33.553 58.996 1.00 20.27 291 GLY B O 1
ATOM 6074 N N . SER B 2 292 ? 3.231 33.022 57.728 1.00 19.67 292 SER B N 1
ATOM 6075 C CA . SER B 2 292 ? 3.385 31.593 57.969 1.00 19.78 292 SER B CA 1
ATOM 6076 C C . SER B 2 292 ? 4.155 30.858 56.863 1.00 18.86 292 SER B C 1
ATOM 6077 O O . SER B 2 292 ? 4.564 29.711 57.048 1.00 18.78 292 SER B O 1
ATOM 6080 N N . THR B 2 293 ? 4.347 31.520 55.728 1.00 18.25 293 THR B N 1
ATOM 6081 C CA . THR B 2 293 ? 5.026 30.895 54.600 1.00 17.51 293 THR B CA 1
ATOM 6082 C C . THR B 2 293 ? 6.193 31.721 54.054 1.00 16.64 293 THR B C 1
ATOM 6083 O O . THR B 2 293 ? 6.063 32.913 53.808 1.00 16.28 293 THR B O 1
ATOM 6087 N N . VAL B 2 294 ? 7.331 31.058 53.881 1.00 16.49 294 VAL B N 1
ATOM 6088 C CA . VAL B 2 294 ? 8.528 31.690 53.347 1.00 15.61 294 VAL B CA 1
ATOM 6089 C C . VAL B 2 294 ? 8.670 31.196 51.900 1.00 15.41 294 VAL B C 1
ATOM 6090 O O . VAL B 2 294 ? 8.618 29.991 51.638 1.00 14.74 294 VAL B O 1
ATOM 6094 N N . TRP B 2 295 ? 8.830 32.133 50.971 1.00 14.84 295 TRP B N 1
ATOM 6095 C CA . TRP B 2 295 ? 8.957 31.797 49.560 1.00 14.21 295 TRP B CA 1
ATOM 6096 C C . TRP B 2 295 ? 10.364 32.044 49.021 1.00 13.73 295 TRP B C 1
ATOM 6097 O O . TRP B 2 295 ? 10.876 33.151 49.117 1.00 14.03 295 TRP B O 1
ATOM 6108 N N . LEU B 2 296 ? 10.966 31.009 48.443 1.00 13.40 296 LEU B N 1
ATOM 6109 C CA . LEU B 2 296 ? 12.305 31.134 47.874 1.00 13.18 296 LEU B CA 1
ATOM 6110 C C . LEU B 2 296 ? 12.216 31.130 46.346 1.00 12.69 296 LEU B C 1
ATOM 6111 O O . LEU B 2 296 ? 11.405 30.406 45.765 1.00 12.72 296 LEU B O 1
ATOM 6116 N N . GLY B 2 297 ? 13.055 31.939 45.705 1.00 12.85 297 GLY B N 1
ATOM 6117 C CA . GLY B 2 297 ? 13.045 31.997 44.256 1.00 12.25 297 GLY B CA 1
ATOM 6118 C C . GLY B 2 297 ? 14.408 32.351 43.692 1.00 12.73 297 GLY B C 1
ATOM 6119 O O . GLY B 2 297 ? 15.415 32.240 44.387 1.00 11.59 297 GLY B O 1
ATOM 6120 N N . GLY B 2 298 ? 14.429 32.779 42.431 1.00 12.47 298 GLY B N 1
ATOM 6121 C CA . GLY B 2 298 ? 15.677 33.138 41.781 1.00 12.74 298 GLY B CA 1
ATOM 6122 C C . GLY B 2 298 ? 16.485 31.926 41.359 1.00 13.31 298 GLY B C 1
ATOM 6123 O O . GLY B 2 298 ? 16.111 30.790 41.656 1.00 13.15 298 GLY B O 1
ATOM 6124 N N . ALA B 2 299 ? 17.589 32.175 40.655 1.00 13.25 299 ALA B N 1
ATOM 6125 C CA . ALA B 2 299 ? 18.504 31.129 40.190 1.00 13.64 299 ALA B CA 1
ATOM 6126 C C . ALA B 2 299 ? 17.923 30.213 39.105 1.00 14.27 299 ALA B C 1
ATOM 6127 O O . ALA B 2 299 ? 18.336 30.285 37.949 1.00 14.45 299 ALA B O 1
ATOM 6129 N N . LEU B 2 300 ? 16.992 29.341 39.481 1.00 13.88 300 LEU B N 1
ATOM 6130 C CA . LEU B 2 300 ? 16.386 28.449 38.502 1.00 14.25 300 LEU B CA 1
ATOM 6131 C C . LEU B 2 300 ? 14.949 28.898 38.179 1.00 14.56 300 LEU B C 1
ATOM 6132 O O . LEU B 2 300 ? 14.653 30.096 38.201 1.00 13.78 300 LEU B O 1
ATOM 6137 N N . GLY B 2 301 ? 14.064 27.951 37.890 1.00 14.61 301 GLY B N 1
ATOM 6138 C CA . GLY B 2 301 ? 12.710 28.330 37.528 1.00 15.63 301 GLY B CA 1
ATOM 6139 C C . GLY B 2 301 ? 11.565 27.862 38.400 1.00 15.94 301 GLY B C 1
ATOM 6140 O O . GLY B 2 301 ? 10.465 27.619 37.895 1.00 16.69 301 GLY B O 1
ATOM 6141 N N . ASP B 2 302 ? 11.803 27.739 39.701 1.00 15.49 302 ASP B N 1
ATOM 6142 C CA . ASP B 2 302 ? 10.752 27.307 40.606 1.00 15.72 302 ASP B CA 1
ATOM 6143 C C . ASP B 2 302 ? 10.732 28.129 41.896 1.00 15.82 302 ASP B C 1
ATOM 6144 O O . ASP B 2 302 ? 11.777 28.546 42.411 1.00 15.64 302 ASP B O 1
ATOM 6149 N N . LEU B 2 303 ? 9.525 28.365 42.394 1.00 15.73 303 LEU B N 1
ATOM 6150 C CA . LEU B 2 303 ? 9.314 29.094 43.634 1.00 16.22 303 LEU B CA 1
ATOM 6151 C C . LEU B 2 303 ? 8.977 28.017 44.669 1.00 16.20 303 LEU B C 1
ATOM 6152 O O . LEU B 2 303 ? 8.052 27.233 44.469 1.00 16.94 303 LEU B O 1
ATOM 6157 N N . ALA B 2 304 ? 9.740 27.977 45.754 1.00 15.78 304 ALA B N 1
ATOM 6158 C CA . ALA B 2 304 ? 9.533 26.980 46.796 1.00 15.49 304 ALA B CA 1
ATOM 6159 C C . ALA B 2 304 ? 8.961 27.619 48.057 1.00 15.00 304 ALA B C 1
ATOM 6160 O O . ALA B 2 304 ? 9.454 28.642 48.531 1.00 14.22 304 ALA B O 1
ATOM 6162 N N . ALA B 2 305 ? 7.920 26.993 48.593 1.00 15.39 305 ALA B N 1
ATOM 6163 C CA . ALA B 2 305 ? 7.254 27.488 49.790 1.00 15.70 305 ALA B CA 1
ATOM 6164 C C . ALA B 2 305 ? 7.643 26.650 51.014 1.00 16.24 305 ALA B C 1
ATOM 6165 O O . ALA B 2 305 ? 7.613 25.422 50.965 1.00 16.86 305 ALA B O 1
ATOM 6167 N N . TYR B 2 306 ? 8.001 27.327 52.101 1.00 16.19 306 TYR B N 1
ATOM 6168 C CA . TYR B 2 306 ? 8.389 26.655 53.335 1.00 16.78 306 TYR B CA 1
ATOM 6169 C C . TYR B 2 306 ? 7.586 27.176 54.525 1.00 16.99 306 TYR B C 1
ATOM 6170 O O . TYR B 2 306 ? 7.209 28.345 54.566 1.00 16.85 306 TYR B O 1
ATOM 6179 N N . ASP B 2 307 ? 7.325 26.299 55.489 1.00 17.69 307 ASP B N 1
ATOM 6180 C CA . ASP B 2 307 ? 6.603 26.708 56.685 1.00 18.68 307 ASP B CA 1
ATOM 6181 C C . ASP B 2 307 ? 7.580 27.591 57.470 1.00 19.11 307 ASP B C 1
ATOM 6182 O O . ASP B 2 307 ? 8.714 27.194 57.715 1.00 18.77 307 ASP B O 1
ATOM 6187 N N . ALA B 2 308 ? 7.133 28.783 57.854 1.00 19.49 308 ALA B N 1
ATOM 6188 C CA . ALA B 2 308 ? 7.985 29.730 58.566 1.00 20.01 308 ALA B CA 1
ATOM 6189 C C . ALA B 2 308 ? 8.484 29.264 59.936 1.00 20.86 308 ALA B C 1
ATOM 6190 O O . ALA B 2 308 ? 9.501 29.750 60.427 1.00 20.78 308 ALA B O 1
ATOM 6192 N N . GLU B 2 309 ? 7.772 28.323 60.546 1.00 21.81 309 GLU B N 1
ATOM 6193 C CA . GLU B 2 309 ? 8.154 27.841 61.864 1.00 23.09 309 GLU B CA 1
ATOM 6194 C C . GLU B 2 309 ? 9.013 26.566 61.823 1.00 22.59 309 GLU B C 1
ATOM 6195 O O . GLU B 2 309 ? 10.052 26.493 62.472 1.00 23.58 309 GLU B O 1
ATOM 6201 N N . THR B 2 310 ? 8.574 25.575 61.056 1.00 21.83 310 THR B N 1
ATOM 6202 C CA . THR B 2 310 ? 9.294 24.310 60.960 1.00 21.24 310 THR B CA 1
ATOM 6203 C C . THR B 2 310 ? 10.303 24.258 59.805 1.00 20.69 310 THR B C 1
ATOM 6204 O O . THR B 2 310 ? 11.171 23.388 59.779 1.00 20.31 310 THR B O 1
ATOM 6208 N N . LEU B 2 311 ? 10.169 25.189 58.866 1.00 19.49 311 LEU B N 1
ATOM 6209 C CA . LEU B 2 311 ? 11.023 25.253 57.680 1.00 19.47 311 LEU B CA 1
ATOM 6210 C C . LEU B 2 311 ? 10.866 23.993 56.811 1.00 19.55 311 LEU B C 1
ATOM 6211 O O . LEU B 2 311 ? 11.744 23.647 56.024 1.00 18.99 311 LEU B O 1
ATOM 6216 N N . GLU B 2 312 ? 9.741 23.308 56.979 1.00 20.24 312 GLU B N 1
ATOM 6217 C CA . GLU B 2 312 ? 9.452 22.126 56.183 1.00 20.67 312 GLU B CA 1
ATOM 6218 C C . GLU B 2 312 ? 8.906 22.644 54.840 1.00 20.21 312 GLU B C 1
ATOM 6219 O O . GLU B 2 312 ? 8.146 23.612 54.805 1.00 20.05 312 GLU B O 1
ATOM 6225 N N . LYS B 2 313 ? 9.301 22.011 53.743 1.00 19.99 313 LYS B N 1
ATOM 6226 C CA . LYS B 2 313 ? 8.831 22.451 52.437 1.00 19.51 313 LYS B CA 1
ATOM 6227 C C . LYS B 2 313 ? 7.333 22.146 52.288 1.00 20.59 313 LYS B C 1
ATOM 6228 O O . LYS B 2 313 ? 6.901 21.014 52.498 1.00 20.32 313 LYS B O 1
ATOM 6234 N N . LYS B 2 314 ? 6.559 23.170 51.939 1.00 20.97 314 LYS B N 1
ATOM 6235 C CA . LYS B 2 314 ? 5.118 23.024 51.760 1.00 22.38 314 LYS B CA 1
ATOM 6236 C C . LYS B 2 314 ? 4.758 22.677 50.313 1.00 22.20 314 LYS B C 1
ATOM 6237 O O . LYS B 2 314 ? 3.794 21.965 50.060 1.00 22.36 314 LYS B O 1
ATOM 6243 N N . GLY B 2 315 ? 5.528 23.201 49.367 1.00 21.66 315 GLY B N 1
ATOM 6244 C CA . GLY B 2 315 ? 5.236 22.929 47.975 1.00 21.31 315 GLY B CA 1
ATOM 6245 C C . GLY B 2 315 ? 6.150 23.680 47.036 1.00 21.09 315 GLY B C 1
ATOM 6246 O O . GLY B 2 315 ? 7.066 24.376 47.467 1.00 20.05 315 GLY B O 1
ATOM 6247 N N . GLN B 2 316 ? 5.887 23.547 45.743 1.00 21.36 316 GLN B N 1
ATOM 6248 C CA . GLN B 2 316 ? 6.703 24.200 44.735 1.00 21.27 316 GLN B CA 1
ATOM 6249 C C . GLN B 2 316 ? 5.841 24.596 43.532 1.00 20.92 316 GLN B C 1
ATOM 6250 O O . GLN B 2 316 ? 4.950 23.855 43.124 1.00 20.95 316 GLN B O 1
ATOM 6256 N N . VAL B 2 317 ? 6.095 25.781 42.991 1.00 20.11 317 VAL B N 1
ATOM 6257 C CA . VAL B 2 317 ? 5.361 26.244 41.823 1.00 20.01 317 VAL B CA 1
ATOM 6258 C C . VAL B 2 317 ? 6.401 26.458 40.720 1.00 20.14 317 VAL B C 1
ATOM 6259 O O . VAL B 2 317 ? 7.279 27.312 40.850 1.00 19.67 317 VAL B O 1
ATOM 6263 N N . ASP B 2 318 ? 6.312 25.664 39.657 1.00 19.78 318 ASP B N 1
ATOM 6264 C CA . ASP B 2 318 ? 7.255 25.787 38.549 1.00 19.84 318 ASP B CA 1
ATOM 6265 C C . ASP B 2 318 ? 6.781 26.851 37.555 1.00 19.57 318 ASP B C 1
ATOM 6266 O O . ASP B 2 318 ? 5.610 26.884 37.174 1.00 19.72 318 ASP B O 1
ATOM 6271 N N . LEU B 2 319 ? 7.692 27.722 37.140 1.00 18.92 319 LEU B N 1
ATOM 6272 C CA . LEU B 2 319 ? 7.335 28.742 36.173 1.00 18.44 319 LEU B CA 1
ATOM 6273 C C . LEU B 2 319 ? 7.191 28.026 34.816 1.00 18.58 319 LEU B C 1
ATOM 6274 O O . LEU B 2 319 ? 7.711 26.927 34.630 1.00 18.67 319 LEU B O 1
ATOM 6279 N N . PRO B 2 320 ? 6.465 28.632 33.867 1.00 18.76 320 PRO B N 1
ATOM 6280 C CA . PRO B 2 320 ? 6.289 28.008 32.563 1.00 18.79 320 PRO B CA 1
ATOM 6281 C C . PRO B 2 320 ? 7.628 27.692 31.888 1.00 18.00 320 PRO B C 1
ATOM 6282 O O . PRO B 2 320 ? 8.500 28.556 31.782 1.00 17.66 320 PRO B O 1
ATOM 6286 N N . GLY B 2 321 ? 7.779 26.443 31.455 1.00 17.86 321 GLY B N 1
ATOM 6287 C CA . GLY B 2 321 ? 9.002 26.018 30.798 1.00 17.11 321 GLY B CA 1
ATOM 6288 C C . GLY B 2 321 ? 10.212 26.051 31.712 1.00 16.83 321 GLY B C 1
ATOM 6289 O O . GLY B 2 321 ? 11.346 25.964 31.246 1.00 16.56 321 GLY B O 1
ATOM 6290 N N . ASN B 2 322 ? 9.968 26.164 33.014 1.00 16.64 322 ASN B N 1
ATOM 6291 C CA . ASN B 2 322 ? 11.038 26.226 34.007 1.00 16.43 322 ASN B CA 1
ATOM 6292 C C . ASN B 2 322 ? 11.978 27.410 33.713 1.00 15.96 322 ASN B C 1
ATOM 6293 O O . ASN B 2 322 ? 13.160 27.379 34.062 1.00 15.36 322 ASN B O 1
ATOM 6298 N N . ALA B 2 323 ? 11.439 28.443 33.072 1.00 15.51 323 ALA B N 1
ATOM 6299 C CA . ALA B 2 323 ? 12.229 29.623 32.731 1.00 15.29 323 ALA B CA 1
ATOM 6300 C C . ALA B 2 323 ? 12.884 30.222 33.986 1.00 14.40 323 ALA B C 1
ATOM 6301 O O . ALA B 2 323 ? 12.210 30.543 34.959 1.00 14.90 323 ALA B O 1
ATOM 6303 N N . SER B 2 324 ? 14.202 30.373 33.938 1.00 13.74 324 SER B N 1
ATOM 6304 C CA . SER B 2 324 ? 14.967 30.908 35.056 1.00 13.02 324 SER B CA 1
ATOM 6305 C C . SER B 2 324 ? 14.594 32.338 35.481 1.00 12.73 324 SER B C 1
ATOM 6306 O O . SER B 2 324 ? 14.222 33.173 34.651 1.00 12.30 324 SER B O 1
ATOM 6309 N N . MET B 2 325 ? 14.716 32.592 36.782 1.00 12.24 325 MET B N 1
ATOM 6310 C CA . MET B 2 325 ? 14.454 33.900 37.370 1.00 12.06 325 MET B CA 1
ATOM 6311 C C . MET B 2 325 ? 15.785 34.660 37.531 1.00 12.66 325 MET B C 1
ATOM 6312 O O . MET B 2 325 ? 15.796 35.856 37.810 1.00 12.50 325 MET B O 1
ATOM 6317 N N . SER B 2 326 ? 16.898 33.946 37.372 1.00 12.50 326 SER B N 1
ATOM 6318 C CA . SER B 2 326 ? 18.220 34.547 37.524 1.00 12.83 326 SER B CA 1
ATOM 6319 C C . SER B 2 326 ? 18.255 35.350 38.845 1.00 12.86 326 SER B C 1
ATOM 6320 O O . SER B 2 326 ? 17.704 34.906 39.853 1.00 13.15 326 SER B O 1
ATOM 6323 N N . LEU B 2 327 ? 18.884 36.522 38.838 1.00 12.99 327 LEU B N 1
ATOM 6324 C CA . LEU B 2 327 ? 18.957 37.331 40.054 1.00 12.82 327 LEU B CA 1
ATOM 6325 C C . LEU B 2 327 ? 17.887 38.435 40.096 1.00 12.87 327 LEU B C 1
ATOM 6326 O O . LEU B 2 327 ? 17.993 39.384 40.868 1.00 11.98 327 LEU B O 1
ATOM 6331 N N . ALA B 2 328 ? 16.854 38.297 39.273 1.00 12.70 328 ALA B N 1
ATOM 6332 C CA . ALA B 2 328 ? 15.789 39.290 39.252 1.00 12.83 328 ALA B CA 1
ATOM 6333 C C . ALA B 2 328 ? 15.007 39.265 40.580 1.00 13.32 328 ALA B C 1
ATOM 6334 O O . ALA B 2 328 ? 14.962 38.246 41.267 1.00 13.58 328 ALA B O 1
ATOM 6336 N N . SER B 2 329 ? 14.409 40.397 40.935 1.00 12.29 329 SER B N 1
ATOM 6337 C CA . SER B 2 329 ? 13.650 40.491 42.176 1.00 12.34 329 SER B CA 1
ATOM 6338 C C . SER B 2 329 ? 12.273 39.819 42.038 1.00 12.97 329 SER B C 1
ATOM 6339 O O . SER B 2 329 ? 11.622 39.917 40.996 1.00 13.19 329 SER B O 1
ATOM 6342 N N . VAL B 2 330 ? 11.854 39.132 43.098 1.00 13.07 330 VAL B N 1
ATOM 6343 C CA . VAL B 2 330 ? 10.565 38.449 43.132 1.00 13.45 330 VAL B CA 1
ATOM 6344 C C . VAL B 2 330 ? 9.731 39.157 44.209 1.00 13.54 330 VAL B C 1
ATOM 6345 O O . VAL B 2 330 ? 10.135 39.215 45.367 1.00 13.55 330 VAL B O 1
ATOM 6349 N N . ARG B 2 331 ? 8.579 39.693 43.818 1.00 14.34 331 ARG B N 1
ATOM 6350 C CA . ARG B 2 331 ? 7.732 40.423 44.758 1.00 14.23 331 ARG B CA 1
ATOM 6351 C C . ARG B 2 331 ? 6.475 39.649 45.161 1.00 14.68 331 ARG B C 1
ATOM 6352 O O . ARG B 2 331 ? 6.013 38.773 44.439 1.00 14.87 331 ARG B O 1
ATOM 6360 N N . LEU B 2 332 ? 5.936 39.988 46.327 1.00 14.81 332 LEU B N 1
ATOM 6361 C CA . LEU B 2 332 ? 4.719 39.353 46.816 1.00 15.68 332 LEU B CA 1
ATOM 6362 C C . LEU B 2 332 ? 3.723 40.487 47.063 1.00 16.22 332 LEU B C 1
ATOM 6363 O O . LEU B 2 332 ? 4.021 41.437 47.783 1.00 16.72 332 LEU B O 1
ATOM 6368 N N . PHE B 2 333 ? 2.554 40.394 46.440 1.00 17.30 333 PHE B N 1
ATOM 6369 C CA . PHE B 2 333 ? 1.547 41.434 46.593 1.00 18.80 333 PHE B CA 1
ATOM 6370 C C . PHE B 2 333 ? 0.179 40.854 46.966 1.00 19.62 333 PHE B C 1
ATOM 6371 O O . PHE B 2 333 ? 0.014 39.642 47.046 1.00 19.06 333 PHE B O 1
ATOM 6379 N N . THR B 2 334 ? -0.790 41.734 47.191 1.00 21.36 334 THR B N 1
ATOM 6380 C CA . THR B 2 334 ? -2.132 41.295 47.553 1.00 23.46 334 THR B CA 1
ATOM 6381 C C . THR B 2 334 ? -3.228 41.934 46.694 1.00 24.91 334 THR B C 1
ATOM 6382 O O . THR B 2 334 ? -3.032 42.972 46.066 1.00 25.05 334 THR B O 1
ATOM 6386 N N . ARG B 2 335 ? -4.378 41.274 46.684 1.00 26.79 335 ARG B N 1
ATOM 6387 C CA . ARG B 2 335 ? -5.567 41.730 45.979 1.00 29.16 335 ARG B CA 1
ATOM 6388 C C . ARG B 2 335 ? -6.693 41.472 46.984 1.00 31.23 335 ARG B C 1
ATOM 6389 O O . ARG B 2 335 ? -6.730 40.413 47.604 1.00 31.07 335 ARG B O 1
ATOM 6397 N N . ASP B 2 336 ? -7.590 42.436 47.154 1.00 34.05 336 ASP B N 1
ATOM 6398 C CA . ASP B 2 336 ? -8.676 42.271 48.109 1.00 36.99 336 ASP B CA 1
ATOM 6399 C C . ASP B 2 336 ? -9.549 41.074 47.712 1.00 38.77 336 ASP B C 1
ATOM 6400 O O . ASP B 2 336 ? -10.488 41.215 46.934 1.00 39.26 336 ASP B O 1
ATOM 6405 N N . GLU B 2 337 ? -9.210 39.911 48.264 1.00 40.74 337 GLU B N 1
ATOM 6406 C CA . GLU B 2 337 ? -9.903 38.648 48.011 1.00 42.43 337 GLU B CA 1
ATOM 6407 C C . GLU B 2 337 ? -10.603 38.584 46.646 1.00 42.92 337 GLU B C 1
ATOM 6408 O O . GLU B 2 337 ? -10.064 37.907 45.746 1.00 43.24 337 GLU B O 1
ATOM 6415 N N . MET C 3 1 ? 43.965 33.457 44.052 1.00 41.51 1 MET C N 1
ATOM 6416 C CA . MET C 3 1 ? 44.675 32.313 43.417 1.00 41.11 1 MET C CA 1
ATOM 6417 C C . MET C 3 1 ? 45.560 32.825 42.279 1.00 39.66 1 MET C C 1
ATOM 6418 O O . MET C 3 1 ? 45.263 32.632 41.103 1.00 39.51 1 MET C O 1
ATOM 6423 N N . ASN C 3 2 ? 46.644 33.488 42.651 1.00 38.11 2 ASN C N 1
ATOM 6424 C CA . ASN C 3 2 ? 47.576 34.031 41.681 1.00 35.56 2 ASN C CA 1
ATOM 6425 C C . ASN C 3 2 ? 48.096 32.882 40.799 1.00 32.94 2 ASN C C 1
ATOM 6426 O O . ASN C 3 2 ? 48.570 33.111 39.694 1.00 31.80 2 ASN C O 1
ATOM 6431 N N . ALA C 3 3 ? 47.991 31.655 41.303 1.00 29.98 3 ALA C N 1
ATOM 6432 C CA . ALA C 3 3 ? 48.428 30.481 40.556 1.00 27.60 3 ALA C CA 1
ATOM 6433 C C . ALA C 3 3 ? 47.322 30.056 39.577 1.00 25.48 3 ALA C C 1
ATOM 6434 O O . ALA C 3 3 ? 47.590 29.415 38.561 1.00 25.57 3 ALA C O 1
ATOM 6436 N N . LEU C 3 4 ? 46.081 30.403 39.901 1.00 23.10 4 LEU C N 1
ATOM 6437 C CA . LEU C 3 4 ? 44.960 30.071 39.034 1.00 21.20 4 LEU C CA 1
ATOM 6438 C C . LEU C 3 4 ? 44.808 31.217 38.020 1.00 20.40 4 LEU C C 1
ATOM 6439 O O . LEU C 3 4 ? 43.872 32.016 38.086 1.00 19.90 4 LEU C O 1
ATOM 6444 N N . VAL C 3 5 ? 45.762 31.280 37.094 1.00 19.64 5 VAL C N 1
ATOM 6445 C CA . VAL C 3 5 ? 45.793 32.306 36.060 1.00 18.46 5 VAL C CA 1
ATOM 6446 C C . VAL C 3 5 ? 44.573 32.233 35.132 1.00 18.88 5 VAL C C 1
ATOM 6447 O O . VAL C 3 5 ? 44.340 31.220 34.485 1.00 20.46 5 VAL C O 1
ATOM 6451 N N . GLY C 3 6 ? 43.807 33.315 35.068 1.00 18.88 6 GLY C N 1
ATOM 6452 C CA . GLY C 3 6 ? 42.641 33.322 34.202 1.00 18.22 6 GLY C CA 1
ATOM 6453 C C . GLY C 3 6 ? 41.336 33.134 34.948 1.00 17.39 6 GLY C C 1
ATOM 6454 O O . GLY C 3 6 ? 40.262 33.266 34.365 1.00 17.58 6 GLY C O 1
ATOM 6455 N N . CYS C 3 7 ? 41.427 32.801 36.231 1.00 16.46 7 CYS C N 1
ATOM 6456 C CA . CYS C 3 7 ? 40.236 32.624 37.059 1.00 15.84 7 CYS C CA 1
ATOM 6457 C C . CYS C 3 7 ? 39.984 33.927 37.824 1.00 15.07 7 CYS C C 1
ATOM 6458 O O . CYS C 3 7 ? 40.890 34.731 38.009 1.00 15.49 7 CYS C O 1
ATOM 6461 N N . THR C 3 8 ? 38.750 34.119 38.272 1.00 14.82 8 THR C N 1
ATOM 6462 C CA . THR C 3 8 ? 38.390 35.326 39.004 1.00 14.55 8 THR C CA 1
ATOM 6463 C C . THR C 3 8 ? 38.695 35.230 40.507 1.00 14.92 8 THR C C 1
ATOM 6464 O O . THR C 3 8 ? 38.670 34.138 41.090 1.00 14.22 8 THR C O 1
ATOM 6468 N N . THR C 3 9 ? 38.982 36.378 41.119 1.00 14.60 9 THR C N 1
ATOM 6469 C CA . THR C 3 9 ? 39.247 36.436 42.553 1.00 15.59 9 THR C CA 1
ATOM 6470 C C . THR C 3 9 ? 38.127 37.223 43.274 1.00 15.34 9 THR C C 1
ATOM 6471 O O . THR C 3 9 ? 38.278 37.624 44.424 1.00 15.75 9 THR C O 1
ATOM 6475 N N . SER C 3 10 ? 37.016 37.441 42.571 1.00 14.91 10 SER C N 1
ATOM 6476 C CA . SER C 3 10 ? 35.849 38.119 43.145 1.00 15.32 10 SER C CA 1
ATOM 6477 C C . SER C 3 10 ? 34.895 36.991 43.555 1.00 15.63 10 SER C C 1
ATOM 6478 O O . SER C 3 10 ? 34.180 36.434 42.716 1.00 15.21 10 SER C O 1
ATOM 6481 N N . PHE C 3 11 ? 34.892 36.672 44.847 1.00 16.30 11 PHE C N 1
ATOM 6482 C CA . PHE C 3 11 ? 34.086 35.578 45.379 1.00 16.33 11 PHE C CA 1
ATOM 6483 C C . PHE C 3 11 ? 32.669 35.938 45.864 1.00 16.32 11 PHE C C 1
ATOM 6484 O O . PHE C 3 11 ? 32.443 36.101 47.059 1.00 17.45 11 PHE C O 1
ATOM 6492 N N . ASP C 3 12 ? 31.725 36.030 44.930 1.00 16.25 12 ASP C N 1
ATOM 6493 C CA . ASP C 3 12 ? 30.333 36.347 45.258 1.00 15.96 12 ASP C CA 1
ATOM 6494 C C . ASP C 3 12 ? 29.354 35.289 44.713 1.00 15.99 12 ASP C C 1
ATOM 6495 O O . ASP C 3 12 ? 28.327 35.649 44.147 1.00 16.00 12 ASP C O 1
ATOM 6500 N N . PRO C 3 13 ? 29.617 33.987 44.934 1.00 15.49 13 PRO C N 1
ATOM 6501 C CA . PRO C 3 13 ? 30.695 33.295 45.632 1.00 15.56 13 PRO C CA 1
ATOM 6502 C C . PRO C 3 13 ? 31.979 33.013 44.831 1.00 15.03 13 PRO C C 1
ATOM 6503 O O . PRO C 3 13 ? 32.935 32.467 45.380 1.00 15.11 13 PRO C O 1
ATOM 6507 N N . GLY C 3 14 ? 31.984 33.368 43.551 1.00 14.07 14 GLY C N 1
ATOM 6508 C CA . GLY C 3 14 ? 33.155 33.133 42.719 1.00 13.47 14 GLY C CA 1
ATOM 6509 C C . GLY C 3 14 ? 32.796 32.287 41.513 1.00 13.78 14 GLY C C 1
ATOM 6510 O O . GLY C 3 14 ? 31.620 32.016 41.276 1.00 13.48 14 GLY C O 1
ATOM 6511 N N . TRP C 3 15 ? 33.792 31.872 40.735 1.00 13.33 15 TRP C N 1
ATOM 6512 C CA . TRP C 3 15 ? 33.502 31.040 39.579 1.00 13.40 15 TRP C CA 1
ATOM 6513 C C . TRP C 3 15 ? 34.374 29.776 39.537 1.00 13.69 15 TRP C C 1
ATOM 6514 O O . TRP C 3 15 ? 33.844 28.673 39.563 1.00 14.09 15 TRP C O 1
ATOM 6525 N N . GLU C 3 16 ? 35.694 29.940 39.472 1.00 13.62 16 GLU C N 1
ATOM 6526 C CA . GLU C 3 16 ? 36.604 28.791 39.461 1.00 14.65 16 GLU C CA 1
ATOM 6527 C C . GLU C 3 16 ? 36.677 28.165 40.863 1.00 14.99 16 GLU C C 1
ATOM 6528 O O . GLU C 3 16 ? 36.616 26.945 41.021 1.00 14.77 16 GLU C O 1
ATOM 6534 N N A VAL C 3 17 ? 36.810 29.018 41.870 0.50 15.16 17 VAL C N 1
ATOM 6535 N N B VAL C 3 17 ? 36.823 29.024 41.866 0.50 15.36 17 VAL C N 1
ATOM 6536 C CA A VAL C 3 17 ? 36.888 28.571 43.254 0.50 15.67 17 VAL C CA 1
ATOM 6537 C CA B VAL C 3 17 ? 36.933 28.597 43.258 0.50 16.07 17 VAL C CA 1
ATOM 6538 C C A VAL C 3 17 ? 36.142 29.572 44.140 0.50 16.00 17 VAL C C 1
ATOM 6539 C C B VAL C 3 17 ? 36.172 29.587 44.154 0.50 16.22 17 VAL C C 1
ATOM 6540 O O A VAL C 3 17 ? 35.927 30.715 43.745 0.50 15.62 17 VAL C O 1
ATOM 6541 O O B VAL C 3 17 ? 35.976 30.740 43.776 0.50 15.88 17 VAL C O 1
ATOM 6548 N N . ASP C 3 18 ? 35.744 29.133 45.329 1.00 16.74 18 ASP C N 1
ATOM 6549 C CA . ASP C 3 18 ? 35.015 30.004 46.245 1.00 17.56 18 ASP C CA 1
ATOM 6550 C C . ASP C 3 18 ? 35.936 30.696 47.264 1.00 18.57 18 ASP C C 1
ATOM 6551 O O . ASP C 3 18 ? 37.141 30.464 47.282 1.00 18.24 18 ASP C O 1
ATOM 6556 N N . ALA C 3 19 ? 35.354 31.559 48.091 1.00 20.45 19 ALA C N 1
ATOM 6557 C CA . ALA C 3 19 ? 36.115 32.314 49.083 1.00 22.60 19 ALA C CA 1
ATOM 6558 C C . ALA C 3 19 ? 36.831 31.440 50.125 1.00 23.92 19 ALA C C 1
ATOM 6559 O O . ALA C 3 19 ? 37.764 31.894 50.786 1.00 24.76 19 ALA C O 1
ATOM 6561 N N . PHE C 3 20 ? 36.392 30.193 50.255 1.00 25.02 20 PHE C N 1
ATOM 6562 C CA . PHE C 3 20 ? 36.976 29.273 51.222 1.00 25.45 20 PHE C CA 1
ATOM 6563 C C . PHE C 3 20 ? 38.052 28.371 50.604 1.00 24.96 20 PHE C C 1
ATOM 6564 O O . PHE C 3 20 ? 38.497 27.413 51.231 1.00 25.48 20 PHE C O 1
ATOM 6572 N N . GLY C 3 21 ? 38.458 28.682 49.378 1.00 24.13 21 GLY C N 1
ATOM 6573 C CA . GLY C 3 21 ? 39.469 27.879 48.717 1.00 22.62 21 GLY C CA 1
ATOM 6574 C C . GLY C 3 21 ? 38.972 26.490 48.359 1.00 21.13 21 GLY C C 1
ATOM 6575 O O . GLY C 3 21 ? 39.747 25.544 48.308 1.00 21.15 21 GLY C O 1
ATOM 6576 N N . ALA C 3 22 ? 37.672 26.368 48.117 1.00 20.56 22 ALA C N 1
ATOM 6577 C CA . ALA C 3 22 ? 37.074 25.086 47.752 1.00 19.81 22 ALA C CA 1
ATOM 6578 C C . ALA C 3 22 ? 36.072 25.313 46.606 1.00 19.42 22 ALA C C 1
ATOM 6579 O O . ALA C 3 22 ? 36.080 26.369 45.980 1.00 19.08 22 ALA C O 1
ATOM 6581 N N . VAL C 3 23 ? 35.221 24.326 46.334 1.00 18.41 23 VAL C N 1
ATOM 6582 C CA . VAL C 3 23 ? 34.233 24.478 45.269 1.00 17.84 23 VAL C CA 1
ATOM 6583 C C . VAL C 3 23 ? 32.795 24.250 45.758 1.00 17.91 23 VAL C C 1
ATOM 6584 O O . VAL C 3 23 ? 31.846 24.430 44.998 1.00 16.86 23 VAL C O 1
ATOM 6588 N N . SER C 3 24 ? 32.648 23.879 47.028 1.00 18.65 24 SER C N 1
ATOM 6589 C CA . SER C 3 24 ? 31.330 23.606 47.595 1.00 19.23 24 SER C CA 1
ATOM 6590 C C . SER C 3 24 ? 30.439 24.838 47.836 1.00 19.70 24 SER C C 1
ATOM 6591 O O . SER C 3 24 ? 29.234 24.689 48.053 1.00 20.31 24 SER C O 1
ATOM 6594 N N . ASN C 3 25 ? 31.014 26.038 47.814 1.00 19.25 25 ASN C N 1
ATOM 6595 C CA . ASN C 3 25 ? 30.201 27.232 48.029 1.00 18.95 25 ASN C CA 1
ATOM 6596 C C . ASN C 3 25 ? 29.795 27.881 46.697 1.00 18.17 25 ASN C C 1
ATOM 6597 O O . ASN C 3 25 ? 29.120 28.912 46.676 1.00 17.22 25 ASN C O 1
ATOM 6602 N N . LEU C 3 26 ? 30.231 27.281 45.594 1.00 16.62 26 LEU C N 1
ATOM 6603 C CA . LEU C 3 26 ? 29.855 27.776 44.280 1.00 15.65 26 LEU C CA 1
ATOM 6604 C C . LEU C 3 26 ? 28.400 27.308 44.132 1.00 15.52 26 LEU C C 1
ATOM 6605 O O . LEU C 3 26 ? 27.925 26.516 44.941 1.00 14.54 26 LEU C O 1
ATOM 6610 N N . CYS C 3 27 ? 27.694 27.796 43.121 1.00 14.60 27 CYS C N 1
ATOM 6611 C CA . CYS C 3 27 ? 26.311 27.374 42.944 1.00 14.47 27 CYS C CA 1
ATOM 6612 C C . CYS C 3 27 ? 26.179 25.865 42.826 1.00 14.47 27 CYS C C 1
ATOM 6613 O O . CYS C 3 27 ? 27.030 25.206 42.240 1.00 14.46 27 CYS C O 1
ATOM 6616 N N . GLN C 3 28 ? 25.097 25.337 43.387 1.00 13.96 28 GLN C N 1
ATOM 6617 C CA . GLN C 3 28 ? 24.832 23.906 43.351 1.00 14.96 28 GLN C CA 1
ATOM 6618 C C . GLN C 3 28 ? 23.482 23.628 42.663 1.00 14.71 28 GLN C C 1
ATOM 6619 O O . GLN C 3 28 ? 22.423 23.835 43.257 1.00 16.14 28 GLN C O 1
ATOM 6625 N N . PRO C 3 29 ? 23.507 23.215 41.385 1.00 14.41 29 PRO C N 1
ATOM 6626 C CA . PRO C 3 29 ? 24.698 23.005 40.561 1.00 13.43 29 PRO C CA 1
ATOM 6627 C C . PRO C 3 29 ? 25.130 24.370 39.997 1.00 13.71 29 PRO C C 1
ATOM 6628 O O . PRO C 3 29 ? 24.457 25.373 40.218 1.00 12.69 29 PRO C O 1
ATOM 6632 N N . MET C 3 30 ? 26.238 24.396 39.265 1.00 12.94 30 MET C N 1
ATOM 6633 C CA . MET C 3 30 ? 26.733 25.642 38.690 1.00 12.76 30 MET C CA 1
ATOM 6634 C C . MET C 3 30 ? 25.663 26.343 37.845 1.00 12.65 30 MET C C 1
ATOM 6635 O O . MET C 3 30 ? 25.588 27.574 37.820 1.00 11.99 30 MET C O 1
ATOM 6640 N N . GLU C 3 31 ? 24.842 25.547 37.166 1.00 12.89 31 GLU C N 1
ATOM 6641 C CA . GLU C 3 31 ? 23.794 26.077 36.310 1.00 13.09 31 GLU C CA 1
ATOM 6642 C C . GLU C 3 31 ? 22.830 27.009 37.063 1.00 13.50 31 GLU C C 1
ATOM 6643 O O . GLU C 3 31 ? 22.219 27.888 36.461 1.00 13.52 31 GLU C O 1
ATOM 6649 N N . ALA C 3 32 ? 22.710 26.811 38.372 1.00 13.28 32 ALA C N 1
ATOM 6650 C CA . ALA C 3 32 ? 21.827 27.641 39.186 1.00 13.68 32 ALA C CA 1
ATOM 6651 C C . ALA C 3 32 ? 22.409 29.051 39.440 1.00 13.28 32 ALA C C 1
ATOM 6652 O O . ALA C 3 32 ? 21.679 29.965 39.802 1.00 14.05 32 ALA C O 1
ATOM 6654 N N . ASP C 3 33 ? 23.716 29.215 39.253 1.00 13.39 33 ASP C N 1
ATOM 6655 C CA . ASP C 3 33 ? 24.359 30.514 39.457 1.00 13.61 33 ASP C CA 1
ATOM 6656 C C . ASP C 3 33 ? 24.805 31.097 38.111 1.00 13.73 33 ASP C C 1
ATOM 6657 O O . ASP C 3 33 ? 25.265 32.227 38.044 1.00 14.03 33 ASP C O 1
ATOM 6662 N N . LEU C 3 34 ? 24.659 30.314 37.049 1.00 13.02 34 LEU C N 1
ATOM 6663 C CA . LEU C 3 34 ? 25.100 30.744 35.726 1.00 12.57 34 LEU C CA 1
ATOM 6664 C C . LEU C 3 34 ? 24.498 32.071 35.237 1.00 13.00 34 LEU C C 1
ATOM 6665 O O . LEU C 3 34 ? 25.236 32.964 34.815 1.00 12.60 34 LEU C O 1
ATOM 6670 N N . TYR C 3 35 ? 23.175 32.211 35.296 1.00 12.43 35 TYR C N 1
ATOM 6671 C CA . TYR C 3 35 ? 22.559 33.448 34.832 1.00 12.41 35 TYR C CA 1
ATOM 6672 C C . TYR C 3 35 ? 22.724 34.583 35.848 1.00 12.52 35 TYR C C 1
ATOM 6673 O O . TYR C 3 35 ? 22.694 35.755 35.483 1.00 12.61 35 TYR C O 1
ATOM 6682 N N . GLY C 3 36 ? 22.916 34.228 37.116 1.00 12.56 36 GLY C N 1
ATOM 6683 C CA . GLY C 3 36 ? 23.138 35.245 38.124 1.00 11.72 36 GLY C CA 1
ATOM 6684 C C . GLY C 3 36 ? 24.488 35.883 37.825 1.00 12.40 36 GLY C C 1
ATOM 6685 O O . GLY C 3 36 ? 24.745 37.036 38.166 1.00 12.12 36 GLY C O 1
ATOM 6686 N N . CYS C 3 37 ? 25.363 35.117 37.180 1.00 11.51 37 CYS C N 1
ATOM 6687 C CA . CYS C 3 37 ? 26.685 35.618 36.820 1.00 11.67 37 CYS C CA 1
ATOM 6688 C C . CYS C 3 37 ? 26.616 36.350 35.474 1.00 11.92 37 CYS C C 1
ATOM 6689 O O . CYS C 3 37 ? 27.205 37.415 35.291 1.00 10.99 37 CYS C O 1
ATOM 6692 N N . ALA C 3 38 ? 25.880 35.758 34.545 1.00 11.82 38 ALA C N 1
ATOM 6693 C CA . ALA C 3 38 ? 25.743 36.304 33.205 1.00 11.86 38 ALA C CA 1
ATOM 6694 C C . ALA C 3 38 ? 24.954 37.615 33.076 1.00 12.48 38 ALA C C 1
ATOM 6695 O O . ALA C 3 38 ? 25.451 38.584 32.497 1.00 11.65 38 ALA C O 1
ATOM 6697 N N . ASP C 3 39 ? 23.736 37.647 33.612 1.00 12.01 39 ASP C N 1
ATOM 6698 C CA . ASP C 3 39 ? 22.891 38.826 33.470 1.00 12.06 39 ASP C CA 1
ATOM 6699 C C . ASP C 3 39 ? 23.451 40.162 34.012 1.00 11.86 39 ASP C C 1
ATOM 6700 O O . ASP C 3 39 ? 23.213 41.216 33.421 1.00 13.20 39 ASP C O 1
ATOM 6705 N N . PRO C 3 40 ? 24.165 40.140 35.145 1.00 11.98 40 PRO C N 1
ATOM 6706 C CA . PRO C 3 40 ? 24.693 41.412 35.625 1.00 11.77 40 PRO C CA 1
ATOM 6707 C C . PRO C 3 40 ? 26.186 41.514 35.247 1.00 11.75 40 PRO C C 1
ATOM 6708 O O . PRO C 3 40 ? 26.883 42.435 35.670 1.00 12.38 40 PRO C O 1
ATOM 6712 N N . CYS C 3 41 ? 26.656 40.546 34.462 1.00 11.08 41 CYS C N 1
ATOM 6713 C CA . CYS C 3 41 ? 28.055 40.498 34.041 1.00 11.49 41 CYS C CA 1
ATOM 6714 C C . CYS C 3 41 ? 28.966 40.581 35.268 1.00 11.91 41 CYS C C 1
ATOM 6715 O O . CYS C 3 41 ? 29.869 41.421 35.327 1.00 11.93 41 CYS C O 1
ATOM 6718 N N . TRP C 3 42 ? 28.722 39.707 36.239 1.00 11.39 42 TRP C N 1
ATOM 6719 C CA . TRP C 3 42 ? 29.507 39.702 37.466 1.00 11.29 42 TRP C CA 1
ATOM 6720 C C . TRP C 3 42 ? 30.947 39.199 37.268 1.00 10.94 42 TRP C C 1
ATOM 6721 O O . TRP C 3 42 ? 31.853 39.624 37.972 1.00 10.97 42 TRP C O 1
ATOM 6755 N N . PRO C 3 44 ? 32.647 38.903 33.882 1.00 10.81 44 PRO C N 1
ATOM 6756 C CA . PRO C 3 44 ? 32.740 39.074 32.443 1.00 10.77 44 PRO C CA 1
ATOM 6757 C C . PRO C 3 44 ? 33.941 38.437 31.741 1.00 10.63 44 PRO C C 1
ATOM 6758 O O . PRO C 3 44 ? 33.935 38.292 30.519 1.00 10.13 44 PRO C O 1
ATOM 6762 N N . ALA C 3 45 ? 34.961 38.060 32.505 1.00 10.32 45 ALA C N 1
ATOM 6763 C CA . ALA C 3 45 ? 36.127 37.426 31.904 1.00 10.24 45 ALA C CA 1
ATOM 6764 C C . ALA C 3 45 ? 35.946 35.892 31.845 1.00 10.85 45 ALA C C 1
ATOM 6765 O O . ALA C 3 45 ? 36.684 35.211 31.141 1.00 10.91 45 ALA C O 1
ATOM 6767 N N . GLN C 3 46 ? 34.956 35.371 32.572 1.00 10.91 46 GLN C N 1
ATOM 6768 C CA . GLN C 3 46 ? 34.693 33.928 32.599 1.00 11.42 46 GLN C CA 1
ATOM 6769 C C . GLN C 3 46 ? 33.300 33.516 32.085 1.00 11.32 46 GLN C C 1
ATOM 6770 O O . GLN C 3 46 ? 33.146 32.448 31.499 1.00 12.16 46 GLN C O 1
ATOM 6776 N N . VAL C 3 47 ? 32.295 34.351 32.334 1.00 10.96 47 VAL C N 1
ATOM 6777 C CA . VAL C 3 47 ? 30.930 34.061 31.899 1.00 10.77 47 VAL C CA 1
ATOM 6778 C C . VAL C 3 47 ? 30.427 35.223 31.038 1.00 10.64 47 VAL C C 1
ATOM 6779 O O . VAL C 3 47 ? 30.608 36.388 31.390 1.00 10.13 47 VAL C O 1
ATOM 6783 N N . ALA C 3 48 ? 29.788 34.897 29.920 1.00 10.90 48 ALA C N 1
ATOM 6784 C CA . ALA C 3 48 ? 29.291 35.921 29.009 1.00 11.33 48 ALA C CA 1
ATOM 6785 C C . ALA C 3 48 ? 28.336 36.887 29.713 1.00 10.69 48 ALA C C 1
ATOM 6786 O O . ALA C 3 48 ? 27.379 36.461 30.356 1.00 11.23 48 ALA C O 1
ATOM 6788 N N . ASP C 3 49 ? 28.604 38.183 29.590 1.00 10.55 49 ASP C N 1
ATOM 6789 C CA . ASP C 3 49 ? 27.753 39.189 30.218 1.00 11.00 49 ASP C CA 1
ATOM 6790 C C . ASP C 3 49 ? 26.631 39.611 29.253 1.00 11.62 49 ASP C C 1
ATOM 6791 O O . ASP C 3 49 ? 26.882 40.245 28.236 1.00 12.13 49 ASP C O 1
ATOM 6796 N N . THR C 3 50 ? 25.396 39.239 29.581 1.00 10.81 50 THR C N 1
ATOM 6797 C CA . THR C 3 50 ? 24.258 39.571 28.736 1.00 11.40 50 THR C CA 1
ATOM 6798 C C . THR C 3 50 ? 23.802 41.016 28.965 1.00 11.24 50 THR C C 1
ATOM 6799 O O . THR C 3 50 ? 22.982 41.537 28.212 1.00 11.31 50 THR C O 1
ATOM 6803 N N . LEU C 3 51 ? 24.339 41.657 30.000 1.00 10.58 51 LEU C N 1
ATOM 6804 C CA . LEU C 3 51 ? 23.960 43.033 30.300 1.00 10.93 51 LEU C CA 1
ATOM 6805 C C . LEU C 3 51 ? 24.391 43.993 29.180 1.00 11.56 51 LEU C C 1
ATOM 6806 O O . LEU C 3 51 ? 23.708 44.977 28.910 1.00 11.60 51 LEU C O 1
ATOM 6811 N N . ASN C 3 52 ? 25.528 43.708 28.546 1.00 11.26 52 ASN C N 1
ATOM 6812 C CA . ASN C 3 52 ? 26.019 44.562 27.463 1.00 11.71 52 ASN C CA 1
ATOM 6813 C C . ASN C 3 52 ? 26.698 43.829 26.293 1.00 12.37 52 ASN C C 1
ATOM 6814 O O . ASN C 3 52 ? 26.221 43.876 25.167 1.00 12.32 52 ASN C O 1
ATOM 6819 N N . THR C 3 53 ? 27.813 43.163 26.580 1.00 12.64 53 THR C N 1
ATOM 6820 C CA . THR C 3 53 ? 28.597 42.501 25.544 1.00 12.42 53 THR C CA 1
ATOM 6821 C C . THR C 3 53 ? 27.950 41.346 24.749 1.00 12.55 53 THR C C 1
ATOM 6822 O O . THR C 3 53 ? 28.089 41.289 23.524 1.00 12.13 53 THR C O 1
ATOM 6826 N N . TYR C 3 54 ? 27.259 40.440 25.436 1.00 12.39 54 TYR C N 1
ATOM 6827 C CA . TYR C 3 54 ? 26.624 39.295 24.772 1.00 12.57 54 TYR C CA 1
ATOM 6828 C C . TYR C 3 54 ? 25.144 39.166 25.177 1.00 12.91 54 TYR C C 1
ATOM 6829 O O . TYR C 3 54 ? 24.743 38.183 25.799 1.00 11.24 54 TYR C O 1
ATOM 6838 N N . PRO C 3 55 ? 24.317 40.148 24.796 1.00 13.99 55 PRO C N 1
ATOM 6839 C CA . PRO C 3 55 ? 22.898 40.160 25.122 1.00 14.70 55 PRO C CA 1
ATOM 6840 C C . PRO C 3 55 ? 22.082 38.912 24.741 1.00 15.09 55 PRO C C 1
ATOM 6841 O O . PRO C 3 55 ? 21.159 38.541 25.458 1.00 15.03 55 PRO C O 1
ATOM 6845 N N . ASN C 3 56 ? 22.436 38.266 23.635 1.00 15.57 56 ASN C N 1
ATOM 6846 C CA . ASN C 3 56 ? 21.687 37.095 23.180 1.00 16.46 56 ASN C CA 1
ATOM 6847 C C . ASN C 3 56 ? 22.338 35.736 23.467 1.00 15.62 56 ASN C C 1
ATOM 6848 O O . ASN C 3 56 ? 21.884 34.717 22.961 1.00 15.10 56 ASN C O 1
ATOM 6853 N N . TRP C 3 57 ? 23.381 35.728 24.289 1.00 14.88 57 TRP C N 1
ATOM 6854 C CA . TRP C 3 57 ? 24.109 34.498 24.609 1.00 15.19 57 TRP C CA 1
ATOM 6855 C C . TRP C 3 57 ? 23.257 33.335 25.158 1.00 15.16 57 TRP C C 1
ATOM 6856 O O . TRP C 3 57 ? 23.512 32.173 24.834 1.00 14.98 57 TRP C O 1
ATOM 6867 N N . SER C 3 58 ? 22.254 33.648 25.972 1.00 14.92 58 SER C N 1
ATOM 6868 C CA . SER C 3 58 ? 21.421 32.606 26.567 1.00 15.59 58 SER C CA 1
ATOM 6869 C C . SER C 3 58 ? 20.116 32.327 25.799 1.00 16.14 58 SER C C 1
ATOM 6870 O O . SER C 3 58 ? 19.266 31.574 26.265 1.00 16.03 58 SER C O 1
ATOM 6873 N N . ALA C 3 59 ? 19.973 32.930 24.624 1.00 16.61 59 ALA C N 1
ATOM 6874 C CA . ALA C 3 59 ? 18.773 32.738 23.816 1.00 17.29 59 ALA C CA 1
ATOM 6875 C C . ALA C 3 59 ? 18.484 31.247 23.569 1.00 17.77 59 ALA C C 1
ATOM 6876 O O . ALA C 3 59 ? 19.363 30.498 23.156 1.00 17.39 59 ALA C O 1
ATOM 6878 N N . GLY C 3 60 ? 17.248 30.835 23.838 1.00 18.30 60 GLY C N 1
ATOM 6879 C CA . GLY C 3 60 ? 16.865 29.449 23.627 1.00 18.54 60 GLY C CA 1
ATOM 6880 C C . GLY C 3 60 ? 17.177 28.514 24.782 1.00 18.18 60 GLY C C 1
ATOM 6881 O O . GLY C 3 60 ? 16.875 27.323 24.722 1.00 18.67 60 GLY C O 1
ATOM 6882 N N . ALA C 3 61 ? 17.785 29.043 25.839 1.00 17.27 61 ALA C N 1
ATOM 6883 C CA . ALA C 3 61 ? 18.120 28.218 26.994 1.00 16.47 61 ALA C CA 1
ATOM 6884 C C . ALA C 3 61 ? 17.478 28.767 28.280 1.00 16.36 61 ALA C C 1
ATOM 6885 O O . ALA C 3 61 ? 18.145 28.902 29.303 1.00 16.23 61 ALA C O 1
ATOM 6887 N N . ASP C 3 62 ? 16.183 29.068 28.219 1.00 15.79 62 ASP C N 1
ATOM 6888 C CA . ASP C 3 62 ? 15.479 29.597 29.383 1.00 16.53 62 ASP C CA 1
ATOM 6889 C C . ASP C 3 62 ? 15.525 28.603 30.558 1.00 16.31 62 ASP C C 1
ATOM 6890 O O . ASP C 3 62 ? 15.664 29.001 31.713 1.00 16.04 62 ASP C O 1
ATOM 6895 N N . ASP C 3 63 ? 15.402 27.318 30.242 1.00 16.07 63 ASP C N 1
ATOM 6896 C CA . ASP C 3 63 ? 15.452 26.251 31.238 1.00 16.28 63 ASP C CA 1
ATOM 6897 C C . ASP C 3 63 ? 16.938 25.850 31.273 1.00 16.29 63 ASP C C 1
ATOM 6898 O O . ASP C 3 63 ? 17.356 24.934 30.566 1.00 15.75 63 ASP C O 1
ATOM 6903 N N . VAL C 3 64 ? 17.724 26.549 32.088 1.00 16.09 64 VAL C N 1
ATOM 6904 C CA . VAL C 3 64 ? 19.160 26.295 32.150 1.00 16.85 64 VAL C CA 1
ATOM 6905 C C . VAL C 3 64 ? 19.543 24.849 32.519 1.00 17.25 64 VAL C C 1
ATOM 6906 O O . VAL C 3 64 ? 20.502 24.299 31.973 1.00 17.36 64 VAL C O 1
ATOM 6910 N N . MET C 3 65 ? 18.794 24.229 33.423 1.00 17.17 65 MET C N 1
ATOM 6911 C CA . MET C 3 65 ? 19.088 22.852 33.802 1.00 17.97 65 MET C CA 1
ATOM 6912 C C . MET C 3 65 ? 18.928 21.903 32.596 1.00 18.22 65 MET C C 1
ATOM 6913 O O . MET C 3 65 ? 19.720 20.985 32.405 1.00 18.63 65 MET C O 1
ATOM 6918 N N . GLN C 3 66 ? 17.908 22.149 31.784 1.00 18.64 66 GLN C N 1
ATOM 6919 C CA . GLN C 3 66 ? 17.638 21.299 30.633 1.00 19.91 66 GLN C CA 1
ATOM 6920 C C . GLN C 3 66 ? 18.398 21.680 29.351 1.00 19.71 66 GLN C C 1
ATOM 6921 O O . GLN C 3 66 ? 18.817 20.807 28.593 1.00 19.17 66 GLN C O 1
ATOM 6927 N N . ASP C 3 67 ? 18.589 22.974 29.128 1.00 19.39 67 ASP C N 1
ATOM 6928 C CA . ASP C 3 67 ? 19.230 23.430 27.901 1.00 19.14 67 ASP C CA 1
ATOM 6929 C C . ASP C 3 67 ? 20.648 24.009 27.991 1.00 18.32 67 ASP C C 1
ATOM 6930 O O . ASP C 3 67 ? 21.058 24.756 27.108 1.00 17.81 67 ASP C O 1
ATOM 6935 N N . TRP C 3 68 ? 21.395 23.646 29.029 1.00 17.79 68 TRP C N 1
ATOM 6936 C CA . TRP C 3 68 ? 22.747 24.167 29.191 1.00 17.55 68 TRP C CA 1
ATOM 6937 C C . TRP C 3 68 ? 23.662 23.863 27.991 1.00 17.64 68 TRP C C 1
ATOM 6938 O O . TRP C 3 68 ? 24.605 24.600 27.725 1.00 17.54 68 TRP C O 1
ATOM 6949 N N . ARG C 3 69 ? 23.380 22.782 27.274 1.00 18.04 69 ARG C N 1
ATOM 6950 C CA . ARG C 3 69 ? 24.212 22.421 26.130 1.00 18.56 69 ARG C CA 1
ATOM 6951 C C . ARG C 3 69 ? 24.149 23.450 24.992 1.00 18.43 69 ARG C C 1
ATOM 6952 O O . ARG C 3 69 ? 25.027 23.475 24.128 1.00 19.70 69 ARG C O 1
ATOM 6960 N N . LYS C 3 70 ? 23.117 24.289 24.993 1.00 18.45 70 LYS C N 1
ATOM 6961 C CA . LYS C 3 70 ? 22.965 25.305 23.956 1.00 18.76 70 LYS C CA 1
ATOM 6962 C C . LYS C 3 70 ? 23.926 26.484 24.153 1.00 18.44 70 LYS C C 1
ATOM 6963 O O . LYS C 3 70 ? 24.282 27.171 23.197 1.00 18.11 70 LYS C O 1
ATOM 6969 N N . LEU C 3 71 ? 24.331 26.710 25.397 1.00 17.90 71 LEU C N 1
ATOM 6970 C CA . LEU C 3 71 ? 25.228 27.812 25.725 1.00 17.57 71 LEU C CA 1
ATOM 6971 C C . LEU C 3 71 ? 26.617 27.581 25.133 1.00 18.18 71 LEU C C 1
ATOM 6972 O O . LEU C 3 71 ? 27.273 26.586 25.425 1.00 19.04 71 LEU C O 1
ATOM 6977 N N . GLN C 3 72 ? 27.055 28.523 24.307 1.00 18.55 72 GLN C N 1
ATOM 6978 C CA . GLN C 3 72 ? 28.342 28.417 23.637 1.00 19.33 72 GLN C CA 1
ATOM 6979 C C . GLN C 3 72 ? 29.468 29.203 24.305 1.00 19.29 72 GLN C C 1
ATOM 6980 O O . GLN C 3 72 ? 29.231 30.112 25.099 1.00 18.08 72 GLN C O 1
ATOM 6986 N N . SER C 3 73 ? 30.697 28.824 23.974 1.00 19.52 73 SER C N 1
ATOM 6987 C CA . SER C 3 73 ? 31.867 29.540 24.457 1.00 20.43 73 SER C CA 1
ATOM 6988 C C . SER C 3 73 ? 31.954 30.700 23.455 1.00 20.91 73 SER C C 1
ATOM 6989 O O . SER C 3 73 ? 31.714 30.496 22.269 1.00 20.53 73 SER C O 1
ATOM 6992 N N . VAL C 3 74 ? 32.277 31.904 23.919 1.00 21.75 74 VAL C N 1
ATOM 6993 C CA . VAL C 3 74 ? 32.373 33.038 23.003 1.00 24.01 74 VAL C CA 1
ATOM 6994 C C . VAL C 3 74 ? 33.785 33.195 22.416 1.00 26.34 74 VAL C C 1
ATOM 6995 O O . VAL C 3 74 ? 34.077 34.172 21.736 1.00 26.75 74 VAL C O 1
ATOM 6999 N N . PHE C 3 75 ? 34.652 32.229 22.693 1.00 28.65 75 PHE C N 1
ATOM 7000 C CA . PHE C 3 75 ? 36.004 32.261 22.155 1.00 32.19 75 PHE C CA 1
ATOM 7001 C C . PHE C 3 75 ? 36.047 31.182 21.060 1.00 35.38 75 PHE C C 1
ATOM 7002 O O . PHE C 3 75 ? 35.898 29.994 21.348 1.00 36.24 75 PHE C O 1
ATOM 7010 N N . PRO C 3 76 ? 36.231 31.596 19.794 1.00 38.32 76 PRO C N 1
ATOM 7011 C CA . PRO C 3 76 ? 36.293 30.725 18.617 1.00 40.59 76 PRO C CA 1
ATOM 7012 C C . PRO C 3 76 ? 37.132 29.440 18.776 1.00 42.97 76 PRO C C 1
ATOM 7013 O O . PRO C 3 76 ? 37.319 28.697 17.813 1.00 43.71 76 PRO C O 1
ATOM 7017 N N . GLU C 3 77 ? 37.623 29.190 19.987 1.00 45.39 77 GLU C N 1
ATOM 7018 C CA . GLU C 3 77 ? 38.435 28.012 20.269 1.00 47.73 77 GLU C CA 1
ATOM 7019 C C . GLU C 3 77 ? 39.756 28.128 19.491 1.00 48.94 77 GLU C C 1
ATOM 7020 O O . GLU C 3 77 ? 39.852 27.719 18.335 1.00 49.36 77 GLU C O 1
ATOM 7026 N N . THR C 3 78 ? 40.760 28.706 20.143 1.00 50.22 78 THR C N 1
ATOM 7027 C CA . THR C 3 78 ? 42.071 28.899 19.536 1.00 51.41 78 THR C CA 1
ATOM 7028 C C . THR C 3 78 ? 43.118 29.024 20.662 1.00 52.10 78 THR C C 1
ATOM 7029 O O . THR C 3 78 ? 42.825 28.731 21.823 1.00 52.39 78 THR C O 1
ATOM 7033 N N . LYS C 3 79 ? 44.329 29.448 20.310 1.00 52.76 79 LYS C N 1
ATOM 7034 C CA . LYS C 3 79 ? 45.396 29.606 21.289 1.00 53.07 79 LYS C CA 1
ATOM 7035 C C . LYS C 3 79 ? 45.077 30.758 22.250 1.00 53.15 79 LYS C C 1
ATOM 7036 O O . LYS C 3 79 ? 44.941 30.482 23.457 1.00 53.38 79 LYS C O 1
#